Protein AF-A0A7X7ZLR5-F1 (afdb_monomer)

Radius of gyration: 38.5 Å; Cα contacts (8 Å, |Δi|>4): 2677; chains: 1; bounding box: 118×68×98 Å

Solvent-accessible surface area (backbone atoms only — not comparable to full-atom values): 60770 Å² total; per-residue (Å²): 136,69,64,65,49,59,47,30,45,39,74,68,44,60,34,56,72,63,37,86,87,79,74,43,40,60,14,22,39,34,42,38,36,30,16,73,40,65,94,48,68,76,75,46,76,50,73,47,81,39,92,55,32,43,18,40,34,66,42,37,39,35,33,32,32,29,50,93,72,62,59,47,29,94,92,39,77,85,41,37,61,37,24,32,85,59,37,30,34,67,47,56,72,89,74,66,67,44,86,55,90,71,19,11,41,31,40,32,24,75,54,34,21,36,35,33,40,38,34,35,77,38,82,46,59,58,67,41,37,34,38,40,34,34,37,47,27,28,33,35,36,77,68,93,69,58,67,49,39,29,69,66,44,71,49,77,42,76,44,58,63,82,55,80,89,67,51,72,49,56,60,29,42,39,38,35,41,31,40,18,26,69,37,57,90,56,90,82,42,91,68,44,48,66,26,80,44,27,21,40,27,43,36,66,61,98,64,60,51,60,43,73,48,55,23,70,27,58,28,26,17,41,36,44,38,40,36,43,70,59,56,26,54,38,46,35,35,32,38,25,64,33,37,34,32,78,54,77,83,90,63,65,81,72,68,76,66,94,53,91,52,66,76,63,49,55,49,34,48,34,58,24,41,18,20,51,35,45,81,62,51,33,58,49,46,34,55,33,26,75,72,72,29,61,49,38,28,38,35,30,36,69,46,67,86,45,46,64,55,33,44,72,52,28,71,82,33,41,28,37,36,37,60,85,74,52,72,74,61,14,34,50,75,67,44,53,78,51,51,74,68,52,36,47,53,48,25,53,53,50,50,51,55,52,49,55,58,48,62,77,43,56,90,54,34,77,59,39,64,23,40,40,49,64,47,42,46,44,72,42,83,48,100,81,8,58,10,35,27,41,52,35,52,29,50,47,45,39,49,64,52,38,66,69,48,97,52,80,50,49,29,39,25,39,63,29,31,34,65,69,50,77,50,38,56,24,50,51,33,25,58,73,70,47,40,60,62,52,30,26,76,64,56,26,33,43,26,26,31,34,38,43,68,65,47,100,94,34,48,50,52,71,38,55,62,58,77,37,51,35,92,90,25,67,46,71,89,52,78,97,56,90,81,20,11,41,34,34,50,37,65,47,61,53,47,51,58,34,52,77,71,72,50,52,54,30,32,30,31,62,34,26,36,56,28,48,62,40,74,89,44,60,61,67,66,40,46,52,40,48,45,56,50,38,63,60,46,34,68,39,23,43,49,37,24,39,8,48,61,24,26,38,17,53,94,74,86,35,57,73,37,23,44,62,82,39,51,67,62,52,50,56,49,35,57,72,34,31,83,41,76,28,34,64,73,77,69,73,69,66,53,66,77,45,97,45,66,28,61,32,33,33,41,40,89,81,62,44,73,68,54,47,48,41,48,44,66,69,27,53,86,74,68,47,52,69,39,66,47,65,66,58,36,18,52,56,19,31,11,24,35,92,86,14,24,35,37,32,34,43,58,86,69,44,93,63,65,60,65,62,59,31,42,78,57,52,30,84,37,79,43,82,44,49,76,85,78,47,82,64,72,72,68,65,69,80,62,56,70,50,36,23,56,38,87,91,45,19,83,40,67,57,35,69,91,34,25,22,49,81,70,20,32,58,60,28,40,52,13,21,73,67,70,40,59,49,74,59,45,31,51,33,32,52,74,53,55,16,50,56,60,67,41,71,73,35,56,79,33,46,32,78,42,38,72,60,32,44,60,76,54,73,49,71,24,69,85,70,85,44,63,39,62,60,67,62,51,49,52,46,25,72,76,38,40,36,38,39,34,28,30,33,57,50,46,87,79,51,73,93,47,95,88,33,72,37,39,32,29,37,58,46,75,60,97,56,38,31,39,26,41,33,13,71,75,28,47,77,44,51,40,46,83,32,78,38,24,51,93,87,45,40,30,40,70,27,34,35,27,38,42,45,50,37,57,74,83,93,85,86,82,85,88,89,83,87,87,91,67,85,51,29,68,28,35,17,32,34,69,28,83,96,66,47,32,41,64,59,51,34,52,74,71,72,41,64,30,32,34,31,37,72,41,70,45,47,58,48,59,55,77,48,79,31,51,70,45,36,74,57,49,32,46,29,31,37,34,41,21,34,29,48,38,36,88,79,73,39,52,3,16,48,56,59,79,93,40,71,59,25,57,34,24,36,52,16,51,25,51,19,64,71,65,36,44,39,65,62,29,38,27,50,32,48,28,58,48,30,76,50,20,26,20,92,90,49,83,65,48,40,63,51,55,27,52,51,52,46,56,22,50,52,56,33,62,74,48,96,56,84,81,39,37,25,64,34,26,50,43,74,84,37,50,87,73,42,58,48,48,56,40,48,29,51,23,60,68,67,46,91,78,66,62,38,43,48,34,38,36,42,27,86,26,49,57,41,80,44,54,68,32,88,53,50,42,88,52,84,91,45,48,87,39,34,57,10,24,54,38,31,38,60,60,50,54,73,36,47,53,69,96,54,70,81,46,50,34,30,29,55,35,31,43,43,54,14,53,76,47,91,85,44,60,12,61,56,72,40,72,42,34,20,43,35,52,55,48,49,54,53,43,36,52,76,70,63,29,48,25,38,13,39,44,26,26,33,88,59,65,35,37,39,79,81,26,59,26,50,50,51,38,52,53,67,75,64,109

Nearest PDB structures (foldseek):
  7uac-assembly1_H  TM=4.897E-01  e=3.572E-03  Homo sapiens
  7uai-assembly1_D  TM=4.853E-01  e=3.383E-02  Homo sapiens
  4q3m-assembly3_F  TM=3.142E-01  e=2.870E-02  unidentified
  8k3b-assembly1_A  TM=5.521E-01  e=1.571E+00  Pseudomonas aeruginosa
  2qsj-assembly3_B  TM=6.133E-01  e=3.034E+00  Ruegeria pomeroyi DSS-3

Foldseek 3Di:
DDFQADCQFLPQFFDDCADPVVRDRQQFKEWEFEDQAAVHHGPDIDIDGDPLRGHGVQKHKYWYFHDQPQCAHPVGNVRSGHAHDWRKGWDQQVLPARPDDGTWIKTWAFLYWIKIDMKGKGFDDAQFKKKKWKKKAFAADADDDRQQAHQVGGHKDKDFCPDPPDDCRQNFKKKKKWKQLARDPDCPDPSIDIFGIMRTGSHIDPGTGMDMDGRNDRMMMMGIIMTGDGSHRTGMMTMRNIGMDGDDPPDPPPPQPPPLQFDFDFFFFQEEAEAAPCPCVLVLQLVCLVLVQHHLEYEYEQDLPSLVSNCVSPVNHAYEYEYEDDDCLQQVPPLLVDDLVRLLVSLVVQLVVVVVSCVVVQVRQLSHAAYEGNHAQHDQDDPQQSSLLSQLSSLVSNLVVLCPDPGNDRAYADDQHEQQDDFLSNLVSNVVNCSLVVNSNVSHAYEYAAFDDDDVPDDLQRDARCNFWDQVAHGPPADRQPGDGSGQNVCSSSVVSCVVVVHRHAYENNEYRLGNFAPPGDLVVSVVSSVVSRVSCLAPRSYSHYHYPHDPLCPVPRNRRHRVVNSVVVSVNRSVGRRPGGDHPDPPPQLAPAAAAAEEEAEAPPQDPQLVQLVCVVCVQVVHHYDPDLVVQLSRQLNHDPNHEYEYEPCVNDDPRSVVVSVVSRGPYYHYDYSVVGPRPPQLPQFQQAALCPPVFVQPDLFANDGSLRQVQVLRLLCRLLVHDSNLSSVLCVVLVCDDRNDSNNCCSSCVSRVQKHFDFKDFQQPPVFFADVVVQQVLCVVFQKFKFKFFCAVVVDGDDVPRIGIWIWRADDPFWTWTQGNNGSDTDIPCPDNRHDVPHGPRNGTGMTGRMGGDDDDDGDDDDDDFDAAFEAAAWDQDVVRDISLNVCLVLLFAGEYEYEDAQFLAADAAECVVSVVSNYAYEYEYANWDFVVVVIFARAAFPPDPRRVSSLVNLLVNVVRYPPHQEYERTAQLLAQRRHGPVDHDALVRQLVSQQSSCVSNVVDPDDHAYEYYAHDLPDQVSHHLLVSQLSNQVRHDDHQAYEYAFEFQELALVSEVDPDWDPDPPGRQAHRGPPRSVLSSLVSHPPVCNPHAYEHSEYDYAAHHHPPRGEDDQDLSRLSNSVSNSVRCRVSRHNYYHYPHCDDDRHHCVPRCSNVVSVSVVRD

pLDDT: mean 87.43, std 13.62, range [24.72, 98.62]

Structure (mmCIF, N/CA/C/O backbone):
data_AF-A0A7X7ZLR5-F1
#
_entry.id   AF-A0A7X7ZLR5-F1
#
loop_
_atom_site.group_PDB
_atom_site.id
_atom_site.type_symbol
_atom_site.label_atom_id
_atom_site.label_alt_id
_atom_site.label_comp_id
_atom_site.label_asym_id
_atom_site.label_entity_id
_atom_site.label_seq_id
_atom_site.pdbx_PDB_ins_code
_atom_site.Cartn_x
_atom_site.Cartn_y
_atom_site.Cartn_z
_atom_site.occupancy
_atom_site.B_iso_or_equiv
_atom_site.auth_seq_id
_atom_site.auth_comp_id
_atom_site.auth_asym_id
_atom_site.auth_atom_id
_atom_site.pdbx_PDB_model_num
ATOM 1 N N . MET A 1 1 ? -18.349 -20.148 10.063 1.00 51.47 1 MET A N 1
ATOM 2 C CA . MET A 1 1 ? -19.366 -19.800 11.082 1.00 51.47 1 MET A CA 1
ATOM 3 C C . MET A 1 1 ? -20.739 -20.139 10.527 1.00 51.47 1 MET A C 1
ATOM 5 O O . MET A 1 1 ? -20.924 -20.003 9.325 1.00 51.47 1 MET A O 1
ATOM 9 N N . VAL A 1 2 ? -21.660 -20.632 11.356 1.00 78.88 2 VAL A N 1
ATOM 10 C CA . VAL A 1 2 ? -23.029 -20.976 10.928 1.00 78.88 2 VAL A CA 1
ATOM 11 C C . VAL A 1 2 ? -23.904 -19.729 11.047 1.00 78.88 2 VAL A C 1
ATOM 13 O O . VAL A 1 2 ? -23.950 -19.130 12.119 1.00 78.88 2 VAL A O 1
ATOM 16 N N . ASN A 1 3 ? -24.570 -19.334 9.959 1.00 91.62 3 ASN A N 1
ATOM 17 C CA . ASN A 1 3 ? -25.565 -18.262 9.974 1.00 91.62 3 ASN A CA 1
ATOM 18 C C . ASN A 1 3 ? -26.848 -18.770 10.650 1.00 91.62 3 ASN A C 1
ATOM 20 O O . ASN A 1 3 ? -27.385 -19.803 10.257 1.00 91.62 3 ASN A O 1
ATOM 24 N N . LEU A 1 4 ? -27.313 -18.058 11.673 1.00 94.44 4 LEU A N 1
ATOM 25 C CA . LEU A 1 4 ? -28.504 -18.388 12.454 1.00 94.44 4 LEU A CA 1
ATOM 26 C C . LEU A 1 4 ? -29.801 -17.867 11.818 1.00 94.44 4 LEU A C 1
ATOM 28 O O . LEU A 1 4 ? -30.884 -18.247 12.259 1.00 94.44 4 LEU A O 1
ATOM 32 N N . LEU A 1 5 ? -29.713 -16.995 10.809 1.00 96.19 5 LEU A N 1
ATOM 33 C CA . LEU A 1 5 ? -30.885 -16.477 10.106 1.00 96.19 5 LEU A CA 1
ATOM 34 C C . LEU A 1 5 ? -31.452 -17.519 9.149 1.00 96.19 5 LEU A C 1
ATOM 36 O O . LEU A 1 5 ? -30.731 -18.123 8.352 1.00 96.19 5 LEU A O 1
ATOM 40 N N . LEU A 1 6 ? -32.775 -17.655 9.155 1.00 94.19 6 LEU A N 1
ATOM 41 C CA . LEU A 1 6 ? -33.488 -18.306 8.074 1.00 94.19 6 LEU A CA 1
ATOM 42 C C . LEU A 1 6 ? -33.528 -17.347 6.884 1.00 94.19 6 LEU A C 1
ATOM 44 O O . LEU A 1 6 ? -33.997 -16.215 7.009 1.00 94.19 6 LEU A O 1
ATOM 48 N N . ASN A 1 7 ? -33.058 -17.823 5.731 1.00 92.81 7 ASN A N 1
ATOM 49 C CA . ASN A 1 7 ? -33.103 -17.084 4.471 1.00 92.81 7 ASN A CA 1
ATOM 50 C C . ASN A 1 7 ? -32.379 -15.718 4.517 1.00 92.81 7 ASN A C 1
ATOM 52 O O . ASN A 1 7 ? -32.929 -14.692 4.121 1.00 92.81 7 ASN A O 1
ATOM 56 N N . GLY A 1 8 ? -31.151 -15.691 5.047 1.00 91.81 8 GLY A N 1
ATOM 57 C CA . GLY A 1 8 ? -30.352 -14.462 5.145 1.00 91.81 8 GLY A CA 1
ATOM 58 C C . GLY A 1 8 ? -29.946 -13.851 3.795 1.00 91.81 8 GLY A C 1
ATOM 59 O O . GLY A 1 8 ? -29.857 -12.635 3.690 1.00 91.81 8 GLY A O 1
ATOM 60 N N . GLY A 1 9 ? -29.756 -14.679 2.763 1.00 90.94 9 GLY A N 1
ATOM 61 C CA . GLY A 1 9 ? -29.507 -14.238 1.380 1.00 90.94 9 GLY A CA 1
ATOM 62 C C . GLY A 1 9 ? -30.768 -14.173 0.514 1.00 90.94 9 GLY A C 1
ATOM 63 O O . GLY A 1 9 ? -30.669 -14.166 -0.696 1.00 90.94 9 GLY A O 1
ATOM 64 N N . PHE A 1 10 ? -31.962 -14.235 1.111 1.00 93.81 10 PHE A N 1
ATOM 65 C CA . PHE A 1 10 ? -33.260 -14.067 0.437 1.00 93.81 10 PHE A CA 1
ATOM 66 C C . PHE A 1 10 ? -33.664 -15.061 -0.679 1.00 93.81 10 PHE A C 1
ATOM 68 O O . PHE A 1 10 ? -34.811 -15.026 -1.121 1.00 93.81 10 PHE A O 1
ATOM 75 N N . GLU A 1 11 ? -32.832 -16.050 -1.001 1.00 91.88 11 GLU A N 1
ATOM 76 C CA . GLU A 1 11 ? -33.070 -17.102 -2.010 1.00 91.88 11 GLU A CA 1
ATOM 77 C C . GLU A 1 11 ? -34.243 -18.069 -1.734 1.00 91.88 11 GLU A C 1
ATOM 79 O O . GLU A 1 11 ? -34.668 -18.831 -2.602 1.00 91.88 11 GLU A O 1
ATOM 84 N N . GLY A 1 12 ? -34.782 -18.081 -0.515 1.00 89.88 12 GLY A N 1
ATOM 85 C CA . GLY A 1 12 ? -35.849 -18.988 -0.079 1.00 89.88 12 GLY A CA 1
ATOM 86 C C . GLY A 1 12 ? -37.254 -18.634 -0.581 1.00 89.88 12 GLY A C 1
ATOM 87 O O . GLY A 1 12 ? -38.205 -19.340 -0.246 1.00 89.88 12 GLY A O 1
ATOM 88 N N . GLY A 1 13 ? -37.405 -17.551 -1.349 1.00 91.56 13 GLY A N 1
ATOM 89 C CA . GLY A 1 13 ? -38.698 -17.072 -1.835 1.00 91.56 13 GLY A CA 1
ATOM 90 C C . GLY A 1 13 ? -39.569 -16.450 -0.736 1.00 91.56 13 GLY A C 1
ATOM 91 O O . GLY A 1 13 ? -39.080 -15.981 0.296 1.00 91.56 13 GLY A O 1
ATOM 92 N N . TYR A 1 14 ? -40.884 -16.439 -0.961 1.00 94.88 14 TYR A N 1
ATOM 93 C CA . TYR A 1 14 ? -41.862 -15.814 -0.067 1.00 94.88 14 TYR A CA 1
ATOM 94 C C . TYR A 1 14 ? -42.476 -16.783 0.947 1.00 94.88 14 TYR A C 1
ATOM 96 O O . TYR A 1 14 ? -42.559 -17.993 0.728 1.00 94.88 14 TYR A O 1
ATOM 104 N N . ARG A 1 15 ? -42.970 -16.232 2.061 1.00 93.75 15 ARG A N 1
ATOM 105 C CA . ARG A 1 15 ? -43.838 -16.946 3.007 1.00 93.75 15 ARG A CA 1
ATOM 106 C C . ARG A 1 15 ? -45.107 -17.466 2.309 1.00 93.75 15 ARG A C 1
ATOM 108 O O . ARG A 1 15 ? -45.560 -16.867 1.334 1.00 93.75 15 ARG A O 1
ATOM 115 N N . PRO A 1 16 ? -45.725 -18.550 2.816 1.00 92.56 16 PRO A N 1
ATOM 116 C CA . PRO A 1 16 ? -46.949 -19.086 2.228 1.00 92.56 16 PRO A CA 1
ATOM 117 C C . PRO A 1 16 ? -48.088 -18.059 2.254 1.00 92.56 16 PRO A C 1
ATOM 119 O O . PRO A 1 16 ? -48.252 -17.305 3.215 1.00 92.56 16 PRO A O 1
ATOM 122 N N . LEU A 1 17 ? -48.914 -18.067 1.204 1.00 91.12 17 LEU A N 1
ATOM 123 C CA . LEU A 1 17 ? -50.085 -17.191 1.079 1.00 91.12 17 LEU A CA 1
ATOM 124 C C . LEU A 1 17 ? -51.115 -17.398 2.201 1.00 91.12 17 LEU A C 1
ATOM 126 O O . LEU A 1 17 ? -51.817 -16.456 2.559 1.00 91.12 17 LEU A O 1
ATOM 130 N N . TRP A 1 18 ? -51.202 -18.614 2.743 1.00 92.56 18 TRP A N 1
ATOM 131 C CA . TRP A 1 18 ? -52.141 -19.003 3.792 1.00 92.56 18 TRP A CA 1
ATOM 132 C C . TRP A 1 18 ? -51.463 -19.943 4.791 1.00 92.56 18 TRP A C 1
ATOM 134 O O . TRP A 1 18 ? -50.772 -20.879 4.385 1.00 92.56 18 TRP A O 1
ATOM 144 N N . ASP A 1 19 ? -51.671 -19.697 6.083 1.00 87.69 19 ASP A N 1
ATOM 145 C CA . ASP A 1 19 ? -51.271 -20.587 7.174 1.00 87.69 19 ASP A CA 1
ATOM 146 C C . ASP A 1 19 ? -52.522 -21.185 7.832 1.00 87.69 19 ASP A C 1
ATOM 148 O O . ASP A 1 19 ? -53.291 -20.488 8.495 1.00 87.69 19 ASP A O 1
ATOM 152 N N . GLU A 1 20 ? -52.710 -22.493 7.655 1.00 86.25 20 GLU A N 1
ATOM 153 C CA . GLU A 1 20 ? -53.860 -23.240 8.180 1.00 86.25 20 GLU A CA 1
ATOM 154 C C . GLU A 1 20 ? -53.904 -23.296 9.714 1.00 86.25 20 GLU A C 1
ATOM 156 O O . GLU A 1 20 ? -54.979 -23.450 10.295 1.00 86.25 20 GLU A O 1
ATOM 161 N N . VAL A 1 21 ? -52.755 -23.178 10.388 1.00 82.75 21 VAL A N 1
ATOM 162 C CA . VAL A 1 21 ? -52.665 -23.269 11.853 1.00 82.75 21 VAL A CA 1
ATOM 163 C C . VAL A 1 21 ? -53.091 -21.956 12.492 1.00 82.75 21 VAL A C 1
ATOM 165 O O . VAL A 1 21 ? -53.850 -21.952 13.461 1.00 82.75 21 VAL A O 1
ATOM 168 N N . THR A 1 22 ? -52.603 -20.839 11.958 1.00 82.94 22 THR A N 1
ATOM 169 C CA . THR A 1 22 ? -52.896 -19.507 12.505 1.00 82.94 22 THR A CA 1
ATOM 170 C C . THR A 1 22 ? -54.123 -18.853 11.866 1.00 82.94 22 THR A C 1
ATOM 172 O O . THR A 1 22 ? -54.622 -17.868 12.405 1.00 82.94 22 THR A O 1
ATOM 175 N N . GLN A 1 23 ? -54.634 -19.402 10.755 1.00 87.81 23 GLN A N 1
ATOM 176 C CA . GLN A 1 23 ? -55.677 -18.808 9.907 1.00 87.81 23 GLN A CA 1
ATOM 177 C C . GLN A 1 23 ? -55.329 -17.379 9.459 1.00 87.81 23 GLN A C 1
ATOM 179 O O . GLN A 1 23 ? -56.184 -16.491 9.423 1.00 87.81 23 GLN A O 1
ATOM 184 N N . THR A 1 24 ? -54.054 -17.150 9.135 1.00 87.00 24 THR A N 1
ATOM 185 C CA . THR A 1 24 ? -53.536 -15.847 8.693 1.00 87.00 24 THR A CA 1
ATOM 186 C C . THR A 1 24 ? -52.891 -15.928 7.309 1.00 87.00 24 THR A C 1
ATOM 188 O O . THR A 1 24 ? -52.622 -17.013 6.788 1.00 87.00 24 THR A O 1
ATOM 191 N N . LYS A 1 25 ? -52.630 -14.762 6.703 1.00 91.06 25 LYS A N 1
ATOM 192 C CA . LYS A 1 25 ? -51.854 -14.625 5.463 1.00 91.06 25 LYS A CA 1
ATOM 193 C C . LYS A 1 25 ? -50.462 -14.071 5.772 1.00 91.06 25 LYS A C 1
ATOM 195 O O . LYS A 1 25 ? -50.233 -12.867 5.615 1.00 91.06 25 LYS A O 1
ATOM 200 N N . PRO A 1 26 ? -49.510 -14.906 6.224 1.00 91.38 26 PRO A N 1
ATOM 201 C CA . PRO A 1 26 ? -48.203 -14.425 6.658 1.00 91.38 26 PRO A CA 1
ATOM 202 C C . PRO A 1 26 ? -47.392 -13.802 5.514 1.00 91.38 26 PRO A C 1
ATOM 204 O O . PRO A 1 26 ? -46.520 -12.979 5.773 1.00 91.38 26 PRO A O 1
ATOM 207 N N . HIS A 1 27 ? -47.712 -14.127 4.257 1.00 94.12 27 HIS A N 1
ATOM 208 C CA . HIS A 1 27 ? -47.172 -13.447 3.079 1.00 94.12 27 HIS A CA 1
ATOM 209 C C . HIS A 1 27 ? -47.434 -11.929 3.090 1.00 94.12 27 HIS A C 1
ATOM 211 O O . HIS A 1 27 ? -46.519 -11.168 2.802 1.00 94.12 27 HIS A O 1
ATOM 217 N N . HIS A 1 28 ? -48.630 -11.509 3.516 1.00 95.12 28 HIS A N 1
ATOM 218 C CA . HIS A 1 28 ? -49.140 -10.135 3.418 1.00 95.12 28 HIS A CA 1
ATOM 219 C C . HIS A 1 28 ? -49.219 -9.396 4.759 1.00 95.12 28 HIS A C 1
ATOM 221 O O . HIS A 1 28 ? -49.844 -8.345 4.861 1.00 95.12 28 HIS A O 1
ATOM 227 N N . THR A 1 29 ? -48.650 -9.951 5.828 1.00 94.88 29 THR A N 1
ATOM 228 C CA . THR A 1 29 ? -48.772 -9.369 7.174 1.00 94.88 29 THR A CA 1
ATOM 229 C C . THR A 1 29 ? -47.617 -8.416 7.472 1.00 94.88 29 THR A C 1
ATOM 231 O O . THR A 1 29 ? -46.460 -8.807 7.350 1.00 94.88 29 THR A O 1
ATOM 234 N N . ALA A 1 30 ? -47.909 -7.206 7.947 1.00 95.56 30 ALA A N 1
ATOM 235 C CA . ALA A 1 30 ? -46.900 -6.244 8.391 1.00 95.56 30 ALA A CA 1
ATOM 236 C C . ALA A 1 30 ? -47.130 -5.770 9.831 1.00 95.56 30 ALA A C 1
ATOM 238 O O . ALA A 1 30 ? -48.270 -5.684 10.295 1.00 95.56 30 ALA A O 1
ATOM 239 N N . TYR A 1 31 ? -46.037 -5.439 10.520 1.00 96.62 31 TYR A N 1
ATOM 240 C CA . TYR A 1 31 ? -46.017 -4.815 11.843 1.00 96.62 31 TYR A CA 1
ATOM 241 C C . TYR A 1 31 ? -45.989 -3.291 11.688 1.00 96.62 31 TYR A C 1
ATOM 243 O O . TYR A 1 31 ? -45.031 -2.727 11.166 1.00 96.62 31 TYR A O 1
ATOM 251 N N . VAL A 1 32 ? -47.038 -2.611 12.143 1.00 96.31 32 VAL A N 1
ATOM 252 C CA . VAL A 1 32 ? -47.209 -1.167 11.949 1.00 96.31 32 VAL A CA 1
ATOM 253 C C . VAL A 1 32 ? -46.969 -0.418 13.253 1.00 96.31 32 VAL A C 1
ATOM 255 O O . VAL A 1 32 ? -47.580 -0.732 14.281 1.00 96.31 32 VAL A O 1
ATOM 258 N N . CYS A 1 33 ? -46.121 0.606 13.188 1.00 95.25 33 CYS A N 1
ATOM 259 C CA . CYS A 1 33 ? -45.891 1.585 14.247 1.00 95.25 33 CYS A CA 1
ATOM 260 C C . CYS A 1 33 ? -46.540 2.921 13.849 1.00 95.25 33 CYS A C 1
ATOM 262 O O . CYS A 1 33 ? -46.019 3.664 13.026 1.00 95.25 33 CYS A O 1
ATOM 264 N N . GLU A 1 34 ? -47.707 3.231 14.402 1.00 92.69 34 GLU A N 1
ATOM 265 C CA . GLU A 1 34 ? -48.425 4.470 14.094 1.00 92.69 34 GLU A CA 1
ATOM 266 C C . GLU A 1 34 ? -47.814 5.657 14.846 1.00 92.69 34 GLU A C 1
ATOM 268 O O . GLU A 1 34 ? -47.525 5.543 16.040 1.00 92.69 34 GLU A O 1
ATOM 273 N N . VAL A 1 35 ? -47.659 6.791 14.164 1.00 90.12 35 VAL A N 1
ATOM 274 C CA . VAL A 1 35 ? -47.216 8.071 14.735 1.00 90.12 35 VAL A CA 1
ATOM 275 C C . VAL A 1 35 ? -48.216 9.172 14.397 1.00 90.12 35 VAL A C 1
ATOM 277 O O . VAL A 1 35 ? -48.823 9.163 13.327 1.00 90.12 35 VAL A O 1
ATOM 280 N N . ASP A 1 36 ? -48.370 10.151 15.289 1.00 86.31 36 ASP A N 1
ATOM 281 C CA . ASP A 1 36 ? -49.201 11.329 14.995 1.00 86.31 36 ASP A CA 1
ATOM 282 C C . ASP A 1 36 ? -48.496 12.268 14.004 1.00 86.31 36 ASP A C 1
ATOM 284 O O . ASP A 1 36 ? -49.123 12.835 13.122 1.00 86.31 36 ASP A O 1
ATOM 288 N N . ARG A 1 37 ? -47.167 12.385 14.101 1.00 86.75 37 ARG A N 1
ATOM 289 C CA . ARG A 1 37 ? -46.331 13.174 13.191 1.00 86.75 37 ARG A CA 1
ATOM 290 C C . ARG A 1 37 ? -45.072 12.391 12.843 1.00 86.75 37 ARG A C 1
ATOM 292 O O . ARG A 1 37 ? -44.510 11.738 13.718 1.00 86.75 37 ARG A O 1
ATOM 299 N N . THR A 1 38 ? -44.601 12.497 11.602 1.00 87.44 38 THR A N 1
ATOM 300 C CA . THR A 1 38 ? -43.306 11.947 11.160 1.00 87.44 38 THR A CA 1
ATOM 301 C C . THR A 1 38 ? -42.178 12.347 12.126 1.00 87.44 38 THR A C 1
ATOM 303 O O . THR A 1 38 ? -42.034 13.527 12.458 1.00 87.44 38 THR A O 1
ATOM 306 N N . GLY A 1 39 ? -41.408 11.362 12.603 1.00 83.31 39 GLY A N 1
ATOM 307 C CA . GLY A 1 39 ? -40.369 11.530 13.633 1.00 83.31 39 GLY A CA 1
ATOM 308 C C . GLY A 1 39 ? -40.878 11.669 15.078 1.00 83.31 39 GLY A C 1
ATOM 309 O O . GLY A 1 39 ? -40.078 11.854 15.992 1.00 83.31 39 GLY A O 1
ATOM 310 N N . GLY A 1 40 ? -42.194 11.613 15.302 1.00 84.44 40 GLY A N 1
ATOM 311 C CA . GLY A 1 40 ? -42.828 11.675 16.618 1.00 84.44 40 GLY A CA 1
ATOM 312 C C . GLY A 1 40 ? -42.879 10.324 17.348 1.00 84.44 40 GLY A C 1
ATOM 313 O O . GLY A 1 40 ? -42.503 9.292 16.793 1.00 84.44 40 GLY A O 1
ATOM 314 N N . PRO A 1 41 ? -43.355 10.307 18.606 1.00 86.81 41 PRO A N 1
ATOM 315 C CA . PRO A 1 41 ? -43.474 9.075 19.379 1.00 86.81 41 PRO A CA 1
ATOM 316 C C . PRO A 1 41 ? -44.516 8.126 18.774 1.00 86.81 41 PRO A C 1
ATOM 318 O O . PRO A 1 41 ? -45.541 8.560 18.246 1.00 86.81 41 PRO A O 1
ATOM 321 N N . ILE A 1 42 ? -44.283 6.819 18.923 1.00 90.00 42 ILE A N 1
ATOM 322 C CA . ILE A 1 42 ? -45.239 5.790 18.501 1.00 90.00 42 ILE A CA 1
ATOM 323 C C . ILE A 1 42 ? -46.494 5.858 19.375 1.00 90.00 42 ILE A C 1
ATOM 325 O O . ILE A 1 42 ? -46.429 5.638 20.587 1.00 90.00 42 ILE A O 1
ATOM 329 N N . THR A 1 43 ? -47.644 6.112 18.758 1.00 89.56 43 THR A N 1
ATOM 330 C CA . THR A 1 43 ? -48.942 6.234 19.435 1.00 89.56 43 THR A CA 1
ATOM 331 C C . THR A 1 43 ? -49.724 4.929 19.450 1.00 89.56 43 THR A C 1
ATOM 333 O O . THR A 1 43 ? -50.522 4.693 20.362 1.00 89.56 43 THR A O 1
ATOM 336 N N . LYS A 1 44 ? -49.480 4.039 18.481 1.00 92.25 44 LYS A N 1
ATOM 337 C CA . LYS A 1 44 ? -50.133 2.727 18.410 1.00 92.25 44 LYS A CA 1
ATOM 338 C C . LYS A 1 44 ? -49.255 1.701 17.698 1.00 92.25 44 LYS A C 1
ATOM 340 O O . LYS A 1 44 ? -48.518 2.036 16.782 1.00 92.25 44 LYS A O 1
ATOM 345 N N . ARG A 1 45 ? -49.373 0.430 18.088 1.00 92.44 45 ARG A N 1
ATOM 346 C CA . ARG A 1 45 ? -48.753 -0.709 17.395 1.00 92.44 45 ARG A CA 1
ATOM 347 C C . ARG A 1 45 ? -49.799 -1.768 17.089 1.00 92.44 45 ARG A C 1
ATOM 349 O O . ARG A 1 45 ? -50.663 -2.024 17.929 1.00 92.44 45 ARG A O 1
ATOM 356 N N . TYR A 1 46 ? -49.752 -2.348 15.898 1.00 94.56 46 TYR A N 1
ATOM 357 C CA . TYR A 1 46 ? -50.657 -3.422 15.480 1.00 94.56 46 TYR A CA 1
ATOM 358 C C . TYR A 1 46 ? -50.086 -4.174 14.277 1.00 94.56 46 TYR A C 1
ATOM 360 O O . TYR A 1 46 ? -49.201 -3.671 13.592 1.00 94.56 46 TYR A O 1
ATOM 368 N N . THR A 1 47 ? -50.597 -5.372 14.008 1.00 93.56 47 THR A N 1
ATOM 369 C CA . THR A 1 47 ? -50.343 -6.080 12.751 1.00 93.56 47 THR A CA 1
ATOM 370 C C . THR A 1 47 ? -51.501 -5.875 11.788 1.00 93.56 47 THR A C 1
ATOM 372 O O . THR A 1 47 ? -52.647 -5.677 12.206 1.00 93.56 47 THR A O 1
ATOM 375 N N . VAL A 1 48 ? -51.216 -5.897 10.490 1.00 94.44 48 VAL A N 1
ATOM 376 C CA . VAL A 1 48 ? -52.246 -5.703 9.471 1.00 94.44 48 VAL A CA 1
ATOM 377 C C . VAL A 1 48 ? -51.912 -6.440 8.174 1.00 94.44 48 VAL A C 1
ATOM 379 O O . VAL A 1 48 ? -50.742 -6.631 7.857 1.00 94.44 48 VAL A O 1
ATOM 382 N N . GLU A 1 49 ? -52.940 -6.866 7.435 1.00 93.44 49 GLU A N 1
ATOM 383 C CA . GLU A 1 49 ? -52.797 -7.453 6.096 1.00 93.44 49 GLU A CA 1
ATOM 384 C C . GLU A 1 49 ? -52.731 -6.349 5.029 1.00 93.44 49 GLU A C 1
ATOM 386 O O . GLU A 1 49 ? -53.566 -5.431 5.035 1.00 93.44 49 GLU A O 1
ATOM 391 N N . ARG A 1 50 ? -51.758 -6.446 4.115 1.00 92.44 50 ARG A N 1
ATOM 392 C CA . ARG A 1 50 ? -51.522 -5.530 2.993 1.00 92.44 50 ARG A CA 1
ATOM 393 C C . ARG A 1 50 ? -51.106 -6.274 1.736 1.00 92.44 50 ARG A C 1
ATOM 395 O O . ARG A 1 50 ? -50.166 -7.059 1.759 1.00 92.44 50 ARG A O 1
ATOM 402 N N . GLY A 1 51 ? -51.805 -5.988 0.638 1.00 88.31 51 GLY A N 1
ATOM 403 C CA . GLY A 1 51 ? -51.557 -6.628 -0.655 1.00 88.31 51 GLY A CA 1
ATOM 404 C C . GLY A 1 51 ? -50.157 -6.359 -1.205 1.00 88.31 51 GLY A C 1
ATOM 405 O O . GLY A 1 51 ? -49.593 -7.244 -1.830 1.00 88.31 51 GLY A O 1
ATOM 406 N N . GLU A 1 52 ? -49.578 -5.196 -0.898 1.00 90.50 52 GLU A N 1
ATOM 407 C CA . GLU A 1 52 ? -48.252 -4.791 -1.389 1.00 90.50 52 GLU A CA 1
ATOM 408 C C . GLU A 1 52 ? -47.084 -5.305 -0.530 1.00 90.50 52 GLU A C 1
ATOM 410 O O . GLU A 1 52 ? -45.915 -5.042 -0.813 1.00 90.50 52 GLU A O 1
ATOM 415 N N . ILE A 1 53 ? -47.382 -6.050 0.537 1.00 95.75 53 ILE A N 1
ATOM 416 C CA . ILE A 1 53 ? -46.372 -6.687 1.378 1.00 95.75 53 ILE A CA 1
ATOM 417 C C . ILE A 1 53 ? -46.213 -8.134 0.927 1.00 95.75 53 ILE A C 1
ATOM 419 O O . ILE A 1 53 ? -47.160 -8.914 1.001 1.00 95.75 53 ILE A O 1
ATOM 423 N N . HIS A 1 54 ? -45.005 -8.498 0.504 1.00 95.25 54 HIS A N 1
ATOM 424 C CA . HIS A 1 54 ? -44.621 -9.865 0.175 1.00 95.25 54 HIS A CA 1
ATOM 425 C C . HIS A 1 54 ? -43.425 -10.291 1.029 1.00 95.25 54 HIS A C 1
ATOM 427 O O . HIS A 1 54 ? -42.262 -10.114 0.663 1.00 95.25 54 HIS A O 1
ATOM 433 N N . ASN A 1 55 ? -43.708 -10.842 2.209 1.00 96.56 55 ASN A N 1
ATOM 434 C CA . ASN A 1 55 ? -42.678 -11.235 3.167 1.00 96.56 55 ASN A CA 1
ATOM 435 C C . ASN A 1 55 ? -41.814 -12.399 2.654 1.00 96.56 55 ASN A C 1
ATOM 437 O O . ASN A 1 55 ? -42.360 -13.477 2.382 1.00 96.56 55 ASN A O 1
ATOM 441 N N . PRO A 1 56 ? -40.476 -12.253 2.617 1.00 96.25 56 PRO A N 1
ATOM 442 C CA . PRO A 1 56 ? -39.571 -13.372 2.387 1.00 96.25 56 PRO A CA 1
ATOM 443 C C . PRO A 1 56 ? -39.698 -14.432 3.484 1.00 96.25 56 PRO A C 1
ATOM 445 O O . PRO A 1 56 ? -40.004 -14.118 4.641 1.00 96.25 56 PRO A O 1
ATOM 448 N N . VAL A 1 57 ? -39.421 -15.696 3.154 1.00 95.06 57 VAL A N 1
ATOM 449 C CA . VAL A 1 57 ? -39.345 -16.777 4.153 1.00 95.06 57 VAL A CA 1
ATOM 450 C C . VAL A 1 57 ? -38.439 -16.338 5.308 1.00 95.06 57 VAL A C 1
ATOM 452 O O . VAL A 1 57 ? -37.358 -15.815 5.072 1.00 95.06 57 VAL A O 1
ATOM 455 N N . GLY A 1 58 ? -38.883 -16.515 6.556 1.00 93.25 58 GLY A N 1
ATOM 456 C CA . GLY A 1 58 ? -38.118 -16.136 7.755 1.00 93.25 58 GLY A CA 1
ATOM 457 C C . GLY A 1 58 ? -38.261 -14.676 8.198 1.00 93.25 58 GLY A C 1
ATOM 458 O O . GLY A 1 58 ? -38.179 -14.408 9.393 1.00 93.25 58 GLY A O 1
ATOM 459 N N . TRP A 1 59 ? -38.639 -13.755 7.312 1.00 97.62 59 TRP A N 1
ATOM 460 C CA . TRP A 1 59 ? -38.692 -12.316 7.600 1.00 97.62 59 TRP A CA 1
ATOM 461 C C . TRP A 1 59 ? -40.121 -11.773 7.695 1.00 97.62 59 TRP A C 1
ATOM 463 O O . TRP A 1 59 ? -41.048 -12.361 7.139 1.00 97.62 59 TRP A O 1
ATOM 473 N N . TRP A 1 60 ? -40.308 -10.666 8.413 1.00 97.25 60 TRP A N 1
ATOM 474 C CA . TRP A 1 60 ? -41.574 -9.936 8.515 1.00 97.25 60 TRP A CA 1
ATOM 475 C C . TRP A 1 60 ? -41.368 -8.450 8.243 1.00 97.25 60 TRP A C 1
ATOM 477 O O . TRP A 1 60 ? -40.463 -7.838 8.807 1.00 97.25 60 TRP A O 1
ATOM 487 N N . ALA A 1 61 ? -42.237 -7.869 7.427 1.00 97.50 61 ALA A N 1
ATOM 488 C CA . ALA A 1 61 ? -42.320 -6.441 7.182 1.00 97.50 61 ALA A CA 1
ATOM 489 C C . ALA A 1 61 ? -42.661 -5.662 8.449 1.00 97.50 61 ALA A C 1
ATOM 491 O O . ALA A 1 61 ? -43.570 -6.041 9.197 1.00 97.50 61 ALA A O 1
ATOM 492 N N . TRP A 1 62 ? -42.006 -4.522 8.634 1.00 97.56 62 TRP A N 1
ATOM 493 C CA . TRP A 1 62 ? -42.432 -3.511 9.588 1.00 97.56 62 TRP A CA 1
ATOM 494 C C . TRP A 1 62 ? -42.268 -2.109 9.006 1.00 97.56 62 TRP A C 1
ATOM 496 O O . TRP A 1 62 ? -41.373 -1.868 8.196 1.00 97.56 62 TRP A O 1
ATOM 506 N N . TYR A 1 63 ? -43.128 -1.178 9.413 1.00 96.75 63 TYR A N 1
ATOM 507 C CA . TYR A 1 63 ? -43.021 0.221 9.000 1.00 96.75 63 TYR A CA 1
ATOM 508 C C . TYR A 1 63 ? -43.714 1.174 9.971 1.00 96.75 63 TYR A C 1
ATOM 510 O O . TYR A 1 63 ? -44.665 0.809 10.672 1.00 96.75 63 TYR A O 1
ATOM 518 N N . ALA A 1 64 ? -43.247 2.418 9.983 1.00 95.19 64 ALA A N 1
ATOM 519 C CA . ALA A 1 64 ? -43.938 3.522 10.616 1.00 95.19 64 ALA A CA 1
ATOM 520 C C . ALA A 1 64 ? -44.999 4.113 9.686 1.00 95.19 64 ALA A C 1
ATOM 522 O O . ALA A 1 64 ? -44.778 4.265 8.484 1.00 95.19 64 ALA A O 1
ATOM 523 N N . HIS A 1 65 ? -46.150 4.469 10.248 1.00 92.62 65 HIS A N 1
ATOM 524 C CA . HIS A 1 65 ? -47.247 5.073 9.501 1.00 92.62 65 HIS A CA 1
ATOM 525 C C . HIS A 1 65 ? -47.738 6.338 10.197 1.00 92.62 65 HIS A C 1
ATOM 527 O O . HIS A 1 65 ? -48.171 6.280 11.349 1.00 92.62 65 HIS A O 1
ATOM 533 N N . GLN A 1 66 ? -47.696 7.474 9.506 1.00 89.25 66 GLN A N 1
ATOM 534 C CA . GLN A 1 66 ? -48.293 8.701 10.015 1.00 89.25 66 GLN A CA 1
ATOM 535 C C . GLN A 1 66 ? -49.816 8.644 9.853 1.00 89.25 66 GLN A C 1
ATOM 537 O O . GLN A 1 66 ? -50.341 8.334 8.782 1.00 89.25 66 GLN A O 1
ATOM 542 N N . ARG A 1 67 ? -50.544 8.949 10.932 1.00 80.06 67 ARG A N 1
ATOM 543 C CA . ARG A 1 67 ? -52.002 9.079 10.881 1.00 80.06 67 ARG A CA 1
ATOM 544 C C . ARG A 1 67 ? -52.382 10.273 10.000 1.00 80.06 67 ARG A C 1
ATOM 546 O O . ARG A 1 67 ? -51.740 11.310 10.031 1.00 80.06 67 ARG A O 1
ATOM 553 N N . ASN A 1 68 ? -53.466 10.127 9.243 1.00 65.75 68 ASN A N 1
ATOM 554 C CA . ASN A 1 68 ? -53.954 11.124 8.291 1.00 65.75 68 ASN A CA 1
ATOM 555 C C . ASN A 1 68 ? -54.555 12.360 9.010 1.00 65.75 68 ASN A C 1
ATOM 557 O O . ASN A 1 68 ? -55.775 12.505 9.099 1.00 65.75 68 ASN A O 1
ATOM 561 N N . ASP A 1 69 ? -53.699 13.202 9.591 1.00 66.94 69 ASP A N 1
ATOM 562 C CA . ASP A 1 69 ? -54.036 14.421 10.341 1.00 66.94 69 ASP A CA 1
ATOM 563 C C . ASP A 1 69 ? -53.676 15.718 9.582 1.00 66.94 69 ASP A C 1
ATOM 565 O O . ASP A 1 69 ? -53.844 16.817 10.107 1.00 66.94 69 ASP A O 1
ATOM 569 N N . GLU A 1 70 ? -53.210 15.582 8.333 1.00 65.50 70 GLU A N 1
ATOM 570 C CA . GLU A 1 70 ? -52.699 16.643 7.454 1.00 65.50 70 GLU A CA 1
ATOM 571 C C . GLU A 1 70 ? -51.487 17.430 7.997 1.00 65.50 70 GLU A C 1
ATOM 573 O O . GLU A 1 70 ? -51.119 18.455 7.408 1.00 65.50 70 GLU A O 1
ATOM 578 N N . THR A 1 71 ? -50.832 16.974 9.073 1.00 78.56 71 THR A N 1
ATOM 579 C CA . THR A 1 71 ? -49.649 17.646 9.626 1.00 78.56 71 THR A CA 1
ATOM 580 C C . THR A 1 71 ? -48.451 17.465 8.683 1.00 78.56 71 THR A C 1
ATOM 582 O O . THR A 1 71 ? -48.006 16.333 8.473 1.00 78.56 71 THR A O 1
ATOM 585 N N . PRO A 1 72 ? -47.867 18.551 8.136 1.00 83.19 72 PRO A N 1
ATOM 586 C CA . PRO A 1 72 ? -46.746 18.432 7.214 1.00 83.19 72 PRO A CA 1
ATOM 587 C C . PRO A 1 72 ? -45.472 17.886 7.866 1.00 83.19 72 PRO A C 1
ATOM 589 O O . PRO A 1 72 ? -45.173 18.144 9.046 1.00 83.19 72 PRO A O 1
ATOM 592 N N . VAL A 1 73 ? -44.681 17.185 7.058 1.00 88.00 73 VAL A N 1
ATOM 593 C CA . VAL A 1 73 ? -43.347 16.708 7.429 1.00 88.00 73 VAL A CA 1
ATOM 594 C C . VAL A 1 73 ? -42.424 17.911 7.707 1.00 88.00 73 VAL A C 1
ATOM 596 O O . VAL A 1 73 ? -42.483 18.899 6.975 1.00 88.00 73 VAL A O 1
ATOM 599 N N . PRO A 1 74 ? -41.568 17.886 8.755 1.00 85.00 74 PRO A N 1
ATOM 600 C CA . PRO A 1 74 ? -40.783 19.058 9.166 1.00 85.00 74 PRO A CA 1
ATOM 601 C C . PRO A 1 74 ? -39.885 19.677 8.084 1.00 85.00 74 PRO A C 1
ATOM 603 O O . PRO A 1 74 ? -39.644 20.881 8.125 1.00 85.00 74 PRO A O 1
ATOM 606 N N . TRP A 1 75 ? -39.389 18.869 7.145 1.00 86.88 75 TRP A N 1
ATOM 607 C CA . TRP A 1 75 ? -38.483 19.294 6.073 1.00 86.88 75 TRP A CA 1
ATOM 608 C C . TRP A 1 75 ? -39.166 19.441 4.703 1.00 86.88 75 TRP A C 1
ATOM 610 O O . TRP A 1 75 ? -38.563 19.989 3.788 1.00 86.88 75 TRP A O 1
ATOM 620 N N . ASP A 1 76 ? -40.422 19.002 4.563 1.00 87.69 76 ASP A N 1
ATOM 621 C CA . ASP A 1 76 ? -41.211 19.135 3.334 1.00 87.69 76 ASP A CA 1
ATOM 622 C C . ASP A 1 76 ? -42.659 19.541 3.670 1.00 87.69 76 ASP A C 1
ATOM 624 O O . ASP A 1 76 ? -43.523 18.686 3.891 1.00 87.69 76 ASP A O 1
ATOM 628 N N . PRO A 1 77 ? -42.955 20.855 3.696 1.00 86.50 77 PRO A N 1
ATOM 629 C CA . PRO A 1 77 ? -44.295 21.361 3.983 1.00 86.50 77 PRO A CA 1
ATOM 630 C C . PRO A 1 77 ? -45.371 20.946 2.966 1.00 86.50 77 PRO A C 1
ATOM 632 O O . PRO A 1 77 ? -46.564 21.080 3.262 1.00 86.50 77 PRO A O 1
ATOM 635 N N . ALA A 1 78 ? -44.981 20.489 1.768 1.00 86.94 78 ALA A N 1
ATOM 636 C CA . ALA A 1 78 ? -45.911 19.994 0.756 1.00 86.94 78 ALA A CA 1
ATOM 637 C C . ALA A 1 78 ? -46.310 18.532 1.017 1.00 86.94 78 ALA A C 1
ATOM 639 O O . ALA A 1 78 ? -47.414 18.119 0.654 1.00 86.94 78 ALA A O 1
ATOM 640 N N . ASN A 1 79 ? -45.463 17.765 1.705 1.00 88.12 79 ASN A N 1
ATOM 641 C CA . ASN A 1 79 ? -45.770 16.406 2.120 1.00 88.12 79 ASN A CA 1
ATOM 642 C C . ASN A 1 79 ? -46.589 16.394 3.420 1.00 88.12 79 ASN A C 1
ATOM 644 O O . ASN A 1 79 ? -46.059 16.516 4.524 1.00 88.12 79 ASN A O 1
ATOM 648 N N . ARG A 1 80 ? -47.905 16.209 3.277 1.00 85.94 80 ARG A N 1
ATOM 649 C CA . ARG A 1 80 ? -48.863 16.043 4.390 1.00 85.94 80 ARG A CA 1
ATOM 650 C C . ARG A 1 80 ? -49.193 14.588 4.724 1.00 85.94 80 ARG A C 1
ATOM 652 O O . ARG A 1 80 ? -50.010 14.346 5.605 1.00 85.94 80 ARG A O 1
ATOM 659 N N . ILE A 1 81 ? -48.615 13.642 3.985 1.00 85.81 81 ILE A N 1
ATOM 660 C CA . ILE A 1 81 ? -48.879 12.207 4.146 1.00 85.81 81 ILE A CA 1
ATOM 661 C C . ILE A 1 81 ? -47.895 11.612 5.160 1.00 85.81 81 ILE A C 1
ATOM 663 O O . ILE A 1 81 ? -48.280 10.770 5.963 1.00 85.81 81 ILE A O 1
ATOM 667 N N . GLY A 1 82 ? -46.639 12.074 5.153 1.00 89.44 82 GLY A N 1
ATOM 668 C CA . GLY A 1 82 ? -45.603 11.575 6.053 1.00 89.44 82 GLY A CA 1
ATOM 669 C C . GLY A 1 82 ? -45.174 10.141 5.750 1.00 89.44 82 GLY A C 1
ATOM 670 O O . GLY A 1 82 ? -45.333 9.652 4.624 1.00 89.44 82 GLY A O 1
ATOM 671 N N . TRP A 1 83 ? -44.598 9.473 6.754 1.00 93.19 83 TRP A N 1
ATOM 672 C CA . TRP A 1 83 ? -44.223 8.062 6.642 1.00 93.19 83 TRP A CA 1
ATOM 673 C C . TRP A 1 83 ? -45.424 7.195 6.278 1.00 93.19 83 TRP A C 1
ATOM 675 O O . TRP A 1 83 ? -46.460 7.197 6.945 1.00 93.19 83 TRP A O 1
ATOM 685 N N . SER A 1 84 ? -45.272 6.463 5.183 1.00 90.94 84 SER A N 1
ATOM 686 C CA . SER A 1 84 ? -46.321 5.685 4.546 1.00 90.94 84 SER A CA 1
ATOM 687 C C . SER A 1 84 ? -45.960 4.209 4.490 1.00 90.94 84 SER A C 1
ATOM 689 O O . SER A 1 84 ? -44.810 3.815 4.656 1.00 90.94 84 SER A O 1
ATOM 691 N N . GLU A 1 85 ? -46.977 3.398 4.220 1.00 92.94 85 GLU A N 1
ATOM 692 C CA . GLU A 1 85 ? -46.807 1.980 3.921 1.00 92.94 85 GLU A CA 1
ATOM 693 C C . GLU A 1 85 ? -45.868 1.766 2.719 1.00 92.94 85 GLU A C 1
ATOM 695 O O . GLU A 1 85 ? -46.127 2.356 1.661 1.00 92.94 85 GLU A O 1
ATOM 700 N N . PRO A 1 86 ? -44.807 0.950 2.876 1.00 94.31 86 PRO A N 1
ATOM 701 C CA . PRO A 1 86 ? -43.955 0.521 1.781 1.00 94.31 86 PRO A CA 1
ATOM 702 C C . PRO A 1 86 ? -44.524 -0.705 1.070 1.00 94.31 86 PRO A C 1
ATOM 704 O O . PRO A 1 86 ? -45.257 -1.503 1.652 1.00 94.31 86 PRO A O 1
ATOM 707 N N . GLU A 1 87 ? -44.100 -0.892 -0.172 1.00 92.88 87 GLU A N 1
ATOM 708 C CA . GLU A 1 87 ? -44.186 -2.174 -0.856 1.00 92.88 87 GLU A CA 1
ATOM 709 C C . GLU A 1 87 ? -42.936 -2.989 -0.517 1.00 92.88 87 GLU A C 1
ATOM 711 O O . GLU A 1 87 ? -41.818 -2.459 -0.493 1.00 92.88 87 GLU A O 1
ATOM 716 N N . ILE A 1 88 ? -43.117 -4.282 -0.256 1.00 93.31 88 ILE A N 1
ATOM 717 C CA . ILE A 1 88 ? -42.015 -5.203 0.023 1.00 93.31 88 ILE A CA 1
ATOM 718 C C . ILE A 1 88 ? -42.103 -6.382 -0.924 1.00 93.31 88 ILE A C 1
ATOM 720 O O . ILE A 1 88 ? -43.161 -6.988 -1.077 1.00 93.31 88 ILE A O 1
ATOM 724 N N . ARG A 1 89 ? -40.975 -6.719 -1.545 1.00 91.00 89 ARG A N 1
ATOM 725 C CA . ARG A 1 89 ? -40.848 -7.848 -2.469 1.00 91.00 89 ARG A CA 1
ATOM 726 C C . ARG A 1 89 ? -39.412 -8.348 -2.523 1.00 91.00 89 ARG A C 1
ATOM 728 O O . ARG A 1 89 ? -38.504 -7.713 -2.002 1.00 91.00 89 ARG A O 1
ATOM 735 N N . LEU A 1 90 ? -39.204 -9.480 -3.171 1.00 89.94 90 LEU A N 1
ATOM 736 C CA . LEU A 1 90 ? -37.897 -9.913 -3.640 1.00 89.94 90 LEU A CA 1
ATOM 737 C C . LEU A 1 90 ? -37.632 -9.303 -5.018 1.00 89.94 90 LEU A C 1
ATOM 739 O O . LEU A 1 90 ? -38.551 -9.158 -5.828 1.00 89.94 90 LEU A O 1
ATOM 743 N N . THR A 1 91 ? -36.388 -8.914 -5.274 1.00 74.00 91 THR A N 1
ATOM 744 C CA . THR A 1 91 ? -35.978 -8.378 -6.573 1.00 74.00 91 THR A CA 1
ATOM 745 C C . THR A 1 91 ? -36.063 -9.444 -7.663 1.00 74.00 91 THR A C 1
ATOM 747 O O . THR A 1 91 ? -35.701 -10.600 -7.460 1.00 74.00 91 THR A O 1
ATOM 750 N N . GLU A 1 92 ? -36.527 -9.043 -8.847 1.00 60.00 92 GLU A N 1
ATOM 751 C CA . GLU A 1 92 ? -36.475 -9.874 -10.049 1.00 60.00 92 GLU A CA 1
ATOM 752 C C . GLU A 1 92 ? -35.143 -9.657 -10.781 1.00 60.00 92 GLU A C 1
ATOM 754 O O . GLU A 1 92 ? -34.591 -8.550 -10.793 1.00 60.00 92 GLU A O 1
ATOM 759 N N . THR A 1 93 ? -34.647 -10.697 -11.456 1.00 52.78 93 THR A N 1
ATOM 760 C CA . THR A 1 93 ? -33.366 -10.704 -12.191 1.00 52.78 93 THR A CA 1
ATOM 761 C C . THR A 1 93 ? -33.212 -9.562 -13.196 1.00 52.78 93 THR A C 1
ATOM 763 O O . THR A 1 93 ? -32.092 -9.176 -13.513 1.00 52.78 93 THR A O 1
ATOM 766 N N . VAL A 1 94 ? -34.318 -8.983 -13.670 1.00 48.47 94 VAL A N 1
ATOM 767 C CA . VAL A 1 94 ? -34.336 -7.903 -14.667 1.00 48.47 94 VAL A CA 1
ATOM 768 C C . VAL A 1 94 ? -33.810 -6.570 -14.115 1.00 48.47 94 VAL A C 1
ATOM 770 O O . VAL A 1 94 ? -33.271 -5.776 -14.876 1.00 48.47 94 VAL A O 1
ATOM 773 N N . HIS A 1 95 ? -33.927 -6.323 -12.804 1.00 56.94 95 HIS A N 1
ATOM 774 C CA . HIS A 1 95 ? -33.479 -5.062 -12.189 1.00 56.94 95 HIS A CA 1
ATOM 775 C C . HIS A 1 95 ? -32.056 -5.160 -11.596 1.00 56.94 95 HIS A C 1
ATOM 777 O O . HIS A 1 95 ? -31.486 -4.132 -11.248 1.00 56.94 95 HIS A O 1
ATOM 783 N N . GLN A 1 96 ? -31.475 -6.373 -11.513 1.00 63.66 96 GLN A N 1
ATOM 784 C CA . GLN A 1 96 ? -30.081 -6.677 -11.114 1.00 63.66 96 GLN A CA 1
ATOM 785 C C . GLN A 1 96 ? -29.567 -5.935 -9.864 1.00 63.66 96 GLN A C 1
ATOM 787 O O . GLN A 1 96 ? -28.512 -5.306 -9.892 1.00 63.66 96 GLN A O 1
ATOM 792 N N . ARG A 1 97 ? -30.307 -5.996 -8.749 1.00 75.81 97 ARG A N 1
ATOM 793 C CA . ARG A 1 97 ? -29.913 -5.331 -7.484 1.00 75.81 97 ARG A CA 1
ATOM 794 C C . ARG A 1 97 ? -29.689 -6.277 -6.312 1.00 75.81 97 ARG A C 1
ATOM 796 O O . ARG A 1 97 ? -29.755 -5.856 -5.163 1.00 75.81 97 ARG A O 1
ATOM 803 N N . HIS A 1 98 ? -29.449 -7.549 -6.595 1.00 85.44 98 HIS A N 1
ATOM 804 C CA . HIS A 1 98 ? -28.904 -8.490 -5.621 1.00 85.44 98 HIS A CA 1
ATOM 805 C C . HIS A 1 98 ? -27.373 -8.408 -5.637 1.00 85.44 98 HIS A C 1
ATOM 807 O O . HIS A 1 98 ? -26.770 -8.101 -6.667 1.00 85.44 98 HIS A O 1
ATOM 813 N N . ARG A 1 99 ? -26.752 -8.607 -4.477 1.00 86.00 99 ARG A N 1
ATOM 814 C CA . ARG A 1 99 ? -25.300 -8.644 -4.286 1.00 86.00 99 ARG A CA 1
ATOM 815 C C . ARG A 1 99 ? -24.768 -10.048 -4.554 1.00 86.00 99 ARG A C 1
ATOM 817 O O . ARG A 1 99 ? -23.731 -10.194 -5.198 1.00 86.00 99 ARG A O 1
ATOM 824 N N . SER A 1 100 ? -25.455 -11.062 -4.040 1.00 85.00 100 SER A N 1
ATOM 825 C CA . SER A 1 100 ? -25.147 -12.473 -4.264 1.00 85.00 100 SER A CA 1
ATOM 826 C C . SER A 1 100 ? -26.428 -13.232 -4.628 1.00 85.00 100 SER A C 1
ATOM 828 O O . SER A 1 100 ? -27.513 -12.662 -4.628 1.00 85.00 100 SER A O 1
ATOM 830 N N . GLY A 1 101 ? -26.311 -14.501 -5.025 1.00 85.75 101 GLY A N 1
ATOM 831 C CA . GLY A 1 101 ? -27.486 -15.300 -5.381 1.00 85.75 101 GLY A CA 1
ATOM 832 C C . GLY A 1 101 ? -28.259 -14.752 -6.587 1.00 85.75 101 GLY A C 1
ATOM 833 O O . GLY A 1 101 ? -27.663 -14.242 -7.537 1.00 85.75 101 GLY A O 1
ATOM 834 N N . ALA A 1 102 ? -29.580 -14.923 -6.572 1.00 85.12 102 ALA A N 1
ATOM 835 C CA . ALA A 1 102 ? -30.490 -14.495 -7.633 1.00 85.12 102 ALA A CA 1
ATOM 836 C C . ALA A 1 102 ? -31.510 -13.442 -7.164 1.00 85.12 102 ALA A C 1
ATOM 838 O O . ALA A 1 102 ? -32.194 -12.843 -8.003 1.00 85.12 102 ALA A O 1
ATOM 839 N N . THR A 1 103 ? -31.638 -13.221 -5.852 1.00 88.31 103 THR A N 1
ATOM 840 C CA . THR A 1 103 ? -32.677 -12.386 -5.241 1.00 88.31 103 THR A CA 1
ATOM 841 C C . THR A 1 103 ? -32.146 -11.577 -4.061 1.00 88.31 103 THR A C 1
ATOM 843 O O . THR A 1 103 ? -31.238 -11.985 -3.361 1.00 88.31 103 THR A O 1
ATOM 846 N N . ALA A 1 104 ? -32.757 -10.421 -3.815 1.00 92.00 104 ALA A N 1
ATOM 847 C CA . ALA A 1 104 ? -32.530 -9.598 -2.629 1.00 92.00 104 ALA A CA 1
ATOM 848 C C . ALA A 1 104 ? -33.872 -9.078 -2.112 1.00 92.00 104 ALA A C 1
ATOM 850 O O . ALA A 1 104 ? -34.817 -8.925 -2.892 1.00 92.00 104 ALA A O 1
ATOM 851 N N . ALA A 1 105 ? -33.970 -8.775 -0.819 1.00 93.25 105 ALA A N 1
ATOM 852 C CA . ALA A 1 105 ? -35.153 -8.109 -0.289 1.00 93.25 105 ALA A CA 1
ATOM 853 C C . ALA A 1 105 ? -35.194 -6.648 -0.738 1.00 93.25 105 ALA A C 1
ATOM 855 O O . ALA A 1 105 ? -34.187 -5.944 -0.705 1.00 93.25 105 ALA A O 1
ATOM 856 N N . TYR A 1 106 ? -36.373 -6.192 -1.141 1.00 90.50 106 TYR A N 1
ATOM 857 C CA . TYR A 1 106 ? -36.610 -4.860 -1.669 1.00 90.50 106 TYR A CA 1
ATOM 858 C C . TYR A 1 106 ? -37.717 -4.170 -0.885 1.00 90.50 106 TYR A C 1
ATOM 860 O O . TYR A 1 106 ? -38.814 -4.718 -0.753 1.00 90.50 106 TYR A O 1
ATOM 868 N N . THR A 1 107 ? -37.428 -2.961 -0.413 1.00 92.81 107 THR A N 1
ATOM 869 C CA . THR A 1 107 ? -38.393 -2.046 0.202 1.00 92.81 107 THR A CA 1
ATOM 870 C C . THR A 1 107 ? -38.538 -0.831 -0.702 1.00 92.81 107 THR A C 1
ATOM 872 O O . THR A 1 107 ? -37.534 -0.224 -1.074 1.00 92.81 107 THR A O 1
ATOM 875 N N . PHE A 1 108 ? -39.769 -0.475 -1.058 1.00 86.69 108 PHE A N 1
ATOM 876 C CA . PHE A 1 108 ? -40.053 0.563 -2.048 1.00 86.69 108 PHE A CA 1
ATOM 877 C C . PHE A 1 108 ? -41.226 1.456 -1.630 1.00 86.69 108 PHE A C 1
ATOM 879 O O . PHE A 1 108 ? -42.213 0.979 -1.075 1.00 86.69 108 PHE A O 1
ATOM 886 N N . THR A 1 109 ? -41.147 2.756 -1.935 1.00 90.31 109 THR A N 1
ATOM 887 C CA . THR A 1 109 ? -42.278 3.693 -1.805 1.00 90.31 109 THR A CA 1
ATOM 888 C C . THR A 1 109 ? -42.386 4.668 -2.973 1.00 90.31 109 THR A C 1
ATOM 890 O O . THR A 1 109 ? -41.697 5.685 -3.011 1.00 90.31 109 THR A O 1
ATOM 893 N N . TRP A 1 110 ? -43.338 4.439 -3.876 1.00 89.56 110 TRP A N 1
ATOM 894 C CA . TRP A 1 110 ? -43.608 5.355 -4.988 1.00 89.56 110 TRP A CA 1
ATOM 895 C C . TRP A 1 110 ? -44.198 6.698 -4.531 1.00 89.56 110 TRP A C 1
ATOM 897 O O . TRP A 1 110 ? -45.316 6.744 -4.003 1.00 89.56 110 TRP A O 1
ATOM 907 N N . ARG A 1 111 ? -43.488 7.807 -4.784 1.00 89.94 111 ARG A N 1
ATOM 908 C CA . ARG A 1 111 ? -43.917 9.194 -4.485 1.00 89.94 111 ARG A CA 1
ATOM 909 C C . ARG A 1 111 ? -44.369 9.416 -3.039 1.00 89.94 111 ARG A C 1
ATOM 911 O O . ARG A 1 111 ? -45.216 10.263 -2.751 1.00 89.94 111 ARG A O 1
ATOM 918 N N . ARG A 1 112 ? -43.818 8.629 -2.117 1.00 91.69 112 ARG A N 1
ATOM 919 C CA . ARG A 1 112 ? -44.047 8.703 -0.669 1.00 91.69 112 ARG A CA 1
ATOM 920 C C . ARG A 1 112 ? -42.735 8.433 0.050 1.00 91.69 112 ARG A C 1
ATOM 922 O O . ARG A 1 112 ? -41.808 7.893 -0.546 1.00 91.69 112 ARG A O 1
ATOM 929 N N . ILE A 1 113 ? -42.688 8.787 1.328 1.00 93.62 113 ILE A N 1
ATOM 930 C CA . ILE A 1 113 ? -41.556 8.482 2.203 1.00 93.62 113 ILE A CA 1
ATOM 931 C C . ILE A 1 113 ? -41.892 7.303 3.117 1.00 93.62 113 ILE A C 1
ATOM 933 O O . ILE A 1 113 ? -43.056 7.114 3.478 1.00 93.62 113 ILE A O 1
ATOM 937 N N . HIS A 1 114 ? -40.882 6.549 3.538 1.00 95.06 114 HIS A N 1
ATOM 938 C CA . HIS A 1 114 ? -41.014 5.508 4.553 1.00 95.06 114 HIS A CA 1
ATOM 939 C C . HIS A 1 114 ? -39.979 5.655 5.663 1.00 95.06 114 HIS A C 1
ATOM 941 O O . HIS A 1 114 ? -38.916 6.247 5.481 1.00 95.06 114 HIS A O 1
ATOM 947 N N . GLU A 1 115 ? -40.303 5.035 6.792 1.00 95.81 115 GLU A N 1
ATOM 948 C CA . GLU A 1 115 ? -39.336 4.480 7.726 1.00 95.81 115 GLU A CA 1
ATOM 949 C C . GLU A 1 115 ? -39.782 3.052 8.035 1.00 95.81 115 GLU A C 1
ATOM 951 O O . GLU A 1 115 ? -40.919 2.832 8.458 1.00 95.81 115 GLU A O 1
ATOM 956 N N . GLY A 1 116 ? -38.938 2.067 7.747 1.00 95.75 116 GLY A N 1
ATOM 957 C CA . GLY A 1 116 ? -39.337 0.665 7.838 1.00 95.75 116 GLY A CA 1
ATOM 958 C C . GLY A 1 116 ? -38.297 -0.304 7.301 1.00 95.75 116 GLY A C 1
ATOM 959 O O . GLY A 1 116 ? -37.188 0.082 6.935 1.00 95.75 116 GLY A O 1
ATOM 960 N N . GLY A 1 117 ? -38.662 -1.580 7.261 1.00 96.56 117 GLY A N 1
ATOM 961 C CA . GLY A 1 117 ? -37.825 -2.644 6.725 1.00 96.56 117 GLY A CA 1
ATOM 962 C C . GLY A 1 117 ? -38.334 -4.026 7.117 1.00 96.56 117 GLY A C 1
ATOM 963 O O . GLY A 1 117 ? -39.537 -4.287 7.109 1.00 96.56 117 GLY A O 1
ATOM 964 N N . LEU A 1 118 ? -37.408 -4.925 7.449 1.00 98.25 118 LEU A N 1
ATOM 965 C CA . LEU A 1 118 ? -37.700 -6.317 7.790 1.00 98.25 118 LEU A CA 1
ATOM 966 C C . LEU A 1 118 ? -37.207 -6.658 9.196 1.00 98.25 118 LEU A C 1
ATOM 968 O O . LEU A 1 118 ? -36.237 -6.077 9.677 1.00 98.25 118 LEU A O 1
ATOM 972 N N . LEU A 1 119 ? -37.852 -7.626 9.842 1.00 98.19 119 LEU A N 1
ATOM 973 C CA . LEU A 1 119 ? -37.406 -8.207 11.106 1.00 98.19 119 LEU A CA 1
ATOM 974 C C . LEU A 1 119 ? -37.450 -9.735 11.080 1.00 98.19 119 LEU A C 1
ATOM 976 O O . LEU A 1 119 ? -38.268 -10.332 10.374 1.00 98.19 119 LEU A O 1
ATOM 980 N N . GLN A 1 120 ? -36.594 -10.372 11.875 1.00 98.12 120 GLN A N 1
ATOM 981 C CA . GLN A 1 120 ? -36.610 -11.817 12.100 1.00 98.12 120 GLN A CA 1
ATOM 982 C C . GLN A 1 120 ? -36.254 -12.134 13.555 1.00 98.12 120 GLN A C 1
ATOM 984 O O . GLN A 1 120 ? -35.257 -11.644 14.080 1.00 98.12 120 GLN A O 1
ATOM 989 N N . GLN A 1 121 ? -37.071 -12.967 14.203 1.00 97.50 121 GLN A N 1
ATOM 990 C CA . GLN A 1 121 ? -36.784 -13.510 15.530 1.00 97.50 121 GLN A CA 1
ATOM 991 C C . GLN A 1 121 ? -36.010 -14.820 15.402 1.00 97.50 121 GLN A C 1
ATOM 993 O O . GLN A 1 121 ? -36.394 -15.697 14.628 1.00 97.50 121 GLN A O 1
ATOM 998 N N . VAL A 1 122 ? -34.937 -14.956 16.176 1.00 96.38 122 VAL A N 1
ATOM 999 C CA . VAL A 1 122 ? -34.004 -16.083 16.097 1.00 96.38 122 VAL A CA 1
ATOM 1000 C C . VAL A 1 122 ? -33.805 -16.681 17.480 1.00 96.38 122 VAL A C 1
ATOM 1002 O O . VAL A 1 122 ? -33.545 -15.961 18.446 1.00 96.38 122 VAL A O 1
ATOM 1005 N N . ALA A 1 123 ? -33.910 -18.006 17.576 1.00 95.38 123 ALA A N 1
ATOM 1006 C CA . ALA A 1 123 ? -33.611 -18.732 18.803 1.00 95.38 123 ALA A CA 1
ATOM 1007 C C . ALA A 1 123 ? -32.098 -18.755 19.050 1.00 95.38 123 ALA A C 1
ATOM 1009 O O . ALA A 1 123 ? -31.321 -19.127 18.169 1.00 95.38 123 ALA A O 1
ATOM 1010 N N . VAL A 1 124 ? -31.688 -18.378 20.257 1.00 93.88 124 VAL A N 1
ATOM 1011 C CA . VAL A 1 124 ? -30.281 -18.303 20.671 1.00 93.88 124 VAL A CA 1
ATOM 1012 C C . VAL A 1 124 ? -30.138 -18.728 22.128 1.00 93.88 124 VAL A C 1
ATOM 1014 O O . VAL A 1 124 ? -31.112 -18.763 22.879 1.00 93.88 124 VAL A O 1
ATOM 1017 N N . THR A 1 125 ? -28.918 -19.041 22.550 1.00 89.50 125 THR A N 1
ATOM 1018 C CA . THR A 1 125 ? -28.628 -19.269 23.968 1.00 89.50 125 THR A CA 1
ATOM 1019 C C . THR A 1 125 ? -28.578 -17.918 24.694 1.00 89.50 125 THR A C 1
ATOM 1021 O O . THR A 1 125 ? -27.841 -17.039 24.244 1.00 89.50 125 THR A O 1
ATOM 1024 N N . PRO A 1 126 ? -29.310 -17.718 25.808 1.00 90.19 126 PRO A N 1
ATOM 1025 C CA . PRO A 1 126 ? -29.134 -16.528 26.641 1.00 90.19 126 PRO A CA 1
ATOM 1026 C C . PRO A 1 126 ? -27.666 -16.367 27.056 1.00 90.19 126 PRO A C 1
ATOM 1028 O O . PRO A 1 126 ? -27.026 -17.344 27.435 1.00 90.19 126 PRO A O 1
ATOM 1031 N N . GLY A 1 127 ? -27.136 -15.150 26.984 1.00 81.75 127 GLY A N 1
ATOM 1032 C CA . GLY A 1 127 ? -25.721 -14.849 27.216 1.00 81.75 127 GLY A CA 1
ATOM 1033 C C . GLY A 1 127 ? -24.829 -14.984 25.978 1.00 81.75 127 GLY A C 1
ATOM 1034 O O . GLY A 1 127 ? -23.714 -14.471 25.995 1.00 81.75 127 GLY A O 1
ATOM 1035 N N . ALA A 1 128 ? -25.309 -15.582 24.880 1.00 85.06 128 ALA A N 1
ATOM 1036 C CA . ALA A 1 128 ? -24.523 -15.678 23.654 1.00 85.06 128 ALA A CA 1
ATOM 1037 C C . ALA A 1 128 ? -24.226 -14.285 23.083 1.00 85.06 128 ALA A C 1
ATOM 1039 O O . ALA A 1 128 ? -25.137 -13.475 22.883 1.00 85.06 128 ALA A O 1
ATOM 1040 N N . ARG A 1 129 ? -22.954 -14.017 22.771 1.00 92.00 129 ARG A N 1
ATOM 1041 C CA . ARG A 1 129 ? -22.551 -12.838 22.000 1.00 92.00 129 ARG A CA 1
ATOM 1042 C C . ARG A 1 129 ? -22.846 -13.087 20.528 1.00 92.00 129 ARG A C 1
ATOM 1044 O O . ARG A 1 129 ? -22.423 -14.088 19.954 1.00 92.00 129 ARG A O 1
ATOM 1051 N N . LEU A 1 130 ? -23.586 -12.177 19.920 1.00 93.00 130 LEU A N 1
ATOM 1052 C CA . LEU A 1 130 ? -24.076 -12.284 18.557 1.00 93.00 130 LEU A CA 1
ATOM 1053 C C . LEU A 1 130 ? -23.543 -11.124 17.730 1.00 93.00 130 LEU A C 1
ATOM 1055 O O . LEU A 1 130 ? -23.493 -9.993 18.212 1.00 93.00 130 LEU A O 1
ATOM 1059 N N . ARG A 1 131 ? -23.207 -11.406 16.475 1.00 97.06 131 ARG A N 1
ATOM 1060 C CA . ARG A 1 131 ? -22.892 -10.407 15.453 1.00 97.06 131 ARG A CA 1
ATOM 1061 C C . ARG A 1 131 ? -23.913 -10.499 14.337 1.00 97.06 131 ARG A C 1
ATOM 1063 O O . ARG A 1 131 ? -24.103 -11.590 13.798 1.00 97.06 131 ARG A O 1
ATOM 1070 N N . PHE A 1 132 ? -24.551 -9.379 14.015 1.00 98.06 132 PHE A N 1
ATOM 1071 C CA . PHE A 1 132 ? -25.459 -9.243 12.884 1.00 98.06 132 PHE A CA 1
ATOM 1072 C C . PHE A 1 132 ? -24.815 -8.372 11.807 1.00 98.06 132 PHE A C 1
ATOM 1074 O O . PHE A 1 132 ? -24.356 -7.270 12.106 1.00 98.06 132 PHE A O 1
ATOM 1081 N N . THR A 1 133 ? -24.799 -8.863 10.571 1.00 97.94 133 THR A N 1
ATOM 1082 C CA . THR A 1 133 ? -24.336 -8.133 9.392 1.00 97.94 133 THR A CA 1
ATOM 1083 C C . THR A 1 133 ? -25.378 -8.145 8.280 1.00 97.94 133 THR A C 1
ATOM 1085 O O . THR A 1 133 ? -26.160 -9.091 8.172 1.00 97.94 133 THR A O 1
ATOM 1088 N N . ALA A 1 134 ? -25.391 -7.104 7.445 1.00 97.69 134 ALA A N 1
ATOM 1089 C CA . ALA A 1 134 ? -26.184 -7.063 6.215 1.00 97.69 134 ALA A CA 1
ATOM 1090 C C . ALA A 1 134 ? -25.575 -6.105 5.185 1.00 97.69 134 ALA A C 1
ATOM 1092 O O . ALA A 1 134 ? -25.028 -5.058 5.544 1.00 97.69 134 ALA A O 1
ATOM 1093 N N . TYR A 1 135 ? -25.726 -6.425 3.905 1.00 97.75 135 TYR A N 1
ATOM 1094 C CA . TYR A 1 135 ? -25.379 -5.538 2.801 1.00 97.75 135 TYR A CA 1
ATOM 1095 C C . TYR A 1 135 ? -26.621 -4.790 2.305 1.00 97.75 135 TYR A C 1
ATOM 1097 O O . TYR A 1 135 ? -27.712 -5.352 2.234 1.00 97.75 135 TYR A O 1
ATOM 1105 N N . THR A 1 136 ? -26.469 -3.510 1.957 1.00 96.88 136 THR A N 1
ATOM 1106 C CA . THR A 1 136 ? -27.572 -2.680 1.449 1.00 96.88 136 THR A CA 1
ATOM 1107 C C . THR A 1 136 ? -27.094 -1.577 0.514 1.00 96.88 136 THR A C 1
ATOM 1109 O O . THR A 1 136 ? -25.941 -1.149 0.600 1.00 96.88 136 THR A O 1
ATOM 1112 N N . HIS A 1 137 ? -27.988 -1.114 -0.360 1.00 94.62 137 HIS A N 1
ATOM 1113 C CA . HIS A 1 137 ? -27.867 0.143 -1.096 1.00 94.62 137 HIS A CA 1
ATOM 1114 C C . HIS A 1 137 ? -29.255 0.666 -1.496 1.00 94.62 137 HIS A C 1
ATOM 1116 O O . HIS A 1 137 ? -30.226 -0.094 -1.530 1.00 94.62 137 HIS A O 1
ATOM 1122 N N . ALA A 1 138 ? -29.348 1.959 -1.808 1.00 94.25 138 ALA A N 1
ATOM 1123 C CA . ALA A 1 138 ? -30.575 2.601 -2.264 1.00 94.25 138 ALA A CA 1
ATOM 1124 C C . ALA A 1 138 ? -30.489 3.158 -3.687 1.00 94.25 138 ALA A C 1
ATOM 1126 O O . ALA A 1 138 ? -29.407 3.381 -4.240 1.00 94.25 138 ALA A O 1
ATOM 1127 N N . TRP A 1 139 ? -31.664 3.427 -4.242 1.00 91.81 139 TRP A N 1
ATOM 1128 C CA . TRP A 1 139 ? -31.874 4.232 -5.434 1.00 91.81 139 TRP A CA 1
ATOM 1129 C C . TRP A 1 139 ? -32.975 5.224 -5.191 1.00 91.81 139 TRP A C 1
ATOM 1131 O O . TRP A 1 139 ? -34.093 4.854 -4.827 1.00 91.81 139 TRP A O 1
ATOM 1141 N N . ILE A 1 140 ? -32.618 6.485 -5.376 1.00 91.81 140 ILE A N 1
ATOM 1142 C CA . ILE A 1 140 ? -33.523 7.582 -5.117 1.00 91.81 140 ILE A CA 1
ATOM 1143 C C . ILE A 1 140 ? -33.473 8.595 -6.249 1.00 91.81 140 ILE A C 1
ATOM 1145 O O . ILE A 1 140 ? -32.399 9.077 -6.592 1.00 91.81 140 ILE A O 1
ATOM 1149 N N . GLY A 1 141 ? -34.621 8.922 -6.836 1.00 89.88 141 GLY A N 1
ATOM 1150 C CA . GLY A 1 141 ? -34.705 9.789 -8.015 1.00 89.88 141 GLY A CA 1
ATOM 1151 C C . GLY A 1 141 ? -36.148 10.079 -8.423 1.00 89.88 141 GLY A C 1
ATOM 1152 O O . GLY A 1 141 ? -37.049 9.314 -8.085 1.00 89.88 141 GLY A O 1
ATOM 1153 N N . ASP A 1 142 ? -36.378 11.198 -9.116 1.00 82.88 142 ASP A N 1
ATOM 1154 C CA . ASP A 1 142 ? -37.718 11.658 -9.537 1.00 82.88 142 ASP A CA 1
ATOM 1155 C C . ASP A 1 142 ? -37.949 11.556 -11.062 1.00 82.88 142 ASP A C 1
ATOM 1157 O O . ASP A 1 142 ? -38.854 12.186 -11.608 1.00 82.88 142 ASP A O 1
ATOM 1161 N N . ASP A 1 143 ? -37.120 10.777 -11.760 1.00 74.44 143 ASP A N 1
ATOM 1162 C CA . ASP A 1 143 ? -37.056 10.660 -13.221 1.00 74.44 143 ASP A CA 1
ATOM 1163 C C . ASP A 1 143 ? -36.643 9.242 -13.683 1.00 74.44 143 ASP A C 1
ATOM 1165 O O . ASP A 1 143 ? -36.423 8.352 -12.865 1.00 74.44 143 ASP A O 1
ATOM 1169 N N . ASP A 1 144 ? -36.551 9.034 -15.004 1.00 67.44 144 ASP A N 1
ATOM 1170 C CA . ASP A 1 144 ? -36.274 7.735 -15.646 1.00 67.44 144 ASP A CA 1
ATOM 1171 C C . ASP A 1 144 ? -34.763 7.395 -15.741 1.00 67.44 144 ASP A C 1
ATOM 1173 O O . ASP A 1 144 ? -34.344 6.631 -16.619 1.00 67.44 144 ASP A O 1
ATOM 1177 N N . HIS A 1 145 ? -33.901 7.991 -14.907 1.00 72.50 145 HIS A N 1
ATOM 1178 C CA . HIS A 1 145 ? -32.458 7.719 -14.962 1.00 72.50 145 HIS A CA 1
ATOM 1179 C C . HIS A 1 145 ? -32.125 6.261 -14.609 1.00 72.50 145 HIS A C 1
ATOM 1181 O O . HIS A 1 145 ? -32.856 5.611 -13.866 1.00 72.50 145 HIS A O 1
ATOM 1187 N N . PRO A 1 146 ? -31.000 5.714 -15.110 1.00 75.69 146 PRO A N 1
ATOM 1188 C CA . PRO A 1 146 ? -30.625 4.343 -14.798 1.00 75.69 146 PRO A CA 1
ATOM 1189 C C . PRO A 1 146 ? -30.337 4.162 -13.295 1.00 75.69 146 PRO A C 1
ATOM 1191 O O . PRO A 1 146 ? -29.869 5.097 -12.642 1.00 75.69 146 PRO A O 1
ATOM 1194 N N . PRO A 1 147 ? -30.480 2.938 -12.749 1.00 72.38 147 PRO A N 1
ATOM 1195 C CA . PRO A 1 147 ? -30.231 2.638 -11.333 1.00 72.38 147 PRO A CA 1
ATOM 1196 C C . PRO A 1 147 ? -28.793 2.906 -10.835 1.00 72.38 147 PRO A C 1
ATOM 1198 O O . PRO A 1 147 ? -28.515 2.782 -9.642 1.00 72.38 147 PRO A O 1
ATOM 1201 N N . THR A 1 148 ? -27.867 3.255 -11.732 1.00 79.62 148 THR A N 1
ATOM 1202 C CA . THR A 1 148 ? -26.506 3.732 -11.434 1.00 79.62 148 THR A CA 1
ATOM 1203 C C . THR A 1 148 ? -26.455 5.200 -11.001 1.00 79.62 148 THR A C 1
ATOM 1205 O O . THR A 1 148 ? -25.370 5.709 -10.708 1.00 79.62 148 THR A O 1
ATOM 1208 N N . TRP A 1 149 ? -27.598 5.886 -11.003 1.00 88.12 149 TRP A N 1
ATOM 1209 C CA . TRP A 1 149 ? -27.753 7.279 -10.612 1.00 88.12 149 TRP A CA 1
ATOM 1210 C C . TRP A 1 149 ? -28.820 7.437 -9.536 1.00 88.12 149 TRP A C 1
ATOM 1212 O O . TRP A 1 149 ? -29.895 6.850 -9.627 1.00 88.12 149 TRP A O 1
ATOM 1222 N N . SER A 1 150 ? -28.532 8.287 -8.556 1.00 92.00 150 SER A N 1
ATOM 1223 C CA . SER A 1 150 ? -29.488 8.753 -7.554 1.00 92.00 150 SER A CA 1
ATOM 1224 C C . SER A 1 150 ? -29.362 10.268 -7.375 1.00 92.00 150 SER A C 1
ATOM 1226 O O . SER A 1 150 ? -28.387 10.857 -7.837 1.00 92.00 150 SER A O 1
ATOM 1228 N N . LEU A 1 151 ? -30.278 10.900 -6.632 1.00 91.75 151 LEU A N 1
ATOM 1229 C CA . LEU A 1 151 ? -30.232 12.330 -6.281 1.00 91.75 151 LEU A CA 1
ATOM 1230 C C . LEU A 1 151 ? -28.826 12.848 -5.886 1.00 91.75 151 LEU A C 1
ATOM 1232 O O . LEU A 1 151 ? -28.473 13.951 -6.312 1.00 91.75 151 LEU A O 1
ATOM 1236 N N . PRO A 1 152 ? -28.009 12.123 -5.084 1.00 92.69 152 PRO A N 1
ATOM 1237 C CA . PRO A 1 152 ? -26.648 12.568 -4.774 1.00 92.69 152 PRO A CA 1
ATOM 1238 C C . PRO A 1 152 ? -25.597 12.377 -5.883 1.00 92.69 152 PRO A C 1
ATOM 1240 O O . PRO A 1 152 ? -24.519 12.956 -5.761 1.00 92.69 152 PRO A O 1
ATOM 1243 N N . GLY A 1 153 ? -25.866 11.614 -6.948 1.00 89.19 153 GLY A N 1
ATOM 1244 C CA . GLY A 1 153 ? -24.981 11.485 -8.112 1.00 89.19 153 GLY A CA 1
ATOM 1245 C C . GLY A 1 153 ? -24.916 10.090 -8.751 1.00 89.19 153 GLY A C 1
ATOM 1246 O O . GLY A 1 153 ? -25.677 9.179 -8.417 1.00 89.19 153 GLY A O 1
ATOM 1247 N N . TYR A 1 154 ? -23.973 9.946 -9.690 1.00 86.06 154 TYR A N 1
ATOM 1248 C CA . TYR A 1 154 ? -23.636 8.696 -10.386 1.00 86.06 154 TYR A CA 1
ATOM 1249 C C . TYR A 1 154 ? -22.615 7.856 -9.605 1.00 86.06 154 TYR A C 1
ATOM 1251 O O . TYR A 1 154 ? -21.760 8.398 -8.905 1.00 86.06 154 TYR A O 1
ATOM 1259 N N . GLY A 1 155 ? -22.644 6.537 -9.812 1.00 82.88 155 GLY A N 1
ATOM 1260 C CA . GLY A 1 155 ? -21.630 5.609 -9.300 1.00 82.88 155 GLY A CA 1
ATOM 1261 C C . GLY A 1 155 ? -21.845 5.214 -7.838 1.00 82.88 155 GLY A C 1
ATOM 1262 O O . GLY A 1 155 ? -22.829 5.611 -7.226 1.00 82.88 155 GLY A O 1
ATOM 1263 N N . ALA A 1 156 ? -20.951 4.391 -7.286 1.00 89.56 156 ALA A N 1
ATOM 1264 C CA . ALA A 1 156 ? -21.047 3.920 -5.904 1.00 89.56 156 ALA A CA 1
ATOM 1265 C C . ALA A 1 156 ? -20.835 5.079 -4.917 1.00 89.56 156 ALA A C 1
ATOM 1267 O O . ALA A 1 156 ? -19.755 5.668 -4.877 1.00 89.56 156 ALA A O 1
ATOM 1268 N N . LEU A 1 157 ? -21.854 5.395 -4.116 1.00 93.81 157 LEU A N 1
ATOM 1269 C CA . LEU A 1 157 ? -21.829 6.521 -3.182 1.00 93.81 157 LEU A CA 1
ATOM 1270 C C . LEU A 1 157 ? -22.170 6.032 -1.778 1.00 93.81 157 LEU A C 1
ATOM 1272 O O . LEU A 1 157 ? -23.186 5.368 -1.579 1.00 93.81 157 LEU A O 1
ATOM 1276 N N . ALA A 1 158 ? -21.318 6.348 -0.806 1.00 95.62 158 ALA A N 1
ATOM 1277 C CA . ALA A 1 158 ? -21.500 5.917 0.570 1.00 95.62 158 ALA A CA 1
ATOM 1278 C C . ALA A 1 158 ? -20.914 6.929 1.555 1.00 95.62 158 ALA A C 1
ATOM 1280 O O . ALA A 1 158 ? -19.724 7.231 1.491 1.00 95.62 158 ALA A O 1
ATOM 1281 N N . TRP A 1 159 ? -21.727 7.384 2.508 1.00 97.19 159 TRP A N 1
ATOM 1282 C CA . TRP A 1 159 ? -21.276 8.239 3.610 1.00 97.19 159 TRP A CA 1
ATOM 1283 C C . TRP A 1 159 ? -21.834 7.748 4.948 1.00 97.19 159 TRP A C 1
ATOM 1285 O O . TRP A 1 159 ? -23.007 7.368 5.004 1.00 97.19 159 TRP A O 1
ATOM 1295 N N . PRO A 1 160 ? -21.052 7.766 6.039 1.00 95.88 160 PRO A N 1
ATOM 1296 C CA . PRO A 1 160 ? -21.608 7.655 7.382 1.00 95.88 160 PRO A CA 1
ATOM 1297 C C . PRO A 1 160 ? -22.678 8.729 7.620 1.00 95.88 160 PRO A C 1
ATOM 1299 O O . PRO A 1 160 ? -22.496 9.887 7.249 1.00 95.88 160 PRO A O 1
ATOM 1302 N N . ALA A 1 161 ? -23.773 8.386 8.300 1.00 90.25 161 ALA A N 1
ATOM 1303 C CA . ALA A 1 161 ? -24.820 9.362 8.625 1.00 90.25 161 ALA A CA 1
ATOM 1304 C C . ALA A 1 161 ? -24.331 10.479 9.571 1.00 90.25 161 ALA A C 1
ATOM 1306 O O . ALA A 1 161 ? -24.964 11.525 9.686 1.00 90.25 161 ALA A O 1
ATOM 1307 N N . SER A 1 162 ? -23.193 10.269 10.240 1.00 87.31 162 SER A N 1
ATOM 1308 C CA . SER A 1 162 ? -22.519 11.257 11.083 1.00 87.31 162 SER A CA 1
ATOM 1309 C C . SER A 1 162 ? -21.597 12.211 10.316 1.00 87.31 162 SER A C 1
ATOM 1311 O O . SER A 1 162 ? -20.990 13.080 10.940 1.00 87.31 162 SER A O 1
ATOM 1313 N N . THR A 1 163 ? -21.437 12.060 8.996 1.00 88.06 163 THR A N 1
ATOM 1314 C CA . THR A 1 163 ? -20.554 12.927 8.208 1.00 88.06 163 THR A CA 1
ATOM 1315 C C . THR A 1 163 ? -21.074 14.373 8.214 1.00 88.06 163 THR A C 1
ATOM 1317 O O . THR A 1 163 ? -22.215 14.618 7.810 1.00 88.06 163 THR A O 1
ATOM 1320 N N . PRO A 1 164 ? -20.264 15.354 8.656 1.00 80.88 164 PRO A N 1
ATOM 1321 C CA . PRO A 1 164 ? -20.676 16.752 8.672 1.00 80.88 164 PRO A CA 1
ATOM 1322 C C . PRO A 1 164 ? -20.751 17.326 7.250 1.00 80.88 164 PRO A C 1
ATOM 1324 O O . PRO A 1 164 ? -20.042 16.892 6.346 1.00 80.88 164 PRO A O 1
ATOM 1327 N N . GLY A 1 165 ? -21.605 18.333 7.055 1.00 89.38 165 GLY A N 1
ATOM 1328 C CA . GLY A 1 165 ? -21.675 19.097 5.802 1.00 89.38 165 GLY A CA 1
ATOM 1329 C C . GLY A 1 165 ? -22.375 18.405 4.626 1.00 89.38 165 GLY A C 1
ATOM 1330 O O . GLY A 1 165 ? -22.389 18.967 3.533 1.00 89.38 165 GLY A O 1
ATOM 1331 N N . LEU A 1 166 ? -22.979 17.227 4.823 1.00 91.12 166 LEU A N 1
ATOM 1332 C CA . LEU A 1 166 ? -23.756 16.565 3.773 1.00 91.12 166 LEU A CA 1
ATOM 1333 C C . LEU A 1 166 ? -24.997 17.379 3.390 1.00 91.12 166 LEU A C 1
ATOM 1335 O O . LEU A 1 166 ? -25.753 17.839 4.251 1.00 91.12 166 LEU A O 1
ATOM 1339 N N . ASN A 1 167 ? -25.233 17.506 2.086 1.00 93.75 167 ASN A N 1
ATOM 1340 C CA . ASN A 1 167 ? -26.434 18.147 1.564 1.00 93.75 167 ASN A CA 1
ATOM 1341 C C . ASN A 1 167 ? -27.660 17.213 1.624 1.00 93.75 167 ASN A C 1
ATOM 1343 O O . ASN A 1 167 ? -27.571 16.019 1.907 1.00 93.75 167 ASN A O 1
ATOM 1347 N N . ASP A 1 168 ? -28.832 17.766 1.336 1.00 91.06 168 ASP A N 1
ATOM 1348 C CA . ASP A 1 168 ? -30.118 17.065 1.406 1.00 91.06 168 ASP A CA 1
ATOM 1349 C C . ASP A 1 168 ? -30.246 15.869 0.455 1.00 91.06 168 ASP A C 1
ATOM 1351 O O . ASP A 1 168 ? -30.912 14.886 0.786 1.00 91.06 168 ASP A O 1
ATOM 1355 N N . ASN A 1 169 ? -29.580 15.916 -0.700 1.00 92.25 169 ASN A N 1
ATOM 1356 C CA . ASN A 1 169 ? -29.546 14.794 -1.635 1.00 92.25 169 ASN A CA 1
ATOM 1357 C C . ASN A 1 169 ? -28.668 13.663 -1.089 1.00 92.25 169 ASN A C 1
ATOM 1359 O O . ASN A 1 169 ? -29.035 12.496 -1.189 1.00 92.25 169 ASN A O 1
ATOM 1363 N N . GLN A 1 170 ? -27.536 13.988 -0.463 1.00 95.56 170 GLN A N 1
ATOM 1364 C CA . GLN A 1 170 ? -26.647 13.004 0.164 1.00 95.56 170 GLN A CA 1
ATOM 1365 C C . GLN A 1 170 ? -27.284 12.345 1.390 1.00 95.56 170 GLN A C 1
ATOM 1367 O O . GLN A 1 170 ? -27.042 11.170 1.638 1.00 95.56 170 GLN A O 1
ATOM 1372 N N . ARG A 1 171 ? -28.147 13.064 2.115 1.00 94.94 171 ARG A N 1
ATOM 1373 C CA . ARG A 1 171 ? -28.872 12.554 3.295 1.00 94.94 171 ARG A CA 1
ATOM 1374 C C . ARG A 1 171 ? -30.197 11.861 2.968 1.00 94.94 171 ARG A C 1
ATOM 1376 O O . ARG A 1 171 ? -30.922 11.452 3.871 1.00 94.94 171 ARG A O 1
ATOM 1383 N N . SER A 1 172 ? -30.534 11.760 1.687 1.00 93.94 172 SER A N 1
ATOM 1384 C CA . SER A 1 172 ? -31.890 11.461 1.219 1.00 93.94 172 SER A CA 1
ATOM 1385 C C . SER A 1 172 ? -32.416 10.066 1.581 1.00 93.94 172 SER A C 1
ATOM 1387 O O . SER A 1 172 ? -33.631 9.904 1.710 1.00 93.94 172 SER A O 1
ATOM 1389 N N . VAL A 1 173 ? -31.530 9.091 1.819 1.00 96.56 173 VAL A N 1
ATOM 1390 C CA . VAL A 1 173 ? -31.858 7.773 2.385 1.00 96.56 173 VAL A CA 1
ATOM 1391 C C . VAL A 1 173 ? -30.850 7.425 3.474 1.00 96.56 173 VAL A C 1
ATOM 1393 O O . VAL A 1 173 ? -29.649 7.598 3.280 1.00 96.56 173 VAL A O 1
ATOM 1396 N N . THR A 1 174 ? -31.323 6.921 4.612 1.00 97.56 174 THR A N 1
ATOM 1397 C CA . THR A 1 174 ? -30.477 6.389 5.692 1.00 97.56 174 THR A CA 1
ATOM 1398 C C . THR A 1 174 ? -30.776 4.912 5.907 1.00 97.56 174 THR A C 1
ATOM 1400 O O . THR A 1 174 ? -31.938 4.557 6.095 1.00 97.56 174 THR A O 1
ATOM 1403 N N . GLN A 1 175 ? -29.749 4.062 5.919 1.00 98.31 175 GLN A N 1
ATOM 1404 C CA . GLN A 1 175 ? -29.842 2.635 6.223 1.00 98.31 175 GLN A CA 1
ATOM 1405 C C . GLN A 1 175 ? -29.093 2.275 7.511 1.00 98.31 175 GLN A C 1
ATOM 1407 O O . GLN A 1 175 ? -28.036 2.829 7.817 1.00 98.31 175 GLN A O 1
ATOM 1412 N N . SER A 1 176 ? -29.630 1.322 8.268 1.00 98.19 176 SER A N 1
ATOM 1413 C CA . SER A 1 176 ? -29.009 0.773 9.482 1.00 98.19 176 SER A CA 1
ATOM 1414 C C . SER A 1 176 ? -29.573 -0.612 9.797 1.00 98.19 176 SER A C 1
ATOM 1416 O O . SER A 1 176 ? -30.710 -0.907 9.421 1.00 98.19 176 SER A O 1
ATOM 1418 N N . ILE A 1 177 ? -28.835 -1.417 10.556 1.00 98.62 177 ILE A N 1
ATOM 1419 C CA . ILE A 1 177 ? -29.309 -2.703 11.084 1.00 98.62 177 ILE A CA 1
ATOM 1420 C C . ILE A 1 177 ? -29.354 -2.691 12.607 1.00 98.62 177 ILE A C 1
ATOM 1422 O O . ILE A 1 177 ? -28.645 -1.904 13.228 1.00 98.62 177 ILE A O 1
ATOM 1426 N N . GLY A 1 178 ? -30.169 -3.540 13.226 1.00 98.06 178 GLY A N 1
ATOM 1427 C CA . GLY A 1 178 ? -30.282 -3.584 14.681 1.00 98.06 178 GLY A CA 1
ATOM 1428 C C . GLY A 1 178 ? -30.486 -4.978 15.256 1.00 98.06 178 GLY A C 1
ATOM 1429 O O . GLY A 1 178 ? -30.955 -5.878 14.561 1.00 98.06 178 GLY A O 1
ATOM 1430 N N . ILE A 1 179 ? -30.143 -5.139 16.537 1.00 98.44 179 ILE A N 1
ATOM 1431 C CA . ILE A 1 179 ? -30.439 -6.331 17.343 1.00 98.44 179 ILE A CA 1
ATOM 1432 C C . ILE A 1 179 ? -31.200 -5.894 18.598 1.00 98.44 179 ILE A C 1
ATOM 1434 O O . ILE A 1 179 ? -30.696 -5.087 19.375 1.00 98.44 179 ILE A O 1
ATOM 1438 N N . ASP A 1 180 ? -32.382 -6.461 18.834 1.00 97.88 180 ASP A N 1
ATOM 1439 C CA . ASP A 1 180 ? -33.003 -6.476 20.158 1.00 97.88 180 ASP A CA 1
ATOM 1440 C C . ASP A 1 180 ? -32.552 -7.736 20.916 1.00 97.88 180 ASP A C 1
ATOM 1442 O O . ASP A 1 180 ? -32.998 -8.846 20.589 1.00 97.88 180 ASP A O 1
ATOM 1446 N N . PRO A 1 181 ? -31.695 -7.595 21.945 1.00 95.81 181 PRO A N 1
ATOM 1447 C CA . PRO A 1 181 ? -31.197 -8.718 22.726 1.00 95.81 181 PRO A CA 1
ATOM 1448 C C . PRO A 1 181 ? -32.291 -9.402 23.559 1.00 95.81 181 PRO A C 1
ATOM 1450 O O . PRO A 1 181 ? -32.079 -10.516 24.036 1.00 95.81 181 PRO A O 1
ATOM 1453 N N . THR A 1 182 ? -33.445 -8.759 23.757 1.00 94.94 182 THR A N 1
ATOM 1454 C CA . THR A 1 182 ? -34.576 -9.307 24.524 1.00 94.94 182 THR A CA 1
ATOM 1455 C C . THR A 1 182 ? -35.567 -10.090 23.661 1.00 94.94 182 THR A C 1
ATOM 1457 O O . THR A 1 182 ? -36.441 -10.770 24.201 1.00 94.94 182 THR A O 1
ATOM 1460 N N . GLY A 1 183 ? -35.441 -10.003 22.332 1.00 93.81 183 GLY A N 1
ATOM 1461 C CA . GLY A 1 183 ? -36.355 -10.650 21.392 1.00 93.81 183 GLY A CA 1
ATOM 1462 C C . GLY A 1 183 ? -37.678 -9.911 21.185 1.00 93.81 183 GLY A C 1
ATOM 1463 O O . GLY A 1 183 ? -38.617 -10.502 20.652 1.00 93.81 183 GLY A O 1
ATOM 1464 N N . GLY A 1 184 ? -37.786 -8.640 21.584 1.00 94.62 184 GLY A N 1
ATOM 1465 C CA . GLY A 1 184 ? -38.944 -7.800 21.285 1.00 94.62 184 GLY A CA 1
ATOM 1466 C C . GLY A 1 184 ? -39.097 -7.529 19.785 1.00 94.62 184 GLY A C 1
ATOM 1467 O O . GLY A 1 184 ? -38.133 -7.543 19.024 1.00 94.62 184 GLY A O 1
ATOM 1468 N N . THR A 1 185 ? -40.329 -7.305 19.327 1.00 94.62 185 THR A N 1
ATOM 1469 C CA . THR A 1 185 ? -40.641 -7.022 17.910 1.00 94.62 185 THR A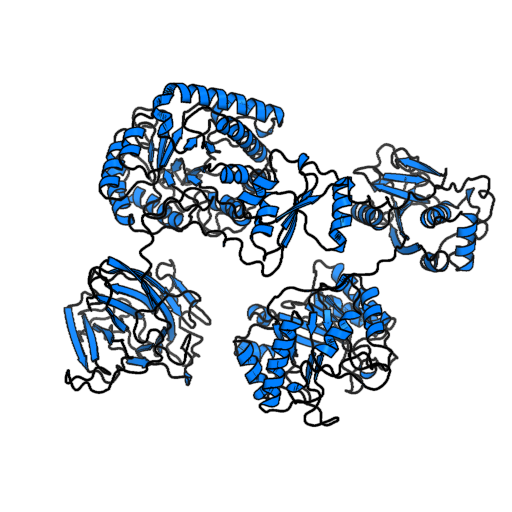 CA 1
ATOM 1470 C C . THR A 1 185 ? -40.882 -5.536 17.641 1.00 94.62 185 THR A C 1
ATOM 1472 O O . THR A 1 185 ? -41.388 -5.181 16.581 1.00 94.62 185 THR A O 1
ATOM 1475 N N . ASP A 1 186 ? -40.601 -4.670 18.616 1.00 93.25 186 ASP A N 1
ATOM 1476 C CA . ASP A 1 186 ? -40.785 -3.225 18.500 1.00 93.25 186 ASP A CA 1
ATOM 1477 C C . ASP A 1 186 ? -39.473 -2.557 18.055 1.00 93.25 186 ASP A C 1
ATOM 1479 O O . ASP A 1 186 ? -38.559 -2.441 18.870 1.00 93.25 186 ASP A O 1
ATOM 1483 N N . PRO A 1 187 ? -39.368 -2.075 16.804 1.00 93.75 187 PRO A N 1
ATOM 1484 C CA . PRO A 1 187 ? -38.140 -1.467 16.286 1.00 93.75 187 PRO A CA 1
ATOM 1485 C C . PRO A 1 187 ? -37.787 -0.134 16.972 1.00 93.75 187 PRO A C 1
ATOM 1487 O O . PRO A 1 187 ? -36.650 0.327 16.870 1.00 93.75 187 PRO A O 1
ATOM 1490 N N . TYR A 1 188 ? -38.736 0.479 17.689 1.00 92.31 188 TYR A N 1
ATOM 1491 C CA . TYR A 1 188 ? -38.534 1.717 18.450 1.00 92.31 188 TYR A CA 1
ATOM 1492 C C . TYR A 1 188 ? -38.302 1.476 19.945 1.00 92.31 188 TYR A C 1
ATOM 1494 O O . TYR A 1 188 ? -38.230 2.438 20.715 1.00 92.31 188 TYR A O 1
ATOM 1502 N N . ALA A 1 189 ? -38.212 0.218 20.387 1.00 91.50 189 ALA A N 1
ATOM 1503 C CA . ALA A 1 189 ? -37.899 -0.068 21.777 1.00 91.50 189 ALA A CA 1
ATOM 1504 C C . ALA A 1 189 ? -36.466 0.395 22.101 1.00 91.50 189 ALA A C 1
ATOM 1506 O O . ALA A 1 189 ? -35.552 0.185 21.302 1.00 91.50 189 ALA A O 1
ATOM 1507 N N . PRO A 1 190 ? -36.221 0.970 23.294 1.00 89.00 190 PRO A N 1
ATOM 1508 C CA . PRO A 1 190 ? -34.877 1.384 23.704 1.00 89.00 190 PRO A CA 1
ATOM 1509 C C . PRO A 1 190 ? -33.915 0.200 23.893 1.00 89.00 190 PRO A C 1
ATOM 1511 O O . PRO A 1 190 ? -32.720 0.405 24.069 1.00 89.00 190 PRO A O 1
ATOM 1514 N N . THR A 1 191 ? -34.428 -1.035 23.882 1.00 92.88 191 THR A N 1
ATOM 1515 C CA . THR A 1 191 ? -33.632 -2.266 23.906 1.00 92.88 191 THR A CA 1
ATOM 1516 C C . THR A 1 191 ? -32.968 -2.564 22.565 1.00 92.88 191 THR A C 1
ATOM 1518 O O . THR A 1 191 ? -31.982 -3.296 22.548 1.00 92.88 191 THR A O 1
ATOM 1521 N N . VAL A 1 192 ? -33.463 -2.011 21.452 1.00 96.56 192 VAL A N 1
ATOM 1522 C CA . VAL A 1 192 ? -32.879 -2.248 20.128 1.00 96.56 192 VAL A CA 1
ATOM 1523 C C . VAL A 1 192 ? -31.551 -1.506 20.007 1.00 96.56 192 VAL A C 1
ATOM 1525 O O . VAL A 1 192 ? -31.497 -0.275 20.037 1.00 96.56 192 VAL A O 1
ATOM 1528 N N . LEU A 1 193 ? -30.472 -2.261 19.821 1.00 94.75 193 LEU A N 1
ATOM 1529 C CA . LEU A 1 193 ? -29.146 -1.729 19.537 1.00 94.75 193 LEU A CA 1
ATOM 1530 C C . LEU A 1 193 ? -29.000 -1.569 18.026 1.00 94.75 193 LEU A C 1
ATOM 1532 O O . LEU A 1 193 ? -28.970 -2.563 17.302 1.00 94.75 193 LEU A O 1
ATOM 1536 N N . TRP A 1 194 ? -28.924 -0.328 17.551 1.00 96.75 194 TRP A N 1
ATOM 1537 C CA . TRP A 1 194 ? -28.754 -0.008 16.133 1.00 96.75 194 TRP A CA 1
ATOM 1538 C C . TRP A 1 194 ? -27.276 0.182 15.774 1.00 96.75 194 TRP A C 1
ATOM 1540 O O . TRP A 1 194 ? -26.520 0.794 16.529 1.00 96.75 194 TRP A O 1
ATOM 1550 N N . SER A 1 195 ? -26.875 -0.291 14.593 1.00 96.62 195 SER A N 1
ATOM 1551 C CA . SER A 1 195 ? -25.611 0.074 13.956 1.00 96.62 195 SER A CA 1
ATOM 1552 C C . SER A 1 195 ? -25.564 1.584 13.694 1.00 96.62 195 SER A C 1
ATOM 1554 O O . SER A 1 195 ? -26.620 2.219 13.558 1.00 96.62 195 SER A O 1
ATOM 1556 N N . PRO A 1 196 ? -24.366 2.172 13.511 1.00 93.88 196 PRO A N 1
ATOM 1557 C CA . PRO A 1 196 ? -24.258 3.481 12.884 1.00 93.88 196 PRO A CA 1
ATOM 1558 C C . PRO A 1 196 ? -25.061 3.518 11.577 1.00 93.88 196 PRO A C 1
ATOM 1560 O O . PRO A 1 196 ? -25.068 2.546 10.813 1.00 93.88 196 PRO A O 1
ATOM 1563 N N . GLY A 1 197 ? -25.764 4.627 11.346 1.00 94.25 197 GLY A N 1
ATOM 1564 C CA . GLY A 1 197 ? -26.487 4.858 10.101 1.00 94.25 197 GLY A CA 1
ATOM 1565 C C . GLY A 1 197 ? -25.528 5.174 8.958 1.00 94.25 197 GLY A C 1
ATOM 1566 O O . GLY A 1 197 ? -24.466 5.762 9.173 1.00 94.25 197 GLY A O 1
ATOM 1567 N N . TRP A 1 198 ? -25.916 4.808 7.745 1.00 98.19 198 TRP A N 1
ATOM 1568 C CA . TRP A 1 198 ? -25.186 5.116 6.519 1.00 98.19 198 TRP A CA 1
ATOM 1569 C C . TRP A 1 198 ? -26.128 5.642 5.440 1.00 98.19 198 TRP A C 1
ATOM 1571 O O . TRP A 1 198 ? -27.314 5.334 5.452 1.00 98.19 198 TRP A O 1
ATOM 1581 N N . HIS A 1 199 ? -25.581 6.410 4.506 1.00 97.62 199 HIS A N 1
ATOM 1582 C CA . HIS A 1 199 ? -26.230 6.849 3.278 1.00 97.62 199 HIS A CA 1
ATOM 1583 C C . HIS A 1 199 ? -25.568 6.127 2.103 1.00 97.62 199 HIS A C 1
ATOM 1585 O O . HIS A 1 199 ? -24.502 6.552 1.656 1.00 97.62 199 HIS A O 1
ATOM 1591 N N . ILE A 1 200 ? -26.134 5.001 1.660 1.00 97.44 200 ILE A N 1
ATOM 1592 C CA . ILE A 1 200 ? -25.543 4.119 0.638 1.00 97.44 200 ILE A CA 1
ATOM 1593 C C . ILE A 1 200 ? -26.417 4.124 -0.614 1.00 97.44 200 ILE A C 1
ATOM 1595 O O . ILE A 1 200 ? -27.596 3.773 -0.537 1.00 97.44 200 ILE A O 1
ATOM 1599 N N . PHE A 1 201 ? -25.844 4.467 -1.767 1.00 95.12 201 PHE A N 1
ATOM 1600 C CA . PHE A 1 201 ? -26.558 4.592 -3.036 1.00 95.12 201 PHE A CA 1
ATOM 1601 C C . PHE A 1 201 ? -25.851 3.862 -4.177 1.00 95.12 201 PHE A C 1
ATOM 1603 O O . PHE A 1 201 ? -24.623 3.754 -4.208 1.00 95.12 201 PHE A O 1
ATOM 1610 N N . ASN A 1 202 ? -26.656 3.432 -5.152 1.00 91.38 202 ASN A N 1
ATOM 1611 C CA . ASN A 1 202 ? -26.284 2.909 -6.474 1.00 91.38 202 ASN A CA 1
ATOM 1612 C C . ASN A 1 202 ? -25.502 1.581 -6.489 1.00 91.38 202 ASN A C 1
ATOM 1614 O O . ASN A 1 202 ? -25.696 0.801 -7.416 1.00 91.38 202 ASN A O 1
ATOM 1618 N N . ALA A 1 203 ? -24.702 1.270 -5.467 1.00 90.69 203 ALA A N 1
ATOM 1619 C CA . ALA A 1 203 ? -23.980 0.006 -5.326 1.00 90.69 203 ALA A CA 1
ATOM 1620 C C . ALA A 1 203 ? -23.796 -0.394 -3.854 1.00 90.69 203 ALA A C 1
ATOM 1622 O O . ALA A 1 203 ? -23.761 0.455 -2.962 1.00 90.69 203 ALA A O 1
ATOM 1623 N N . TYR A 1 204 ? -23.632 -1.695 -3.614 1.00 91.44 204 TYR A N 1
ATOM 1624 C CA . TYR A 1 204 ? -23.247 -2.218 -2.307 1.00 91.44 204 TYR A CA 1
ATOM 1625 C C . TYR A 1 204 ? -21.839 -1.747 -1.927 1.00 91.44 204 TYR A C 1
ATOM 1627 O O . TYR A 1 204 ? -20.922 -1.740 -2.749 1.00 91.44 204 TYR A O 1
ATOM 1635 N N . ARG A 1 205 ? -21.649 -1.399 -0.653 1.00 91.62 205 ARG A N 1
ATOM 1636 C CA . ARG A 1 205 ? -20.307 -1.215 -0.083 1.00 91.62 205 ARG A CA 1
ATOM 1637 C C . ARG A 1 205 ? -19.549 -2.547 -0.064 1.00 91.62 205 ARG A C 1
ATOM 1639 O O . ARG A 1 205 ? -20.162 -3.610 -0.007 1.00 91.62 205 ARG A O 1
ATOM 1646 N N . ALA A 1 206 ? -18.215 -2.486 -0.060 1.00 79.19 206 ALA A N 1
ATOM 1647 C CA . ALA A 1 206 ? -17.365 -3.673 0.097 1.00 79.19 206 ALA A CA 1
ATOM 1648 C C . ALA A 1 206 ? -17.568 -4.355 1.468 1.00 79.19 206 ALA A C 1
ATOM 1650 O O . ALA A 1 206 ? -17.564 -5.583 1.578 1.00 79.19 206 ALA A O 1
ATOM 1651 N N . GLU A 1 207 ? -17.817 -3.549 2.498 1.00 90.25 207 GLU A N 1
ATOM 1652 C CA . GLU A 1 207 ? -18.076 -3.976 3.873 1.00 90.25 207 GLU A CA 1
ATOM 1653 C C . GLU A 1 207 ? -19.583 -3.948 4.176 1.00 90.25 207 GLU A C 1
ATOM 1655 O O . GLU A 1 207 ? -20.267 -3.010 3.743 1.00 90.25 207 GLU A O 1
ATOM 1660 N N . PRO A 1 208 ? -20.115 -4.927 4.932 1.00 94.56 208 PRO A N 1
ATOM 1661 C CA . PRO A 1 208 ? -21.503 -4.895 5.368 1.00 94.56 208 PRO A CA 1
ATOM 1662 C C . PRO A 1 208 ? -21.707 -3.852 6.475 1.00 94.56 208 PRO A C 1
ATOM 1664 O O . PRO A 1 208 ? -20.767 -3.407 7.135 1.00 94.56 208 PRO A O 1
ATOM 1667 N N . LEU A 1 209 ? -22.965 -3.500 6.733 1.00 96.94 209 LEU A N 1
ATOM 1668 C CA . LEU A 1 209 ? -23.332 -2.938 8.030 1.00 96.94 209 LEU A CA 1
ATOM 1669 C C . LEU A 1 209 ? -23.138 -4.020 9.096 1.00 96.94 209 LEU A C 1
ATOM 1671 O O . LEU A 1 209 ? -23.421 -5.186 8.828 1.00 96.94 209 LEU A O 1
ATOM 1675 N N . GLU A 1 210 ? -22.676 -3.643 10.287 1.00 96.44 210 GLU A N 1
ATOM 1676 C CA . GLU A 1 210 ? -22.380 -4.577 11.379 1.00 96.44 210 GLU A CA 1
ATOM 1677 C C . GLU A 1 210 ? -22.838 -4.013 12.732 1.00 96.44 210 GLU A C 1
ATOM 1679 O O . GLU A 1 210 ? -22.724 -2.812 12.994 1.00 96.44 210 GLU A O 1
ATOM 1684 N N . ILE A 1 211 ? -23.356 -4.890 13.595 1.00 96.62 211 ILE A N 1
ATOM 1685 C CA . ILE A 1 211 ? -23.648 -4.608 15.003 1.00 96.62 211 ILE A CA 1
ATOM 1686 C C . ILE A 1 211 ? -23.504 -5.886 15.839 1.00 96.62 211 ILE A C 1
ATOM 1688 O O . ILE A 1 211 ? -23.764 -6.992 15.361 1.00 96.62 211 ILE A O 1
ATOM 1692 N N . GLU A 1 212 ? -23.117 -5.743 17.106 1.00 95.19 212 GLU A N 1
ATOM 1693 C CA . GLU A 1 212 ? -23.055 -6.849 18.061 1.00 95.19 212 GLU A CA 1
ATOM 1694 C C . GLU A 1 212 ? -23.951 -6.613 19.275 1.00 95.19 212 GLU A C 1
ATOM 1696 O O . GLU A 1 212 ? -24.122 -5.483 19.733 1.00 95.19 212 GLU A O 1
ATOM 1701 N N . ALA A 1 213 ? -24.485 -7.700 19.827 1.00 90.81 213 ALA A N 1
ATOM 1702 C CA . ALA A 1 213 ? -25.269 -7.688 21.054 1.00 90.81 213 ALA A CA 1
ATOM 1703 C C . ALA A 1 213 ? -25.078 -8.994 21.830 1.00 90.81 213 ALA A C 1
ATOM 1705 O O . ALA A 1 213 ? -24.793 -10.040 21.250 1.00 9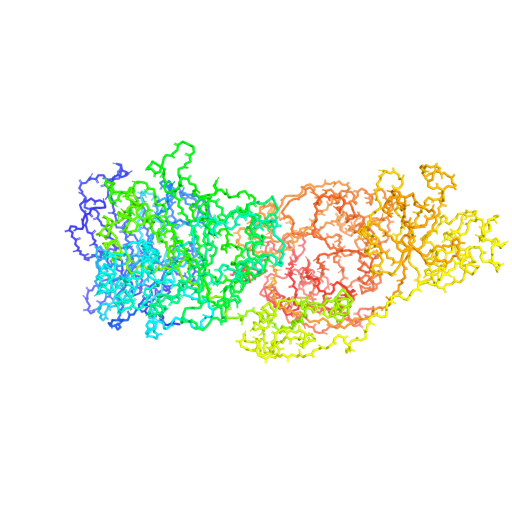0.81 213 ALA A O 1
ATOM 1706 N N . VAL A 1 214 ? -25.271 -8.950 23.146 1.00 90.88 214 VAL A N 1
ATOM 1707 C CA . VAL A 1 214 ? -25.345 -10.155 23.982 1.00 90.88 214 VAL A CA 1
ATOM 1708 C C . VAL A 1 214 ? -26.812 -10.505 24.184 1.00 90.88 214 VAL A C 1
ATOM 1710 O O . VAL A 1 214 ? -27.590 -9.654 24.609 1.00 90.88 214 VAL A O 1
ATOM 1713 N N . ALA A 1 215 ? -27.198 -11.743 23.879 1.00 91.62 215 ALA A N 1
ATOM 1714 C CA . ALA A 1 215 ? -28.571 -12.207 24.034 1.00 91.62 215 ALA A CA 1
ATOM 1715 C C . ALA A 1 215 ? -29.016 -12.116 25.505 1.00 91.62 215 ALA A C 1
ATOM 1717 O O . ALA A 1 215 ? -28.443 -12.766 26.377 1.00 91.62 215 ALA A O 1
ATOM 1718 N N . ALA A 1 216 ? -30.056 -11.337 25.791 1.00 86.88 216 ALA A N 1
ATOM 1719 C CA . ALA A 1 216 ? -30.646 -11.219 27.126 1.00 86.88 216 ALA A CA 1
ATOM 1720 C C . ALA A 1 216 ? -31.723 -12.290 27.388 1.00 86.88 216 ALA A C 1
ATOM 1722 O O . ALA A 1 216 ? -32.086 -12.542 28.536 1.00 86.88 216 ALA A O 1
ATOM 1723 N N . GLY A 1 217 ? -32.228 -12.933 26.331 1.00 85.25 217 GLY A N 1
ATOM 1724 C CA . GLY A 1 217 ? -33.201 -14.021 26.395 1.00 85.25 217 GLY A CA 1
ATOM 1725 C C . GLY A 1 217 ? -32.856 -15.176 25.456 1.00 85.25 217 GLY A C 1
ATOM 1726 O O . GLY A 1 217 ? -31.831 -15.171 24.782 1.00 85.25 217 GLY A O 1
ATOM 1727 N N . ALA A 1 218 ? -33.735 -16.180 25.399 1.00 92.38 218 ALA A N 1
ATOM 1728 C CA . ALA A 1 218 ? -33.581 -17.335 24.502 1.00 92.38 218 ALA A CA 1
ATOM 1729 C C . ALA A 1 218 ? -33.974 -17.023 23.043 1.00 92.38 218 ALA A C 1
ATOM 1731 O O . ALA A 1 218 ? -34.007 -17.892 22.171 1.00 92.38 218 ALA A O 1
ATOM 1732 N N . THR A 1 219 ? -34.351 -15.777 22.775 1.00 96.44 219 THR A N 1
ATOM 1733 C CA . THR A 1 219 ? -34.741 -15.275 21.465 1.00 96.44 219 THR A CA 1
ATOM 1734 C C . THR A 1 219 ? -34.236 -13.849 21.349 1.00 96.44 219 THR A C 1
ATOM 1736 O O . THR A 1 219 ? -34.361 -13.076 22.297 1.00 96.44 219 THR A O 1
ATOM 1739 N N . VAL A 1 220 ? -33.680 -13.515 20.191 1.00 97.81 220 VAL A N 1
ATOM 1740 C CA . VAL A 1 220 ? -33.329 -12.143 19.808 1.00 97.81 220 VAL A CA 1
ATOM 1741 C C . VAL A 1 220 ? -34.079 -11.769 18.541 1.00 97.81 220 VAL A C 1
ATOM 1743 O O . VAL A 1 220 ? -34.481 -12.651 17.781 1.00 97.81 220 VAL A O 1
ATOM 1746 N N . THR A 1 221 ? -34.240 -10.475 18.295 1.00 98.56 221 THR A N 1
ATOM 1747 C CA . THR A 1 221 ? -34.814 -9.977 17.040 1.00 98.56 221 THR A CA 1
ATOM 1748 C C . THR A 1 221 ? -33.765 -9.178 16.301 1.00 98.56 221 THR A C 1
ATOM 1750 O O . THR A 1 221 ? -33.156 -8.287 16.886 1.00 98.56 221 THR A O 1
ATOM 1753 N N . VAL A 1 222 ? -33.562 -9.466 15.021 1.00 98.56 222 VAL A N 1
ATOM 1754 C CA . VAL A 1 222 ? -32.770 -8.609 14.136 1.00 98.56 222 VAL A CA 1
ATOM 1755 C C . VAL A 1 222 ? -33.687 -7.719 13.307 1.00 98.56 222 VAL A C 1
ATOM 1757 O O . VAL A 1 222 ? -34.776 -8.152 12.926 1.00 98.56 222 VAL A O 1
ATOM 1760 N N . PHE A 1 223 ? -33.244 -6.499 13.013 1.00 98.62 223 PHE A N 1
ATOM 1761 C CA . PHE A 1 223 ? -33.987 -5.514 12.230 1.00 98.62 223 PHE A CA 1
ATOM 1762 C C . PHE A 1 223 ? -33.138 -4.951 11.092 1.00 98.62 223 PHE A C 1
ATOM 1764 O O . PHE A 1 223 ? -31.993 -4.553 11.297 1.00 98.62 223 PHE A O 1
ATOM 1771 N N . LEU A 1 224 ? -33.736 -4.847 9.912 1.00 98.56 224 LEU A N 1
ATOM 1772 C CA . LEU A 1 224 ? -33.281 -4.015 8.804 1.00 98.56 224 LEU A CA 1
ATOM 1773 C C . LEU A 1 224 ? -34.113 -2.731 8.814 1.00 98.56 224 LEU A C 1
ATOM 1775 O O . LEU A 1 224 ? -35.334 -2.806 8.985 1.00 98.56 224 LEU A O 1
ATOM 1779 N N . ARG A 1 225 ? -33.475 -1.570 8.645 1.00 97.94 225 ARG A N 1
ATOM 1780 C CA . ARG A 1 225 ? -34.149 -0.264 8.645 1.00 97.94 225 ARG A CA 1
ATOM 1781 C C . ARG A 1 225 ? -33.629 0.631 7.536 1.00 97.94 225 ARG A C 1
ATOM 1783 O O . ARG A 1 225 ? -32.425 0.883 7.464 1.00 97.94 225 ARG A O 1
ATOM 1790 N N . SER A 1 226 ? -34.552 1.191 6.767 1.00 97.44 226 SER A N 1
ATOM 1791 C CA . SER A 1 226 ? -34.338 2.345 5.902 1.00 97.44 226 SER A CA 1
ATOM 1792 C C . SER A 1 226 ? -35.303 3.480 6.240 1.00 97.44 226 SER A C 1
ATOM 1794 O O . SER A 1 226 ? -36.421 3.238 6.696 1.00 97.44 226 SER A O 1
ATOM 1796 N N . SER A 1 227 ? -34.860 4.719 6.031 1.00 95.31 227 SER A N 1
ATOM 1797 C CA . SER A 1 227 ? -35.660 5.936 6.202 1.00 95.31 227 SER A CA 1
ATOM 1798 C C . SER A 1 227 ? -35.352 6.922 5.074 1.00 95.31 227 SER A C 1
ATOM 1800 O O . SER A 1 227 ? -34.181 7.115 4.738 1.00 95.31 227 SER A O 1
ATOM 1802 N N . THR A 1 228 ? -36.381 7.516 4.467 1.00 95.06 228 THR A N 1
ATOM 1803 C CA . THR A 1 228 ? -36.265 8.365 3.262 1.00 95.06 228 THR A CA 1
ATOM 1804 C C . THR A 1 228 ? -36.758 9.788 3.514 1.00 95.06 228 THR A C 1
ATOM 1806 O O . THR A 1 228 ? -37.785 9.969 4.173 1.00 95.06 228 THR A O 1
ATOM 1809 N N . LEU A 1 229 ? -36.098 10.791 2.926 1.00 93.00 229 LEU A N 1
ATOM 1810 C CA . LEU A 1 229 ? -36.481 12.202 3.080 1.00 93.00 229 LEU A CA 1
ATOM 1811 C C . LEU A 1 229 ? -37.505 12.689 2.045 1.00 93.00 229 LEU A C 1
ATOM 1813 O O . LEU A 1 229 ? -38.388 13.467 2.402 1.00 93.00 229 LEU A O 1
ATOM 1817 N N . TRP A 1 230 ? -37.418 12.259 0.783 1.00 92.50 230 TRP A N 1
ATOM 1818 C CA . TRP A 1 230 ? -38.137 12.912 -0.322 1.00 92.50 230 TRP A CA 1
ATOM 1819 C C . TRP A 1 230 ? -39.197 12.003 -0.966 1.00 92.50 230 TRP A C 1
ATOM 1821 O O . TRP A 1 230 ? -38.905 10.838 -1.230 1.00 92.50 230 TRP A O 1
ATOM 1831 N N . PRO A 1 231 ? -40.421 12.495 -1.252 1.00 92.25 231 PRO A N 1
ATOM 1832 C CA . PRO A 1 231 ? -41.489 11.711 -1.877 1.00 92.25 231 PRO A CA 1
ATOM 1833 C C . PRO A 1 231 ? -41.325 11.641 -3.407 1.00 92.25 231 PRO A C 1
ATOM 1835 O O . PRO A 1 231 ? -42.156 12.146 -4.162 1.00 92.25 231 PRO A O 1
ATOM 1838 N N . VAL A 1 232 ? -40.248 11.011 -3.866 1.00 91.62 232 VAL A N 1
ATOM 1839 C CA . VAL A 1 232 ? -39.890 10.891 -5.288 1.00 91.62 232 VAL A CA 1
ATOM 1840 C C . VAL A 1 232 ? -40.358 9.562 -5.896 1.00 91.62 232 VAL A C 1
ATOM 1842 O O . VAL A 1 232 ? -40.833 8.675 -5.185 1.00 91.62 232 VAL A O 1
ATOM 1845 N N . VAL A 1 233 ? -40.267 9.439 -7.221 1.00 88.69 233 VAL A N 1
ATOM 1846 C CA . VAL A 1 233 ? -40.594 8.225 -7.999 1.00 88.69 233 VAL A CA 1
ATOM 1847 C C . VAL A 1 233 ? -39.884 6.982 -7.441 1.00 88.69 233 VAL A C 1
ATOM 1849 O O . VAL A 1 233 ? -40.552 6.024 -7.052 1.00 88.69 233 VAL A O 1
ATOM 1852 N N . HIS A 1 234 ? -38.558 7.019 -7.343 1.00 88.50 234 HIS A N 1
ATOM 1853 C CA . HIS A 1 234 ? -37.732 5.927 -6.832 1.00 88.50 234 HIS A CA 1
ATOM 1854 C C . HIS A 1 234 ? -37.350 6.189 -5.379 1.00 88.50 234 HIS A C 1
ATOM 1856 O O . HIS A 1 234 ? -36.711 7.189 -5.088 1.00 88.50 234 HIS A O 1
ATOM 1862 N N . ASN A 1 235 ? -37.733 5.295 -4.472 1.00 90.88 235 ASN A N 1
ATOM 1863 C CA . ASN A 1 235 ? -37.302 5.262 -3.066 1.00 90.88 235 ASN A CA 1
ATOM 1864 C C . ASN A 1 235 ? -36.994 3.813 -2.703 1.00 90.88 235 ASN A C 1
ATOM 1866 O O . ASN A 1 235 ? -37.579 3.216 -1.796 1.00 90.88 235 ASN A O 1
ATOM 1870 N N . ASP A 1 236 ? -36.146 3.218 -3.522 1.00 90.62 236 ASP A N 1
ATOM 1871 C CA . ASP A 1 236 ? -35.903 1.796 -3.513 1.00 90.62 236 ASP A CA 1
ATOM 1872 C C . ASP A 1 236 ? -34.710 1.460 -2.619 1.00 90.62 236 ASP A C 1
ATOM 1874 O O . ASP A 1 236 ? -33.646 2.069 -2.747 1.00 90.62 236 ASP A O 1
ATOM 1878 N N . VAL A 1 237 ? -34.847 0.458 -1.752 1.00 94.56 237 VAL A N 1
ATOM 1879 C CA . VAL A 1 237 ? -33.764 -0.030 -0.888 1.00 94.56 237 VAL A CA 1
ATOM 1880 C C . VAL A 1 237 ? -33.645 -1.541 -1.008 1.00 94.56 237 VAL A C 1
ATOM 1882 O O . VAL A 1 237 ? -34.600 -2.265 -0.727 1.00 94.56 237 VAL A O 1
ATOM 1885 N N . ALA A 1 238 ? -32.458 -2.007 -1.397 1.00 94.31 238 ALA A N 1
ATOM 1886 C CA . ALA A 1 238 ? -32.126 -3.424 -1.475 1.00 94.31 238 ALA A CA 1
ATOM 1887 C C . ALA A 1 238 ? -31.372 -3.881 -0.222 1.00 94.31 238 ALA A C 1
ATOM 1889 O O . ALA A 1 238 ? -30.498 -3.164 0.275 1.00 94.31 238 ALA A O 1
ATOM 1890 N N . TRP A 1 239 ? -31.676 -5.085 0.252 1.00 96.69 239 TRP A N 1
ATOM 1891 C CA . TRP A 1 239 ? -30.990 -5.771 1.343 1.00 96.69 239 TRP A CA 1
ATOM 1892 C C . TRP A 1 239 ? -30.580 -7.170 0.907 1.00 96.69 239 TRP A C 1
ATOM 1894 O O . TRP A 1 239 ? -31.396 -7.900 0.343 1.00 96.69 239 TRP A O 1
ATOM 1904 N N . ASP A 1 240 ? -29.342 -7.551 1.210 1.00 94.88 240 ASP A N 1
ATOM 1905 C CA . ASP A 1 240 ? -28.798 -8.850 0.828 1.00 94.88 240 ASP A CA 1
ATOM 1906 C C . ASP A 1 240 ? -27.730 -9.355 1.813 1.00 94.88 240 ASP A C 1
ATOM 1908 O O . ASP A 1 240 ? -27.237 -8.598 2.657 1.00 94.88 240 ASP A O 1
ATOM 1912 N N . ASP A 1 241 ? -27.390 -10.642 1.715 1.00 95.25 241 ASP A N 1
ATOM 1913 C CA . ASP A 1 241 ? -26.325 -11.315 2.467 1.00 95.25 241 ASP A CA 1
ATOM 1914 C C . ASP A 1 241 ? -26.379 -11.045 3.983 1.00 95.25 241 ASP A C 1
ATOM 1916 O O . ASP A 1 241 ? -25.371 -10.756 4.635 1.00 95.25 241 ASP A O 1
ATOM 1920 N N . CYS A 1 242 ? -27.577 -11.133 4.566 1.00 97.44 242 CYS A N 1
ATOM 1921 C CA . CYS A 1 242 ? -27.773 -10.955 5.999 1.00 97.44 242 CYS A CA 1
ATOM 1922 C C . CYS A 1 242 ? -27.225 -12.163 6.772 1.00 97.44 242 CYS A C 1
ATOM 1924 O O . CYS A 1 242 ? -27.578 -13.315 6.481 1.00 97.44 242 CYS A O 1
ATOM 1926 N N . ALA A 1 243 ? -26.428 -11.924 7.815 1.00 97.00 243 ALA A N 1
ATOM 1927 C CA . ALA A 1 243 ? -25.901 -12.988 8.663 1.00 97.00 243 ALA A CA 1
ATOM 1928 C C . ALA A 1 243 ? -25.944 -12.652 10.153 1.00 97.00 243 ALA A C 1
ATOM 1930 O O . ALA A 1 243 ? -25.444 -11.618 10.577 1.00 97.00 243 ALA A O 1
ATOM 1931 N N . LEU A 1 244 ? -26.501 -13.562 10.959 1.00 97.31 244 LEU A N 1
ATOM 1932 C CA . LEU A 1 244 ? -26.408 -13.536 12.420 1.00 97.31 244 LEU A CA 1
ATOM 1933 C C . LEU A 1 244 ? -25.550 -14.716 12.870 1.00 97.31 244 LEU A C 1
ATOM 1935 O O . LEU A 1 244 ? -25.893 -15.862 12.593 1.00 97.31 244 LEU A O 1
ATOM 1939 N N . THR A 1 245 ? -24.452 -14.470 13.573 1.00 94.69 245 THR A N 1
ATOM 1940 C CA . THR A 1 245 ? -23.528 -15.531 14.009 1.00 94.69 245 THR A CA 1
ATOM 1941 C C . THR A 1 245 ? -23.203 -15.414 15.492 1.00 94.69 245 THR A C 1
ATOM 1943 O O . THR A 1 245 ? -23.066 -14.302 16.000 1.00 94.69 245 THR A O 1
ATOM 1946 N N . VAL A 1 246 ? -23.022 -16.552 16.175 1.00 88.56 246 VAL A N 1
ATOM 1947 C CA . VAL A 1 246 ? -22.456 -16.578 17.534 1.00 88.56 246 VAL A CA 1
ATOM 1948 C C . VAL A 1 246 ? -20.964 -16.274 17.459 1.00 88.56 246 VAL A C 1
ATOM 1950 O O . VAL A 1 246 ? -20.223 -16.949 16.742 1.00 88.56 246 VAL A O 1
ATOM 1953 N N . VAL A 1 247 ? -20.533 -15.277 18.219 1.00 84.19 247 VAL A N 1
ATOM 1954 C CA . VAL A 1 247 ? -19.125 -14.966 18.458 1.00 84.19 247 VAL A CA 1
ATOM 1955 C C . VAL A 1 247 ? -18.688 -15.841 19.639 1.00 84.19 247 VAL A C 1
ATOM 1957 O O . VAL A 1 247 ? -19.262 -15.725 20.718 1.00 84.19 247 VAL A O 1
ATOM 1960 N N . GLY A 1 248 ? -17.771 -16.788 19.406 1.00 57.59 248 GLY A N 1
ATOM 1961 C CA . GLY A 1 248 ? -17.428 -17.855 20.360 1.00 57.59 248 GLY A CA 1
ATOM 1962 C C . GLY A 1 248 ? -17.027 -17.359 21.757 1.00 57.59 248 GLY A C 1
ATOM 1963 O O . GLY A 1 248 ? -16.367 -16.334 21.886 1.00 57.59 248 GLY A O 1
ATOM 1964 N N . GLU A 1 249 ? -17.421 -18.120 22.786 1.00 37.22 249 GLU A N 1
ATOM 1965 C CA . GLU A 1 249 ? -17.179 -17.864 24.221 1.00 37.22 249 GLU A CA 1
ATOM 1966 C C . GLU A 1 249 ? -15.754 -18.190 24.713 1.00 37.22 249 GLU A C 1
ATOM 1968 O O . GLU A 1 249 ? -15.482 -18.087 25.907 1.00 37.22 249 GLU A O 1
ATOM 1973 N N . ASP A 1 250 ? -14.804 -18.498 23.830 1.00 32.06 250 ASP A N 1
ATOM 1974 C CA . ASP A 1 250 ? -13.390 -18.620 24.213 1.00 32.06 250 ASP A CA 1
ATOM 1975 C C . ASP A 1 250 ? -12.699 -17.247 24.264 1.00 32.06 250 ASP A C 1
ATOM 1977 O O . ASP A 1 250 ? -11.676 -17.032 23.628 1.00 32.06 250 ASP A O 1
ATOM 1981 N N . GLU A 1 251 ? -13.248 -16.315 25.046 1.00 30.08 251 GLU A N 1
ATOM 1982 C CA . GLU A 1 251 ? -12.500 -15.176 25.587 1.00 30.08 251 GLU A CA 1
ATOM 1983 C C . GLU A 1 251 ? -13.030 -14.841 26.996 1.00 30.08 251 GLU A C 1
ATOM 1985 O O . GLU A 1 251 ? -13.732 -13.855 27.227 1.00 30.08 251 GLU A O 1
ATOM 1990 N N . THR A 1 252 ? -12.590 -15.608 28.005 1.00 28.14 252 THR A N 1
ATOM 1991 C CA . THR A 1 252 ? -12.056 -14.960 29.224 1.00 28.14 252 THR A CA 1
ATOM 1992 C C . THR A 1 252 ? -11.267 -13.719 28.798 1.00 28.14 252 THR A C 1
ATOM 1994 O O . THR A 1 252 ? -10.590 -13.842 27.773 1.00 28.14 252 THR A O 1
ATOM 1997 N N . PRO A 1 253 ? -11.312 -12.579 29.537 1.00 28.56 253 PRO A N 1
ATOM 1998 C CA . PRO A 1 253 ? -10.604 -11.357 29.147 1.00 28.56 253 PRO A CA 1
ATOM 1999 C C . PRO A 1 253 ? -9.239 -11.783 28.644 1.00 28.56 253 PRO A C 1
ATOM 2001 O O . PRO A 1 253 ? -8.574 -12.499 29.408 1.00 28.56 253 PRO A O 1
ATOM 2004 N N . PRO A 1 254 ? -8.879 -11.516 27.374 1.00 27.23 254 PRO A N 1
ATOM 2005 C CA . PRO A 1 254 ? -7.638 -12.038 26.860 1.00 27.23 254 PRO A CA 1
ATOM 2006 C C . PRO A 1 254 ? -6.578 -11.623 27.869 1.00 27.23 254 PRO A C 1
ATOM 2008 O O . PRO A 1 254 ? -6.419 -10.437 28.174 1.00 27.23 254 PRO A O 1
ATOM 2011 N N . ALA A 1 255 ? -5.880 -12.614 28.435 1.00 30.70 255 ALA A N 1
ATOM 2012 C CA . ALA A 1 255 ? -4.523 -12.340 28.856 1.00 30.70 255 ALA A CA 1
ATOM 2013 C C . ALA A 1 255 ? -3.912 -11.579 27.672 1.00 30.70 255 ALA A C 1
ATOM 2015 O O . ALA A 1 255 ? -4.143 -12.024 26.538 1.00 30.70 255 ALA A O 1
ATOM 2016 N N . PRO A 1 256 ? -3.284 -10.409 27.917 1.00 30.00 256 PRO A N 1
ATOM 2017 C CA . PRO A 1 256 ? -2.837 -9.506 26.863 1.00 30.00 256 PRO A CA 1
ATOM 2018 C C . PRO A 1 256 ? -2.254 -10.359 25.745 1.00 30.00 256 PRO A C 1
ATOM 2020 O O . PRO A 1 256 ? -1.459 -11.252 26.066 1.00 30.00 256 PRO A O 1
ATOM 2023 N N . PRO A 1 257 ? -2.746 -10.210 24.500 1.00 28.89 257 PRO A N 1
ATOM 2024 C CA . PRO A 1 257 ? -2.476 -11.180 23.458 1.00 28.89 257 PRO A CA 1
ATOM 2025 C C . PRO A 1 257 ? -0.981 -11.469 23.446 1.00 28.89 257 PRO A C 1
ATOM 2027 O O . PRO A 1 257 ? -0.169 -10.546 23.486 1.00 28.89 257 PRO A O 1
ATOM 2030 N N . ALA A 1 258 ? -0.607 -12.748 23.382 1.00 29.88 258 ALA A N 1
ATOM 2031 C CA . ALA A 1 258 ? 0.775 -13.176 23.170 1.00 29.88 258 ALA A CA 1
ATOM 2032 C C . ALA A 1 258 ? 1.257 -12.832 21.740 1.00 29.88 258 ALA A C 1
ATOM 2034 O O . ALA A 1 258 ? 2.008 -13.569 21.112 1.00 29.88 258 ALA A O 1
ATOM 2035 N N . THR A 1 259 ? 0.788 -11.710 21.202 1.00 36.94 259 THR A N 1
ATOM 2036 C CA . THR A 1 259 ? 1.397 -10.956 20.125 1.00 36.94 259 THR A CA 1
ATOM 2037 C C . THR A 1 259 ? 2.473 -10.116 20.787 1.00 36.94 259 THR A C 1
ATOM 2039 O O . THR A 1 259 ? 2.157 -9.356 21.696 1.00 36.94 259 THR A O 1
ATOM 2042 N N . GLY A 1 260 ? 3.731 -10.206 20.370 1.00 42.06 260 GLY A N 1
ATOM 2043 C CA . GLY A 1 260 ? 4.807 -9.328 20.852 1.00 42.06 260 GLY A CA 1
ATOM 2044 C C . GLY A 1 260 ? 4.626 -7.834 20.513 1.00 42.06 260 GLY A C 1
ATOM 2045 O O . GLY A 1 260 ? 5.605 -7.176 20.197 1.00 42.06 260 GLY A O 1
ATOM 2046 N N . ALA A 1 261 ? 3.400 -7.305 20.543 1.00 50.03 261 ALA A N 1
ATOM 2047 C CA . ALA A 1 261 ? 2.969 -5.981 20.123 1.00 50.03 261 ALA A CA 1
ATOM 2048 C C . ALA A 1 261 ? 2.535 -5.090 21.309 1.00 50.03 261 ALA A C 1
ATOM 2050 O O . ALA A 1 261 ? 1.738 -4.199 21.117 1.00 50.03 261 ALA A O 1
ATOM 2051 N N . GLY A 1 262 ? 3.015 -5.294 22.543 1.00 64.25 262 GLY A N 1
ATOM 2052 C CA . GLY A 1 262 ? 2.748 -4.366 23.665 1.00 64.25 262 GLY A CA 1
ATOM 2053 C C . GLY A 1 262 ? 1.269 -4.229 24.109 1.00 64.25 262 GLY A C 1
ATOM 2054 O O . GLY A 1 262 ? 0.397 -4.950 23.625 1.00 64.25 262 GLY A O 1
ATOM 2055 N N . PRO A 1 263 ? 0.960 -3.360 25.098 1.00 86.25 263 PRO A N 1
ATOM 2056 C CA . PRO A 1 263 ? -0.417 -3.125 25.549 1.00 86.25 263 PRO A CA 1
ATOM 2057 C C . PRO A 1 263 ? -1.239 -2.296 24.544 1.00 86.25 263 PRO A C 1
ATOM 2059 O O . PRO A 1 263 ? -0.684 -1.549 23.739 1.00 86.25 263 PRO A O 1
ATOM 2062 N N . TYR A 1 264 ? -2.568 -2.383 24.649 1.00 90.38 264 TYR A N 1
ATOM 2063 C CA . TYR A 1 264 ? -3.540 -1.498 23.992 1.00 90.38 264 TYR A CA 1
ATOM 2064 C C . TYR A 1 264 ? -4.813 -1.379 24.848 1.00 90.38 264 TYR A C 1
ATOM 2066 O O . TYR A 1 264 ? -5.080 -2.241 25.689 1.00 90.38 264 TYR A O 1
ATOM 2074 N N . ILE A 1 265 ? -5.618 -0.332 24.635 1.00 93.19 265 ILE A N 1
ATOM 2075 C CA . ILE A 1 265 ? -6.887 -0.121 25.355 1.00 93.19 265 ILE A CA 1
ATOM 2076 C C . ILE A 1 265 ? -8.064 -0.541 24.477 1.00 93.19 265 ILE A C 1
ATOM 2078 O O . ILE A 1 265 ? -8.524 0.231 23.641 1.00 93.19 265 ILE A O 1
ATOM 2082 N N . ALA A 1 266 ? -8.560 -1.764 24.679 1.00 87.00 266 ALA A N 1
ATOM 2083 C CA . ALA A 1 266 ? -9.599 -2.376 23.843 1.00 87.00 266 ALA A CA 1
ATOM 2084 C C . ALA A 1 266 ? -10.982 -1.713 23.954 1.00 87.00 266 ALA A C 1
ATOM 2086 O O . ALA A 1 266 ? -11.767 -1.746 23.006 1.00 87.00 266 ALA A O 1
ATOM 2087 N N . ARG A 1 267 ? -11.316 -1.167 25.128 1.00 91.06 267 ARG A N 1
ATOM 2088 C CA . ARG A 1 267 ? -12.630 -0.585 25.415 1.00 91.06 267 ARG A CA 1
ATOM 2089 C C . ARG A 1 267 ? -12.519 0.627 26.328 1.00 91.06 267 ARG A C 1
ATOM 2091 O O . ARG A 1 267 ? -11.543 0.747 27.065 1.00 91.06 267 ARG A O 1
ATOM 2098 N N . GLY A 1 268 ? -13.541 1.475 26.305 1.00 93.62 268 GLY A N 1
ATOM 2099 C CA . GLY A 1 268 ? -13.668 2.612 27.210 1.00 93.62 268 GLY A CA 1
ATOM 2100 C C . GLY A 1 268 ? -12.987 3.889 26.719 1.00 93.62 268 GLY A C 1
ATOM 2101 O O . GLY A 1 268 ? -12.570 4.011 25.561 1.00 93.62 268 GLY A O 1
ATOM 2102 N N . ALA A 1 269 ? -12.903 4.865 27.623 1.00 96.44 269 ALA A N 1
ATOM 2103 C CA . ALA A 1 269 ? -12.229 6.134 27.380 1.00 96.44 269 ALA A CA 1
ATOM 2104 C C . ALA A 1 269 ? -10.706 5.944 27.290 1.00 96.44 269 ALA A C 1
ATOM 2106 O O . ALA A 1 269 ? -10.127 5.120 27.998 1.00 96.44 269 ALA A O 1
ATOM 2107 N N . LYS A 1 270 ? -10.052 6.766 26.469 1.00 97.19 270 LYS A N 1
ATOM 2108 C CA . LYS A 1 270 ? -8.595 6.944 26.411 1.00 97.19 270 LYS A CA 1
ATOM 2109 C C . LYS A 1 270 ? -8.112 8.120 27.270 1.00 97.19 270 LYS A C 1
ATOM 2111 O O . LYS A 1 270 ? -6.936 8.465 27.233 1.00 97.19 270 LYS A O 1
ATOM 2116 N N . ILE A 1 271 ? -8.993 8.716 28.074 1.00 97.75 271 ILE A N 1
ATOM 2117 C CA . ILE A 1 271 ? -8.641 9.781 29.020 1.00 97.75 271 ILE A CA 1
ATOM 2118 C C . ILE A 1 271 ? -7.958 9.162 30.245 1.00 97.75 271 ILE A C 1
ATOM 2120 O O . ILE A 1 271 ? -8.572 8.379 30.968 1.00 97.75 271 ILE A O 1
ATOM 2124 N N . GLY A 1 272 ? -6.700 9.518 30.488 1.00 97.38 272 GLY A N 1
ATOM 2125 C CA . GLY A 1 272 ? -5.978 9.202 31.722 1.00 97.38 272 GLY A CA 1
ATOM 2126 C C . GLY A 1 272 ? -5.827 10.417 32.640 1.00 97.38 272 GLY A C 1
ATOM 2127 O O . GLY A 1 272 ? -6.386 11.481 32.379 1.00 97.38 272 GLY A O 1
ATOM 2128 N N . TYR A 1 273 ? -5.040 10.279 33.708 1.00 97.50 273 TYR A N 1
ATOM 2129 C CA . TYR A 1 273 ? -4.821 11.356 34.683 1.00 97.50 273 TYR A CA 1
ATOM 2130 C C . TYR A 1 273 ? -3.344 11.675 34.863 1.00 97.50 273 TYR A C 1
ATOM 2132 O O . TYR A 1 273 ? -2.560 10.785 35.177 1.00 97.50 273 TYR A O 1
ATOM 2140 N N . HIS A 1 274 ? -2.978 12.945 34.702 1.00 97.44 274 HIS A N 1
ATOM 2141 C CA . HIS A 1 274 ? -1.658 13.460 35.049 1.00 97.44 274 HIS A CA 1
ATOM 2142 C C . HIS A 1 274 ? -1.714 14.041 36.461 1.00 97.44 274 HIS A C 1
ATOM 2144 O O . HIS A 1 274 ? -2.531 14.920 36.717 1.00 97.44 274 HIS A O 1
ATOM 2150 N N . CYS A 1 275 ? -0.891 13.558 37.388 1.00 96.38 275 CYS A N 1
ATOM 2151 C CA . CYS A 1 275 ? -0.970 13.925 38.799 1.00 96.38 275 CYS A CA 1
ATOM 2152 C C . CYS A 1 275 ? 0.365 14.465 39.311 1.00 96.38 275 CYS A C 1
ATOM 2154 O O . CYS A 1 275 ? 1.335 13.711 39.411 1.00 96.38 275 CYS A O 1
ATOM 2156 N N . LEU A 1 276 ? 0.378 15.735 39.724 1.00 93.56 276 LEU A N 1
ATOM 2157 C CA . LEU A 1 276 ? 1.468 16.304 40.530 1.00 93.56 276 LEU A CA 1
ATOM 2158 C C . LEU A 1 276 ? 1.263 15.990 42.019 1.00 93.56 276 LEU A C 1
ATOM 2160 O O . LEU A 1 276 ? 2.186 15.566 42.706 1.00 93.56 276 LEU A O 1
ATOM 2164 N N . ALA A 1 277 ? 0.026 16.145 42.504 1.00 92.62 277 ALA A N 1
ATOM 2165 C CA . ALA A 1 277 ? -0.400 15.711 43.831 1.00 92.62 277 ALA A CA 1
ATOM 2166 C C . ALA A 1 277 ? -1.628 14.789 43.689 1.00 92.62 277 ALA A C 1
ATOM 2168 O O . ALA A 1 277 ? -2.727 15.275 43.432 1.00 92.62 277 ALA A O 1
ATOM 2169 N N . PRO A 1 278 ? -1.501 13.461 43.862 1.00 89.00 278 PRO A N 1
ATOM 2170 C CA . PRO A 1 278 ? -2.561 12.516 43.495 1.00 89.00 278 PRO A CA 1
ATOM 2171 C C . PRO A 1 278 ? -3.902 12.706 44.213 1.00 89.00 278 PRO A C 1
ATOM 2173 O O . PRO A 1 278 ? -4.940 12.410 43.632 1.00 89.00 278 PRO A O 1
ATOM 2176 N N . ARG A 1 279 ? -3.898 13.179 45.467 1.00 90.25 279 ARG A N 1
ATOM 2177 C CA . ARG A 1 279 ? -5.100 13.522 46.259 1.00 90.25 279 ARG A CA 1
ATOM 2178 C C . ARG A 1 279 ? -6.271 12.544 46.077 1.00 90.25 279 ARG A C 1
ATOM 2180 O O . ARG A 1 279 ? -6.203 11.415 46.554 1.00 90.25 279 ARG A O 1
ATOM 2187 N N . SER A 1 280 ? -7.342 12.991 45.417 1.00 94.06 280 SER A N 1
ATOM 2188 C CA . SER A 1 280 ? -8.595 12.263 45.221 1.00 94.06 280 SER A CA 1
ATOM 2189 C C . SER A 1 280 ? -8.545 11.288 44.044 1.00 94.06 280 SER A C 1
ATOM 2191 O O . SER A 1 280 ? -9.412 10.422 43.954 1.00 94.06 280 SER A O 1
ATOM 2193 N N . VAL A 1 281 ? -7.542 11.378 43.164 1.00 96.62 281 VAL A N 1
ATOM 2194 C CA . VAL A 1 281 ? -7.427 10.532 41.966 1.00 96.62 281 VAL A CA 1
ATOM 2195 C C . VAL A 1 281 ? -7.369 9.036 42.311 1.00 96.62 281 VAL A C 1
ATOM 2197 O O . VAL A 1 281 ? -8.120 8.277 41.700 1.00 96.62 281 VAL A O 1
ATOM 2200 N N . PRO A 1 282 ? -6.586 8.557 43.303 1.00 96.94 282 PRO A N 1
ATOM 2201 C CA . PRO A 1 282 ? -6.597 7.141 43.672 1.00 96.94 282 PRO A CA 1
ATOM 2202 C C . PRO A 1 282 ? -7.972 6.612 44.103 1.00 96.94 282 PRO A C 1
ATOM 2204 O O . PRO A 1 282 ? -8.356 5.513 43.703 1.00 96.94 282 PRO A O 1
ATOM 2207 N N . GLU A 1 283 ? -8.725 7.387 44.890 1.00 95.56 283 GLU A N 1
ATOM 2208 C CA . GLU A 1 283 ? -10.084 7.014 45.309 1.00 95.56 283 GLU A CA 1
ATOM 2209 C C . GLU A 1 283 ? -11.060 7.073 44.127 1.00 95.56 283 GLU A C 1
ATOM 2211 O O . GLU A 1 283 ? -11.900 6.191 43.964 1.00 95.56 283 GLU A O 1
ATOM 2216 N N . HIS A 1 284 ? -10.911 8.066 43.254 1.00 96.94 284 HIS A N 1
ATOM 2217 C CA . HIS A 1 284 ? -11.707 8.200 42.042 1.00 96.94 284 HIS A CA 1
ATOM 2218 C C . HIS A 1 284 ? -11.535 7.000 41.094 1.00 96.94 284 HIS A C 1
ATOM 2220 O O . HIS A 1 284 ? -12.517 6.405 40.648 1.00 96.94 284 HIS A O 1
ATOM 2226 N N . VAL A 1 285 ? -10.291 6.573 40.855 1.00 96.88 285 VAL A N 1
ATOM 2227 C CA . VAL A 1 285 ? -9.987 5.375 40.056 1.00 96.88 285 VAL A CA 1
ATOM 2228 C C . VAL A 1 285 ? -10.578 4.120 40.700 1.00 96.88 285 VAL A C 1
ATOM 2230 O O . VAL A 1 285 ? -11.134 3.278 39.997 1.00 96.88 285 VAL A O 1
ATOM 2233 N N . LEU A 1 286 ? -10.517 3.994 42.031 1.00 96.19 286 LEU A N 1
ATOM 2234 C CA . LEU A 1 286 ? -11.160 2.894 42.755 1.00 96.19 286 LEU A CA 1
ATOM 2235 C C . LEU A 1 286 ? -12.684 2.881 42.550 1.00 96.19 286 LEU A C 1
ATOM 2237 O O . LEU A 1 286 ? -13.266 1.812 42.355 1.00 96.19 286 LEU A O 1
ATOM 2241 N N . GLN A 1 287 ? -13.338 4.042 42.582 1.00 96.50 287 GLN A N 1
ATOM 2242 C CA . GLN A 1 287 ? -14.782 4.149 42.356 1.00 96.50 287 GLN A CA 1
ATOM 2243 C C . GLN A 1 287 ? -15.174 3.724 40.939 1.00 96.50 287 GLN A C 1
ATOM 2245 O O . GLN A 1 287 ? -16.150 2.992 40.780 1.00 96.50 287 GLN A O 1
ATOM 2250 N N . LEU A 1 288 ? -14.406 4.133 39.931 1.00 96.50 288 LEU A N 1
ATOM 2251 C CA . LEU A 1 288 ? -14.603 3.742 38.534 1.00 96.50 288 LEU A CA 1
ATOM 2252 C C . LEU A 1 288 ? -14.352 2.242 38.308 1.00 96.50 288 LEU A C 1
ATOM 2254 O O . LEU A 1 288 ? -15.171 1.548 37.700 1.00 96.50 288 LEU A O 1
ATOM 2258 N N . ALA A 1 289 ? -13.285 1.698 38.896 1.00 92.56 289 ALA A N 1
ATOM 2259 C CA . ALA A 1 289 ? -12.969 0.273 38.824 1.00 92.56 289 ALA A CA 1
ATOM 2260 C C . ALA A 1 289 ? -14.071 -0.610 39.436 1.00 92.56 289 ALA A C 1
ATOM 2262 O O . ALA A 1 289 ? -14.404 -1.655 38.879 1.00 92.56 289 ALA A O 1
ATOM 2263 N N . ARG A 1 290 ? -14.702 -0.171 40.537 1.00 91.94 290 ARG A N 1
ATOM 2264 C CA . ARG A 1 290 ? -15.853 -0.865 41.151 1.00 91.94 290 ARG A CA 1
ATOM 2265 C C . ARG A 1 290 ? -17.088 -0.920 40.252 1.00 91.94 290 ARG A C 1
ATOM 2267 O O . ARG A 1 290 ? -17.897 -1.826 40.420 1.00 91.94 290 ARG A O 1
ATOM 2274 N N . GLN A 1 291 ? -17.225 0.018 39.318 1.00 92.50 291 GLN A N 1
ATOM 2275 C CA . GLN A 1 291 ? -18.282 0.011 38.301 1.00 92.50 291 GLN A CA 1
ATOM 2276 C C . GLN A 1 291 ? -17.877 -0.755 37.031 1.00 92.50 291 GLN A C 1
ATOM 2278 O O . GLN A 1 291 ? -18.618 -0.767 36.052 1.00 92.50 291 GLN A O 1
ATOM 2283 N N . GLY A 1 292 ? -16.697 -1.382 37.020 1.00 89.88 292 GLY A N 1
ATOM 2284 C CA . GLY A 1 292 ? -16.172 -2.078 35.849 1.00 89.88 292 GLY A CA 1
ATOM 2285 C C . GLY A 1 292 ? -15.707 -1.148 34.728 1.00 89.88 292 GLY A C 1
ATOM 2286 O O . GLY A 1 292 ? -15.620 -1.605 33.593 1.00 89.88 292 GLY A O 1
ATOM 2287 N N . ALA A 1 293 ? -15.423 0.126 35.022 1.00 92.44 293 ALA A N 1
ATOM 2288 C CA . ALA A 1 293 ? -14.982 1.129 34.051 1.00 92.44 293 ALA A CA 1
ATOM 2289 C C . ALA A 1 293 ? -13.573 1.645 34.381 1.00 92.44 293 ALA A C 1
ATOM 2291 O O . ALA A 1 293 ? -13.425 2.757 34.882 1.00 92.44 293 ALA A O 1
ATOM 2292 N N . PRO A 1 294 ? -12.518 0.835 34.196 1.00 93.38 294 PRO A N 1
ATOM 2293 C CA . PRO A 1 294 ? -11.165 1.235 34.563 1.00 93.38 294 PRO A CA 1
ATOM 2294 C C . PRO A 1 294 ? -10.670 2.430 33.749 1.00 93.38 294 PRO A C 1
ATOM 2296 O O . PRO A 1 294 ? -10.905 2.536 32.550 1.00 93.38 294 PRO A O 1
ATOM 2299 N N . VAL A 1 295 ? -9.884 3.277 34.404 1.00 96.25 295 VAL A N 1
ATOM 2300 C CA . VAL A 1 295 ? -9.137 4.350 33.742 1.00 96.25 295 VAL A CA 1
ATOM 2301 C C . VAL A 1 295 ? -7.936 3.733 33.020 1.00 96.25 295 VAL A C 1
ATOM 2303 O O . VAL A 1 295 ? -7.278 2.870 33.612 1.00 96.25 295 VAL A O 1
ATOM 2306 N N . PRO A 1 296 ? -7.616 4.141 31.781 1.00 96.88 296 PRO A N 1
ATOM 2307 C CA . PRO A 1 296 ? -6.542 3.530 31.002 1.00 96.88 296 PRO A CA 1
ATOM 2308 C C . PRO A 1 296 ? -5.153 3.754 31.615 1.00 96.88 296 PRO A C 1
ATOM 2310 O O . PRO A 1 296 ? -4.354 2.820 31.654 1.00 96.88 296 PRO A O 1
ATOM 2313 N N . LEU A 1 297 ? -4.858 4.957 32.128 1.00 98.19 297 LEU A N 1
ATOM 2314 C CA . LEU A 1 297 ? -3.535 5.307 32.658 1.00 98.19 297 LEU A CA 1
ATOM 2315 C C . LEU A 1 297 ? -3.591 6.414 33.722 1.00 98.19 297 LEU A C 1
ATOM 2317 O O . LEU A 1 297 ? -4.368 7.362 33.606 1.00 98.19 297 LEU A O 1
ATOM 2321 N N . VAL A 1 298 ? -2.715 6.325 34.726 1.00 98.38 298 VAL A N 1
ATOM 2322 C CA . VAL A 1 298 ? -2.421 7.402 35.684 1.00 98.38 298 VAL A CA 1
ATOM 2323 C C . VAL A 1 298 ? -0.919 7.688 35.682 1.00 98.38 298 VAL A C 1
ATOM 2325 O O . VAL A 1 298 ? -0.118 6.797 35.971 1.00 98.38 298 VAL A O 1
ATOM 2328 N N . LYS A 1 299 ? -0.536 8.928 35.370 1.00 98.19 299 LYS A N 1
ATOM 2329 C CA . LYS A 1 299 ? 0.833 9.441 35.459 1.00 98.19 299 LYS A CA 1
ATOM 2330 C C . LYS A 1 299 ? 1.041 10.125 36.811 1.00 98.19 299 LYS A C 1
ATOM 2332 O O . LYS A 1 299 ? 0.320 11.055 37.149 1.00 98.19 299 LYS A O 1
ATOM 2337 N N . PHE A 1 300 ? 2.032 9.674 37.574 1.00 98.00 300 PHE A N 1
ATOM 2338 C CA . PHE A 1 300 ? 2.435 10.258 38.856 1.00 98.00 300 PHE A CA 1
ATOM 2339 C C . PHE A 1 300 ? 3.769 10.988 38.705 1.00 98.00 300 PHE A C 1
ATOM 2341 O O . PHE A 1 300 ? 4.782 10.369 38.367 1.00 98.00 300 PHE A O 1
ATOM 2348 N N . VAL A 1 301 ? 3.794 12.281 39.007 1.00 96.69 301 VAL A N 1
ATOM 2349 C CA . VAL A 1 301 ? 4.991 13.119 38.913 1.00 96.69 301 VAL A CA 1
ATOM 2350 C C . VAL A 1 301 ? 5.425 13.529 40.313 1.00 96.69 301 VAL A C 1
ATOM 2352 O O . VAL A 1 301 ? 4.668 14.155 41.044 1.00 96.69 301 VAL A O 1
ATOM 2355 N N . ASP A 1 302 ? 6.649 13.155 40.682 1.00 94.88 302 ASP A N 1
ATOM 2356 C CA . ASP A 1 302 ? 7.273 13.361 41.995 1.00 94.88 302 ASP A CA 1
ATOM 2357 C C . ASP A 1 302 ? 6.571 12.696 43.197 1.00 94.88 302 ASP A C 1
ATOM 2359 O O . ASP A 1 302 ? 7.233 11.927 43.902 1.00 94.88 302 ASP A O 1
ATOM 2363 N N . ASP A 1 303 ? 5.276 12.909 43.432 1.00 94.44 303 ASP A N 1
ATOM 2364 C CA . ASP A 1 303 ? 4.513 12.249 44.500 1.00 94.44 303 ASP A CA 1
ATOM 2365 C C . ASP A 1 303 ? 3.907 10.917 44.027 1.00 94.44 303 ASP A C 1
ATOM 2367 O O . ASP A 1 303 ? 2.983 10.866 43.219 1.00 94.44 303 ASP A O 1
ATOM 2371 N N . TRP A 1 304 ? 4.420 9.808 44.564 1.00 95.44 304 TRP A N 1
ATOM 2372 C CA . TRP A 1 304 ? 4.021 8.442 44.204 1.00 95.44 304 TRP A CA 1
ATOM 2373 C C . TRP A 1 304 ? 3.121 7.765 45.257 1.00 95.44 304 TRP A C 1
ATOM 2375 O O . TRP A 1 304 ? 2.912 6.547 45.220 1.00 95.44 304 TRP A O 1
ATOM 2385 N N . TRP A 1 305 ? 2.591 8.512 46.233 1.00 88.81 305 TRP A N 1
ATOM 2386 C CA . TRP A 1 305 ? 1.876 7.965 47.397 1.00 88.81 305 TRP A CA 1
ATOM 2387 C C . TRP A 1 305 ? 0.620 7.134 47.048 1.00 88.81 305 TRP A C 1
ATOM 2389 O O . TRP A 1 305 ? 0.307 6.178 47.756 1.00 88.81 305 TRP A O 1
ATOM 2399 N N . GLY A 1 306 ? -0.054 7.417 45.928 1.00 92.94 306 GLY A N 1
ATOM 2400 C CA . GLY A 1 306 ? -1.314 6.768 45.531 1.00 92.94 306 GLY A CA 1
ATOM 2401 C C . GLY A 1 306 ? -1.206 5.495 44.676 1.00 92.94 306 GLY A C 1
ATOM 2402 O O . GLY A 1 306 ? -2.228 4.851 44.424 1.00 92.94 306 GLY A O 1
ATOM 2403 N N . MET A 1 307 ? -0.007 5.109 44.226 1.00 96.88 307 MET A N 1
ATOM 2404 C CA . MET A 1 307 ? 0.168 4.025 43.244 1.00 96.88 307 MET A CA 1
ATOM 2405 C C . MET A 1 307 ? -0.381 2.678 43.724 1.00 96.88 307 MET A C 1
ATOM 2407 O O . MET A 1 307 ? -1.083 1.995 42.982 1.00 96.88 307 MET A O 1
ATOM 2411 N N . ALA A 1 308 ? -0.114 2.315 44.983 1.00 95.62 308 ALA A N 1
ATOM 2412 C CA . ALA A 1 308 ? -0.562 1.046 45.557 1.00 95.62 308 ALA A CA 1
ATOM 2413 C C . ALA A 1 308 ? -2.096 0.939 45.586 1.00 95.62 308 ALA A C 1
ATOM 2415 O O . ALA A 1 308 ? -2.648 -0.113 45.262 1.00 95.62 308 ALA A O 1
ATOM 2416 N N . THR A 1 309 ? -2.786 2.036 45.915 1.00 96.12 309 THR A N 1
ATOM 2417 C CA . THR A 1 309 ? -4.253 2.109 45.907 1.00 96.12 309 THR A CA 1
ATOM 2418 C C . THR A 1 309 ? -4.793 1.892 44.498 1.00 96.12 309 THR A C 1
ATOM 2420 O O . THR A 1 309 ? -5.651 1.033 44.304 1.00 96.12 309 THR A O 1
ATOM 2423 N N . VAL A 1 310 ? -4.239 2.593 43.501 1.00 97.06 310 VAL A N 1
ATOM 2424 C CA . VAL A 1 310 ? -4.640 2.450 42.092 1.00 97.06 310 VAL A CA 1
ATOM 2425 C C . VAL A 1 310 ? -4.399 1.027 41.585 1.00 97.06 310 VAL A C 1
ATOM 2427 O O . VAL A 1 310 ? -5.290 0.438 40.977 1.00 97.06 310 VAL A O 1
ATOM 2430 N N . LYS A 1 311 ? -3.223 0.443 41.846 1.00 94.44 311 LYS A N 1
ATOM 2431 C CA . LYS A 1 311 ? -2.875 -0.911 41.379 1.00 94.44 311 LYS A CA 1
ATOM 2432 C C . LYS A 1 311 ? -3.685 -2.008 42.054 1.00 94.44 311 LYS A C 1
ATOM 2434 O O . LYS A 1 311 ? -4.094 -2.946 41.381 1.00 94.44 311 LYS A O 1
ATOM 2439 N N . THR A 1 312 ? -3.977 -1.862 43.343 1.00 93.88 312 THR A N 1
ATOM 2440 C CA . THR A 1 312 ? -4.822 -2.818 44.072 1.00 93.88 312 THR A CA 1
ATOM 2441 C C . THR A 1 312 ? -6.273 -2.757 43.594 1.00 93.88 312 THR A C 1
ATOM 2443 O O . THR A 1 312 ? -6.918 -3.792 43.451 1.00 93.88 312 THR A O 1
ATOM 2446 N N . ALA A 1 313 ? -6.791 -1.552 43.346 1.00 91.50 313 ALA A N 1
ATOM 2447 C CA . ALA A 1 313 ? -8.174 -1.335 42.931 1.00 91.50 313 ALA A CA 1
ATOM 2448 C C . ALA A 1 313 ? -8.435 -1.700 41.464 1.00 91.50 313 ALA A C 1
ATOM 2450 O O . ALA A 1 313 ? -9.463 -2.289 41.138 1.00 91.50 313 ALA A O 1
ATOM 2451 N N . SER A 1 314 ? -7.507 -1.323 40.587 1.00 95.62 314 SER A N 1
ATOM 2452 C CA . SER A 1 314 ? -7.586 -1.515 39.144 1.00 95.62 314 SER A CA 1
ATOM 2453 C C . SER A 1 314 ? -6.236 -2.019 38.632 1.00 95.62 314 SER A C 1
ATOM 2455 O O . SER A 1 314 ? -5.403 -1.220 38.187 1.00 95.62 314 SER A O 1
ATOM 2457 N N . PRO A 1 315 ? -5.979 -3.339 38.696 1.00 92.88 315 PRO A N 1
ATOM 2458 C CA . PRO A 1 315 ? -4.722 -3.919 38.222 1.00 92.88 315 PRO A CA 1
ATOM 2459 C C . PRO A 1 315 ? -4.433 -3.620 36.745 1.00 92.88 315 PRO A C 1
ATOM 2461 O O . PRO A 1 315 ? -3.278 -3.518 36.362 1.00 92.88 315 PRO A O 1
ATOM 2464 N N . GLN A 1 316 ? -5.484 -3.425 35.943 1.00 90.44 316 GLN A N 1
ATOM 2465 C CA . GLN A 1 316 ? -5.422 -3.148 34.502 1.00 90.44 316 GLN A CA 1
ATOM 2466 C C . GLN A 1 316 ? -5.139 -1.684 34.128 1.00 90.44 316 GLN A C 1
ATOM 2468 O O . GLN A 1 316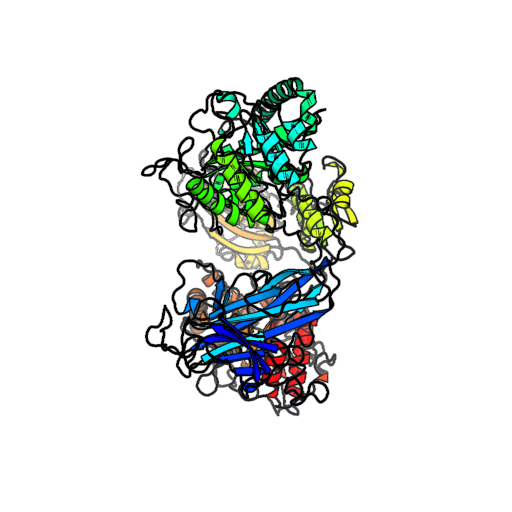 ? -4.744 -1.417 33.000 1.00 90.44 316 GLN A O 1
ATOM 2473 N N . THR A 1 317 ? -5.348 -0.728 35.041 1.00 96.12 317 THR A N 1
ATOM 2474 C CA . THR A 1 317 ? -4.966 0.674 34.799 1.00 96.12 317 THR A CA 1
ATOM 2475 C C . THR A 1 317 ? -3.446 0.754 34.684 1.00 96.12 317 THR A C 1
ATOM 2477 O O . THR A 1 317 ? -2.759 0.173 35.511 1.00 96.12 317 THR A O 1
ATOM 2480 N N . LEU A 1 318 ? -2.881 1.476 33.730 1.00 97.62 318 LEU A N 1
ATOM 2481 C CA . LEU A 1 318 ? -1.426 1.624 33.659 1.00 97.62 318 LEU A CA 1
ATOM 2482 C C . LEU A 1 318 ? -0.941 2.712 34.625 1.00 97.62 318 LEU A C 1
ATOM 2484 O O . LEU A 1 318 ? -1.633 3.707 34.846 1.00 97.62 318 LEU A O 1
ATOM 2488 N N . ILE A 1 319 ? 0.242 2.541 35.204 1.00 98.00 319 ILE A N 1
ATOM 2489 C CA . ILE A 1 319 ? 0.940 3.572 35.975 1.00 98.00 319 ILE A CA 1
ATOM 2490 C C . ILE A 1 319 ? 2.190 4.007 35.221 1.00 98.00 319 ILE A C 1
ATOM 2492 O O . ILE A 1 319 ? 3.138 3.237 35.051 1.00 98.00 319 ILE A O 1
ATOM 2496 N N . MET A 1 320 ? 2.199 5.279 34.833 1.00 98.12 320 MET A N 1
ATOM 2497 C CA . MET A 1 320 ? 3.403 5.977 34.401 1.00 98.12 320 MET A CA 1
ATOM 2498 C C . MET A 1 320 ? 3.952 6.790 35.575 1.00 98.12 320 MET A C 1
ATOM 2500 O O . MET A 1 320 ? 3.190 7.396 36.327 1.00 98.12 320 MET A O 1
ATOM 2504 N N . ALA A 1 321 ? 5.264 6.805 35.768 1.00 97.62 321 ALA A N 1
ATOM 2505 C CA . ALA A 1 321 ? 5.892 7.547 36.853 1.00 97.62 321 ALA A CA 1
ATOM 2506 C C . ALA A 1 321 ? 7.007 8.443 36.325 1.00 97.62 321 ALA A C 1
ATOM 2508 O O . ALA A 1 321 ? 7.826 7.992 35.531 1.00 97.62 321 ALA A O 1
ATOM 2509 N N . ARG A 1 322 ? 7.082 9.676 36.821 1.00 96.88 322 ARG A N 1
ATOM 2510 C CA . ARG A 1 322 ? 8.144 10.638 36.507 1.00 96.88 322 ARG A CA 1
ATOM 2511 C C . ARG A 1 322 ? 8.739 11.206 37.793 1.00 96.88 322 ARG A C 1
ATOM 2513 O O . ARG A 1 322 ? 8.042 11.366 38.800 1.00 96.88 322 ARG A O 1
ATOM 2520 N N . LYS A 1 323 ? 10.032 11.527 37.753 1.00 95.94 323 LYS A N 1
ATOM 2521 C CA . LYS A 1 323 ? 10.695 12.433 38.703 1.00 95.94 323 LYS A CA 1
ATOM 2522 C C . LYS A 1 323 ? 11.214 13.643 37.930 1.00 95.94 323 LYS A C 1
ATOM 2524 O O . LYS A 1 323 ? 11.691 13.467 36.815 1.00 95.94 323 LYS A O 1
ATOM 2529 N N . THR A 1 324 ? 11.144 14.834 38.511 1.00 94.88 324 THR A N 1
ATOM 2530 C CA . THR A 1 324 ? 11.638 16.062 37.860 1.00 94.88 324 THR A CA 1
ATOM 2531 C C . THR A 1 324 ? 13.121 16.299 38.144 1.00 94.88 324 THR A C 1
ATOM 2533 O O . THR A 1 324 ? 13.617 15.902 39.200 1.00 94.88 324 THR A O 1
ATOM 2536 N N . PHE A 1 325 ? 13.868 16.931 37.239 1.00 94.31 325 PHE A N 1
ATOM 2537 C CA . PHE A 1 325 ? 15.320 17.162 37.401 1.00 94.31 325 PHE A CA 1
ATOM 2538 C C . PHE A 1 325 ? 15.755 18.620 37.198 1.00 94.31 325 PHE A C 1
ATOM 2540 O O . PHE A 1 325 ? 16.931 18.934 37.375 1.00 94.31 325 PHE A O 1
ATOM 2547 N N . GLY A 1 326 ? 14.806 19.520 36.936 1.00 91.69 326 GLY A N 1
ATOM 2548 C CA . GLY A 1 326 ? 15.075 20.925 36.635 1.00 91.69 326 GLY A CA 1
ATOM 2549 C C . GLY A 1 326 ? 15.421 21.138 35.160 1.00 91.69 326 GLY A C 1
ATOM 2550 O O . GLY A 1 326 ? 16.026 20.282 34.520 1.00 91.69 326 GLY A O 1
ATOM 2551 N N . LEU A 1 327 ? 15.042 22.305 34.631 1.00 88.25 327 LEU A N 1
ATOM 2552 C CA . LEU A 1 327 ? 15.001 22.578 33.187 1.00 88.25 327 LEU A CA 1
ATOM 2553 C C . LEU A 1 327 ? 16.323 22.316 32.449 1.00 88.25 327 LEU A C 1
ATOM 2555 O O . LEU A 1 327 ? 16.302 21.825 31.328 1.00 88.25 327 LEU A O 1
ATOM 2559 N N . GLU A 1 328 ? 17.469 22.612 33.066 1.00 88.50 328 GLU A N 1
ATOM 2560 C CA . GLU A 1 328 ? 18.782 22.413 32.433 1.00 88.50 328 GLU A CA 1
ATOM 2561 C C . GLU A 1 328 ? 19.039 20.942 32.070 1.00 88.50 328 GLU A C 1
ATOM 2563 O O . GLU A 1 328 ? 19.531 20.652 30.981 1.00 88.50 328 GLU A O 1
ATOM 2568 N N . LEU A 1 329 ? 18.669 20.015 32.960 1.00 91.88 329 LEU A N 1
ATOM 2569 C CA . LEU A 1 329 ? 18.854 18.579 32.746 1.00 91.88 329 LEU A CA 1
ATOM 2570 C C . LEU A 1 329 ? 17.753 17.979 31.869 1.00 91.88 329 LEU A C 1
ATOM 2572 O O . LEU A 1 329 ? 18.014 17.050 31.112 1.00 91.88 329 LEU A O 1
ATOM 2576 N N . GLU A 1 330 ? 16.529 18.493 31.979 1.00 94.19 330 GLU A N 1
ATOM 2577 C CA . GLU A 1 330 ? 15.366 17.949 31.274 1.00 94.19 330 GLU A CA 1
ATOM 2578 C C . GLU A 1 330 ? 15.357 18.305 29.779 1.00 94.19 330 GLU A C 1
ATOM 2580 O O . GLU A 1 330 ? 15.004 17.460 28.958 1.00 94.19 330 GLU A O 1
ATOM 2585 N N . LEU A 1 331 ? 15.806 19.513 29.416 1.00 93.62 331 LEU A N 1
ATOM 2586 C CA . LEU A 1 331 ? 15.842 19.981 28.022 1.00 93.62 331 LEU A CA 1
ATOM 2587 C C . LEU A 1 331 ? 17.041 19.447 27.224 1.00 93.62 331 LEU A C 1
ATOM 2589 O O . LEU A 1 331 ? 17.041 19.539 25.999 1.00 93.62 331 LEU A O 1
ATOM 2593 N N . VAL A 1 332 ? 18.069 18.931 27.910 1.00 92.56 332 VAL A N 1
ATOM 2594 C CA . VAL A 1 332 ? 19.308 18.401 27.311 1.00 92.56 332 VAL A CA 1
ATOM 2595 C C . VAL A 1 332 ? 19.934 19.393 26.314 1.00 92.56 332 VAL A C 1
ATOM 2597 O O . VAL A 1 332 ? 20.159 19.104 25.137 1.00 92.56 332 VAL A O 1
ATOM 2600 N N . GLY A 1 333 ? 20.184 20.620 26.777 1.00 88.06 333 GLY A N 1
ATOM 2601 C CA . GLY A 1 333 ? 20.701 21.699 25.932 1.00 88.06 333 GLY A CA 1
ATOM 2602 C C . GLY A 1 333 ? 22.033 21.352 25.250 1.00 88.06 333 GLY A C 1
ATOM 2603 O O . GLY A 1 333 ? 22.932 20.781 25.863 1.00 88.06 333 GLY A O 1
ATOM 2604 N N . GLY A 1 334 ? 22.174 21.732 23.975 1.00 90.06 334 GLY A N 1
ATOM 2605 C CA . GLY A 1 334 ? 23.399 21.517 23.190 1.00 90.06 334 GLY A CA 1
ATOM 2606 C C . GLY A 1 334 ? 23.534 20.131 22.553 1.00 90.06 334 GLY A C 1
ATOM 2607 O O . GLY A 1 334 ? 24.544 19.872 21.907 1.00 90.06 334 GLY A O 1
ATOM 2608 N N . LEU A 1 335 ? 22.527 19.259 22.680 1.00 93.62 335 LEU A N 1
ATOM 2609 C CA . LEU A 1 335 ? 22.563 17.884 22.167 1.00 93.62 335 LEU A CA 1
ATOM 2610 C C . LEU A 1 335 ? 22.847 17.769 20.658 1.00 93.62 335 LEU A C 1
ATOM 2612 O O . LEU A 1 335 ? 23.474 16.803 20.228 1.00 93.62 335 LEU A O 1
ATOM 2616 N N . ALA A 1 336 ? 22.428 18.753 19.856 1.00 92.81 336 ALA A N 1
ATOM 2617 C CA . ALA A 1 336 ? 22.702 18.786 18.417 1.00 92.81 336 ALA A CA 1
ATOM 2618 C C . ALA A 1 336 ? 24.210 18.814 18.093 1.00 92.81 336 ALA A C 1
ATOM 2620 O O . ALA A 1 336 ? 24.637 18.221 17.111 1.00 92.81 336 ALA A O 1
ATOM 2621 N N . GLU A 1 337 ? 25.020 19.421 18.964 1.00 95.06 337 GLU A N 1
ATOM 2622 C CA . GLU A 1 337 ? 26.463 19.604 18.759 1.00 95.06 337 GLU A CA 1
ATOM 2623 C C . GLU A 1 337 ? 27.317 18.524 19.449 1.00 95.06 337 GLU A C 1
ATOM 2625 O O . GLU A 1 337 ? 28.542 18.534 19.330 1.00 95.06 337 GLU A O 1
ATOM 2630 N N . MET A 1 338 ? 26.696 17.608 20.202 1.00 95.88 338 MET A N 1
ATOM 2631 C CA . MET A 1 338 ? 27.411 16.548 20.917 1.00 95.88 338 MET A CA 1
ATOM 2632 C C . MET A 1 338 ? 27.871 15.443 19.960 1.00 95.88 338 MET A C 1
ATOM 2634 O O . MET A 1 338 ? 27.126 15.002 19.084 1.00 95.88 338 MET A O 1
ATOM 2638 N N . SER A 1 339 ? 29.086 14.944 20.173 1.00 94.69 339 SER A N 1
ATOM 2639 C CA . SER A 1 339 ? 29.577 13.712 19.546 1.00 94.69 339 SER A CA 1
ATOM 2640 C C . SER A 1 339 ? 28.907 12.467 20.138 1.00 94.69 339 SER A C 1
ATOM 2642 O O . SER A 1 339 ? 28.475 12.477 21.288 1.00 94.69 339 SER A O 1
ATOM 2644 N N . ASP A 1 340 ? 28.902 11.348 19.406 1.00 90.75 340 ASP A N 1
ATOM 2645 C CA . ASP A 1 340 ? 28.330 10.072 19.877 1.00 90.75 340 ASP A CA 1
ATOM 2646 C C . ASP A 1 340 ? 28.879 9.637 21.256 1.00 90.75 340 ASP A C 1
ATOM 2648 O O . ASP A 1 340 ? 28.147 9.124 22.099 1.00 90.75 340 ASP A O 1
ATOM 2652 N N . THR A 1 341 ? 30.163 9.904 21.531 1.00 94.00 341 THR A N 1
ATOM 2653 C CA . THR A 1 341 ? 30.782 9.610 22.837 1.00 94.00 341 THR A CA 1
ATOM 2654 C C . THR A 1 341 ? 30.258 10.522 23.948 1.00 94.00 341 THR A C 1
ATOM 2656 O O . THR A 1 341 ? 30.052 10.069 25.074 1.00 94.00 341 THR A O 1
ATOM 2659 N N . GLU A 1 342 ? 30.043 11.806 23.660 1.00 96.94 342 GLU A N 1
ATOM 2660 C CA . GLU A 1 342 ? 29.450 12.738 24.623 1.00 96.94 342 GLU A CA 1
ATOM 2661 C C . GLU A 1 342 ? 27.990 12.371 24.903 1.00 96.94 342 GLU A C 1
ATOM 2663 O O . GLU A 1 342 ? 27.579 12.408 26.060 1.00 96.94 342 GLU A O 1
ATOM 2668 N N . ILE A 1 343 ? 27.240 11.932 23.887 1.00 97.94 343 ILE A N 1
ATOM 2669 C CA . ILE A 1 343 ? 25.857 11.456 24.029 1.00 97.94 343 ILE A CA 1
ATOM 2670 C C . ILE A 1 343 ? 25.794 10.238 24.965 1.00 97.94 343 ILE A C 1
ATOM 2672 O O . ILE A 1 343 ? 24.999 10.234 25.908 1.00 97.94 343 ILE A O 1
ATOM 2676 N N . GLU A 1 344 ? 26.651 9.232 24.769 1.00 97.12 344 GLU A N 1
ATOM 2677 C CA . GLU A 1 344 ? 26.725 8.054 25.649 1.00 97.12 344 GLU A CA 1
ATOM 2678 C C . GLU A 1 344 ? 27.043 8.447 27.104 1.00 97.12 344 GLU A C 1
ATOM 2680 O O . GLU A 1 344 ? 26.375 8.009 28.049 1.00 97.12 344 GLU A O 1
ATOM 2685 N N . GLN A 1 345 ? 28.041 9.315 27.298 1.00 97.00 345 GLN A N 1
ATOM 2686 C CA . GLN A 1 345 ? 28.422 9.812 28.624 1.00 97.00 345 GLN A CA 1
ATOM 2687 C C . GLN A 1 345 ? 27.284 10.595 29.284 1.00 97.00 345 GLN A C 1
ATOM 2689 O O . GLN A 1 345 ? 27.044 10.451 30.489 1.00 97.00 345 GLN A O 1
ATOM 2694 N N . HIS A 1 346 ? 26.561 11.395 28.502 1.00 97.56 346 HIS A N 1
ATOM 2695 C CA . HIS A 1 346 ? 25.429 12.173 28.980 1.00 97.56 346 HIS A CA 1
ATOM 2696 C C . HIS A 1 346 ? 24.257 11.267 29.385 1.00 97.56 346 HIS A C 1
ATOM 2698 O O . HIS A 1 346 ? 23.702 11.439 30.472 1.00 97.56 346 HIS A O 1
ATOM 2704 N N . ALA A 1 347 ? 23.941 10.232 28.597 1.00 98.06 347 ALA A N 1
ATOM 2705 C CA . ALA A 1 347 ? 22.945 9.219 28.959 1.00 98.06 347 ALA A CA 1
ATOM 2706 C C . ALA A 1 347 ? 23.299 8.524 30.283 1.00 98.06 347 ALA A C 1
ATOM 2708 O O . ALA A 1 347 ? 22.447 8.395 31.168 1.00 98.06 347 ALA A O 1
ATOM 2709 N N . ALA A 1 348 ? 24.564 8.126 30.461 1.00 97.81 348 ALA A N 1
ATOM 2710 C CA . ALA A 1 348 ? 25.041 7.518 31.702 1.00 97.81 348 ALA A CA 1
ATOM 2711 C C . ALA A 1 348 ? 24.876 8.448 32.911 1.00 97.81 348 ALA A C 1
ATOM 2713 O O . ALA A 1 348 ? 24.422 8.012 33.977 1.00 97.81 348 ALA A O 1
ATOM 2714 N N . TYR A 1 349 ? 25.189 9.733 32.739 1.00 97.81 349 TYR A N 1
ATOM 2715 C CA . TYR A 1 349 ? 25.004 10.744 33.772 1.00 97.81 349 TYR A CA 1
ATOM 2716 C C . TYR A 1 349 ? 23.527 10.903 34.158 1.00 97.81 349 TYR A C 1
ATOM 2718 O O . TYR A 1 349 ? 23.189 10.716 35.332 1.00 97.81 349 TYR A O 1
ATOM 2726 N N . LEU A 1 350 ? 22.635 11.148 33.193 1.00 97.94 350 LEU A N 1
ATOM 2727 C CA . LEU A 1 350 ? 21.201 11.330 33.449 1.00 97.94 350 LEU A CA 1
ATOM 2728 C C . LEU A 1 350 ? 20.578 10.085 34.097 1.00 97.94 350 LEU A C 1
ATOM 2730 O O . LEU A 1 350 ? 19.864 10.183 35.099 1.00 97.94 350 LEU A O 1
ATOM 2734 N N . MET A 1 351 ? 20.912 8.891 33.603 1.00 97.31 351 MET A N 1
ATOM 2735 C CA . MET A 1 351 ? 20.397 7.641 34.165 1.00 97.31 351 MET A CA 1
ATOM 2736 C C . MET A 1 351 ? 20.916 7.364 35.577 1.00 97.31 351 MET A C 1
ATOM 2738 O O . MET A 1 351 ? 20.194 6.778 36.387 1.00 97.31 351 MET A O 1
ATOM 2742 N N . SER A 1 352 ? 22.122 7.819 35.927 1.00 97.25 352 SER A N 1
ATOM 2743 C CA . SER A 1 352 ? 22.622 7.714 37.303 1.00 97.25 352 SER A CA 1
ATOM 2744 C C . SER A 1 352 ? 21.780 8.541 38.286 1.00 97.25 352 SER A C 1
ATOM 2746 O O . SER A 1 352 ? 21.434 8.047 39.366 1.00 97.25 352 SER A O 1
ATOM 2748 N N . LEU A 1 353 ? 21.370 9.751 37.884 1.00 97.38 353 LEU A N 1
ATOM 2749 C CA . LEU A 1 353 ? 20.516 10.637 38.680 1.00 97.38 353 LEU A CA 1
ATOM 2750 C C . LEU A 1 353 ? 19.104 10.063 38.821 1.00 97.38 353 LEU A C 1
ATOM 2752 O O . LEU A 1 353 ? 18.555 10.021 39.929 1.00 97.38 353 LEU A O 1
ATOM 2756 N N . LEU A 1 354 ? 18.534 9.558 37.722 1.00 96.56 354 LEU A N 1
ATOM 2757 C CA . LEU A 1 354 ? 17.223 8.911 37.741 1.00 96.56 354 LEU A CA 1
ATOM 2758 C C . LEU A 1 354 ? 17.212 7.694 38.659 1.00 96.56 354 LEU A C 1
ATOM 2760 O O . LEU A 1 354 ? 16.333 7.566 39.519 1.00 96.56 354 LEU A O 1
ATOM 2764 N N . ARG A 1 355 ? 18.233 6.842 38.551 1.00 95.81 355 ARG A N 1
ATOM 2765 C CA . ARG A 1 355 ? 18.391 5.678 39.423 1.00 95.81 355 ARG A CA 1
ATOM 2766 C C . ARG A 1 355 ? 18.479 6.080 40.893 1.00 95.81 355 ARG A C 1
ATOM 2768 O O . ARG A 1 355 ? 17.865 5.424 41.734 1.00 95.81 355 ARG A O 1
ATOM 2775 N N . GLN A 1 356 ? 19.205 7.151 41.219 1.00 96.25 356 GLN A N 1
ATOM 2776 C CA . GLN A 1 356 ? 19.317 7.642 42.594 1.00 96.25 356 GLN A CA 1
ATOM 2777 C C . GLN A 1 356 ? 17.952 8.041 43.170 1.00 96.25 356 GLN A C 1
ATOM 2779 O O . GLN A 1 356 ? 17.639 7.648 44.296 1.00 96.25 356 GLN A O 1
ATOM 2784 N N . LYS A 1 357 ? 17.117 8.760 42.407 1.00 96.00 357 LYS A N 1
ATOM 2785 C CA . LYS A 1 357 ? 15.752 9.095 42.844 1.00 96.00 357 LYS A CA 1
ATOM 2786 C C . LYS A 1 357 ? 14.845 7.864 42.932 1.00 96.00 357 LYS A C 1
ATOM 2788 O O . LYS A 1 357 ? 14.068 7.759 43.875 1.00 96.00 357 LYS A O 1
ATOM 2793 N N . CYS A 1 358 ? 14.976 6.899 42.022 1.00 95.06 358 CYS A N 1
ATOM 2794 C CA . CYS A 1 358 ? 14.209 5.649 42.088 1.00 95.06 358 CYS A CA 1
ATOM 2795 C C . CYS A 1 358 ? 14.530 4.839 43.352 1.00 95.06 358 CYS A C 1
ATOM 2797 O O . CYS A 1 358 ? 13.628 4.305 43.992 1.00 95.06 358 CYS A O 1
ATOM 2799 N N . LEU A 1 359 ? 15.803 4.783 43.759 1.00 94.81 359 LEU A N 1
ATOM 2800 C CA . LEU A 1 359 ? 16.220 4.079 44.978 1.00 94.81 359 LEU A CA 1
ATOM 2801 C C . LEU A 1 359 ? 15.637 4.690 46.259 1.00 94.81 359 LEU A C 1
ATOM 2803 O O . LEU A 1 359 ? 15.398 3.962 47.221 1.00 94.81 359 LEU A O 1
ATOM 2807 N N . GLN A 1 360 ? 15.364 5.998 46.275 1.00 95.19 360 GLN A N 1
ATOM 2808 C CA . GLN A 1 360 ? 14.681 6.661 47.396 1.00 95.19 360 GLN A CA 1
ATOM 2809 C C . GLN A 1 360 ? 13.214 6.217 47.528 1.00 95.19 360 GLN A C 1
ATOM 2811 O O . GLN A 1 360 ? 12.624 6.328 48.600 1.00 95.19 360 GLN A O 1
ATOM 2816 N N . GLU A 1 361 ? 12.647 5.657 46.459 1.00 94.12 361 GLU A N 1
ATOM 2817 C CA . GLU A 1 361 ? 11.251 5.240 46.339 1.00 94.12 361 GLU A CA 1
ATOM 2818 C C . GLU A 1 361 ? 11.108 3.723 46.134 1.00 94.12 361 GLU A C 1
ATOM 2820 O O . GLU A 1 361 ? 10.088 3.249 45.631 1.00 94.12 361 GLU A O 1
ATOM 2825 N N . ALA A 1 362 ? 12.122 2.939 46.521 1.00 91.12 362 ALA A N 1
ATOM 2826 C CA . ALA A 1 362 ? 12.251 1.521 46.172 1.00 91.12 362 ALA A CA 1
ATOM 2827 C C . ALA A 1 362 ? 10.978 0.681 46.415 1.00 91.12 362 ALA A C 1
ATOM 2829 O O . ALA A 1 362 ? 10.632 -0.170 45.599 1.00 91.12 362 ALA A O 1
ATOM 2830 N N . ALA A 1 363 ? 10.239 0.954 47.498 1.00 91.88 363 ALA A N 1
ATOM 2831 C CA . ALA A 1 363 ? 9.007 0.239 47.852 1.00 91.88 363 ALA A CA 1
ATOM 2832 C C . ALA A 1 363 ? 7.845 0.437 46.856 1.00 91.88 363 ALA A C 1
ATOM 2834 O O . ALA A 1 363 ? 6.893 -0.351 46.848 1.00 91.88 363 ALA A O 1
ATOM 2835 N N . ARG A 1 364 ? 7.902 1.490 46.034 1.00 94.56 364 ARG A N 1
ATOM 2836 C CA . ARG A 1 364 ? 6.856 1.871 45.074 1.00 94.56 364 ARG A CA 1
ATOM 2837 C C . ARG A 1 364 ? 7.164 1.434 43.646 1.00 94.56 364 ARG A C 1
ATOM 2839 O O . ARG A 1 364 ? 6.239 1.316 42.853 1.00 94.56 364 ARG A O 1
ATOM 2846 N N . LEU A 1 365 ? 8.427 1.123 43.339 1.00 95.06 365 LEU A N 1
ATOM 2847 C CA . LEU A 1 365 ? 8.867 0.762 41.985 1.00 95.06 365 LEU A CA 1
ATOM 2848 C C . LEU A 1 365 ? 8.117 -0.440 41.396 1.00 95.06 365 LEU A C 1
ATOM 2850 O O . LEU A 1 365 ? 7.963 -0.523 40.186 1.00 95.06 365 LEU A O 1
ATOM 2854 N N . GLN A 1 366 ? 7.628 -1.349 42.244 1.00 94.12 366 GLN A N 1
ATOM 2855 C CA . GLN A 1 366 ? 6.846 -2.522 41.832 1.00 94.12 366 GLN A CA 1
ATOM 2856 C C . GLN A 1 366 ? 5.483 -2.188 41.202 1.00 94.12 366 GLN A C 1
ATOM 2858 O O . GLN A 1 366 ? 4.882 -3.057 40.582 1.00 94.12 366 GLN A O 1
ATOM 2863 N N . TYR A 1 367 ? 4.973 -0.968 41.394 1.00 95.81 367 TYR A N 1
ATOM 2864 C CA . TYR A 1 367 ? 3.679 -0.539 40.856 1.00 95.81 367 TYR A CA 1
ATOM 2865 C C . TYR A 1 367 ? 3.803 0.222 39.535 1.00 95.81 367 TYR A C 1
ATOM 2867 O O . TYR A 1 367 ? 2.783 0.620 38.987 1.00 95.81 367 TYR A O 1
ATOM 2875 N N . ILE A 1 368 ? 5.026 0.487 39.070 1.00 97.19 368 ILE A N 1
ATOM 2876 C CA . ILE A 1 368 ? 5.289 1.317 37.896 1.00 97.19 368 ILE A CA 1
ATOM 2877 C C . ILE A 1 368 ? 5.323 0.420 36.661 1.00 97.19 368 ILE A C 1
ATOM 2879 O O . ILE A 1 368 ? 6.195 -0.443 36.551 1.00 97.19 368 ILE A O 1
ATOM 2883 N N . ASP A 1 369 ? 4.413 0.666 35.719 1.00 96.31 369 ASP A N 1
ATOM 2884 C CA . ASP A 1 369 ? 4.421 0.001 34.416 1.00 96.31 369 ASP A CA 1
ATOM 2885 C C . ASP A 1 369 ? 5.440 0.655 33.479 1.00 96.31 369 ASP A C 1
ATOM 2887 O O . ASP A 1 369 ? 6.173 -0.052 32.788 1.00 96.31 369 ASP A O 1
ATOM 2891 N N . TYR A 1 370 ? 5.520 1.993 33.499 1.00 97.62 370 TYR A N 1
ATOM 2892 C CA . TYR A 1 370 ? 6.459 2.778 32.696 1.00 97.62 370 TYR A CA 1
ATOM 2893 C C . TYR A 1 370 ? 7.102 3.906 33.503 1.00 97.62 370 TYR A C 1
ATOM 2895 O O . TYR A 1 370 ? 6.411 4.733 34.098 1.00 97.62 370 TYR A O 1
ATOM 2903 N N . LEU A 1 371 ? 8.432 3.962 33.507 1.00 97.69 371 LEU A N 1
ATOM 2904 C CA . LEU A 1 371 ? 9.196 5.048 34.113 1.00 97.69 371 LEU A CA 1
ATOM 2905 C C . LEU A 1 371 ? 9.600 6.057 33.034 1.00 97.69 371 LEU A C 1
ATOM 2907 O O . LEU A 1 371 ? 10.342 5.727 32.114 1.00 97.69 371 LEU A O 1
ATOM 2911 N N . GLU A 1 372 ? 9.123 7.284 33.148 1.00 97.06 372 GLU A N 1
ATOM 2912 C CA . GLU A 1 372 ? 9.498 8.374 32.254 1.00 97.06 372 GLU A CA 1
ATOM 2913 C C . GLU A 1 372 ? 10.954 8.787 32.493 1.00 97.06 372 GLU A C 1
ATOM 2915 O O . GLU A 1 372 ? 11.436 8.816 33.633 1.00 97.06 372 GLU A O 1
ATOM 2920 N N . THR A 1 373 ? 11.678 9.049 31.406 1.00 94.69 373 THR A N 1
ATOM 2921 C CA . THR A 1 373 ? 13.096 9.419 31.463 1.00 94.69 373 THR A CA 1
ATOM 2922 C C . THR A 1 373 ? 13.319 10.801 32.085 1.00 94.69 373 THR A C 1
ATOM 2924 O O . THR A 1 373 ? 12.382 11.553 32.330 1.00 94.69 373 THR A O 1
ATOM 2927 N N . VAL A 1 374 ? 14.587 11.159 32.327 1.00 95.94 374 VAL A N 1
ATOM 2928 C CA . VAL A 1 374 ? 14.964 12.522 32.753 1.00 95.94 374 VAL A CA 1
ATOM 2929 C C . VAL A 1 374 ? 14.577 13.567 31.706 1.00 95.94 374 VAL A C 1
ATOM 2931 O O . VAL A 1 374 ? 14.220 14.683 32.057 1.00 95.94 374 VAL A O 1
ATOM 2934 N N . VAL A 1 375 ? 14.670 13.203 30.429 1.00 96.19 375 VAL A N 1
ATOM 2935 C CA . VAL A 1 375 ? 14.426 14.107 29.309 1.00 96.19 375 VAL A CA 1
ATOM 2936 C C . VAL A 1 375 ? 12.946 14.463 29.222 1.00 96.19 375 VAL A C 1
ATOM 2938 O O . VAL A 1 375 ? 12.103 13.566 29.256 1.00 96.19 375 VAL A O 1
ATOM 2941 N N . ASN A 1 376 ? 12.652 15.755 29.099 1.00 95.69 376 ASN A N 1
ATOM 2942 C CA . ASN A 1 376 ? 11.305 16.289 28.957 1.00 95.69 376 ASN A CA 1
ATOM 2943 C C . ASN A 1 376 ? 11.329 17.558 28.104 1.00 95.69 376 ASN A C 1
ATOM 2945 O O . ASN A 1 376 ? 12.032 18.508 28.440 1.00 95.69 376 ASN A O 1
ATOM 2949 N N . GLU A 1 377 ? 10.542 17.570 27.029 1.00 93.06 377 GLU A N 1
ATOM 2950 C CA . GLU A 1 377 ? 10.398 18.687 26.087 1.00 93.06 377 GLU A CA 1
ATOM 2951 C C . GLU A 1 377 ? 11.704 19.156 25.427 1.00 93.06 377 GLU A C 1
ATOM 2953 O O . GLU A 1 377 ? 11.815 20.304 24.991 1.00 93.06 377 GLU A O 1
ATOM 2958 N N . ALA A 1 378 ? 12.697 18.268 25.322 1.00 93.62 378 ALA A N 1
ATOM 2959 C CA . ALA A 1 378 ? 13.926 18.556 24.597 1.00 93.62 378 ALA A CA 1
ATOM 2960 C C . ALA A 1 378 ? 13.625 18.863 23.120 1.00 93.62 378 ALA A C 1
ATOM 2962 O O . ALA A 1 378 ? 12.946 18.094 22.439 1.00 93.62 378 ALA A O 1
ATOM 2963 N N . ASP A 1 379 ? 14.172 19.976 22.625 1.00 93.25 379 ASP A N 1
ATOM 2964 C CA . ASP A 1 379 ? 13.952 20.469 21.261 1.00 93.25 379 ASP A CA 1
ATOM 2965 C C . ASP A 1 379 ? 15.286 20.836 20.577 1.00 93.25 379 ASP A C 1
ATOM 2967 O O . ASP A 1 379 ? 15.609 22.016 20.391 1.00 93.25 379 ASP A O 1
ATOM 2971 N N . PRO A 1 380 ? 16.126 19.834 20.247 1.00 92.81 380 PRO A N 1
ATOM 2972 C CA . PRO A 1 380 ? 17.421 20.046 19.606 1.00 92.81 380 PRO A CA 1
ATOM 2973 C C . PRO A 1 380 ? 17.242 20.351 18.110 1.00 92.81 380 PRO A C 1
ATOM 2975 O O . PRO A 1 380 ? 17.535 19.520 17.253 1.00 92.81 380 PRO A O 1
ATOM 2978 N N . LYS A 1 381 ? 16.731 21.542 17.780 1.00 85.94 381 LYS A N 1
ATOM 2979 C CA . LYS A 1 381 ? 16.440 21.924 16.389 1.00 85.94 381 LYS A CA 1
ATOM 2980 C C . LYS A 1 381 ? 17.687 21.930 15.509 1.00 85.94 381 LYS A C 1
ATOM 2982 O O . LYS A 1 381 ? 18.690 22.564 15.829 1.00 85.94 381 LYS A O 1
ATOM 2987 N N . SER A 1 382 ? 17.554 21.331 14.332 1.00 89.06 382 SER A N 1
ATOM 2988 C CA . SER A 1 382 ? 18.566 21.308 13.273 1.00 89.06 382 SER A CA 1
ATOM 2989 C C . SER A 1 382 ? 17.886 21.290 11.906 1.00 89.06 382 SER A C 1
ATOM 2991 O O . SER A 1 382 ? 16.843 20.665 11.761 1.00 89.06 382 SER A O 1
ATOM 2993 N N . ALA A 1 383 ? 18.466 21.938 10.893 1.00 86.38 383 ALA A N 1
ATOM 2994 C CA . ALA A 1 383 ? 17.834 22.058 9.572 1.00 86.38 383 ALA A CA 1
ATOM 2995 C C . ALA A 1 383 ? 17.675 20.719 8.818 1.00 86.38 383 ALA A C 1
ATOM 2997 O O . ALA A 1 383 ? 16.800 20.593 7.966 1.00 86.38 383 ALA A O 1
ATOM 2998 N N . ASP A 1 384 ? 18.524 19.740 9.116 1.00 87.94 384 ASP A N 1
ATOM 2999 C CA . ASP A 1 384 ? 18.616 18.414 8.492 1.00 87.94 384 ASP A CA 1
ATOM 3000 C C . ASP A 1 384 ? 18.205 17.270 9.444 1.00 87.94 384 ASP A C 1
ATOM 3002 O O . ASP A 1 384 ? 18.373 16.102 9.108 1.00 87.94 384 ASP A O 1
ATOM 3006 N N . GLY A 1 385 ? 17.677 17.592 10.629 1.00 90.94 385 GLY A N 1
ATOM 3007 C CA . GLY A 1 385 ? 17.196 16.614 11.613 1.00 90.94 385 GLY A CA 1
ATOM 3008 C C . GLY A 1 385 ? 18.260 15.934 12.491 1.00 90.94 385 GLY A C 1
ATOM 3009 O O . GLY A 1 385 ? 17.901 15.109 13.337 1.00 90.94 385 GLY A O 1
ATOM 3010 N N . HIS A 1 386 ? 19.555 16.264 12.367 1.00 94.12 386 HIS A N 1
ATOM 3011 C CA . HIS A 1 386 ? 20.607 15.606 13.161 1.00 94.12 386 HIS A CA 1
ATOM 3012 C C . HIS A 1 386 ? 20.464 15.798 14.683 1.00 94.12 386 HIS A C 1
ATOM 3014 O O . HIS A 1 386 ? 20.879 14.931 15.451 1.00 94.12 386 HIS A O 1
ATOM 3020 N N . GLY A 1 387 ? 19.858 16.887 15.154 1.00 96.31 387 GLY A N 1
ATOM 3021 C CA . GLY A 1 387 ? 19.650 17.098 16.585 1.00 96.31 387 GLY A CA 1
ATOM 3022 C C . GLY A 1 387 ? 18.639 16.115 17.183 1.00 96.31 387 GLY A C 1
ATOM 3023 O O . GLY A 1 387 ? 18.891 15.534 18.241 1.00 96.31 387 GLY A O 1
ATOM 3024 N N . TYR A 1 388 ? 17.544 15.828 16.474 1.00 96.94 388 TYR A N 1
ATOM 3025 C CA . TYR A 1 388 ? 16.584 14.792 16.873 1.00 96.94 388 TYR A CA 1
ATOM 3026 C C . TYR A 1 388 ? 17.116 13.369 16.637 1.00 96.94 388 TYR A C 1
ATOM 3028 O O . TYR A 1 388 ? 16.797 12.463 17.412 1.00 96.94 388 TYR A O 1
ATOM 3036 N N . ARG A 1 389 ? 18.013 13.165 15.660 1.00 97.06 389 ARG A N 1
ATOM 3037 C CA . ARG A 1 389 ? 18.828 11.938 15.569 1.00 97.06 389 ARG A CA 1
ATOM 3038 C C . ARG A 1 389 ? 19.658 11.734 16.842 1.00 97.06 389 ARG A C 1
ATOM 3040 O O . ARG A 1 389 ? 19.637 10.646 17.411 1.00 97.06 389 ARG A O 1
ATOM 3047 N N . ASN A 1 390 ? 20.351 12.767 17.322 1.00 98.06 390 ASN A N 1
ATOM 3048 C CA . ASN A 1 390 ? 21.150 12.691 18.550 1.00 98.06 390 ASN A CA 1
ATOM 3049 C C . ASN A 1 390 ? 20.277 12.441 19.788 1.00 98.06 390 ASN A C 1
ATOM 3051 O O . ASN A 1 390 ? 20.668 11.676 20.671 1.00 98.06 390 ASN A O 1
ATOM 3055 N N . LEU A 1 391 ? 19.064 13.001 19.826 1.00 98.12 391 LEU A N 1
ATOM 3056 C CA . LEU A 1 391 ? 18.066 12.671 20.845 1.00 98.12 391 LEU A CA 1
ATOM 3057 C C . LEU A 1 391 ? 17.688 11.188 20.827 1.00 98.12 391 LEU A C 1
ATOM 3059 O O . LEU A 1 391 ? 17.648 10.557 21.881 1.00 98.12 391 LEU A O 1
ATOM 3063 N N . ALA A 1 392 ? 17.463 10.606 19.651 1.00 97.94 392 ALA A N 1
ATOM 3064 C CA . ALA A 1 392 ? 17.193 9.178 19.520 1.00 97.94 392 ALA A CA 1
ATOM 3065 C C . ALA A 1 392 ? 18.383 8.298 19.957 1.00 97.94 392 ALA A C 1
ATOM 3067 O O . ALA A 1 392 ? 18.175 7.289 20.634 1.00 97.94 392 ALA A O 1
ATOM 3068 N N . LEU A 1 393 ? 19.626 8.700 19.664 1.00 97.44 393 LEU A N 1
ATOM 3069 C CA . LEU A 1 393 ? 20.829 8.014 20.160 1.00 97.44 393 LEU A CA 1
ATOM 3070 C C . LEU A 1 393 ? 20.956 8.088 21.688 1.00 97.44 393 LEU A C 1
ATOM 3072 O O . LEU A 1 393 ? 21.250 7.079 22.331 1.00 97.44 393 LEU A O 1
ATOM 3076 N N . LEU A 1 394 ? 20.669 9.248 22.286 1.00 98.44 394 LEU A N 1
ATOM 3077 C CA . LEU A 1 394 ? 20.616 9.400 23.742 1.00 98.44 394 LEU A CA 1
ATOM 3078 C C . LEU A 1 394 ? 19.623 8.398 24.351 1.00 98.44 394 LEU A C 1
ATOM 3080 O O . LEU A 1 394 ? 19.966 7.695 25.302 1.00 98.44 394 LEU A O 1
ATOM 3084 N N . MET A 1 395 ? 18.424 8.276 23.767 1.00 98.19 395 MET A N 1
ATOM 3085 C CA . MET A 1 395 ? 17.408 7.316 24.214 1.00 98.19 395 MET A CA 1
ATOM 3086 C C . MET A 1 395 ? 17.878 5.861 24.110 1.00 98.19 395 MET A C 1
ATOM 3088 O O . MET A 1 395 ? 17.638 5.092 25.039 1.00 98.19 395 MET A O 1
ATOM 3092 N N . LEU A 1 396 ? 18.573 5.480 23.032 1.00 97.50 396 LEU A N 1
ATOM 3093 C CA . LEU A 1 396 ? 19.152 4.137 22.879 1.00 97.50 396 LEU A CA 1
ATOM 3094 C C . LEU A 1 396 ? 20.116 3.798 24.024 1.00 97.50 396 LEU A C 1
ATOM 3096 O O . LEU A 1 396 ? 19.979 2.751 24.658 1.00 97.50 396 LEU A O 1
ATOM 3100 N N . HIS A 1 397 ? 21.026 4.709 24.369 1.00 97.56 397 HIS A N 1
ATOM 3101 C CA . HIS A 1 397 ? 21.933 4.498 25.500 1.00 97.56 397 HIS A CA 1
ATOM 3102 C C . HIS A 1 397 ? 21.195 4.443 26.846 1.00 97.56 397 HIS A C 1
ATOM 3104 O O . HIS A 1 397 ? 21.549 3.653 27.724 1.00 97.56 397 HIS A O 1
ATOM 3110 N N . MET A 1 398 ? 20.144 5.250 27.029 1.00 97.62 398 MET A N 1
ATOM 3111 C CA . MET A 1 398 ? 19.320 5.195 28.241 1.00 97.62 398 MET A CA 1
ATOM 3112 C C . MET A 1 398 ? 18.581 3.854 28.368 1.00 97.62 398 MET A C 1
ATOM 3114 O O . MET A 1 398 ? 18.543 3.290 29.465 1.00 97.62 398 MET A O 1
ATOM 3118 N N . LEU A 1 399 ? 18.057 3.308 27.265 1.00 95.81 399 LEU A N 1
ATOM 3119 C CA . LEU A 1 399 ? 17.450 1.972 27.215 1.00 95.81 399 LEU A CA 1
ATOM 3120 C C . LEU A 1 399 ? 18.444 0.895 27.665 1.00 95.81 399 LEU A C 1
ATOM 3122 O O . LEU A 1 399 ? 18.148 0.146 28.600 1.00 95.81 399 LEU A O 1
ATOM 3126 N N . ASP A 1 400 ? 19.649 0.889 27.088 1.00 93.69 400 ASP A N 1
ATOM 3127 C CA . ASP A 1 400 ? 20.708 -0.073 27.425 1.00 93.69 400 ASP A CA 1
ATOM 3128 C C . ASP A 1 400 ? 21.072 -0.064 28.915 1.00 93.69 400 ASP A C 1
ATOM 3130 O O . ASP A 1 400 ? 21.442 -1.094 29.490 1.00 93.69 400 ASP A O 1
ATOM 3134 N N . ILE A 1 401 ? 21.004 1.106 29.552 1.00 95.12 401 ILE A N 1
ATOM 3135 C CA . ILE A 1 401 ? 21.282 1.263 30.980 1.00 95.12 401 ILE A CA 1
ATOM 3136 C C . ILE A 1 401 ? 20.102 0.767 31.823 1.00 95.12 401 ILE A C 1
ATOM 3138 O O . ILE A 1 401 ? 20.321 0.024 32.785 1.00 95.12 401 ILE A O 1
ATOM 3142 N N . ALA A 1 402 ? 18.871 1.162 31.484 1.00 93.00 402 ALA A N 1
ATOM 3143 C CA . ALA A 1 402 ? 17.671 0.783 32.232 1.00 93.00 402 ALA A CA 1
ATOM 3144 C C . ALA A 1 402 ? 17.433 -0.730 32.226 1.00 93.00 402 ALA A C 1
ATOM 3146 O O . ALA A 1 402 ? 17.126 -1.309 33.269 1.00 93.00 402 ALA A O 1
ATOM 3147 N N . GLU A 1 403 ? 17.626 -1.396 31.087 1.00 88.00 403 GLU A N 1
ATOM 3148 C CA . GLU A 1 403 ? 17.436 -2.848 30.972 1.00 88.00 403 GLU A CA 1
ATOM 3149 C C . GLU A 1 403 ? 18.409 -3.633 31.878 1.00 88.00 403 GLU A C 1
ATOM 3151 O O . GLU A 1 403 ? 18.063 -4.693 32.417 1.00 88.00 403 GLU A O 1
ATOM 3156 N N . LYS A 1 404 ? 19.598 -3.069 32.133 1.00 91.12 404 LYS A N 1
ATOM 3157 C CA . LYS A 1 404 ? 20.623 -3.621 33.035 1.00 91.12 404 LYS A CA 1
ATOM 3158 C C . LYS A 1 404 ? 20.391 -3.280 34.507 1.00 91.12 404 LYS A C 1
ATOM 3160 O O . LYS A 1 404 ? 21.123 -3.782 35.363 1.00 91.12 404 LYS A O 1
ATOM 3165 N N . TRP A 1 405 ? 19.411 -2.442 34.845 1.00 91.19 405 TRP A N 1
ATOM 3166 C CA . TRP A 1 405 ? 19.119 -2.147 36.244 1.00 91.19 405 TRP A CA 1
ATOM 3167 C C . TRP A 1 405 ? 18.607 -3.378 36.991 1.00 91.19 405 TRP A C 1
ATOM 3169 O O . TRP A 1 405 ? 17.776 -4.145 36.504 1.00 91.19 405 TRP A O 1
ATOM 3179 N N . ASP A 1 406 ? 19.048 -3.499 38.240 1.00 90.25 406 ASP A N 1
ATOM 3180 C CA . ASP A 1 406 ? 18.468 -4.392 39.244 1.00 90.25 406 ASP A CA 1
ATOM 3181 C C . ASP A 1 406 ? 17.320 -3.686 39.991 1.00 90.25 406 ASP A C 1
ATOM 3183 O O . ASP A 1 406 ? 17.303 -3.585 41.216 1.00 90.25 406 ASP A O 1
ATOM 3187 N N . LEU A 1 407 ? 16.409 -3.066 39.234 1.00 91.12 407 LEU A N 1
ATOM 3188 C CA . LEU A 1 407 ? 15.208 -2.413 39.755 1.00 91.12 407 LEU A CA 1
ATOM 3189 C C . LEU A 1 407 ? 13.953 -3.124 39.220 1.00 91.12 407 LEU A C 1
ATOM 3191 O O . LEU A 1 407 ? 13.992 -3.656 38.107 1.00 91.12 407 LEU A O 1
ATOM 3195 N N . PRO A 1 408 ? 12.830 -3.117 39.970 1.00 88.00 408 PRO A N 1
ATOM 3196 C CA . PRO A 1 408 ? 11.572 -3.712 39.512 1.00 88.00 408 PRO A CA 1
ATOM 3197 C C . PRO A 1 408 ? 10.997 -3.057 38.249 1.00 88.00 408 PRO A C 1
ATOM 3199 O O . PRO A 1 408 ? 10.392 -3.740 37.429 1.00 88.00 408 PRO A O 1
ATOM 3202 N N . CYS A 1 409 ? 11.203 -1.748 38.075 1.00 85.44 409 CYS A N 1
ATOM 3203 C CA . CYS A 1 409 ? 10.792 -1.019 36.880 1.00 85.44 409 CYS A CA 1
ATOM 3204 C C . CYS A 1 409 ? 11.957 -0.946 35.881 1.00 85.44 409 CYS A C 1
ATOM 3206 O O . CYS A 1 409 ? 13.029 -0.426 36.190 1.00 85.44 409 CYS A O 1
ATOM 3208 N N . LYS A 1 410 ? 11.747 -1.494 34.680 1.00 82.25 410 LYS A N 1
ATOM 3209 C CA . LYS A 1 410 ? 12.741 -1.486 33.586 1.00 82.25 410 LYS A CA 1
ATOM 3210 C C . LYS A 1 410 ? 12.206 -0.900 32.284 1.00 82.25 410 LYS A C 1
ATOM 3212 O O . LYS A 1 410 ? 12.977 -0.524 31.409 1.00 82.25 410 LYS A O 1
ATOM 3217 N N . LYS A 1 411 ? 10.882 -0.814 32.152 1.00 93.81 411 LYS A N 1
ATOM 3218 C CA . LYS A 1 411 ? 10.229 -0.248 30.978 1.00 93.81 411 LYS A CA 1
ATOM 3219 C C . LYS A 1 411 ? 10.189 1.264 31.103 1.00 93.81 411 LYS A C 1
ATOM 3221 O O . LYS A 1 411 ? 9.615 1.809 32.041 1.00 93.81 411 LYS A O 1
ATOM 3226 N N . LEU A 1 412 ? 10.830 1.919 30.152 1.00 97.12 412 LEU A N 1
ATOM 3227 C CA . LEU A 1 412 ? 10.841 3.369 30.027 1.00 97.12 412 LEU A CA 1
ATOM 3228 C C . LEU A 1 412 ? 9.676 3.916 29.186 1.00 97.12 412 LEU A C 1
ATOM 3230 O O . LEU A 1 412 ? 9.231 3.262 28.237 1.00 97.12 412 LEU A O 1
ATOM 3234 N N . ALA A 1 413 ? 9.246 5.132 29.524 1.00 97.62 413 ALA A N 1
ATOM 3235 C CA . ALA A 1 413 ? 8.518 6.043 28.647 1.00 97.62 413 ALA A CA 1
ATOM 3236 C C . ALA A 1 413 ? 9.499 7.112 28.146 1.00 97.62 413 ALA A C 1
ATOM 3238 O O . ALA A 1 413 ? 10.108 7.808 28.959 1.00 97.62 413 ALA A O 1
ATOM 3239 N N . LEU A 1 414 ? 9.725 7.177 26.832 1.00 97.56 414 LEU A N 1
ATOM 3240 C CA . LEU A 1 414 ? 10.841 7.935 26.254 1.00 97.56 414 LEU A CA 1
ATOM 3241 C C . LEU A 1 414 ? 10.398 9.212 25.547 1.00 97.56 414 LEU A C 1
ATOM 3243 O O . LEU A 1 414 ? 9.249 9.337 25.126 1.00 97.56 414 LEU A O 1
ATOM 3247 N N . PHE A 1 415 ? 11.379 10.094 25.353 1.00 96.56 415 PHE A N 1
ATOM 3248 C CA . PHE A 1 415 ? 11.321 11.383 24.664 1.00 96.56 415 PHE A CA 1
ATOM 3249 C C . PHE A 1 415 ? 10.579 12.498 25.394 1.00 96.56 415 PHE A C 1
ATOM 3251 O O . PHE A 1 415 ? 11.166 13.564 25.564 1.00 96.56 415 PHE A O 1
ATOM 3258 N N . SER A 1 416 ? 9.320 12.276 25.782 1.00 95.62 416 SER A N 1
ATOM 3259 C CA . SER A 1 416 ? 8.427 13.332 26.288 1.00 95.62 416 SER A CA 1
ATOM 3260 C C . SER A 1 416 ? 8.486 14.567 25.387 1.00 95.62 416 SER A C 1
ATOM 3262 O O . SER A 1 416 ? 8.857 15.661 25.808 1.00 95.62 416 SER A O 1
ATOM 3264 N N . LEU A 1 417 ? 8.220 14.329 24.096 1.00 94.81 417 LEU A N 1
ATOM 3265 C CA . LEU A 1 417 ? 8.330 15.329 23.030 1.00 94.81 417 LEU A CA 1
ATOM 3266 C C . LEU A 1 417 ? 7.443 16.540 23.324 1.00 94.81 417 LEU A C 1
ATOM 3268 O O . LEU A 1 417 ? 6.329 16.383 23.817 1.00 94.81 417 LEU A O 1
ATOM 3272 N N . ASN A 1 418 ? 7.932 17.731 22.984 1.00 89.81 418 ASN A N 1
ATOM 3273 C CA . ASN A 1 418 ? 7.208 18.983 23.189 1.00 89.81 418 ASN A CA 1
ATOM 3274 C C . ASN A 1 418 ? 5.937 19.053 22.319 1.00 89.81 418 ASN A C 1
ATOM 3276 O O . ASN A 1 418 ? 5.881 18.501 21.220 1.00 89.81 418 ASN A O 1
ATOM 3280 N N . CYS A 1 419 ? 4.926 19.784 22.782 1.00 87.19 419 CYS A N 1
ATOM 3281 C CA . CYS A 1 419 ? 3.761 20.112 21.976 1.00 87.19 419 CYS A CA 1
ATOM 3282 C C . CYS A 1 419 ? 4.162 21.025 20.799 1.00 87.19 419 CYS A C 1
ATOM 3284 O O . CYS A 1 419 ? 4.541 22.181 20.977 1.00 87.19 419 CYS A O 1
ATOM 3286 N N . GLY A 1 420 ? 4.051 20.505 19.574 1.00 86.81 420 GLY A N 1
ATOM 3287 C CA . GLY A 1 420 ? 4.314 21.252 18.337 1.00 86.81 420 GLY A CA 1
ATOM 3288 C C . GLY A 1 420 ? 5.656 20.965 17.655 1.00 86.81 420 GLY A C 1
ATOM 3289 O O . GLY A 1 420 ? 5.876 21.457 16.552 1.00 86.81 420 GLY A O 1
ATOM 3290 N N . THR A 1 421 ? 6.516 20.127 18.234 1.00 89.88 421 THR A N 1
ATOM 3291 C CA . THR A 1 421 ? 7.707 19.543 17.582 1.00 89.88 421 THR A CA 1
ATOM 3292 C C . THR A 1 421 ? 7.706 18.025 17.815 1.00 89.88 421 THR A C 1
ATOM 3294 O O . THR A 1 421 ? 6.906 17.552 18.626 1.00 89.88 421 THR A O 1
ATOM 3297 N N . PRO A 1 422 ? 8.504 17.195 17.111 1.00 93.62 422 PRO A N 1
ATOM 3298 C CA . PRO A 1 422 ? 9.459 17.442 16.013 1.00 93.62 422 PRO A CA 1
ATOM 3299 C C . PRO A 1 422 ? 8.807 17.676 14.644 1.00 93.62 422 PRO A C 1
ATOM 3301 O O . PRO A 1 422 ? 7.663 17.264 14.446 1.00 93.62 422 PRO A O 1
ATOM 3304 N N . GLU A 1 423 ? 9.522 18.284 13.689 1.00 93.12 423 GLU A N 1
ATOM 3305 C CA . GLU A 1 423 ? 9.086 18.421 12.284 1.00 93.12 423 GLU A CA 1
ATOM 3306 C C . GLU A 1 423 ? 9.280 17.129 11.471 1.00 93.12 423 GLU A C 1
ATOM 3308 O O . GLU A 1 423 ? 9.819 16.138 11.960 1.00 93.12 423 GLU A O 1
ATOM 3313 N N . TRP A 1 424 ? 8.831 17.103 10.208 1.00 95.12 424 TRP A N 1
ATOM 3314 C CA . TRP A 1 424 ? 8.888 15.881 9.392 1.00 95.12 424 TRP A CA 1
ATOM 3315 C C . TRP A 1 424 ? 10.308 15.325 9.234 1.00 95.12 424 TRP A C 1
ATOM 3317 O O . TRP A 1 424 ? 10.528 14.129 9.417 1.00 95.12 424 TRP A O 1
ATOM 3327 N N . VAL A 1 425 ? 11.276 16.197 8.929 1.00 93.00 425 VAL A N 1
ATOM 3328 C CA . VAL A 1 425 ? 12.690 15.812 8.787 1.00 93.00 425 VAL A CA 1
ATOM 3329 C C . VAL A 1 425 ? 13.245 15.209 10.079 1.00 93.00 425 VAL A C 1
ATOM 3331 O O . VAL A 1 425 ? 14.003 14.244 10.032 1.00 93.00 425 VAL A O 1
ATOM 3334 N N . ASP A 1 426 ? 12.803 15.716 11.227 1.00 95.81 426 ASP A N 1
ATOM 3335 C CA . ASP A 1 426 ? 13.218 15.234 12.537 1.00 95.81 426 ASP A CA 1
ATOM 3336 C C . ASP A 1 426 ? 12.631 13.845 12.823 1.00 95.81 426 ASP A C 1
ATOM 3338 O O . ASP A 1 426 ? 13.355 12.950 13.257 1.00 95.81 426 ASP A O 1
ATOM 3342 N N . TYR A 1 427 ? 11.342 13.622 12.525 1.00 95.94 427 TYR A N 1
ATOM 3343 C CA . TYR A 1 427 ? 10.726 12.298 12.660 1.00 95.94 427 TYR A CA 1
ATOM 3344 C C . TYR A 1 427 ? 11.423 11.251 11.789 1.00 95.94 427 TYR A C 1
ATOM 3346 O O . TYR A 1 427 ? 11.678 10.141 12.262 1.00 95.94 427 TYR A O 1
ATOM 3354 N N . VAL A 1 428 ? 11.763 11.596 10.543 1.00 92.25 428 VAL A N 1
ATOM 3355 C CA . VAL A 1 428 ? 12.532 10.712 9.656 1.00 92.25 428 VAL A CA 1
ATOM 3356 C C . VAL A 1 428 ? 13.898 10.403 10.273 1.00 92.25 428 VAL A C 1
ATOM 3358 O O . VAL A 1 428 ? 14.239 9.230 10.425 1.00 92.25 428 VAL A O 1
ATOM 3361 N N . ALA A 1 429 ? 14.628 11.426 10.724 1.00 91.69 429 ALA A N 1
ATOM 3362 C CA . ALA A 1 429 ? 15.949 11.267 11.326 1.00 91.69 429 ALA A CA 1
ATOM 3363 C C . ALA A 1 429 ? 15.928 10.402 12.600 1.00 91.69 429 ALA A C 1
ATOM 3365 O O . ALA A 1 429 ? 16.818 9.575 12.799 1.00 91.69 429 ALA A O 1
ATOM 3366 N N . MET A 1 430 ? 14.900 10.537 13.448 1.00 96.19 430 MET A N 1
ATOM 3367 C CA . MET A 1 430 ? 14.704 9.676 14.621 1.00 96.19 430 MET A CA 1
ATOM 3368 C C . MET A 1 430 ? 14.446 8.224 14.215 1.00 96.19 430 MET A C 1
ATOM 3370 O O . MET A 1 430 ? 15.069 7.312 14.758 1.00 96.19 430 MET A O 1
ATOM 3374 N N . VAL A 1 431 ? 13.534 7.999 13.264 1.00 92.00 431 VAL A N 1
ATOM 3375 C CA . VAL A 1 431 ? 13.143 6.657 12.810 1.00 92.00 431 VAL A CA 1
ATOM 3376 C C . VAL A 1 431 ? 14.312 5.917 12.152 1.00 92.00 431 VAL A C 1
ATOM 3378 O O . VAL A 1 431 ? 14.459 4.711 12.339 1.00 92.00 431 VAL A O 1
ATOM 3381 N N . GLU A 1 432 ? 15.188 6.620 11.438 1.00 86.62 432 GLU A N 1
ATOM 3382 C CA . GLU A 1 432 ? 16.375 6.030 10.806 1.00 86.62 432 GLU A CA 1
ATOM 3383 C C . GLU A 1 432 ? 17.426 5.511 11.803 1.00 86.62 432 GLU A C 1
ATOM 3385 O O . GLU A 1 432 ? 18.271 4.703 11.421 1.00 86.62 432 GLU A O 1
ATOM 3390 N N . THR A 1 433 ? 17.365 5.898 13.083 1.00 87.69 433 THR A N 1
ATOM 3391 C CA . THR A 1 433 ? 18.308 5.406 14.109 1.00 87.69 433 THR A CA 1
ATOM 3392 C C . THR A 1 433 ? 18.042 3.979 14.589 1.00 87.69 433 THR A C 1
ATOM 3394 O O . THR A 1 433 ? 18.918 3.384 15.215 1.00 87.69 433 THR A O 1
ATOM 3397 N N . GLY A 1 434 ? 16.845 3.429 14.359 1.00 87.25 434 GLY A N 1
ATOM 3398 C CA . GLY A 1 434 ? 16.441 2.139 14.931 1.00 87.25 434 GLY A CA 1
ATOM 3399 C C . GLY A 1 434 ? 15.920 2.207 16.379 1.00 87.25 434 GLY A C 1
ATOM 3400 O O . GLY A 1 434 ? 15.682 1.173 17.010 1.00 87.25 434 GLY A O 1
ATOM 3401 N N . VAL A 1 435 ? 15.761 3.408 16.954 1.00 94.12 435 VAL A N 1
ATOM 3402 C CA . VAL A 1 435 ? 15.306 3.576 18.347 1.00 94.12 435 VAL A CA 1
ATOM 3403 C C . VAL A 1 435 ? 13.920 2.978 18.593 1.00 94.12 435 VAL A C 1
ATOM 3405 O O . VAL A 1 435 ? 13.695 2.359 19.632 1.00 94.12 435 VAL A O 1
ATOM 3408 N N . PHE A 1 436 ? 12.993 3.098 17.642 1.00 95.00 436 PHE A N 1
ATOM 3409 C CA . PHE A 1 436 ? 11.617 2.627 17.816 1.00 95.00 436 PHE A CA 1
ATOM 3410 C C . PHE A 1 436 ? 11.504 1.106 17.690 1.00 95.00 436 PHE A C 1
ATOM 3412 O O . PHE A 1 436 ? 10.719 0.492 18.411 1.00 95.00 436 PHE A O 1
ATOM 3419 N N . GLU A 1 437 ? 12.333 0.479 16.858 1.00 89.56 437 GLU A N 1
ATOM 3420 C CA . GLU A 1 437 ? 12.537 -0.968 16.798 1.00 89.56 437 GLU A CA 1
ATOM 3421 C C . GLU A 1 437 ? 13.015 -1.481 18.168 1.00 89.56 437 GLU A C 1
ATOM 3423 O O . GLU A 1 437 ? 12.480 -2.456 18.713 1.00 89.56 437 GLU A O 1
ATOM 3428 N N . ARG A 1 438 ? 13.980 -0.778 18.780 1.00 89.31 438 ARG A N 1
ATOM 3429 C CA . ARG A 1 438 ? 14.475 -1.107 20.122 1.00 89.31 438 ARG A CA 1
ATOM 3430 C C . ARG A 1 438 ? 13.394 -0.920 21.190 1.00 89.31 438 ARG A C 1
ATOM 3432 O O . ARG A 1 438 ? 13.211 -1.799 22.033 1.00 89.31 438 ARG A O 1
ATOM 3439 N N . MET A 1 439 ? 12.614 0.156 21.114 1.00 92.38 439 MET A N 1
ATOM 3440 C CA . MET A 1 439 ? 11.474 0.381 22.007 1.00 92.38 439 MET A CA 1
ATOM 3441 C C . MET A 1 439 ? 10.414 -0.718 21.889 1.00 92.38 439 MET A C 1
ATOM 3443 O O . MET A 1 439 ? 9.999 -1.262 22.915 1.00 92.38 439 MET A O 1
ATOM 3447 N N . ALA A 1 440 ? 10.022 -1.087 20.665 1.00 86.50 440 ALA A N 1
ATOM 3448 C CA . ALA A 1 440 ? 9.049 -2.147 20.402 1.00 86.50 440 ALA A CA 1
ATOM 3449 C C . ALA A 1 440 ? 9.494 -3.469 21.039 1.00 86.50 440 ALA A C 1
ATOM 3451 O O . ALA A 1 440 ? 8.758 -4.080 21.814 1.00 86.50 440 ALA A O 1
ATOM 3452 N N . ALA A 1 441 ? 10.738 -3.882 20.781 1.00 82.69 441 ALA A N 1
ATOM 3453 C CA . ALA A 1 441 ? 11.249 -5.156 21.272 1.00 82.69 441 ALA A CA 1
ATOM 3454 C C . ALA A 1 441 ? 11.538 -5.172 22.788 1.00 82.69 441 ALA A C 1
ATOM 3456 O O . ALA A 1 441 ? 11.587 -6.251 23.374 1.00 82.69 441 ALA A O 1
ATOM 3457 N N . GLY A 1 442 ? 11.734 -4.021 23.440 1.00 84.31 442 GLY A N 1
ATOM 3458 C CA . GLY A 1 442 ? 11.803 -3.923 24.909 1.00 84.31 442 GLY A CA 1
ATOM 3459 C C . GLY A 1 442 ? 10.439 -3.717 25.589 1.00 84.31 442 GLY A C 1
ATOM 3460 O O . GLY A 1 442 ? 10.334 -3.773 26.816 1.00 84.31 442 GLY A O 1
ATOM 3461 N N . GLY A 1 443 ? 9.372 -3.516 24.807 1.00 89.31 443 GLY A N 1
ATOM 3462 C CA . GLY A 1 443 ? 8.036 -3.218 25.320 1.00 89.31 443 GLY A CA 1
ATOM 3463 C C . GLY A 1 443 ? 7.963 -1.865 26.028 1.00 89.31 443 GLY A C 1
ATOM 3464 O O . GLY A 1 443 ? 7.309 -1.771 27.066 1.00 89.31 443 GLY A O 1
ATOM 3465 N N . HIS A 1 444 ? 8.674 -0.866 25.500 1.00 94.75 444 HIS A N 1
ATOM 3466 C CA . HIS A 1 444 ? 8.689 0.530 25.947 1.00 94.75 444 HIS A CA 1
ATOM 3467 C C . HIS A 1 444 ? 7.552 1.340 25.314 1.00 94.75 444 HIS A C 1
ATOM 3469 O O . HIS A 1 444 ? 6.902 0.871 24.379 1.00 94.75 444 HIS A O 1
ATOM 3475 N N . VAL A 1 445 ? 7.330 2.565 25.799 1.00 96.75 445 VAL A N 1
ATOM 3476 C CA . VAL A 1 445 ? 6.314 3.481 25.247 1.00 96.75 445 VAL A CA 1
ATOM 3477 C C . VAL A 1 445 ? 6.907 4.826 24.855 1.00 96.75 445 VAL A C 1
ATOM 3479 O O . VAL A 1 445 ? 7.895 5.279 25.436 1.00 96.75 445 VAL A O 1
ATOM 3482 N N . ILE A 1 446 ? 6.294 5.468 23.867 1.00 97.81 446 ILE A N 1
ATOM 3483 C CA . ILE A 1 446 ? 6.592 6.849 23.486 1.00 97.81 446 ILE A CA 1
ATOM 3484 C C . ILE A 1 446 ? 5.777 7.765 24.393 1.00 97.81 446 ILE A C 1
ATOM 3486 O O . ILE A 1 446 ? 4.569 7.584 24.534 1.00 97.81 446 ILE A O 1
ATOM 3490 N N . SER A 1 447 ? 6.446 8.742 24.990 1.00 97.56 447 SER A N 1
ATOM 3491 C CA . SER A 1 447 ? 5.838 9.821 25.758 1.00 97.56 447 SER A CA 1
ATOM 3492 C C . SER A 1 447 ? 5.883 11.097 24.918 1.00 97.56 447 SER A C 1
ATOM 3494 O O . SER A 1 447 ? 6.920 11.405 24.324 1.00 97.56 447 SER A O 1
ATOM 3496 N N . LEU A 1 448 ? 4.775 11.828 24.820 1.00 96.06 448 LEU A N 1
ATOM 3497 C CA . LEU A 1 448 ? 4.722 13.106 24.104 1.00 96.06 448 LEU A CA 1
ATOM 3498 C C . LEU A 1 448 ? 3.657 14.039 24.670 1.00 96.06 448 LEU A C 1
ATOM 3500 O O . LEU A 1 448 ? 2.717 13.593 25.329 1.00 96.06 448 LEU A O 1
ATOM 3504 N N . HIS A 1 449 ? 3.810 15.331 24.415 1.00 95.81 449 HIS A N 1
ATOM 3505 C CA . HIS A 1 449 ? 2.891 16.378 24.842 1.00 95.81 449 HIS A CA 1
ATOM 3506 C C . HIS A 1 449 ? 2.100 16.883 23.642 1.00 95.81 449 HIS A C 1
ATOM 3508 O O . HIS A 1 449 ? 2.626 16.991 22.533 1.00 95.81 449 HIS A O 1
ATOM 3514 N N . GLU A 1 450 ? 0.819 17.170 23.845 1.00 91.88 450 GLU A N 1
ATOM 3515 C CA . GLU A 1 450 ? -0.060 17.557 22.747 1.00 91.88 450 GLU A CA 1
ATOM 3516 C C . GLU A 1 450 ? -1.240 18.409 23.209 1.00 91.88 450 GLU A C 1
ATOM 3518 O O . GLU A 1 450 ? -1.624 18.412 24.378 1.00 91.88 450 GLU A O 1
ATOM 3523 N N . GLY A 1 451 ? -1.865 19.110 22.270 1.00 88.38 451 GLY A N 1
ATOM 3524 C CA . GLY A 1 451 ? -3.143 19.771 22.468 1.00 88.38 451 GLY A CA 1
ATOM 3525 C C . GLY A 1 451 ? -3.136 21.190 21.933 1.00 88.38 451 GLY A C 1
ATOM 3526 O O . GLY A 1 451 ? -2.411 21.539 21.005 1.00 88.38 451 GLY A O 1
ATOM 3527 N N . THR A 1 452 ? -3.984 22.018 22.520 1.00 86.56 452 THR A N 1
ATOM 3528 C CA . THR A 1 452 ? -4.151 23.411 22.118 1.00 86.56 452 THR A CA 1
ATOM 3529 C C . THR A 1 452 ? -3.122 24.283 22.818 1.00 86.56 452 THR A C 1
ATOM 3531 O O . THR A 1 452 ? -3.048 24.240 24.039 1.00 86.56 452 THR A O 1
ATOM 3534 N N . LEU A 1 453 ? -2.379 25.103 22.071 1.00 81.00 453 LEU A N 1
ATOM 3535 C CA . LEU A 1 453 ? -1.448 26.103 22.605 1.00 81.00 453 LEU A CA 1
ATOM 3536 C C . LEU A 1 453 ? -1.936 27.522 22.290 1.00 81.00 453 LEU A C 1
ATOM 3538 O O . LEU A 1 453 ? -2.603 27.744 21.277 1.00 81.00 453 LEU A O 1
ATOM 3542 N N . ALA A 1 454 ? -1.552 28.499 23.115 1.00 75.81 454 ALA A N 1
ATOM 3543 C CA . ALA A 1 454 ? -1.730 29.904 22.760 1.00 75.81 454 ALA A CA 1
ATOM 3544 C C . ALA A 1 454 ? -0.823 30.272 21.577 1.00 75.81 454 ALA A C 1
ATOM 3546 O O . ALA A 1 454 ? 0.401 30.160 21.648 1.00 75.81 454 ALA A O 1
ATOM 3547 N N . VAL A 1 455 ? -1.435 30.749 20.497 1.00 72.62 455 VAL A N 1
ATOM 3548 C CA . VAL A 1 455 ? -0.759 31.183 19.267 1.00 72.62 455 VAL A CA 1
ATOM 3549 C C . VAL A 1 455 ? -1.247 32.577 18.888 1.00 72.62 455 VAL A C 1
ATOM 3551 O O . VAL A 1 455 ? -2.266 33.046 19.389 1.00 72.62 455 VAL A O 1
ATOM 3554 N N . ALA A 1 456 ? -0.521 33.287 18.023 1.00 71.19 456 ALA A N 1
ATOM 3555 C CA . ALA A 1 456 ? -0.884 34.655 17.651 1.00 71.19 456 ALA A CA 1
ATOM 3556 C C . ALA A 1 456 ? -2.339 34.731 17.136 1.00 71.19 456 ALA A C 1
ATOM 3558 O O . ALA A 1 456 ? -2.657 34.193 16.080 1.00 71.19 456 ALA A O 1
ATOM 3559 N N . GLY A 1 457 ? -3.211 35.405 17.896 1.00 75.44 457 GLY A N 1
ATOM 3560 C CA . GLY A 1 457 ? -4.641 35.549 17.592 1.00 75.44 457 GLY A CA 1
ATOM 3561 C C . GLY A 1 457 ? -5.590 34.680 18.427 1.00 75.44 457 GLY A C 1
ATOM 3562 O O . GLY A 1 457 ? -6.787 34.938 18.382 1.00 75.44 457 GLY A O 1
ATOM 3563 N N . TYR A 1 458 ? -5.084 33.724 19.217 1.00 79.25 458 TYR A N 1
ATOM 3564 C CA . TYR A 1 458 ? -5.894 32.875 20.097 1.00 79.25 458 TYR A CA 1
ATOM 3565 C C . TYR A 1 458 ? -5.240 32.684 21.472 1.00 79.25 458 TYR A C 1
ATOM 3567 O O . TYR A 1 458 ? -4.088 32.256 21.577 1.00 79.25 458 TYR A O 1
ATOM 3575 N N . SER A 1 459 ? -5.984 32.976 22.541 1.00 82.50 459 SER A N 1
ATOM 3576 C CA . SER A 1 459 ? -5.577 32.655 23.914 1.00 82.50 459 SER A CA 1
ATOM 3577 C C . SER A 1 459 ? -5.799 31.170 24.244 1.00 82.50 459 SER A C 1
ATOM 3579 O O . SER A 1 459 ? -6.507 30.460 23.530 1.00 82.50 459 SER A O 1
ATOM 3581 N N . TRP A 1 460 ? -5.234 30.701 25.362 1.00 73.56 460 TRP A N 1
ATOM 3582 C CA . TRP A 1 460 ? -5.459 29.343 25.888 1.00 73.56 460 TRP A CA 1
ATOM 3583 C C . TRP A 1 460 ? -6.942 29.016 26.141 1.00 73.56 460 TRP A C 1
ATOM 3585 O O . TRP A 1 460 ? -7.358 27.859 26.067 1.00 73.56 460 TRP A O 1
ATOM 3595 N N . GLU A 1 461 ? -7.746 30.032 26.451 1.00 76.19 461 GLU A N 1
ATOM 3596 C CA . GLU A 1 461 ? -9.171 29.895 26.757 1.00 76.19 461 GLU A CA 1
ATOM 3597 C C . GLU A 1 461 ? -10.018 29.854 25.476 1.00 76.19 461 GLU A C 1
ATOM 3599 O O . GLU A 1 461 ? -10.977 29.086 25.375 1.00 76.19 461 GLU A O 1
ATOM 3604 N N . GLU A 1 462 ? -9.640 30.644 24.472 1.00 79.88 462 GLU A N 1
ATOM 3605 C CA . GLU A 1 462 ? -10.447 30.874 23.269 1.00 79.88 462 GLU A CA 1
ATOM 3606 C C . GLU A 1 462 ? -10.114 29.926 22.116 1.00 79.88 462 GLU A C 1
ATOM 3608 O O . GLU A 1 462 ? -10.971 29.684 21.267 1.00 79.88 462 GLU A O 1
ATOM 3613 N N . ALA A 1 463 ? -8.895 29.385 22.068 1.00 82.62 463 ALA A N 1
ATOM 3614 C CA . ALA A 1 463 ? -8.461 28.507 20.988 1.00 82.62 463 ALA A CA 1
ATOM 3615 C C . ALA A 1 463 ? -9.350 27.240 20.901 1.00 82.62 463 ALA A C 1
ATOM 3617 O O . ALA A 1 463 ? -9.480 26.517 21.899 1.00 82.62 463 ALA A O 1
ATOM 3618 N N . PRO A 1 464 ? -9.979 26.955 19.742 1.00 86.94 464 PRO A N 1
ATOM 3619 C CA . PRO A 1 464 ? -10.694 25.700 19.508 1.00 86.94 464 PRO A CA 1
ATOM 3620 C C . PRO A 1 464 ? -9.755 24.488 19.558 1.00 86.94 464 PRO A C 1
ATOM 3622 O O . PRO A 1 464 ? -8.602 24.577 19.140 1.00 86.94 464 PRO A O 1
ATOM 3625 N N . ILE A 1 465 ? -10.258 23.343 20.030 1.00 89.44 465 ILE A N 1
ATOM 3626 C CA . ILE A 1 465 ? -9.464 22.104 20.158 1.00 89.44 465 ILE A CA 1
ATOM 3627 C C . ILE A 1 465 ? -9.030 21.520 18.798 1.00 89.44 465 ILE A C 1
ATOM 3629 O O . ILE A 1 465 ? -8.030 20.804 18.701 1.00 89.44 465 ILE A O 1
ATOM 3633 N N . ASP A 1 466 ? -9.769 21.866 17.746 1.00 89.31 466 ASP A N 1
ATOM 3634 C CA . ASP A 1 466 ? -9.617 21.430 16.359 1.00 89.31 466 ASP A CA 1
ATOM 3635 C C . ASP A 1 466 ? -9.003 22.505 15.442 1.00 89.31 466 ASP A C 1
ATOM 3637 O O . ASP A 1 466 ? -8.880 22.273 14.243 1.00 89.31 466 ASP A O 1
ATOM 3641 N N . LEU A 1 467 ? -8.557 23.648 15.989 1.00 85.06 467 LEU A N 1
ATOM 3642 C CA . LEU A 1 467 ? -8.052 24.813 15.235 1.00 85.06 467 LEU A CA 1
ATOM 3643 C C . LEU A 1 467 ? -6.935 24.483 14.223 1.00 85.06 467 LEU A C 1
ATOM 3645 O O . LEU A 1 467 ? -6.751 25.217 13.258 1.00 85.06 467 LEU A O 1
ATOM 3649 N N . TRP A 1 468 ? -6.196 23.393 14.445 1.00 86.38 468 TRP A N 1
ATOM 3650 C CA . TRP A 1 468 ? -5.076 22.948 13.611 1.00 86.38 468 TRP A CA 1
ATOM 3651 C C . TRP A 1 468 ? -5.181 21.475 13.200 1.00 86.38 468 TRP A C 1
ATOM 3653 O O . TRP A 1 468 ? -4.171 20.782 13.053 1.00 86.38 468 TRP A O 1
ATOM 3663 N N . TRP A 1 469 ? -6.409 20.979 13.063 1.00 89.56 469 TRP A N 1
ATOM 3664 C CA . TRP A 1 469 ? -6.699 19.605 12.675 1.00 89.56 469 TRP A CA 1
ATOM 3665 C C . TRP A 1 469 ? -7.254 19.530 11.248 1.00 89.56 469 TRP A C 1
ATOM 3667 O O . TRP A 1 469 ? -8.128 20.311 10.878 1.00 89.56 469 TRP A O 1
ATOM 3677 N N . GLY A 1 470 ? -6.780 18.567 10.453 1.00 83.75 470 GLY A N 1
ATOM 3678 C CA . GLY A 1 470 ? -7.255 18.335 9.087 1.00 83.75 470 GLY A CA 1
ATOM 3679 C C . GLY A 1 470 ? -6.196 18.583 8.004 1.00 83.75 470 GLY A C 1
ATOM 3680 O O . GLY A 1 470 ? -5.084 19.023 8.298 1.00 83.75 470 GLY A O 1
ATOM 3681 N N . PRO A 1 471 ? -6.530 18.297 6.731 1.00 78.25 471 PRO A N 1
ATOM 3682 C CA . PRO A 1 471 ? -5.562 18.233 5.628 1.00 78.25 471 PRO A CA 1
ATOM 3683 C C . PRO A 1 471 ? -4.885 19.572 5.300 1.00 78.25 471 PRO A C 1
ATOM 3685 O O . PRO A 1 471 ? -3.836 19.587 4.671 1.00 78.25 471 PRO A O 1
ATOM 3688 N N . GLU A 1 472 ? -5.450 20.699 5.736 1.00 81.44 472 GLU A N 1
ATOM 3689 C CA . GLU A 1 472 ? -4.865 22.033 5.535 1.00 81.44 472 GLU A CA 1
ATOM 3690 C C . GLU A 1 472 ? -3.824 22.405 6.609 1.00 81.44 472 GLU A C 1
ATOM 3692 O O . GLU A 1 472 ? -3.153 23.434 6.510 1.00 81.44 472 GLU A O 1
ATOM 3697 N N . HIS A 1 473 ? -3.677 21.580 7.648 1.00 87.44 473 HIS A N 1
ATOM 3698 C CA . HIS A 1 473 ? -2.863 21.863 8.828 1.00 87.44 473 HIS A CA 1
ATOM 3699 C C . HIS A 1 473 ? -1.774 20.803 9.010 1.00 87.44 473 HIS A C 1
ATOM 3701 O O . HIS A 1 473 ? -1.759 20.041 9.978 1.00 87.44 473 HIS A O 1
ATOM 3707 N N . THR A 1 474 ? -0.849 20.755 8.050 1.00 89.62 474 THR A N 1
ATOM 3708 C CA . THR A 1 474 ? 0.265 19.802 8.039 1.00 89.62 474 THR A CA 1
ATOM 3709 C C . THR A 1 474 ? 1.529 20.352 8.697 1.00 89.62 474 THR A C 1
ATOM 3711 O O . THR A 1 474 ? 1.671 21.556 8.922 1.00 89.62 474 THR A O 1
ATOM 3714 N N . ILE A 1 475 ? 2.455 19.454 9.042 1.00 91.88 475 ILE A N 1
ATOM 3715 C CA . ILE A 1 475 ? 3.795 19.837 9.503 1.00 91.88 475 ILE A CA 1
ATOM 3716 C C . ILE A 1 475 ? 4.708 20.044 8.281 1.00 91.88 475 ILE A C 1
ATOM 3718 O O . ILE A 1 475 ? 4.590 19.292 7.308 1.00 91.88 475 ILE A O 1
ATOM 3722 N N . PRO A 1 476 ? 5.615 21.037 8.286 1.00 90.19 476 PRO A N 1
ATOM 3723 C CA . PRO A 1 476 ? 6.533 21.292 7.181 1.00 90.19 476 PRO A CA 1
ATOM 3724 C C . PRO A 1 476 ? 7.225 20.032 6.640 1.00 90.19 476 PRO A C 1
ATOM 3726 O O . PRO A 1 476 ? 7.933 19.331 7.361 1.00 90.19 476 PRO A O 1
ATOM 3729 N N . GLY A 1 477 ? 7.034 19.772 5.344 1.00 87.06 477 GLY A N 1
ATOM 3730 C CA . GLY A 1 477 ? 7.669 18.669 4.617 1.00 87.06 477 GLY A CA 1
ATOM 3731 C C . GLY A 1 477 ? 6.982 17.305 4.736 1.00 87.06 477 GLY A C 1
ATOM 3732 O O . GLY A 1 477 ? 7.424 16.377 4.061 1.00 87.06 477 GLY A O 1
ATOM 3733 N N . ALA A 1 478 ? 5.923 17.167 5.541 1.00 90.25 478 ALA A N 1
ATOM 3734 C CA . ALA A 1 478 ? 5.217 15.895 5.685 1.00 90.25 478 ALA A CA 1
ATOM 3735 C C . ALA A 1 478 ? 4.314 15.559 4.486 1.00 90.25 478 ALA A C 1
ATOM 3737 O O . ALA A 1 478 ? 3.790 16.465 3.833 1.00 90.25 478 ALA A O 1
ATOM 3738 N N . PRO A 1 479 ? 4.091 14.258 4.212 1.00 88.75 479 PRO A N 1
ATOM 3739 C CA . PRO A 1 479 ? 3.046 13.812 3.299 1.00 88.75 479 PRO A CA 1
ATOM 3740 C C . PRO A 1 479 ? 1.650 14.040 3.898 1.00 88.75 479 PRO A C 1
ATOM 3742 O O . PRO A 1 479 ? 1.498 14.221 5.108 1.00 88.75 479 PRO A O 1
ATOM 3745 N N . ASP A 1 480 ? 0.619 13.938 3.060 1.00 86.12 480 ASP A N 1
ATOM 3746 C CA . ASP A 1 480 ? -0.772 13.956 3.515 1.00 86.12 480 ASP A CA 1
ATOM 3747 C C . ASP A 1 480 ? -1.077 12.695 4.342 1.00 86.12 480 ASP A C 1
ATOM 3749 O O . ASP A 1 480 ? -1.164 11.581 3.817 1.00 86.12 480 ASP A O 1
ATOM 3753 N N . VAL A 1 481 ? -1.240 12.866 5.657 1.00 88.81 481 VAL A N 1
ATOM 3754 C CA . VAL A 1 481 ? -1.588 11.786 6.593 1.00 88.81 481 VAL A CA 1
ATOM 3755 C C . VAL A 1 481 ? -3.029 11.971 7.060 1.00 88.81 481 VAL A C 1
ATOM 3757 O O . VAL A 1 481 ? -3.393 12.986 7.643 1.00 88.81 481 VAL A O 1
ATOM 3760 N N . ALA A 1 482 ? -3.885 10.981 6.807 1.00 85.69 482 ALA A N 1
ATOM 3761 C CA . ALA A 1 482 ? -5.301 11.086 7.145 1.00 85.69 482 ALA A CA 1
ATOM 3762 C C . ALA A 1 482 ? -5.522 11.295 8.655 1.00 85.69 482 ALA A C 1
ATOM 3764 O O . ALA A 1 482 ? -5.010 10.547 9.490 1.00 85.69 482 ALA A O 1
ATOM 3765 N N . GLY A 1 483 ? -6.321 12.309 8.995 1.00 88.50 483 GLY A N 1
ATOM 3766 C CA . GLY A 1 483 ? -6.691 12.633 10.371 1.00 88.50 483 GLY A CA 1
ATOM 3767 C C . GLY A 1 483 ? -5.563 13.219 11.227 1.00 88.50 483 GLY A C 1
ATOM 3768 O O . GLY A 1 483 ? -5.755 13.337 12.437 1.00 88.50 483 GLY A O 1
ATOM 3769 N N . SER A 1 484 ? -4.406 13.556 10.662 1.00 92.38 484 SER A N 1
ATOM 3770 C CA . SER A 1 484 ? -3.359 14.271 11.393 1.00 92.38 484 SER A CA 1
ATOM 3771 C C . SER A 1 484 ? -3.664 15.774 11.495 1.00 92.38 484 SER A C 1
ATOM 3773 O O . SER A 1 484 ? -4.551 16.311 10.824 1.00 92.38 484 SER A O 1
ATOM 3775 N N . GLY A 1 485 ? -2.920 16.451 12.363 1.00 92.56 485 GLY A N 1
ATOM 3776 C CA . GLY A 1 485 ? -2.905 17.904 12.498 1.00 92.56 485 GLY A CA 1
ATOM 3777 C C . GLY A 1 485 ? -1.527 18.382 12.950 1.00 92.56 485 GLY A C 1
ATOM 3778 O O . GLY A 1 485 ? -0.666 17.570 13.302 1.00 92.56 485 GLY A O 1
ATOM 3779 N N . SER A 1 486 ? -1.289 19.691 12.917 1.00 90.25 486 SER A N 1
ATOM 3780 C CA . SER A 1 486 ? 0.020 20.262 13.265 1.00 90.25 486 SER A CA 1
ATOM 3781 C C . SER A 1 486 ? 0.225 20.418 14.776 1.00 90.25 486 SER A C 1
ATOM 3783 O O . SER A 1 486 ? 1.371 20.429 15.229 1.00 90.25 486 SER A O 1
ATOM 3785 N N . LEU A 1 487 ? -0.864 20.466 15.554 1.00 89.38 487 LEU A N 1
ATOM 3786 C CA . LEU A 1 487 ? -0.846 20.398 17.019 1.00 89.38 487 LEU A CA 1
ATOM 3787 C C . LEU A 1 487 ? -1.584 19.160 17.539 1.00 89.38 487 LEU A C 1
ATOM 3789 O O . LEU A 1 487 ? -0.937 18.294 18.105 1.00 89.38 487 LEU A O 1
ATOM 3793 N N . SER A 1 488 ? -2.898 19.038 17.318 1.00 91.88 488 SER A N 1
ATOM 3794 C CA . SER A 1 488 ? -3.684 17.848 17.696 1.00 91.88 488 SER A CA 1
ATOM 3795 C C . SER A 1 488 ? -3.551 16.727 16.656 1.00 91.88 488 SER A C 1
ATOM 3797 O O . SER A 1 488 ? -3.682 16.973 15.459 1.00 91.88 488 SER A O 1
ATOM 3799 N N . PHE A 1 489 ? -3.380 15.484 17.107 1.00 94.88 489 PHE A N 1
ATOM 3800 C CA . PHE A 1 489 ? -3.084 14.297 16.294 1.00 94.88 489 PHE A CA 1
ATOM 3801 C C . PHE A 1 489 ? -1.772 14.365 15.482 1.00 94.88 489 PHE A C 1
ATOM 3803 O O . PHE A 1 489 ? -1.615 13.643 14.492 1.00 94.88 489 PHE A O 1
ATOM 3810 N N . ARG A 1 490 ? -0.797 15.174 15.912 1.00 93.62 490 ARG A N 1
ATOM 3811 C CA . ARG A 1 490 ? 0.554 15.270 15.335 1.00 93.62 490 ARG A CA 1
ATOM 3812 C C . ARG A 1 490 ? 1.302 13.940 15.404 1.00 93.62 490 ARG A C 1
ATOM 3814 O O . ARG A 1 490 ? 2.006 13.577 14.463 1.00 93.62 490 ARG A O 1
ATOM 3821 N N . TYR A 1 491 ? 1.095 13.152 16.459 1.00 95.31 491 TYR A N 1
ATOM 3822 C CA . TYR A 1 491 ? 1.723 11.831 16.598 1.00 95.31 491 TYR A CA 1
ATOM 3823 C C . TYR A 1 491 ? 1.382 10.864 15.448 1.00 95.31 491 TYR A C 1
ATOM 3825 O O . TYR A 1 491 ? 2.123 9.907 15.211 1.00 95.31 491 TYR A O 1
ATOM 3833 N N . ARG A 1 492 ? 0.298 11.108 14.692 1.00 95.69 492 ARG A N 1
ATOM 3834 C CA . ARG A 1 492 ? -0.065 10.294 13.523 1.00 95.69 492 ARG A CA 1
ATOM 3835 C C . ARG A 1 492 ? 0.982 10.365 12.406 1.00 95.69 492 ARG A C 1
ATOM 3837 O O . ARG A 1 492 ? 1.110 9.393 11.666 1.00 95.69 492 ARG A O 1
ATOM 3844 N N . TYR A 1 493 ? 1.779 11.436 12.317 1.00 96.12 493 TYR A N 1
ATOM 3845 C CA . TYR A 1 493 ? 2.930 11.492 11.402 1.00 96.12 493 TYR A CA 1
ATOM 3846 C C . TYR A 1 493 ? 4.021 10.490 11.789 1.00 96.12 493 TYR A C 1
ATOM 3848 O O . TYR A 1 493 ? 4.562 9.801 10.926 1.00 96.12 493 TYR A O 1
ATOM 3856 N N . LEU A 1 494 ? 4.299 10.339 13.086 1.00 95.75 494 LEU A N 1
ATOM 3857 C CA . LEU A 1 494 ? 5.218 9.309 13.563 1.00 95.75 494 LEU A CA 1
ATOM 3858 C C . LEU A 1 494 ? 4.626 7.910 13.350 1.00 95.75 494 LEU A C 1
ATOM 3860 O O . LEU A 1 494 ? 5.302 7.038 12.808 1.00 95.75 494 LEU A O 1
ATOM 3864 N N . LEU A 1 495 ? 3.345 7.700 13.682 1.00 94.06 495 LEU A N 1
ATOM 3865 C CA . LEU A 1 495 ? 2.674 6.421 13.420 1.00 94.06 495 LEU A CA 1
ATOM 3866 C C . LEU A 1 495 ? 2.666 6.051 11.938 1.00 94.06 495 LEU A C 1
ATOM 3868 O O . LEU A 1 495 ? 2.774 4.872 11.622 1.00 94.06 495 LEU A O 1
ATOM 3872 N N . HIS A 1 496 ? 2.575 7.020 11.027 1.00 93.06 496 HIS A N 1
ATOM 3873 C CA . HIS A 1 496 ? 2.685 6.766 9.593 1.00 93.06 496 HIS A CA 1
ATOM 3874 C C . HIS A 1 496 ? 4.017 6.079 9.247 1.00 93.06 496 HIS A C 1
ATOM 3876 O O . HIS A 1 496 ? 4.012 5.047 8.574 1.00 93.06 496 HIS A O 1
ATOM 3882 N N . LEU A 1 497 ? 5.137 6.582 9.776 1.00 91.56 497 LEU A N 1
ATOM 3883 C CA . LEU A 1 497 ? 6.463 5.982 9.584 1.00 91.56 497 LEU A CA 1
ATOM 3884 C C . LEU A 1 497 ? 6.599 4.622 10.291 1.00 91.56 497 LEU A C 1
ATOM 3886 O O . LEU A 1 497 ? 7.144 3.677 9.718 1.00 91.56 497 LEU A O 1
ATOM 3890 N N . LEU A 1 498 ? 6.078 4.487 11.516 1.00 89.44 498 LEU A N 1
ATOM 3891 C CA . LEU A 1 498 ? 6.156 3.232 12.277 1.00 89.44 498 LEU A CA 1
ATOM 3892 C C . LEU A 1 498 ? 5.310 2.117 11.645 1.00 89.44 498 LEU A C 1
ATOM 3894 O O . LEU A 1 498 ? 5.785 0.991 11.483 1.00 89.44 498 LEU A O 1
ATOM 3898 N N . ARG A 1 499 ? 4.086 2.430 11.207 1.00 84.94 499 ARG A N 1
ATOM 3899 C CA . ARG A 1 499 ? 3.183 1.478 10.542 1.00 84.94 499 ARG A CA 1
ATOM 3900 C C . ARG A 1 499 ? 3.743 1.019 9.194 1.00 84.94 499 ARG A C 1
ATOM 3902 O O . ARG A 1 499 ? 3.646 -0.167 8.887 1.00 84.94 499 ARG A O 1
ATOM 3909 N N . GLN A 1 500 ? 4.405 1.898 8.431 1.00 79.50 500 GLN A N 1
ATOM 3910 C CA . GLN A 1 500 ? 5.133 1.512 7.208 1.00 79.50 500 GLN A CA 1
ATOM 3911 C C . GLN A 1 500 ? 6.231 0.471 7.472 1.00 79.50 500 GLN A C 1
ATOM 3913 O O . GLN A 1 500 ? 6.497 -0.373 6.618 1.00 79.50 500 GLN A O 1
ATOM 3918 N N . ARG A 1 501 ? 6.830 0.493 8.667 1.00 76.12 501 ARG A N 1
ATOM 3919 C CA . ARG A 1 501 ? 7.843 -0.473 9.122 1.00 76.12 501 ARG A CA 1
ATOM 3920 C C . ARG A 1 501 ? 7.249 -1.707 9.804 1.00 76.12 501 ARG A C 1
ATOM 3922 O O . ARG A 1 501 ? 7.983 -2.593 10.229 1.00 76.12 501 ARG A O 1
ATOM 3929 N N . GLY A 1 502 ? 5.921 -1.791 9.913 1.00 72.75 502 GLY A N 1
ATOM 3930 C CA . GLY A 1 502 ? 5.240 -2.861 10.642 1.00 72.75 502 GLY A CA 1
ATOM 3931 C C . GLY A 1 502 ? 5.537 -2.856 12.145 1.00 72.75 502 GLY A C 1
ATOM 3932 O O . GLY A 1 502 ? 5.426 -3.903 12.784 1.00 72.75 502 GLY A O 1
ATOM 3933 N N . LEU A 1 503 ? 5.938 -1.707 12.696 1.00 78.31 503 LEU A N 1
ATOM 3934 C CA . LEU A 1 503 ? 6.222 -1.537 14.113 1.00 78.31 503 LEU A CA 1
ATOM 3935 C C . LEU A 1 503 ? 4.963 -1.136 14.869 1.00 78.31 503 LEU A C 1
ATOM 3937 O O . LEU A 1 503 ? 4.229 -0.241 14.454 1.00 78.31 503 LEU A O 1
ATOM 3941 N N . TYR A 1 504 ? 4.774 -1.761 16.026 1.00 89.50 504 TYR A N 1
ATOM 3942 C CA . TYR A 1 504 ? 3.827 -1.307 17.029 1.00 89.50 504 TYR A CA 1
ATOM 3943 C C . TYR A 1 504 ? 4.607 -0.814 18.246 1.00 89.50 504 TYR A C 1
ATOM 3945 O O . TYR A 1 504 ? 5.256 -1.600 18.939 1.00 89.50 504 TYR A O 1
ATOM 3953 N N . VAL A 1 505 ? 4.534 0.490 18.502 1.00 92.31 505 VAL A N 1
ATOM 3954 C CA . VAL A 1 505 ? 5.089 1.117 19.703 1.00 92.31 505 VAL A CA 1
ATOM 3955 C C . VAL A 1 505 ? 3.964 1.912 20.358 1.00 92.31 505 VAL A C 1
ATOM 3957 O O . VAL A 1 505 ? 3.464 2.847 19.730 1.00 92.31 505 VAL A O 1
ATOM 3960 N N . PRO A 1 506 ? 3.531 1.559 21.582 1.00 95.44 506 PRO A N 1
ATOM 3961 C CA . PRO A 1 506 ? 2.465 2.298 22.229 1.00 95.44 506 PRO A CA 1
ATOM 3962 C C . PRO A 1 506 ? 2.874 3.744 22.529 1.00 95.44 506 PRO A C 1
ATOM 3964 O O . PRO A 1 506 ? 4.022 4.028 22.881 1.00 95.44 506 PRO A O 1
ATOM 3967 N N . ILE A 1 507 ? 1.903 4.643 22.430 1.00 96.69 507 ILE A N 1
ATOM 3968 C CA . ILE A 1 507 ? 2.033 6.079 22.658 1.00 96.69 507 ILE A CA 1
ATOM 3969 C C . ILE A 1 507 ? 1.214 6.457 23.888 1.00 96.69 507 ILE A C 1
ATOM 3971 O O . ILE A 1 507 ? 0.087 5.993 24.079 1.00 96.69 507 ILE A O 1
ATOM 3975 N N . VAL A 1 508 ? 1.772 7.331 24.714 1.00 98.06 508 VAL A N 1
ATOM 3976 C CA . VAL A 1 508 ? 1.065 8.029 25.782 1.00 98.06 508 VAL A CA 1
ATOM 3977 C C . VAL A 1 508 ? 1.237 9.518 25.542 1.00 98.06 508 VAL A C 1
ATOM 3979 O O . VAL A 1 508 ? 2.360 10.018 25.493 1.00 98.06 508 VAL A O 1
ATOM 3982 N N . ILE A 1 509 ? 0.117 10.227 25.423 1.00 97.94 509 ILE A N 1
ATOM 3983 C CA . ILE A 1 509 ? 0.131 11.686 25.466 1.00 97.94 509 ILE A CA 1
ATOM 3984 C C . ILE A 1 509 ? 0.172 12.059 26.941 1.00 97.94 509 ILE A C 1
ATOM 3986 O O . ILE A 1 509 ? -0.855 12.127 27.621 1.00 97.94 509 ILE A O 1
ATOM 3990 N N . SER A 1 510 ? 1.390 12.167 27.455 1.00 96.56 510 SER A N 1
ATOM 3991 C CA . SER A 1 510 ? 1.680 12.274 28.878 1.00 96.56 510 SER A CA 1
ATOM 3992 C C . SER A 1 510 ? 1.334 13.638 29.449 1.00 96.56 510 SER A C 1
ATOM 3994 O O . SER A 1 510 ? 1.241 13.755 30.664 1.00 96.56 510 SER A O 1
ATOM 3996 N N . GLU A 1 511 ? 1.140 14.654 28.611 1.00 95.31 511 GLU A N 1
ATOM 3997 C CA . GLU A 1 511 ? 0.591 15.957 28.986 1.00 95.31 511 GLU A CA 1
ATOM 3998 C C . GLU A 1 511 ? -0.324 16.432 27.852 1.00 95.31 511 GLU A C 1
ATOM 4000 O O . GLU A 1 511 ? 0.110 16.588 26.710 1.00 95.31 511 GLU A O 1
ATOM 4005 N N . PHE A 1 512 ? -1.615 16.590 28.155 1.00 95.12 512 PHE A N 1
ATOM 4006 C CA . PHE A 1 512 ? -2.627 17.016 27.193 1.00 95.12 512 PHE A CA 1
ATOM 4007 C C . PHE A 1 512 ? -3.234 18.366 27.575 1.00 95.12 512 PHE A C 1
ATOM 4009 O O . PHE A 1 512 ? -3.769 18.529 28.678 1.00 95.12 512 PHE A O 1
ATOM 4016 N N . TYR A 1 513 ? -3.222 19.309 26.635 1.00 91.25 513 TYR A N 1
ATOM 4017 C CA . TYR A 1 513 ? -3.807 20.637 26.804 1.00 91.25 513 TYR A CA 1
ATOM 4018 C C . TYR A 1 513 ? -5.147 20.744 26.064 1.00 91.25 513 TYR A C 1
ATOM 4020 O O . TYR A 1 513 ? -5.198 20.972 24.857 1.00 91.25 513 TYR A O 1
ATOM 4028 N N . ALA A 1 514 ? -6.259 20.610 26.789 1.00 88.62 514 ALA A N 1
ATOM 4029 C CA . ALA A 1 514 ? -7.601 20.686 26.197 1.00 88.62 514 ALA A CA 1
ATOM 4030 C C . ALA A 1 514 ? -8.000 22.108 25.733 1.00 88.62 514 ALA A C 1
ATOM 4032 O O . ALA A 1 514 ? -8.891 22.262 24.895 1.00 88.62 514 ALA A O 1
ATOM 4033 N N . GLY A 1 515 ? -7.368 23.150 26.287 1.00 83.62 515 GLY A N 1
ATOM 4034 C CA . GLY A 1 515 ? -7.827 24.538 26.161 1.00 83.62 515 GLY A CA 1
ATOM 4035 C C . GLY A 1 515 ? -9.180 24.778 26.849 1.00 83.62 515 GLY A C 1
ATOM 4036 O O . GLY A 1 515 ? -9.785 23.863 27.407 1.00 83.62 515 GLY A O 1
ATOM 4037 N N . GLY A 1 516 ? -9.683 26.014 26.809 1.00 77.62 516 GLY A N 1
ATOM 4038 C CA . GLY A 1 516 ? -10.987 26.355 27.406 1.00 77.62 516 GLY A CA 1
ATOM 4039 C C . GLY A 1 516 ? -10.956 26.715 28.897 1.00 77.62 516 GLY A C 1
ATOM 4040 O O . GLY A 1 516 ? -12.016 26.888 29.493 1.00 77.62 516 GLY A O 1
ATOM 4041 N N . GLY A 1 517 ? -9.761 26.867 29.476 1.00 80.06 517 GLY A N 1
ATOM 4042 C CA . GLY A 1 517 ? -9.548 27.285 30.865 1.00 80.06 517 GLY A CA 1
ATOM 4043 C C . GLY A 1 517 ? -9.413 26.128 31.863 1.00 80.06 517 GLY A C 1
ATOM 4044 O O . GLY A 1 517 ? -9.416 24.957 31.490 1.00 80.06 517 GLY A O 1
ATOM 4045 N N . TYR A 1 518 ? -9.273 26.479 33.144 1.00 82.62 518 TYR A N 1
ATOM 4046 C CA . TYR A 1 518 ? -9.044 25.549 34.258 1.00 82.62 518 TYR A CA 1
ATOM 4047 C C . TYR A 1 518 ? -10.000 25.856 35.425 1.00 82.62 518 TYR A C 1
ATOM 4049 O O . TYR A 1 518 ? -11.217 25.813 35.257 1.00 82.62 518 TYR A O 1
ATOM 4057 N N . ALA A 1 519 ? -9.482 26.178 36.614 1.00 73.50 519 ALA A N 1
ATOM 4058 C CA . ALA A 1 519 ? -10.280 26.455 37.800 1.00 73.50 519 ALA A CA 1
ATOM 4059 C C . ALA A 1 519 ? -11.296 27.591 37.552 1.00 73.50 519 ALA A C 1
ATOM 4061 O O . ALA A 1 519 ? -10.926 28.731 37.280 1.00 73.50 519 ALA A O 1
ATOM 4062 N N . GLY A 1 520 ? -12.590 27.272 37.668 1.00 72.56 520 GLY A N 1
ATOM 4063 C CA . GLY A 1 520 ? -13.702 28.204 37.432 1.00 72.56 520 GLY A CA 1
ATOM 4064 C C . GLY A 1 520 ? -14.300 28.163 36.019 1.00 72.56 520 GLY A C 1
ATOM 4065 O O . GLY A 1 520 ? -15.335 28.795 35.799 1.00 72.56 520 GLY A O 1
ATOM 4066 N N . ALA A 1 521 ? -13.704 27.410 35.090 1.00 83.81 521 ALA A N 1
ATOM 4067 C CA . ALA A 1 521 ? -14.272 27.150 33.769 1.00 83.81 521 ALA A CA 1
ATOM 4068 C C . ALA A 1 521 ? -15.436 26.142 33.833 1.00 83.81 521 ALA A C 1
ATOM 4070 O O . ALA A 1 521 ? -15.569 25.376 34.789 1.00 83.81 521 ALA A O 1
ATOM 4071 N N . ASP A 1 522 ? -16.289 26.140 32.804 1.00 88.31 522 ASP A N 1
ATOM 4072 C CA . ASP A 1 522 ? -17.417 25.209 32.691 1.00 88.31 522 ASP A CA 1
ATOM 4073 C C . ASP A 1 522 ? -16.917 23.772 32.422 1.00 88.31 522 ASP A C 1
ATOM 4075 O O . ASP A 1 522 ? -16.366 23.511 31.343 1.00 88.31 522 ASP A O 1
ATOM 4079 N N . PRO A 1 523 ? -17.139 22.813 33.346 1.00 90.50 523 PRO A N 1
ATOM 4080 C CA . PRO A 1 523 ? -16.700 21.432 33.166 1.00 90.50 523 PRO A CA 1
ATOM 4081 C C . PRO A 1 523 ? -17.274 20.774 31.909 1.00 90.50 523 PRO A C 1
ATOM 4083 O O . PRO A 1 523 ? -16.610 19.942 31.292 1.00 90.50 523 PRO A O 1
ATOM 4086 N N . ALA A 1 524 ? -18.492 21.143 31.498 1.00 89.12 524 ALA A N 1
ATOM 4087 C CA . ALA A 1 524 ? -19.121 20.570 30.313 1.00 89.12 524 ALA A CA 1
ATOM 4088 C C . ALA A 1 524 ? -18.410 21.008 29.021 1.00 89.12 524 ALA A C 1
ATOM 4090 O O . ALA A 1 524 ? -18.231 20.196 28.111 1.00 89.12 524 ALA A O 1
ATOM 4091 N N . ALA A 1 525 ? -17.958 22.264 28.955 1.00 88.94 525 ALA A N 1
ATOM 4092 C CA . ALA A 1 525 ? -17.234 22.800 27.805 1.00 88.94 525 ALA A CA 1
ATOM 4093 C C . ALA A 1 525 ? -15.853 22.147 27.640 1.00 88.94 525 ALA A C 1
ATOM 4095 O O . ALA A 1 525 ? -15.457 21.792 26.527 1.00 88.94 525 ALA A O 1
ATOM 4096 N N . ILE A 1 526 ? -15.139 21.931 28.746 1.00 91.81 526 ILE A N 1
ATOM 4097 C CA . ILE A 1 526 ? -13.847 21.231 28.743 1.00 91.81 526 ILE A CA 1
ATOM 4098 C C . ILE A 1 526 ? -14.044 19.753 28.396 1.00 91.81 526 ILE A C 1
ATOM 4100 O O . ILE A 1 526 ? -13.324 19.213 27.552 1.00 91.81 526 ILE A O 1
ATOM 4104 N N . LEU A 1 527 ? -15.055 19.102 28.982 1.00 94.75 527 LEU A N 1
ATOM 4105 C CA . LEU A 1 527 ? -15.370 17.709 28.675 1.00 94.75 527 LEU A CA 1
ATOM 4106 C C . LEU A 1 527 ? -15.709 17.525 27.191 1.00 94.75 527 LEU A C 1
ATOM 4108 O O . LEU A 1 527 ? -15.285 16.536 26.606 1.00 94.75 527 LEU A O 1
ATOM 4112 N N . ALA A 1 528 ? -16.415 18.467 26.559 1.00 93.25 528 ALA A N 1
ATOM 4113 C CA . ALA A 1 528 ? -16.711 18.404 25.127 1.00 93.25 528 ALA A CA 1
ATOM 4114 C C . ALA A 1 528 ? -15.436 18.389 24.262 1.00 93.25 528 ALA A C 1
ATOM 4116 O O . ALA A 1 528 ? -15.357 17.627 23.297 1.00 93.25 528 ALA A O 1
ATOM 4117 N N . ARG A 1 529 ? -14.414 19.169 24.638 1.00 93.81 529 ARG A N 1
ATOM 4118 C CA . ARG A 1 529 ? -13.107 19.199 23.957 1.00 93.81 529 ARG A CA 1
ATOM 4119 C C . ARG A 1 529 ? -12.346 17.884 24.139 1.00 93.81 529 ARG A C 1
ATOM 4121 O O . ARG A 1 529 ? -11.847 17.317 23.170 1.00 93.81 529 ARG A O 1
ATOM 4128 N N . MET A 1 530 ? -12.307 17.360 25.367 1.00 95.44 530 MET A N 1
ATOM 4129 C CA . MET A 1 530 ? -11.684 16.061 25.657 1.00 95.44 530 MET A CA 1
ATOM 4130 C C . MET A 1 530 ? -12.420 14.908 24.971 1.00 95.44 530 MET A C 1
ATOM 4132 O O . MET A 1 530 ? -11.782 13.992 24.465 1.00 95.44 530 MET A O 1
ATOM 4136 N N . ARG A 1 531 ? -13.753 14.968 24.906 1.00 95.94 531 ARG A N 1
ATOM 4137 C CA . ARG A 1 531 ? -14.596 13.997 24.207 1.00 95.94 531 ARG A CA 1
ATOM 4138 C C . ARG A 1 531 ? -14.300 13.967 22.711 1.00 95.94 531 ARG A C 1
ATOM 4140 O O . ARG A 1 531 ? -14.157 12.879 22.167 1.00 95.94 531 ARG A O 1
ATOM 4147 N N . TRP A 1 532 ? -14.181 15.128 22.064 1.00 96.00 532 TRP A N 1
ATOM 4148 C CA . TRP A 1 532 ? -13.798 15.208 20.649 1.00 96.00 532 TRP A CA 1
ATOM 4149 C C . TRP A 1 532 ? -12.473 14.483 20.390 1.00 96.00 532 TRP A C 1
ATOM 4151 O O . TRP A 1 532 ? -12.378 13.646 19.490 1.00 96.00 532 TRP A O 1
ATOM 4161 N N . TYR A 1 533 ? -11.473 14.748 21.233 1.00 96.56 533 TYR A N 1
ATOM 4162 C CA . TYR A 1 533 ? -10.169 14.108 21.113 1.00 96.56 533 TYR A CA 1
ATOM 4163 C C . TYR A 1 533 ? -10.260 12.592 21.371 1.00 96.56 533 TYR A C 1
ATOM 4165 O O . TYR A 1 533 ? -9.757 11.792 20.589 1.00 96.56 533 TYR A O 1
ATOM 4173 N N . ASP A 1 534 ? -10.956 12.180 22.431 1.00 97.56 534 ASP A N 1
ATOM 4174 C CA . ASP A 1 534 ? -11.147 10.780 22.820 1.00 97.56 534 ASP A CA 1
ATOM 4175 C C . ASP A 1 534 ? -11.876 9.941 21.756 1.00 97.56 534 ASP A C 1
ATOM 4177 O O . ASP A 1 534 ? -11.479 8.809 21.476 1.00 97.56 534 ASP A O 1
ATOM 4181 N N . GLU A 1 535 ? -12.924 10.489 21.137 1.00 95.44 535 GLU A N 1
ATOM 4182 C CA . GLU A 1 535 ? -13.669 9.819 20.068 1.00 95.44 535 GLU A CA 1
ATOM 4183 C C . GLU A 1 535 ? -12.774 9.543 18.853 1.00 95.44 535 GLU A C 1
ATOM 4185 O O . GLU A 1 535 ? -12.778 8.425 18.335 1.00 95.44 535 GLU A O 1
ATOM 4190 N N . LEU A 1 536 ? -11.944 10.501 18.438 1.00 95.00 536 LEU A N 1
ATOM 4191 C CA . LEU A 1 536 ? -11.011 10.315 17.323 1.00 95.00 536 LEU A CA 1
ATOM 4192 C C . LEU A 1 536 ? -9.814 9.423 17.692 1.00 95.00 536 LEU A C 1
ATOM 4194 O O . LEU A 1 536 ? -9.393 8.597 16.881 1.00 95.00 536 LEU A O 1
ATOM 4198 N N . ALA A 1 537 ? -9.294 9.548 18.913 1.00 95.50 537 ALA A N 1
ATOM 4199 C CA . ALA A 1 537 ? -8.221 8.714 19.459 1.00 95.50 537 ALA A CA 1
ATOM 4200 C C . ALA A 1 537 ? -8.629 7.239 19.609 1.00 95.50 537 ALA A C 1
ATOM 4202 O O . ALA A 1 537 ? -7.773 6.348 19.608 1.00 95.50 537 ALA A O 1
ATOM 4203 N N . SER A 1 538 ? -9.932 6.953 19.723 1.00 94.31 538 SER A N 1
ATOM 4204 C CA . SER A 1 538 ? -10.450 5.582 19.785 1.00 94.31 538 SER A CA 1
ATOM 4205 C C . SER A 1 538 ? -10.092 4.749 18.548 1.00 94.31 538 SER A C 1
ATOM 4207 O O . SER A 1 538 ? -10.014 3.526 18.655 1.00 94.31 538 SER A O 1
ATOM 4209 N N . ALA A 1 539 ? -9.801 5.396 17.414 1.00 92.50 539 ALA A N 1
ATOM 4210 C CA . ALA A 1 539 ? -9.388 4.752 16.170 1.00 92.50 539 ALA A CA 1
ATOM 4211 C C . ALA A 1 539 ? -7.894 4.368 16.117 1.00 92.50 539 ALA A C 1
ATOM 4213 O O . ALA A 1 539 ? -7.504 3.619 15.225 1.00 92.50 539 ALA A O 1
ATOM 4214 N N . ASP A 1 540 ? -7.064 4.840 17.055 1.00 94.56 540 ASP A N 1
ATOM 4215 C CA . ASP A 1 540 ? -5.620 4.579 17.061 1.00 94.56 540 ASP A CA 1
ATOM 4216 C C . ASP A 1 540 ? -5.242 3.570 18.148 1.00 94.56 540 ASP A C 1
ATOM 4218 O O . ASP A 1 540 ? -5.159 3.953 19.318 1.00 94.56 540 ASP A O 1
ATOM 4222 N N . PRO A 1 541 ? -5.014 2.286 17.822 1.00 92.25 541 PRO A N 1
ATOM 4223 C CA . PRO A 1 541 ? -4.726 1.266 18.828 1.00 92.25 541 PRO A CA 1
ATOM 4224 C C . PRO A 1 541 ? -3.442 1.537 19.625 1.00 92.25 541 PRO A C 1
ATOM 4226 O O . PRO A 1 541 ? -3.401 1.212 20.810 1.00 92.25 541 PRO A O 1
ATOM 4229 N N . GLU A 1 542 ? -2.443 2.178 19.008 1.00 94.25 542 GLU A N 1
ATOM 4230 C CA . GLU A 1 542 ? -1.162 2.527 19.628 1.00 94.25 542 GLU A CA 1
ATOM 4231 C C . GLU A 1 542 ? -1.314 3.552 20.759 1.00 94.25 542 GLU A C 1
ATOM 4233 O O . GLU A 1 542 ? -0.535 3.528 21.709 1.00 94.25 542 GLU A O 1
ATOM 4238 N N . LEU A 1 543 ? -2.306 4.448 20.696 1.00 97.19 543 LEU A N 1
ATOM 4239 C CA . LEU A 1 543 ? -2.516 5.453 21.735 1.00 97.19 543 LEU A CA 1
ATOM 4240 C C . LEU A 1 543 ? -3.164 4.808 22.967 1.00 97.19 543 LEU A C 1
ATOM 4242 O O . LEU A 1 543 ? -4.351 4.470 22.956 1.00 97.19 543 LEU A O 1
ATOM 4246 N N . LEU A 1 544 ? -2.397 4.648 24.044 1.00 97.12 544 LEU A N 1
ATOM 4247 C CA . LEU A 1 544 ? -2.878 4.057 25.293 1.00 97.12 544 LEU A CA 1
ATOM 4248 C C . LEU A 1 544 ? -3.756 5.033 26.067 1.00 97.12 544 LEU A C 1
ATOM 4250 O O . LEU A 1 544 ? -4.839 4.677 26.518 1.00 97.12 544 LEU A O 1
ATOM 4254 N N . ALA A 1 545 ? -3.283 6.264 26.232 1.00 97.88 545 ALA A N 1
ATOM 4255 C CA . ALA A 1 545 ? -4.017 7.298 26.934 1.00 97.88 545 ALA A CA 1
ATOM 4256 C C . ALA A 1 545 ? -3.507 8.690 26.567 1.00 97.88 545 ALA A C 1
ATOM 4258 O O . ALA A 1 545 ? -2.347 8.850 26.181 1.00 97.88 545 ALA A O 1
ATOM 4259 N N . PHE A 1 546 ? -4.358 9.688 26.782 1.00 98.06 546 PHE A N 1
ATOM 4260 C CA . PHE A 1 546 ? -3.960 11.086 26.885 1.00 98.06 546 PHE A CA 1
ATOM 4261 C C . PHE A 1 546 ? -4.354 11.642 28.251 1.00 98.06 546 PHE A C 1
ATOM 4263 O O . PHE A 1 546 ? -5.452 11.370 28.741 1.00 98.06 546 PHE A O 1
ATOM 4270 N N . THR A 1 547 ? -3.452 12.374 28.905 1.00 9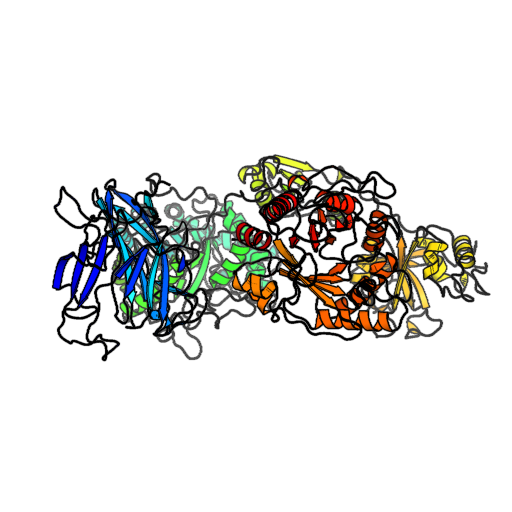7.38 547 THR A N 1
ATOM 4271 C CA . THR A 1 547 ? -3.626 12.781 30.306 1.00 97.38 547 THR A CA 1
ATOM 4272 C C . THR A 1 547 ? -3.665 14.304 30.460 1.00 97.38 547 THR A C 1
ATOM 4274 O O . THR A 1 547 ? -2.629 14.946 30.277 1.00 97.38 547 THR A O 1
ATOM 4277 N N . PRO A 1 548 ? -4.820 14.906 30.818 1.00 94.25 548 PRO A N 1
ATOM 4278 C CA . PRO A 1 548 ? -4.942 16.352 30.990 1.00 94.25 548 PRO A CA 1
ATOM 4279 C C . PRO A 1 548 ? -3.982 16.899 32.048 1.00 94.25 548 PRO A C 1
ATOM 4281 O O . PRO A 1 548 ? -3.977 16.406 33.178 1.00 94.25 548 PRO A O 1
ATOM 4284 N N . PHE A 1 549 ? -3.197 17.918 31.695 1.00 91.31 549 PHE A N 1
ATOM 4285 C CA . PHE A 1 549 ? -2.253 18.577 32.602 1.00 91.31 549 PHE A CA 1
ATOM 4286 C C . PHE A 1 549 ? -2.956 19.709 33.380 1.00 91.31 549 PHE A C 1
ATOM 4288 O O . PHE A 1 549 ? -3.295 20.719 32.780 1.00 91.31 549 PHE A O 1
ATOM 4295 N N . THR A 1 550 ? -3.226 19.600 34.687 1.00 90.94 550 THR A N 1
ATOM 4296 C CA . THR A 1 550 ? -2.903 18.483 35.596 1.00 90.94 550 THR A CA 1
ATOM 4297 C C . THR A 1 550 ? -3.875 18.373 36.778 1.00 90.94 550 THR A C 1
ATOM 4299 O O . THR A 1 550 ? -4.469 19.354 37.197 1.00 90.94 550 THR A O 1
ATOM 4302 N N . PHE A 1 551 ? -3.996 17.196 37.393 1.00 93.75 551 PHE A N 1
ATOM 4303 C CA . PHE A 1 551 ? -4.677 17.003 38.680 1.00 93.75 551 PHE A CA 1
ATOM 4304 C C . PHE A 1 551 ? -3.752 17.323 39.857 1.00 93.75 551 PHE A C 1
ATOM 4306 O O . PHE A 1 551 ? -2.547 17.017 39.823 1.00 93.75 551 PHE A O 1
ATOM 4313 N N . GLY A 1 552 ? -4.326 17.924 40.900 1.00 91.06 552 GLY A N 1
ATOM 4314 C CA . GLY A 1 552 ? -3.623 18.317 42.115 1.00 91.06 552 GLY A CA 1
ATOM 4315 C C . GLY A 1 552 ? -2.554 19.387 41.902 1.00 91.06 552 GLY A C 1
ATOM 4316 O O . GLY A 1 552 ? -1.541 19.368 42.598 1.00 91.06 552 GLY A O 1
ATOM 4317 N N . GLY A 1 553 ? -2.749 20.288 40.936 1.00 89.38 553 GLY A N 1
ATOM 4318 C CA . GLY A 1 553 ? -1.825 21.395 40.656 1.00 89.38 553 GLY A CA 1
ATOM 4319 C C . GLY A 1 553 ? -1.796 22.474 41.748 1.00 89.38 553 GLY A C 1
ATOM 4320 O O . GLY A 1 553 ? -0.749 23.086 41.993 1.00 89.38 553 GLY A O 1
ATOM 4321 N N . ALA A 1 554 ? -2.908 22.670 42.465 1.00 88.31 554 ALA A N 1
ATOM 4322 C CA . ALA A 1 554 ? -3.000 23.679 43.514 1.00 88.31 554 ALA A CA 1
ATOM 4323 C C . ALA A 1 554 ? -2.047 23.393 44.680 1.00 88.31 554 ALA A C 1
ATOM 4325 O O . ALA A 1 554 ? -1.941 22.266 45.153 1.00 88.31 554 ALA A O 1
ATOM 4326 N N . GLY A 1 555 ? -1.362 24.407 45.195 1.00 85.56 555 GLY A N 1
ATOM 4327 C CA . GLY A 1 555 ? -0.445 24.307 46.329 1.00 85.56 555 GLY A CA 1
ATOM 4328 C C . GLY A 1 555 ? 0.896 23.630 46.028 1.00 85.56 555 GLY A C 1
ATOM 4329 O O . GLY A 1 555 ? 1.700 23.484 46.949 1.00 85.56 555 GLY A O 1
ATOM 4330 N N . VAL A 1 556 ? 1.156 23.236 44.776 1.00 88.50 556 VAL A N 1
ATOM 4331 C CA . VAL A 1 556 ? 2.434 22.645 44.326 1.00 88.50 556 VAL A CA 1
ATOM 4332 C C . VAL A 1 556 ? 3.058 23.396 43.141 1.00 88.50 556 VAL A C 1
ATOM 4334 O O . VAL A 1 556 ? 3.947 22.875 42.473 1.00 88.50 556 VAL A O 1
ATOM 4337 N N . GLY A 1 557 ? 2.628 24.642 42.905 1.00 85.06 557 GLY A N 1
ATOM 4338 C CA . GLY A 1 557 ? 3.210 25.550 41.909 1.00 85.06 557 GLY A CA 1
ATOM 4339 C C . GLY A 1 557 ? 2.446 25.659 40.587 1.00 85.06 557 GLY A C 1
ATOM 4340 O O . GLY A 1 557 ? 2.901 26.387 39.712 1.00 85.06 557 GLY A O 1
ATOM 4341 N N . TRP A 1 558 ? 1.299 24.983 40.458 1.00 87.88 558 TRP A N 1
ATOM 4342 C CA . TRP A 1 558 ? 0.450 24.967 39.257 1.00 87.88 558 TRP A CA 1
ATOM 4343 C C . TRP A 1 558 ? -1.019 25.246 39.613 1.00 87.88 558 TRP A C 1
ATOM 4345 O O . TRP A 1 558 ? -1.933 24.534 39.199 1.00 87.88 558 TRP A O 1
ATOM 4355 N N . ASP A 1 559 ? -1.241 26.263 40.450 1.00 85.50 559 ASP A N 1
ATOM 4356 C CA . ASP A 1 559 ? -2.556 26.604 41.009 1.00 85.50 559 ASP A CA 1
ATOM 4357 C C . ASP A 1 559 ? -3.613 26.936 39.954 1.00 85.50 559 ASP A C 1
ATOM 4359 O O . ASP A 1 559 ? -4.793 26.639 40.138 1.00 85.50 559 ASP A O 1
ATOM 4363 N N . GLU A 1 560 ? -3.189 27.517 38.837 1.00 84.25 560 GLU A N 1
ATOM 4364 C CA . GLU A 1 560 ? -4.077 27.913 37.746 1.00 84.25 560 GLU A CA 1
ATOM 4365 C C . GLU A 1 560 ? -4.370 26.765 36.772 1.00 84.25 560 GLU A C 1
ATOM 4367 O O . GLU A 1 560 ? -5.201 26.946 35.893 1.00 84.25 560 GLU A O 1
ATOM 4372 N N . GLN A 1 561 ? -3.731 25.597 36.916 1.00 86.06 561 GLN A N 1
ATOM 4373 C CA . GLN A 1 561 ? -3.835 24.460 35.989 1.00 86.06 561 GLN A CA 1
ATOM 4374 C C . GLN A 1 561 ? -4.427 23.191 36.638 1.00 86.06 561 GLN A C 1
ATOM 4376 O O . GLN A 1 561 ? -4.264 22.091 36.112 1.00 86.06 561 GLN A O 1
ATOM 4381 N N . ASP A 1 562 ? -5.110 23.324 37.783 1.00 90.19 562 ASP A N 1
ATOM 4382 C CA . ASP A 1 562 ? -5.656 22.195 38.552 1.00 90.19 562 ASP A CA 1
ATOM 4383 C C . ASP A 1 562 ? -7.005 21.681 38.000 1.00 90.19 562 ASP A C 1
ATOM 4385 O O . ASP A 1 562 ? -8.027 22.369 38.061 1.00 90.19 562 ASP A O 1
ATOM 4389 N N . TYR A 1 563 ? -7.019 20.441 37.504 1.00 91.69 563 TYR A N 1
ATOM 4390 C CA . TYR A 1 563 ? -8.186 19.731 36.972 1.00 91.69 563 TYR A CA 1
ATOM 4391 C C . TYR A 1 563 ? -9.010 18.965 38.020 1.00 91.69 563 TYR A C 1
ATOM 4393 O O . TYR A 1 563 ? -9.964 18.285 37.641 1.00 91.69 563 TYR A O 1
ATOM 4401 N N . ASP A 1 564 ? -8.735 19.077 39.325 1.00 91.88 564 ASP A N 1
ATOM 4402 C CA . ASP A 1 564 ? -9.502 18.365 40.369 1.00 91.88 564 ASP A CA 1
ATOM 4403 C C . ASP A 1 564 ? -11.032 18.583 40.251 1.00 91.88 564 ASP A C 1
ATOM 4405 O O . ASP A 1 564 ? -11.824 17.676 40.523 1.00 91.88 564 ASP A O 1
ATOM 4409 N N . PHE A 1 565 ? -11.469 19.753 39.769 1.00 91.69 565 PHE A N 1
ATOM 4410 C CA . PHE A 1 565 ? -12.885 20.072 39.540 1.00 91.69 565 PHE A CA 1
ATOM 4411 C C . PHE A 1 565 ? -13.552 19.237 38.426 1.00 91.69 565 PHE A C 1
ATOM 4413 O O . PHE A 1 565 ? -14.777 19.113 38.413 1.00 91.69 565 PHE A O 1
ATOM 4420 N N . MET A 1 566 ? -12.771 18.646 37.515 1.00 94.38 566 MET A N 1
ATOM 4421 C CA . MET A 1 566 ? -13.263 17.810 36.413 1.00 94.38 566 MET A CA 1
ATOM 4422 C C . MET A 1 566 ? -13.576 16.375 36.833 1.00 94.38 566 MET A C 1
ATOM 4424 O O . MET A 1 566 ? -14.250 15.671 36.079 1.00 94.38 566 MET A O 1
ATOM 4428 N N . LEU A 1 567 ? -13.127 15.922 38.012 1.00 95.19 567 LEU A N 1
ATOM 4429 C CA . LEU A 1 567 ? -13.291 14.527 38.438 1.00 95.19 567 LEU A CA 1
ATOM 4430 C C . LEU A 1 567 ? -14.750 14.035 38.333 1.00 95.19 567 LEU A C 1
ATOM 4432 O O . LEU A 1 567 ? -14.953 12.986 37.729 1.00 95.19 567 LEU A O 1
ATOM 4436 N N . PRO A 1 568 ? -15.789 14.757 38.804 1.00 95.38 568 PRO A N 1
ATOM 4437 C CA . PRO A 1 568 ? -17.172 14.297 38.646 1.00 95.38 568 PRO A CA 1
ATOM 4438 C C . PRO A 1 568 ? -17.606 14.142 37.179 1.00 95.38 568 PRO A C 1
ATOM 4440 O O . PRO A 1 568 ? -18.213 13.139 36.825 1.00 95.38 568 PRO A O 1
ATOM 4443 N N . ALA A 1 569 ? -17.246 15.087 36.306 1.00 95.50 569 ALA A N 1
ATOM 4444 C CA . ALA A 1 569 ? -17.607 15.031 34.888 1.00 95.50 569 ALA A CA 1
ATOM 4445 C C . ALA A 1 569 ? -16.898 13.874 34.160 1.00 95.50 569 ALA A C 1
ATOM 4447 O O . ALA A 1 569 ? -17.489 13.196 33.317 1.00 95.50 569 ALA A O 1
ATOM 4448 N N . LEU A 1 570 ? -15.639 13.612 34.519 1.00 96.75 570 LEU A N 1
ATOM 4449 C CA . LEU A 1 570 ? -14.867 12.487 33.993 1.00 96.75 570 LEU A CA 1
ATOM 4450 C C . LEU A 1 570 ? -15.373 11.140 34.522 1.00 96.75 570 LEU A C 1
ATOM 4452 O O . LEU A 1 570 ? -15.308 10.160 33.779 1.00 96.75 570 LEU A O 1
ATOM 4456 N N . TYR A 1 571 ? -15.923 11.092 35.743 1.00 97.12 571 TYR A N 1
ATOM 4457 C CA . TYR A 1 571 ? -16.612 9.908 36.268 1.00 97.12 571 TYR A CA 1
ATOM 4458 C C . TYR A 1 571 ? -17.741 9.486 35.327 1.00 97.12 571 TYR A C 1
ATOM 4460 O O . TYR A 1 571 ? -17.742 8.377 34.790 1.00 97.12 571 TYR A O 1
ATOM 4468 N N . ASP A 1 572 ? -18.674 10.412 35.099 1.00 95.56 572 ASP A N 1
ATOM 4469 C CA . ASP A 1 572 ? -19.893 10.164 34.337 1.00 95.56 572 ASP A CA 1
ATOM 4470 C C . ASP A 1 572 ? -19.564 9.815 32.884 1.00 95.56 572 ASP A C 1
ATOM 4472 O O . ASP A 1 572 ? -20.122 8.868 32.325 1.00 95.56 572 ASP A O 1
ATOM 4476 N N . TYR A 1 573 ? -18.604 10.525 32.285 1.00 97.50 573 TYR A N 1
ATOM 4477 C CA . TYR A 1 573 ? -18.161 10.246 30.924 1.00 97.50 573 TYR A CA 1
ATOM 4478 C C . TYR A 1 573 ? -17.514 8.864 30.790 1.00 97.50 573 TYR A C 1
ATOM 4480 O O . TYR A 1 573 ? -17.887 8.102 29.898 1.00 97.50 573 TYR A O 1
ATOM 4488 N N . THR A 1 574 ? -16.590 8.509 31.688 1.00 95.75 574 THR A N 1
ATOM 4489 C CA . THR A 1 574 ? -15.888 7.215 31.642 1.00 95.75 574 THR A CA 1
ATOM 4490 C C . THR A 1 574 ? -16.869 6.051 31.771 1.00 95.75 574 THR A C 1
ATOM 4492 O O . THR A 1 574 ? -16.749 5.066 31.041 1.00 95.75 574 THR A O 1
ATOM 4495 N N . LEU A 1 575 ? -17.888 6.177 32.630 1.00 92.44 575 LEU A N 1
ATOM 4496 C CA . LEU A 1 575 ? -18.976 5.200 32.718 1.00 92.44 575 LEU A CA 1
ATOM 4497 C C . LEU A 1 575 ? -19.791 5.124 31.424 1.00 92.44 575 LEU A C 1
ATOM 4499 O O . LEU A 1 575 ? -20.063 4.024 30.939 1.00 92.44 575 LEU A O 1
ATOM 4503 N N . ALA A 1 576 ? -20.158 6.274 30.856 1.00 91.81 576 ALA A N 1
ATOM 4504 C CA . ALA A 1 576 ? -20.987 6.343 29.657 1.00 91.81 576 ALA A CA 1
ATOM 4505 C C . ALA A 1 576 ? -20.329 5.671 28.442 1.00 91.81 576 ALA A C 1
ATOM 4507 O O . ALA A 1 576 ? -21.019 5.026 27.651 1.00 91.81 576 ALA A O 1
ATOM 4508 N N . VAL A 1 577 ? -19.004 5.781 28.299 1.00 92.12 577 VAL A N 1
ATOM 4509 C CA . VAL A 1 577 ? -18.272 5.203 27.160 1.00 92.12 577 VAL A CA 1
ATOM 4510 C C . VAL A 1 577 ? -17.596 3.869 27.470 1.00 92.12 577 VAL A C 1
ATOM 4512 O O . VAL A 1 577 ? -16.933 3.323 26.594 1.00 92.12 577 VAL A O 1
ATOM 4515 N N . ASN A 1 578 ? -17.775 3.296 28.665 1.00 89.50 578 ASN A N 1
ATOM 4516 C CA . ASN A 1 578 ? -17.087 2.070 29.092 1.00 89.50 578 ASN A CA 1
ATOM 4517 C C . ASN A 1 578 ? -17.258 0.894 28.107 1.00 89.50 578 ASN A C 1
ATOM 4519 O O . ASN A 1 578 ? -16.334 0.126 27.853 1.00 89.50 578 ASN A O 1
ATOM 4523 N N . ALA A 1 579 ? -18.443 0.772 27.503 1.00 83.50 579 ALA A N 1
ATOM 4524 C CA . ALA A 1 579 ? -18.731 -0.283 26.535 1.00 83.50 579 ALA A CA 1
ATOM 4525 C C . ALA A 1 579 ? -18.168 -0.014 25.124 1.00 83.50 579 ALA A C 1
ATOM 4527 O O . ALA A 1 579 ? -18.130 -0.950 24.316 1.00 83.50 579 ALA A O 1
ATOM 4528 N N . ARG A 1 580 ? -17.734 1.223 24.819 1.00 92.50 580 ARG A N 1
ATOM 4529 C CA . ARG A 1 580 ? -17.213 1.618 23.501 1.00 92.50 580 ARG A CA 1
ATOM 4530 C C . ARG A 1 580 ? -16.012 0.751 23.153 1.00 92.50 580 ARG A C 1
ATOM 4532 O O . ARG A 1 580 ? -15.075 0.659 23.938 1.00 92.50 580 ARG A O 1
ATOM 4539 N N . VAL A 1 581 ? -16.054 0.119 21.985 1.00 87.06 581 VAL A N 1
ATOM 4540 C CA . VAL A 1 581 ? -14.935 -0.652 21.437 1.00 87.06 581 VAL A CA 1
ATOM 4541 C C . VAL A 1 581 ? -13.985 0.320 20.757 1.00 87.06 581 VAL A C 1
ATOM 4543 O O . VAL A 1 581 ? -14.402 1.058 19.867 1.00 87.06 581 VAL A O 1
ATOM 4546 N N . ASN A 1 582 ? -12.729 0.319 21.182 1.00 88.94 582 ASN A N 1
ATOM 4547 C CA . ASN A 1 582 ? -11.671 1.049 20.497 1.00 88.94 582 ASN A CA 1
ATOM 4548 C C . ASN A 1 582 ? -11.051 0.145 19.425 1.00 88.94 582 ASN A C 1
ATOM 4550 O O . ASN A 1 582 ? -11.156 -1.085 19.491 1.00 88.94 582 ASN A O 1
ATOM 4554 N N . ALA A 1 583 ? -10.375 0.750 18.452 1.00 85.81 583 ALA A N 1
ATOM 4555 C CA . ALA A 1 583 ? -9.588 0.017 17.477 1.00 85.81 583 ALA A CA 1
ATOM 4556 C C . ALA A 1 583 ? -8.568 -0.880 18.189 1.00 85.81 583 ALA A C 1
ATOM 4558 O O . ALA A 1 583 ? -7.918 -0.483 19.161 1.00 85.81 583 ALA A O 1
ATOM 4559 N N . VAL A 1 584 ? -8.446 -2.109 17.699 1.00 80.56 584 VAL A N 1
ATOM 4560 C CA . VAL A 1 584 ? -7.458 -3.076 18.174 1.00 80.56 584 VAL A CA 1
ATOM 4561 C C . VAL A 1 584 ? -6.225 -3.009 17.278 1.00 80.56 584 VAL A C 1
ATOM 4563 O O . VAL A 1 584 ? -6.377 -2.716 16.088 1.00 80.56 584 VAL A O 1
ATOM 4566 N N . PRO A 1 585 ? -5.012 -3.272 17.803 1.00 71.69 585 PRO A N 1
ATOM 4567 C CA . PRO A 1 585 ? -3.833 -3.402 16.966 1.00 71.69 585 PRO A CA 1
ATOM 4568 C C . PRO A 1 585 ? -4.146 -4.424 15.884 1.00 71.69 585 PRO A C 1
ATOM 4570 O O . PRO A 1 585 ? -4.448 -5.582 16.185 1.00 71.69 585 PRO A O 1
ATOM 4573 N N . THR A 1 586 ? -4.122 -4.003 14.623 1.00 51.97 586 THR A N 1
ATOM 4574 C CA . THR A 1 586 ? -4.158 -4.961 13.527 1.00 51.97 586 THR A CA 1
ATOM 4575 C C . THR A 1 586 ? -2.928 -5.827 13.703 1.00 51.97 586 THR A C 1
ATOM 4577 O O . THR A 1 586 ? -1.805 -5.345 13.533 1.00 51.97 586 THR A O 1
ATOM 4580 N N . GLN A 1 587 ? -3.129 -7.091 14.093 1.00 42.81 587 GLN A N 1
ATOM 4581 C CA . GLN A 1 587 ? -2.071 -8.077 13.980 1.00 42.81 587 GLN A CA 1
ATOM 4582 C C . GLN A 1 587 ? -1.549 -7.944 12.559 1.00 42.81 587 GLN A C 1
ATOM 4584 O O . GLN A 1 587 ? -2.326 -8.005 11.601 1.00 42.81 587 GLN A O 1
ATOM 4589 N N . ARG A 1 588 ? -0.231 -7.770 12.423 1.00 36.53 588 ARG A N 1
ATOM 4590 C CA . ARG A 1 588 ? 0.418 -8.196 11.193 1.00 36.53 588 ARG A CA 1
ATOM 4591 C C . ARG A 1 588 ? -0.149 -9.593 10.947 1.00 36.53 588 ARG A C 1
ATOM 4593 O O . ARG A 1 588 ? -0.043 -10.398 11.881 1.00 36.53 588 ARG A O 1
ATOM 4600 N N . PRO A 1 589 ? -0.830 -9.869 9.817 1.00 34.72 589 PRO A N 1
ATOM 4601 C CA . PRO A 1 589 ? -1.226 -11.235 9.529 1.00 34.72 589 PRO A CA 1
ATOM 4602 C C . PRO A 1 589 ? 0.001 -12.086 9.828 1.00 34.72 589 PRO A C 1
ATOM 4604 O O . PRO A 1 589 ? 1.100 -11.716 9.390 1.00 34.72 589 PRO A O 1
ATOM 4607 N N . ALA A 1 590 ? -0.160 -13.109 10.686 1.00 33.78 590 ALA A N 1
ATOM 4608 C CA . ALA A 1 590 ? 0.902 -14.073 10.947 1.00 33.78 590 ALA A CA 1
ATOM 4609 C C . ALA A 1 590 ? 1.532 -14.345 9.589 1.00 33.78 590 ALA A C 1
ATOM 4611 O O . ALA A 1 590 ? 0.760 -14.574 8.650 1.00 33.78 590 ALA A O 1
ATOM 4612 N N . PRO A 1 591 ? 2.851 -14.148 9.432 1.00 38.66 591 PRO A N 1
ATOM 4613 C CA . PRO A 1 591 ? 3.414 -14.094 8.105 1.00 38.66 591 PRO A CA 1
ATOM 4614 C C . PRO A 1 591 ? 3.042 -15.448 7.480 1.00 38.66 591 PRO A C 1
ATOM 4616 O O . PRO A 1 591 ? 3.247 -16.526 8.032 1.00 38.66 591 PRO A O 1
ATOM 4619 N N . GLY A 1 592 ? 2.248 -15.338 6.430 1.00 35.41 592 GLY A N 1
ATOM 4620 C CA . GLY A 1 592 ? 1.210 -16.296 6.086 1.00 35.41 592 GLY A CA 1
ATOM 4621 C C . GLY A 1 592 ? 0.451 -15.619 4.970 1.00 35.41 592 GLY A C 1
ATOM 4622 O O . GLY A 1 592 ? -0.543 -14.932 5.179 1.00 35.41 592 GLY A O 1
ATOM 4623 N N . GLY A 1 593 ? 1.059 -15.667 3.792 1.00 43.47 593 GLY A N 1
ATOM 4624 C CA . GLY A 1 593 ? 0.636 -14.834 2.672 1.00 43.47 593 GLY A CA 1
ATOM 4625 C C . GLY A 1 593 ? 1.669 -14.709 1.562 1.00 43.47 593 GLY A C 1
ATOM 4626 O O . GLY A 1 593 ? 1.316 -14.274 0.472 1.00 43.47 593 GLY A O 1
ATOM 4627 N N . LEU A 1 594 ? 2.919 -15.139 1.775 1.00 45.59 594 LEU A N 1
ATOM 4628 C CA . LEU A 1 594 ? 3.822 -15.363 0.653 1.00 45.59 594 LEU A CA 1
ATOM 4629 C C . LEU A 1 594 ? 3.544 -16.762 0.097 1.00 45.59 594 LEU A C 1
ATOM 4631 O O . LEU A 1 594 ? 3.878 -17.778 0.703 1.00 45.59 594 LEU A O 1
ATOM 4635 N N . GLU A 1 595 ? 2.922 -16.834 -1.082 1.00 48.75 595 GLU A N 1
ATOM 4636 C CA . GLU A 1 595 ? 2.596 -18.106 -1.749 1.00 48.75 595 GLU A CA 1
ATOM 4637 C C . GLU A 1 595 ? 3.835 -18.884 -2.258 1.00 48.75 595 GLU A C 1
ATOM 4639 O O . GLU A 1 595 ? 3.701 -19.841 -3.026 1.00 48.75 595 GLU A O 1
ATOM 4644 N N . HIS A 1 596 ? 5.048 -18.525 -1.830 1.00 57.50 596 HIS A N 1
ATOM 4645 C CA . HIS A 1 596 ? 6.312 -19.113 -2.275 1.00 57.50 596 HIS A CA 1
ATOM 4646 C C . HIS A 1 596 ? 7.286 -19.370 -1.111 1.00 57.50 596 HIS A C 1
ATOM 4648 O O . HIS A 1 596 ? 7.090 -18.908 0.011 1.00 57.50 596 HIS A O 1
ATOM 4654 N N . VAL A 1 597 ? 8.322 -20.171 -1.377 1.00 72.31 597 VAL A N 1
ATOM 4655 C CA . VAL A 1 597 ? 9.431 -20.418 -0.444 1.00 72.31 597 VAL A CA 1
ATOM 4656 C C . VAL A 1 597 ? 10.369 -19.214 -0.457 1.00 72.31 597 VAL A C 1
ATOM 4658 O O . VAL A 1 597 ? 10.800 -18.784 -1.526 1.00 72.31 597 VAL A O 1
ATOM 4661 N N . VAL A 1 598 ? 10.703 -18.689 0.718 1.00 77.56 598 VAL A N 1
ATOM 4662 C CA . VAL A 1 598 ? 11.507 -17.476 0.883 1.00 77.56 598 VAL A CA 1
ATOM 4663 C C . VAL A 1 598 ? 12.904 -17.843 1.376 1.00 77.56 598 VAL A C 1
ATOM 4665 O O . VAL A 1 598 ? 13.058 -18.540 2.373 1.00 77.56 598 VAL A O 1
ATOM 4668 N N . THR A 1 599 ? 13.945 -17.378 0.688 1.00 84.75 599 THR A N 1
ATOM 4669 C CA . THR A 1 599 ? 15.332 -17.459 1.173 1.00 84.75 599 THR A CA 1
ATOM 4670 C C . THR A 1 599 ? 15.910 -16.057 1.263 1.00 84.75 599 THR A C 1
ATOM 4672 O O . THR A 1 599 ? 16.026 -15.384 0.239 1.00 84.75 599 THR A O 1
ATOM 4675 N N . VAL A 1 600 ? 16.292 -15.631 2.467 1.00 87.75 600 VAL A N 1
ATOM 4676 C CA . VAL A 1 600 ? 16.885 -14.306 2.712 1.00 87.75 600 VAL A CA 1
ATOM 4677 C C . VAL A 1 600 ? 18.292 -14.459 3.266 1.00 87.75 600 VAL A C 1
ATOM 4679 O O . VAL A 1 600 ? 18.516 -15.255 4.172 1.00 87.75 600 VAL A O 1
ATOM 4682 N N . ASN A 1 601 ? 19.239 -13.701 2.718 1.00 92.50 601 ASN A N 1
ATOM 4683 C CA . ASN A 1 601 ? 20.629 -13.693 3.165 1.00 92.50 601 ASN A CA 1
ATOM 4684 C C . ASN A 1 601 ? 20.847 -12.546 4.154 1.00 92.50 601 ASN A C 1
ATOM 4686 O O . ASN A 1 601 ? 20.713 -11.384 3.783 1.00 92.50 601 ASN A O 1
ATOM 4690 N N . LEU A 1 602 ? 21.151 -12.867 5.404 1.00 94.25 602 LEU A N 1
ATOM 4691 C CA . LEU A 1 602 ? 21.346 -11.905 6.480 1.00 94.25 602 LEU A CA 1
ATOM 4692 C C . LEU A 1 602 ? 22.838 -11.594 6.641 1.00 94.25 602 LEU A C 1
ATOM 4694 O O . LEU A 1 602 ? 23.613 -12.495 6.962 1.00 94.25 602 LEU A O 1
ATOM 4698 N N . LEU A 1 603 ? 23.229 -10.338 6.409 1.00 92.69 603 LEU A N 1
ATOM 4699 C CA . LEU A 1 603 ? 24.627 -9.889 6.431 1.00 92.69 603 LEU A CA 1
ATOM 4700 C C . LEU A 1 603 ? 24.991 -9.173 7.742 1.00 92.69 603 LEU A C 1
ATOM 4702 O O . LEU A 1 603 ? 24.183 -8.371 8.209 1.00 92.69 603 LEU A O 1
ATOM 4706 N N . PRO A 1 604 ? 26.195 -9.386 8.313 1.00 89.75 604 PRO A N 1
ATOM 4707 C CA . PRO A 1 604 ? 26.676 -8.646 9.482 1.00 89.75 604 PRO A CA 1
ATOM 4708 C C . PRO A 1 604 ? 26.626 -7.126 9.288 1.00 89.75 604 PRO A C 1
ATOM 4710 O O . PRO A 1 604 ? 26.864 -6.629 8.184 1.00 89.75 604 PRO A O 1
ATOM 4713 N N . GLN A 1 605 ? 26.376 -6.369 10.360 1.00 83.31 605 GLN A N 1
ATOM 4714 C CA . GLN A 1 605 ? 26.273 -4.900 10.282 1.00 83.31 605 GLN A CA 1
ATOM 4715 C C . GLN A 1 605 ? 27.570 -4.226 9.820 1.00 83.31 605 GLN A C 1
ATOM 4717 O O . GLN A 1 605 ? 27.545 -3.153 9.228 1.00 83.31 605 GLN A O 1
ATOM 4722 N N . ASP A 1 606 ? 28.706 -4.867 10.068 1.00 82.56 606 ASP A N 1
ATOM 4723 C CA . ASP A 1 606 ? 30.043 -4.393 9.731 1.00 82.56 606 ASP A CA 1
ATOM 4724 C C . ASP A 1 606 ? 30.566 -4.969 8.399 1.00 82.56 606 ASP A C 1
ATOM 4726 O O . ASP A 1 606 ? 31.765 -4.895 8.119 1.00 82.56 606 ASP A O 1
ATOM 4730 N N . THR A 1 607 ? 29.685 -5.542 7.563 1.00 82.31 607 THR A N 1
ATOM 4731 C CA . THR A 1 607 ? 30.046 -6.059 6.229 1.00 82.31 607 THR A CA 1
ATOM 4732 C C . THR A 1 607 ? 30.739 -4.972 5.406 1.00 82.31 607 THR A C 1
ATOM 4734 O O . THR A 1 607 ? 30.162 -3.927 5.099 1.00 82.31 607 THR A O 1
ATOM 4737 N N . THR A 1 608 ? 31.976 -5.233 4.999 1.00 73.88 608 THR A N 1
ATOM 4738 C CA . THR A 1 608 ? 32.770 -4.321 4.171 1.00 73.88 608 THR A CA 1
ATOM 4739 C C . THR A 1 608 ? 32.257 -4.286 2.731 1.00 73.88 608 THR A C 1
ATOM 4741 O O . THR A 1 608 ? 31.590 -5.206 2.263 1.00 73.88 608 THR A O 1
ATOM 4744 N N . LEU A 1 609 ? 32.629 -3.260 1.958 1.00 53.78 609 LEU A N 1
ATOM 4745 C CA . LEU A 1 609 ? 32.267 -3.196 0.535 1.00 53.78 609 LEU A CA 1
ATOM 4746 C C . LEU A 1 609 ? 32.785 -4.399 -0.272 1.00 53.78 609 LEU A C 1
ATOM 4748 O O . LEU A 1 609 ? 32.119 -4.823 -1.209 1.00 53.78 609 LEU A O 1
ATOM 4752 N N . VAL A 1 610 ? 33.938 -4.968 0.093 1.00 57.44 610 VAL A N 1
ATOM 4753 C CA . VAL A 1 610 ? 34.520 -6.147 -0.578 1.00 57.44 610 VAL A CA 1
ATOM 4754 C C . VAL A 1 610 ? 33.712 -7.413 -0.273 1.00 57.44 610 VAL A C 1
ATOM 4756 O O . VAL A 1 610 ? 33.436 -8.223 -1.160 1.00 57.44 610 VAL A O 1
ATOM 4759 N N . GLU A 1 611 ? 33.281 -7.573 0.973 1.00 73.62 611 GLU A N 1
ATOM 4760 C CA . GLU A 1 611 ? 32.408 -8.672 1.392 1.00 73.62 611 GLU A CA 1
ATOM 4761 C C . GLU A 1 611 ? 31.013 -8.534 0.773 1.00 73.62 611 GLU A C 1
ATOM 4763 O O . GLU A 1 611 ? 30.480 -9.500 0.228 1.00 73.62 611 GLU A O 1
ATOM 4768 N N . LEU A 1 612 ? 30.462 -7.317 0.742 1.00 68.62 612 LEU A N 1
ATOM 4769 C CA . LEU A 1 612 ? 29.201 -7.016 0.070 1.00 68.62 612 LEU A CA 1
ATOM 4770 C C . LEU A 1 612 ? 29.286 -7.290 -1.435 1.00 68.62 612 LEU A C 1
ATOM 4772 O O . LEU A 1 612 ? 28.339 -7.819 -2.011 1.00 68.62 612 LEU A O 1
ATOM 4776 N N . GLN A 1 613 ? 30.412 -6.979 -2.081 1.00 59.25 613 GLN A N 1
ATOM 4777 C CA . GLN A 1 613 ? 30.664 -7.339 -3.479 1.00 59.25 613 GLN A CA 1
ATOM 4778 C C . GLN A 1 613 ? 30.701 -8.858 -3.673 1.00 59.25 613 GLN A C 1
ATOM 4780 O O . GLN A 1 613 ? 30.116 -9.354 -4.634 1.00 59.25 613 GLN A O 1
ATOM 4785 N N . THR A 1 614 ? 31.328 -9.597 -2.754 1.00 66.19 614 THR A N 1
ATOM 4786 C CA . THR A 1 614 ? 31.399 -11.069 -2.787 1.00 66.19 614 THR A CA 1
ATOM 4787 C C . THR A 1 614 ? 30.008 -11.688 -2.643 1.00 66.19 614 THR A C 1
ATOM 4789 O O . THR A 1 614 ? 29.600 -12.510 -3.465 1.00 66.19 614 THR A O 1
ATOM 4792 N N . VAL A 1 615 ? 29.227 -11.219 -1.669 1.00 72.75 615 VAL A N 1
ATOM 4793 C CA . VAL A 1 615 ? 27.827 -11.618 -1.479 1.00 72.75 615 VAL A CA 1
ATOM 4794 C C . VAL A 1 615 ? 26.982 -11.243 -2.681 1.00 72.75 615 VAL A C 1
ATOM 4796 O O . VAL A 1 615 ? 26.252 -12.081 -3.199 1.00 72.75 615 VAL A O 1
ATOM 4799 N N . THR A 1 616 ? 27.079 -10.006 -3.162 1.00 64.56 616 THR A N 1
ATOM 4800 C CA . THR A 1 616 ? 26.296 -9.544 -4.311 1.00 64.56 616 THR A CA 1
ATOM 4801 C C . THR A 1 616 ? 26.615 -10.402 -5.526 1.00 64.56 616 THR A C 1
ATOM 4803 O O . THR A 1 616 ? 25.695 -10.884 -6.176 1.00 64.56 616 THR A O 1
ATOM 4806 N N . ALA A 1 617 ? 27.887 -10.695 -5.794 1.00 57.78 617 ALA A N 1
ATOM 4807 C CA . ALA A 1 617 ? 28.285 -11.571 -6.891 1.00 57.78 617 ALA A CA 1
ATOM 4808 C C . ALA A 1 617 ? 27.752 -13.006 -6.738 1.00 57.78 617 ALA A C 1
ATOM 4810 O O . ALA A 1 617 ? 27.360 -13.617 -7.731 1.00 57.78 617 ALA A O 1
ATOM 4811 N N . TYR A 1 618 ? 27.679 -13.533 -5.515 1.00 67.06 618 TYR A N 1
ATOM 4812 C CA . TYR A 1 618 ? 27.132 -14.863 -5.239 1.00 67.06 618 TYR A CA 1
ATOM 4813 C C . TYR A 1 618 ? 25.590 -14.925 -5.290 1.00 67.06 618 TYR A C 1
ATOM 4815 O O . TYR A 1 618 ? 24.992 -15.928 -5.706 1.00 67.06 618 TYR A O 1
ATOM 4823 N N . LEU A 1 619 ? 24.907 -13.862 -4.867 1.00 68.56 619 LEU A N 1
ATOM 4824 C CA . LEU A 1 619 ? 23.447 -13.809 -4.776 1.00 68.56 619 LEU A CA 1
ATOM 4825 C C . LEU A 1 619 ? 22.779 -13.333 -6.066 1.00 68.56 619 LEU A C 1
ATOM 4827 O O . LEU A 1 619 ? 21.693 -13.819 -6.398 1.00 68.56 619 LEU A O 1
ATOM 4831 N N . HIS A 1 620 ? 23.439 -12.447 -6.813 1.00 54.78 620 HIS A N 1
ATOM 4832 C CA . HIS A 1 620 ? 22.934 -11.830 -8.038 1.00 54.78 620 HIS A CA 1
ATOM 4833 C C . HIS A 1 620 ? 22.515 -12.843 -9.123 1.00 54.78 620 HIS A C 1
ATOM 4835 O O . HIS A 1 620 ? 21.423 -12.672 -9.669 1.00 54.78 620 HIS A O 1
ATOM 4841 N N . PRO A 1 621 ? 23.256 -13.941 -9.403 1.00 47.38 621 PRO A N 1
ATOM 4842 C CA . PRO A 1 621 ? 22.834 -14.945 -10.386 1.00 47.38 621 PRO A CA 1
ATOM 4843 C C . PRO A 1 621 ? 21.482 -15.594 -10.066 1.00 47.38 621 PRO A C 1
ATOM 4845 O O . PRO A 1 621 ? 20.705 -15.882 -10.972 1.00 47.38 621 PRO A O 1
ATOM 4848 N N . GLY A 1 622 ? 21.187 -15.799 -8.779 1.00 44.47 622 GLY A N 1
ATOM 4849 C CA . GLY A 1 622 ? 19.914 -16.352 -8.308 1.00 44.47 622 GLY A CA 1
ATOM 4850 C C . GLY A 1 622 ? 18.871 -15.293 -7.957 1.00 44.47 622 GLY A C 1
ATOM 4851 O O . GLY A 1 622 ? 17.811 -15.655 -7.456 1.00 44.47 622 GLY A O 1
ATOM 4852 N N . ARG A 1 623 ? 19.188 -14.002 -8.154 1.00 57.97 623 ARG A N 1
ATOM 4853 C CA . ARG A 1 623 ? 18.381 -12.847 -7.720 1.00 57.97 623 ARG A CA 1
ATOM 4854 C C . ARG A 1 623 ? 17.917 -12.970 -6.266 1.00 57.97 623 ARG A C 1
ATOM 4856 O O . ARG A 1 623 ? 16.795 -12.606 -5.924 1.00 57.97 623 ARG A O 1
ATOM 4863 N N . ARG A 1 624 ? 18.780 -13.539 -5.421 1.00 65.81 624 ARG A N 1
ATOM 4864 C CA . ARG A 1 624 ? 18.473 -13.793 -4.014 1.00 65.81 624 ARG A CA 1
ATOM 4865 C C . ARG A 1 624 ? 18.601 -12.494 -3.236 1.00 65.81 624 ARG A C 1
ATOM 4867 O O . ARG A 1 624 ? 19.610 -11.801 -3.350 1.00 65.81 624 ARG A O 1
ATOM 4874 N N . SER A 1 625 ? 17.592 -12.194 -2.434 1.00 69.06 625 SER A N 1
ATOM 4875 C CA . SER A 1 625 ? 17.599 -11.014 -1.581 1.00 69.06 625 SER A CA 1
ATOM 4876 C C . SER A 1 625 ? 18.601 -11.183 -0.442 1.00 69.06 625 SER A C 1
ATOM 4878 O O . SER A 1 625 ? 18.738 -12.271 0.136 1.00 69.06 625 SER A O 1
ATOM 4880 N N . PHE A 1 626 ? 19.282 -10.092 -0.108 1.00 87.94 626 PHE A N 1
ATOM 4881 C CA . PHE A 1 626 ? 19.989 -9.949 1.153 1.00 87.94 626 PHE A CA 1
ATOM 4882 C C . PHE A 1 626 ? 19.437 -8.758 1.922 1.00 87.94 626 PHE A C 1
ATOM 4884 O O . PHE A 1 626 ? 18.905 -7.817 1.334 1.00 87.94 626 PHE A O 1
ATOM 4891 N N . VAL A 1 627 ? 19.560 -8.828 3.237 1.00 87.12 627 VAL A N 1
ATOM 4892 C CA . VAL A 1 627 ? 19.171 -7.772 4.164 1.00 87.12 627 VAL A CA 1
ATOM 4893 C C . VAL A 1 627 ? 20.258 -7.626 5.215 1.00 87.12 627 VAL A C 1
ATOM 4895 O O . VAL A 1 627 ? 20.982 -8.575 5.522 1.00 87.12 627 VAL A O 1
ATOM 4898 N N . TYR A 1 628 ? 20.347 -6.431 5.780 1.00 82.31 628 TYR A N 1
ATOM 4899 C CA . TYR A 1 628 ? 21.149 -6.194 6.972 1.00 82.31 628 TYR A CA 1
ATOM 4900 C C . TYR A 1 628 ? 20.326 -6.389 8.241 1.00 82.31 628 TYR A C 1
ATOM 4902 O O . TYR A 1 628 ? 20.875 -6.785 9.252 1.00 82.31 628 TYR A O 1
ATOM 4910 N N . SER A 1 629 ? 19.012 -6.169 8.224 1.00 84.12 629 SER A N 1
ATOM 4911 C CA . SER A 1 629 ? 18.180 -6.318 9.421 1.00 84.12 629 SER A CA 1
ATOM 4912 C C . SER A 1 629 ? 17.817 -7.783 9.687 1.00 84.12 629 SER A C 1
ATOM 4914 O O . SER A 1 629 ? 17.228 -8.461 8.841 1.00 84.12 629 SER A O 1
ATOM 4916 N N . ALA A 1 630 ? 18.130 -8.272 10.891 1.00 80.06 630 ALA A N 1
ATOM 4917 C CA . ALA A 1 630 ? 17.716 -9.601 11.340 1.00 80.06 630 ALA A CA 1
ATOM 4918 C C . ALA A 1 630 ? 16.189 -9.709 11.496 1.00 80.06 630 ALA A C 1
ATOM 4920 O O . ALA A 1 630 ? 15.627 -10.779 11.259 1.00 80.06 630 ALA A O 1
ATOM 4921 N N . ASP A 1 631 ? 15.517 -8.607 11.840 1.00 78.19 631 ASP A N 1
ATOM 4922 C CA . ASP A 1 631 ? 14.056 -8.539 11.907 1.00 78.19 631 ASP A CA 1
ATOM 4923 C C . ASP A 1 631 ? 13.425 -8.631 10.508 1.00 78.19 631 ASP A C 1
ATOM 4925 O O . ASP A 1 631 ? 12.446 -9.360 10.334 1.00 78.19 631 ASP A O 1
ATOM 4929 N N . ASP A 1 632 ? 14.018 -7.993 9.490 1.00 76.06 632 ASP A N 1
ATOM 4930 C CA . ASP A 1 632 ? 13.554 -8.122 8.099 1.00 76.06 632 ASP A CA 1
ATOM 4931 C C . ASP A 1 632 ? 13.739 -9.554 7.593 1.00 76.06 632 ASP A C 1
ATOM 4933 O O . ASP A 1 632 ? 12.836 -10.123 6.972 1.00 76.06 632 ASP A O 1
ATOM 4937 N N . ALA A 1 633 ? 14.887 -10.169 7.900 1.00 84.25 633 ALA A N 1
ATOM 4938 C CA . ALA A 1 633 ? 15.152 -11.563 7.559 1.00 84.25 633 ALA A CA 1
ATOM 4939 C C . ALA A 1 633 ? 14.135 -12.504 8.216 1.00 84.25 633 ALA A C 1
ATOM 4941 O O . ALA A 1 633 ? 13.571 -13.367 7.538 1.00 84.25 633 ALA A O 1
ATOM 4942 N N . ALA A 1 634 ? 13.870 -12.316 9.511 1.00 79.25 634 ALA A N 1
ATOM 4943 C CA . ALA A 1 634 ? 12.895 -13.109 10.245 1.00 79.25 634 ALA A CA 1
ATOM 4944 C C . ALA A 1 634 ? 11.484 -12.935 9.683 1.00 79.25 634 ALA A C 1
ATOM 4946 O O . ALA A 1 634 ? 10.800 -13.926 9.437 1.00 79.25 634 ALA A O 1
ATOM 4947 N N . TYR A 1 635 ? 11.067 -11.696 9.428 1.00 73.75 635 TYR A N 1
ATOM 4948 C CA . TYR A 1 635 ? 9.735 -11.405 8.920 1.00 73.75 635 TYR A CA 1
ATOM 4949 C C . TYR A 1 635 ? 9.476 -12.038 7.551 1.00 73.75 635 TYR A C 1
ATOM 4951 O O . TYR A 1 635 ? 8.459 -12.709 7.355 1.00 73.75 635 TYR A O 1
ATOM 4959 N N . LEU A 1 636 ? 10.400 -11.835 6.610 1.00 74.81 636 LEU A N 1
ATOM 4960 C CA . LEU A 1 636 ? 10.273 -12.351 5.251 1.00 74.81 636 LEU A CA 1
ATOM 4961 C C . LEU A 1 636 ? 10.210 -13.882 5.249 1.00 74.81 636 LEU A C 1
ATOM 4963 O O . LEU A 1 636 ? 9.407 -14.472 4.527 1.00 74.81 636 LEU A O 1
ATOM 4967 N N . VAL A 1 637 ? 11.038 -14.531 6.071 1.00 79.06 637 VAL A N 1
ATOM 4968 C CA . VAL A 1 637 ? 11.167 -15.992 6.078 1.00 79.06 637 VAL A CA 1
ATOM 4969 C C . VAL A 1 637 ? 10.065 -16.679 6.875 1.00 79.06 637 VAL A C 1
ATOM 4971 O O . VAL A 1 637 ? 9.558 -17.703 6.417 1.00 79.06 637 VAL A O 1
ATOM 4974 N N . ALA A 1 638 ? 9.646 -16.118 8.012 1.00 75.06 638 ALA A N 1
ATOM 4975 C CA . ALA A 1 638 ? 8.545 -16.665 8.805 1.00 75.06 638 ALA A CA 1
ATOM 4976 C C . ALA A 1 638 ? 7.228 -16.718 8.007 1.00 75.06 638 ALA A C 1
ATOM 4978 O O . ALA A 1 638 ? 6.358 -17.515 8.342 1.00 75.06 638 ALA A O 1
ATOM 4979 N N . GLY A 1 639 ? 7.094 -15.909 6.941 1.00 65.69 639 GLY A N 1
ATOM 4980 C CA . GLY A 1 639 ? 5.898 -15.864 6.093 1.00 65.69 639 GLY A CA 1
ATOM 4981 C C . GLY A 1 639 ? 5.870 -16.681 4.829 1.00 65.69 639 GLY A C 1
ATOM 4982 O O . GLY A 1 639 ? 4.846 -16.668 4.137 1.00 65.69 639 GLY A O 1
ATOM 4983 N N . GLY A 1 640 ? 6.971 -17.354 4.516 1.00 69.44 640 GLY A N 1
ATOM 4984 C CA . GLY A 1 640 ? 7.064 -18.211 3.347 1.00 69.44 640 GLY A CA 1
ATOM 4985 C C . GLY A 1 640 ? 6.525 -19.622 3.591 1.00 69.44 640 GLY A C 1
ATOM 4986 O O . GLY A 1 640 ? 6.299 -20.061 4.718 1.00 69.44 640 GLY A O 1
ATOM 4987 N N . LYS A 1 641 ? 6.347 -20.380 2.504 1.00 74.94 641 LYS A N 1
ATOM 4988 C CA . LYS A 1 641 ? 5.976 -21.808 2.557 1.00 74.94 641 LYS A CA 1
ATOM 4989 C C . LYS A 1 641 ? 7.042 -22.658 3.281 1.00 74.94 641 LYS A C 1
ATOM 4991 O O . LYS A 1 641 ? 8.195 -22.230 3.386 1.00 74.94 641 LYS A O 1
ATOM 4996 N N . PRO A 1 642 ? 6.710 -23.889 3.726 1.00 74.25 642 PRO A N 1
ATOM 4997 C CA . PRO A 1 642 ? 7.696 -24.837 4.254 1.00 74.25 642 PRO A CA 1
ATOM 4998 C C . PRO A 1 642 ? 8.933 -24.965 3.347 1.00 74.25 642 PRO A C 1
ATOM 5000 O O . PRO A 1 642 ? 8.793 -25.125 2.135 1.00 74.25 642 PRO A O 1
ATOM 5003 N N . GLY A 1 643 ? 10.129 -24.877 3.938 1.00 62.91 643 GLY A N 1
ATOM 5004 C CA . GLY A 1 643 ? 11.415 -24.778 3.227 1.00 62.91 643 GLY A CA 1
ATOM 5005 C C . GLY A 1 643 ? 11.979 -23.353 3.126 1.00 62.91 643 GLY A C 1
ATOM 5006 O O . GLY A 1 643 ? 13.049 -23.158 2.549 1.00 62.91 643 GLY A O 1
ATOM 5007 N N . SER A 1 644 ? 11.268 -22.355 3.666 1.00 82.44 644 SER A N 1
ATOM 5008 C CA . SER A 1 644 ? 11.774 -20.983 3.780 1.00 82.44 644 SER A CA 1
ATOM 5009 C C . SER A 1 644 ? 12.861 -20.891 4.845 1.00 82.44 644 SER A C 1
ATOM 5011 O O . SER A 1 644 ? 12.728 -21.492 5.913 1.00 82.44 644 SER A O 1
ATOM 5013 N N . LYS A 1 645 ? 13.927 -20.136 4.561 1.00 89.19 645 LYS A N 1
ATOM 5014 C CA . LYS A 1 645 ? 15.110 -20.073 5.423 1.00 89.19 645 LYS A CA 1
ATOM 5015 C C . LYS A 1 645 ? 15.845 -18.746 5.415 1.00 89.19 645 LYS A C 1
ATOM 5017 O O . LYS A 1 645 ? 15.887 -18.044 4.403 1.00 89.19 645 LYS A O 1
ATOM 5022 N N . VAL A 1 646 ? 16.497 -18.453 6.535 1.00 91.62 646 VAL A N 1
ATOM 5023 C CA . VAL A 1 646 ? 17.490 -17.378 6.623 1.00 91.62 646 VAL A CA 1
ATOM 5024 C C . VAL A 1 646 ? 18.877 -17.983 6.441 1.00 91.62 646 VAL A C 1
ATOM 5026 O O . VAL A 1 646 ? 19.231 -18.934 7.133 1.00 91.62 646 VAL A O 1
ATOM 5029 N N . VAL A 1 647 ? 19.664 -17.435 5.517 1.00 92.19 647 VAL A N 1
ATOM 5030 C CA . VAL A 1 647 ? 21.093 -17.734 5.378 1.00 92.19 647 VAL A CA 1
ATOM 5031 C C . VAL A 1 647 ? 21.868 -16.643 6.109 1.00 92.19 647 VAL A C 1
ATOM 5033 O O . VAL A 1 647 ? 21.934 -15.518 5.623 1.00 92.19 647 VAL A O 1
ATOM 5036 N N . VAL A 1 648 ? 22.410 -16.943 7.283 1.00 93.06 648 VAL A N 1
ATOM 5037 C CA . VAL A 1 648 ? 23.171 -15.999 8.107 1.00 93.06 648 VAL A CA 1
ATOM 5038 C C . VAL A 1 648 ? 24.638 -16.046 7.703 1.00 93.06 648 VAL A C 1
ATOM 5040 O O . VAL A 1 648 ? 25.284 -17.087 7.815 1.00 93.06 648 VAL A O 1
ATOM 5043 N N . TRP A 1 649 ? 25.153 -14.910 7.243 1.00 91.19 649 TRP A N 1
ATOM 5044 C CA . TRP A 1 649 ? 26.547 -14.756 6.851 1.00 91.19 649 TRP A CA 1
ATOM 5045 C C . TRP A 1 649 ? 27.395 -14.392 8.065 1.00 91.19 649 TRP A C 1
ATOM 5047 O O . TRP A 1 649 ? 27.032 -13.465 8.787 1.00 91.19 649 TRP A O 1
ATOM 5057 N N . ASN A 1 650 ? 28.496 -15.119 8.284 1.00 89.38 650 ASN A N 1
ATOM 5058 C CA . ASN A 1 650 ? 29.450 -14.916 9.380 1.00 89.38 650 ASN A CA 1
ATOM 5059 C C . ASN A 1 650 ? 28.740 -14.644 10.716 1.00 89.38 650 ASN A C 1
ATOM 5061 O O . ASN A 1 650 ? 28.833 -13.558 11.296 1.00 89.38 650 ASN A O 1
ATOM 5065 N N . ALA A 1 651 ? 27.959 -15.630 11.168 1.00 86.75 651 ALA A N 1
ATOM 5066 C CA . ALA A 1 651 ? 27.103 -15.526 12.348 1.00 86.75 651 ALA A CA 1
ATOM 5067 C C . ALA A 1 651 ? 27.855 -15.098 13.618 1.00 86.75 651 ALA A C 1
ATOM 5069 O O . ALA A 1 651 ? 27.270 -14.454 14.484 1.00 86.75 651 ALA A O 1
ATOM 5070 N N . GLU A 1 652 ? 29.151 -15.388 13.713 1.00 86.62 652 GLU A N 1
ATOM 5071 C CA . GLU A 1 652 ? 30.026 -14.980 14.811 1.00 86.62 652 GLU A CA 1
ATOM 5072 C C . GLU A 1 652 ? 30.217 -13.459 14.935 1.00 86.62 652 GLU A C 1
ATOM 5074 O O . GLU A 1 652 ? 30.633 -12.987 15.992 1.00 86.62 652 GLU A O 1
ATOM 5079 N N . ARG A 1 653 ? 29.907 -12.686 13.884 1.00 86.94 653 ARG A N 1
ATOM 5080 C CA . ARG A 1 653 ? 29.967 -11.211 13.884 1.00 86.94 653 ARG A CA 1
ATOM 5081 C C . ARG A 1 653 ? 28.698 -10.554 14.430 1.00 86.94 653 ARG A C 1
ATOM 5083 O O . ARG A 1 653 ? 28.639 -9.332 14.548 1.00 86.94 653 ARG A O 1
ATOM 5090 N N . TRP A 1 654 ? 27.679 -11.341 14.766 1.00 83.88 654 TRP A N 1
ATOM 5091 C CA . TRP A 1 654 ? 26.448 -10.849 15.373 1.00 83.88 654 TRP A CA 1
ATOM 5092 C C . TRP A 1 654 ? 26.543 -10.840 16.901 1.00 83.88 654 TRP A C 1
ATOM 5094 O O . TRP A 1 654 ? 27.057 -11.767 17.524 1.00 83.88 654 TRP A O 1
ATOM 5104 N N . ASN A 1 655 ? 26.013 -9.787 17.527 1.00 77.12 655 ASN A N 1
ATOM 5105 C CA . ASN A 1 655 ? 25.967 -9.688 18.984 1.00 77.12 655 ASN A CA 1
ATOM 5106 C C . ASN A 1 655 ? 24.912 -10.653 19.551 1.00 77.12 655 ASN A C 1
ATOM 5108 O O . ASN A 1 655 ? 23.714 -10.378 19.494 1.00 77.12 655 ASN A O 1
ATOM 5112 N N . GLY A 1 656 ? 25.365 -11.760 20.140 1.00 78.00 656 GLY A N 1
ATOM 5113 C CA . GLY A 1 656 ? 24.502 -12.779 20.747 1.00 78.00 656 GLY A CA 1
ATOM 5114 C C . GLY A 1 656 ? 24.175 -13.944 19.808 1.00 78.00 656 GLY A C 1
ATOM 5115 O O . GLY A 1 656 ? 24.765 -14.095 18.744 1.00 78.00 656 GLY A O 1
ATOM 5116 N N . ASP A 1 657 ? 23.249 -14.809 20.225 1.00 86.44 657 ASP A N 1
ATOM 5117 C CA . ASP A 1 657 ? 22.856 -15.993 19.450 1.00 86.44 657 ASP A CA 1
ATOM 5118 C C . ASP A 1 657 ? 21.810 -15.623 18.385 1.00 86.44 657 ASP A C 1
ATOM 5120 O O . ASP A 1 657 ? 20.600 -15.593 18.638 1.00 86.44 657 ASP A O 1
ATOM 5124 N N . ILE A 1 658 ? 22.297 -15.304 17.184 1.00 88.81 658 ILE A N 1
ATOM 5125 C CA . ILE A 1 658 ? 21.469 -14.895 16.044 1.00 88.81 658 ILE A CA 1
ATOM 5126 C C . ILE A 1 658 ? 20.515 -16.002 15.574 1.00 88.81 658 ILE A C 1
ATOM 5128 O O . ILE A 1 658 ? 19.408 -15.716 15.120 1.00 88.81 658 ILE A O 1
ATOM 5132 N N . GLU A 1 659 ? 20.880 -17.275 15.727 1.00 87.62 659 GLU A N 1
ATOM 5133 C CA . GLU A 1 659 ? 20.008 -18.390 15.355 1.00 87.62 659 GLU A CA 1
ATOM 5134 C C . GLU A 1 659 ? 18.830 -18.507 16.321 1.00 87.62 659 GLU A C 1
ATOM 5136 O O . GLU A 1 659 ? 17.676 -18.602 15.886 1.00 87.62 659 GLU A O 1
ATOM 5141 N N . ALA A 1 660 ? 19.097 -18.445 17.629 1.00 80.38 660 ALA A N 1
ATOM 5142 C CA . ALA A 1 660 ? 18.048 -18.418 18.643 1.00 80.38 660 ALA A CA 1
ATOM 5143 C C . ALA A 1 660 ? 17.119 -17.208 18.451 1.00 80.38 660 ALA A C 1
ATOM 5145 O O . ALA A 1 660 ? 15.895 -17.344 18.535 1.00 80.38 660 ALA A O 1
ATOM 5146 N N . TYR A 1 661 ? 17.688 -16.043 18.123 1.00 82.94 661 TYR A N 1
ATOM 5147 C CA . TYR A 1 661 ? 16.942 -14.817 17.843 1.00 82.94 661 TYR A CA 1
ATOM 5148 C C . TYR A 1 661 ? 15.951 -14.972 16.674 1.00 82.94 661 TYR A C 1
ATOM 5150 O O . TYR A 1 661 ? 14.798 -14.535 16.788 1.00 82.94 661 TYR A O 1
ATOM 5158 N N . LEU A 1 662 ? 16.377 -15.610 15.577 1.00 84.75 662 LEU A N 1
ATOM 5159 C CA . LEU A 1 662 ? 15.551 -15.866 14.391 1.00 84.75 662 LEU A CA 1
ATOM 5160 C C . LEU A 1 662 ? 14.488 -16.946 14.653 1.00 84.75 662 LEU A C 1
ATOM 5162 O O . LEU A 1 662 ? 13.326 -16.775 14.278 1.00 84.75 662 LEU A O 1
ATOM 5166 N N . LYS A 1 663 ? 14.850 -18.034 15.345 1.00 80.00 663 LYS A N 1
ATOM 5167 C CA . LYS A 1 663 ? 13.929 -19.144 15.656 1.00 80.00 663 LYS A CA 1
ATOM 5168 C C . LYS A 1 663 ? 12.763 -18.717 16.545 1.00 80.00 663 LYS A C 1
ATOM 5170 O O . LYS A 1 663 ? 11.626 -19.103 16.283 1.00 80.00 663 LYS A O 1
ATOM 5175 N N . VAL A 1 664 ? 13.014 -17.876 17.552 1.00 75.81 664 VAL A N 1
ATOM 5176 C CA . VAL A 1 664 ? 11.952 -17.316 18.415 1.00 75.81 664 VAL A CA 1
ATOM 5177 C C . VAL A 1 664 ? 10.942 -16.480 17.613 1.00 75.81 664 VAL A C 1
ATOM 5179 O O . VAL A 1 664 ? 9.778 -16.401 17.994 1.00 75.81 664 VAL A O 1
ATOM 5182 N N . ARG A 1 665 ? 11.356 -15.906 16.476 1.00 77.25 665 ARG A N 1
ATOM 5183 C CA . ARG A 1 665 ? 10.520 -15.090 15.577 1.00 77.25 665 ARG A CA 1
ATOM 5184 C C . ARG A 1 665 ? 9.863 -15.887 14.441 1.00 77.25 665 ARG A C 1
ATOM 5186 O O . ARG A 1 665 ? 9.353 -15.294 13.497 1.00 77.25 665 ARG A O 1
ATOM 5193 N N . GLY A 1 666 ? 9.843 -17.218 14.530 1.00 71.44 666 GLY A N 1
ATOM 5194 C CA . GLY A 1 666 ? 9.108 -18.078 13.596 1.00 71.44 666 GLY A CA 1
ATOM 5195 C C . GLY A 1 666 ? 9.904 -18.551 12.378 1.00 71.44 666 GLY A C 1
ATOM 5196 O O . GLY A 1 666 ? 9.330 -19.174 11.487 1.00 71.44 666 GLY A O 1
ATOM 5197 N N . VAL A 1 667 ? 11.219 -18.314 12.329 1.00 82.00 667 VAL A N 1
ATOM 5198 C CA . VAL A 1 667 ? 12.082 -18.890 11.289 1.00 82.00 667 VAL A CA 1
ATOM 5199 C C . VAL A 1 667 ? 12.315 -20.373 11.578 1.00 82.00 667 VAL A C 1
ATOM 5201 O O . VAL A 1 667 ? 12.964 -20.731 12.559 1.00 82.00 667 VAL A O 1
ATOM 5204 N N . ALA A 1 668 ? 11.796 -21.242 10.710 1.00 77.00 668 ALA A N 1
ATOM 5205 C CA . ALA A 1 668 ? 11.915 -22.691 10.872 1.00 77.00 668 ALA A CA 1
ATOM 5206 C C . ALA A 1 668 ? 13.317 -23.225 10.524 1.00 77.00 668 ALA A C 1
ATOM 5208 O O . ALA A 1 668 ? 13.812 -24.135 11.189 1.00 77.00 668 ALA A O 1
ATOM 5209 N N . GLU A 1 669 ? 13.962 -22.662 9.497 1.00 81.75 669 GLU A N 1
ATOM 5210 C CA . GLU A 1 669 ? 15.263 -23.109 8.993 1.00 81.75 669 GLU A CA 1
ATOM 5211 C C . GLU A 1 669 ? 16.253 -21.933 8.946 1.00 81.75 669 GLU A C 1
ATOM 5213 O O . GLU A 1 669 ? 15.994 -20.894 8.336 1.00 81.75 669 GLU A O 1
ATOM 5218 N N . VAL A 1 670 ? 17.399 -22.102 9.606 1.00 87.50 670 VAL A N 1
ATOM 5219 C CA . VAL A 1 670 ? 18.527 -21.164 9.586 1.00 87.50 670 VAL A CA 1
ATOM 5220 C C . VAL A 1 670 ? 19.735 -21.919 9.049 1.00 87.50 670 VAL A C 1
ATOM 5222 O O . VAL A 1 670 ? 20.015 -23.037 9.481 1.00 87.50 670 VAL A O 1
ATOM 5225 N N . VAL A 1 671 ? 20.422 -21.328 8.080 1.00 81.81 671 VAL A N 1
ATOM 5226 C CA . VAL A 1 671 ? 21.619 -21.881 7.440 1.00 81.81 671 VAL A CA 1
ATOM 5227 C C . VAL A 1 671 ? 22.750 -20.882 7.608 1.00 81.81 671 VAL A C 1
ATOM 5229 O O . VAL A 1 671 ? 22.516 -19.683 7.527 1.00 81.81 671 VAL A O 1
ATOM 5232 N N . PHE A 1 672 ? 23.970 -21.359 7.821 1.00 85.25 672 PHE A N 1
ATOM 5233 C CA . PHE A 1 672 ? 25.142 -20.502 7.962 1.00 85.25 672 PHE A CA 1
ATOM 5234 C C . PHE A 1 672 ? 25.967 -20.485 6.680 1.00 85.25 672 PHE A C 1
ATOM 5236 O O . PHE A 1 672 ? 26.019 -21.485 5.963 1.00 85.25 672 PHE A O 1
ATOM 5243 N N . ALA A 1 673 ? 26.567 -19.336 6.397 1.00 79.62 673 ALA A N 1
ATOM 5244 C CA . ALA A 1 673 ? 27.483 -19.117 5.289 1.00 79.62 673 ALA A CA 1
ATOM 5245 C C . ALA A 1 673 ? 28.653 -18.257 5.776 1.00 79.62 673 ALA A C 1
ATOM 5247 O O . ALA A 1 673 ? 28.454 -17.370 6.607 1.00 79.62 673 ALA A O 1
ATOM 5248 N N . GLU A 1 674 ? 29.852 -18.468 5.248 1.00 82.25 674 GLU A N 1
ATOM 5249 C CA . GLU A 1 674 ? 30.995 -17.589 5.516 1.00 82.25 674 GLU A CA 1
ATOM 5250 C C . GLU A 1 674 ? 31.472 -16.905 4.234 1.00 82.25 674 GLU A C 1
ATOM 5252 O O . GLU A 1 674 ? 31.523 -17.520 3.171 1.00 82.25 674 GLU A O 1
ATOM 5257 N N . PHE A 1 675 ? 31.902 -15.642 4.316 1.00 70.31 675 PHE A N 1
ATOM 5258 C CA . PHE A 1 675 ? 32.470 -14.923 3.167 1.00 70.31 675 PHE A CA 1
ATOM 5259 C C . PHE A 1 675 ? 33.641 -15.683 2.519 1.00 70.31 675 PHE A C 1
ATOM 5261 O O . PHE A 1 675 ? 33.828 -15.591 1.310 1.00 70.31 675 PHE A O 1
ATOM 5268 N N . GLY A 1 676 ? 34.403 -16.451 3.307 1.00 62.78 676 GLY A N 1
ATOM 5269 C CA . GLY A 1 676 ? 35.536 -17.255 2.838 1.00 62.78 676 GLY A CA 1
ATOM 5270 C C . GLY A 1 676 ? 35.166 -18.548 2.099 1.00 62.78 676 GLY A C 1
ATOM 5271 O O . GLY A 1 676 ? 36.043 -19.147 1.480 1.00 62.78 676 GLY A O 1
ATOM 5272 N N . GLU A 1 677 ? 33.901 -18.980 2.136 1.00 56.97 677 GLU A N 1
ATOM 5273 C CA . GLU A 1 677 ? 33.414 -20.171 1.415 1.00 56.97 677 GLU A CA 1
ATOM 5274 C C . GLU A 1 677 ? 33.136 -19.895 -0.068 1.00 56.97 677 GLU A C 1
ATOM 5276 O O . GLU A 1 677 ? 33.011 -20.824 -0.870 1.00 56.97 677 GLU A O 1
ATOM 5281 N N . PHE A 1 678 ? 33.048 -18.621 -0.443 1.00 49.53 678 PHE A N 1
ATOM 5282 C CA . PHE A 1 678 ? 32.774 -18.185 -1.802 1.00 49.53 678 PHE A CA 1
ATOM 5283 C C . PHE A 1 678 ? 34.052 -17.607 -2.382 1.00 49.53 678 PHE A C 1
ATOM 5285 O O . PHE A 1 678 ? 34.637 -16.678 -1.825 1.00 49.53 678 PHE A O 1
ATOM 5292 N N . GLU A 1 679 ? 34.504 -18.166 -3.508 1.00 40.47 679 GLU A N 1
ATOM 5293 C CA . GLU A 1 679 ? 35.625 -17.581 -4.232 1.00 40.47 679 GLU A CA 1
ATOM 5294 C C . GLU A 1 679 ? 35.295 -16.117 -4.523 1.00 40.47 679 GLU A C 1
ATOM 5296 O O . GLU A 1 679 ? 34.279 -15.799 -5.149 1.00 40.47 679 GLU A O 1
ATOM 5301 N N . THR A 1 680 ? 36.156 -15.221 -4.039 1.00 37.16 680 THR A N 1
ATOM 5302 C CA . THR A 1 680 ? 36.127 -13.811 -4.407 1.00 37.16 680 THR A CA 1
ATOM 5303 C C . THR A 1 680 ? 36.026 -13.756 -5.930 1.00 37.16 680 THR A C 1
ATOM 5305 O O . THR A 1 680 ? 36.847 -14.404 -6.590 1.00 37.16 680 THR A O 1
ATOM 5308 N N . PRO A 1 681 ? 35.067 -13.018 -6.523 1.00 32.28 681 PRO A N 1
ATOM 5309 C CA . PRO A 1 681 ? 35.141 -12.718 -7.941 1.00 32.28 681 PRO A CA 1
ATOM 5310 C C . PRO A 1 681 ? 36.536 -12.163 -8.167 1.00 32.28 681 PRO A C 1
ATOM 5312 O O . PRO A 1 681 ? 36.900 -11.154 -7.558 1.00 32.28 681 PRO A O 1
ATOM 5315 N N . VAL A 1 682 ? 37.351 -12.881 -8.941 1.00 34.66 682 VAL A N 1
ATOM 5316 C CA . VAL A 1 682 ? 38.698 -12.434 -9.278 1.00 34.66 682 VAL A CA 1
ATOM 5317 C C . VAL A 1 682 ? 38.527 -11.005 -9.764 1.00 34.66 682 VAL A C 1
ATOM 5319 O O . VAL A 1 682 ? 37.812 -10.793 -10.747 1.00 34.66 682 VAL A O 1
ATOM 5322 N N . ALA A 1 683 ? 39.100 -10.038 -9.033 1.00 37.12 683 ALA A N 1
ATOM 5323 C CA . ALA A 1 683 ? 39.094 -8.640 -9.441 1.00 37.12 683 ALA A CA 1
ATOM 5324 C C . ALA A 1 683 ? 39.397 -8.625 -10.943 1.00 37.12 683 ALA A C 1
ATOM 5326 O O . ALA A 1 683 ? 40.373 -9.287 -11.323 1.00 37.12 683 ALA A O 1
ATOM 5327 N N . PRO A 1 684 ? 38.556 -8.007 -11.802 1.00 38.88 684 PRO A N 1
ATOM 5328 C CA . PRO A 1 684 ? 38.768 -8.043 -13.243 1.00 38.88 684 PRO A CA 1
ATOM 5329 C C . PRO A 1 684 ? 40.224 -7.666 -13.482 1.00 38.88 684 PRO A C 1
ATOM 5331 O O . PRO A 1 684 ? 40.647 -6.590 -13.063 1.00 38.88 684 PRO A O 1
ATOM 5334 N N . GLY A 1 685 ? 41.008 -8.632 -13.982 1.00 49.12 685 GLY A N 1
ATOM 5335 C CA . GLY A 1 685 ? 42.460 -8.619 -13.805 1.00 49.12 685 GLY A CA 1
ATOM 5336 C C . GLY A 1 685 ? 43.046 -7.259 -14.163 1.00 49.12 685 GLY A C 1
ATOM 5337 O O . GLY A 1 685 ? 42.683 -6.707 -15.204 1.00 49.12 685 GLY A O 1
ATOM 5338 N N . THR A 1 686 ? 43.914 -6.727 -13.297 1.00 59.56 686 THR A N 1
ATOM 5339 C CA . THR A 1 686 ? 44.603 -5.447 -13.506 1.00 59.56 686 THR A CA 1
ATOM 5340 C C . THR A 1 686 ? 45.092 -5.356 -14.946 1.00 59.56 686 THR A C 1
ATOM 5342 O O . THR A 1 686 ? 45.747 -6.274 -15.452 1.00 59.56 686 THR A O 1
ATOM 5345 N N . VAL A 1 687 ? 44.742 -4.272 -15.643 1.00 77.44 687 VAL A N 1
ATOM 5346 C CA . VAL A 1 687 ? 45.096 -4.151 -17.061 1.00 77.44 687 VAL A CA 1
ATOM 5347 C C . VAL A 1 687 ? 46.625 -4.108 -17.190 1.00 77.44 687 VAL A C 1
ATOM 5349 O O . VAL A 1 687 ? 47.293 -3.490 -16.362 1.00 77.44 687 VAL A O 1
ATOM 5352 N N . PRO A 1 688 ? 47.261 -4.775 -18.161 1.00 83.69 688 PRO A N 1
ATOM 5353 C CA . PRO A 1 688 ? 48.707 -4.664 -18.322 1.00 83.69 688 PRO A CA 1
ATOM 5354 C C . PRO A 1 688 ? 49.116 -3.202 -18.513 1.00 83.69 688 PRO A C 1
ATOM 5356 O O . PRO A 1 688 ? 48.459 -2.457 -19.232 1.00 83.69 688 PRO A O 1
ATOM 5359 N N . ALA A 1 689 ? 50.202 -2.787 -17.862 1.00 90.50 689 ALA A N 1
ATOM 5360 C CA . ALA A 1 689 ? 50.684 -1.415 -17.930 1.00 90.50 689 ALA A CA 1
ATOM 5361 C C . ALA A 1 689 ? 51.777 -1.293 -19.000 1.00 90.50 689 ALA A C 1
ATOM 5363 O O . ALA A 1 689 ? 52.882 -1.814 -18.844 1.00 90.50 689 ALA A O 1
ATOM 5364 N N . TYR A 1 690 ? 51.459 -0.611 -20.100 1.00 94.81 690 TYR A N 1
ATOM 5365 C CA . TYR A 1 690 ? 52.385 -0.355 -21.204 1.00 94.81 690 TYR A CA 1
ATOM 5366 C C . TYR A 1 690 ? 52.770 1.122 -21.281 1.00 94.81 690 TYR A C 1
ATOM 5368 O O . TYR A 1 690 ? 51.934 2.001 -21.109 1.00 94.81 690 TYR A O 1
ATOM 5376 N N . SER A 1 691 ? 54.030 1.408 -21.610 1.00 96.00 691 SER A N 1
ATOM 5377 C CA . SER A 1 691 ? 54.477 2.768 -21.921 1.00 96.00 691 SER A CA 1
ATOM 5378 C C . SER A 1 691 ? 54.582 2.959 -23.432 1.00 96.00 691 SER A C 1
ATOM 5380 O O . SER A 1 691 ? 55.226 2.173 -24.122 1.00 96.00 691 SER A O 1
ATOM 5382 N N . GLN A 1 692 ? 54.037 4.048 -23.965 1.00 96.00 692 GLN A N 1
ATOM 5383 C CA . GLN A 1 692 ? 54.253 4.487 -25.343 1.00 96.00 692 GLN A CA 1
ATOM 5384 C C . GLN A 1 692 ? 55.731 4.844 -25.605 1.00 96.00 692 GLN A C 1
ATOM 5386 O O . GLN A 1 692 ? 56.181 4.814 -26.750 1.00 96.00 692 GLN A O 1
ATOM 5391 N N . ASN A 1 693 ? 56.490 5.155 -24.544 1.00 95.94 693 ASN A N 1
ATOM 5392 C CA . ASN A 1 693 ? 57.915 5.485 -24.569 1.00 95.94 693 ASN A CA 1
ATOM 5393 C C . ASN A 1 693 ? 58.835 4.278 -24.316 1.00 95.94 693 ASN A C 1
ATOM 5395 O O . ASN A 1 693 ? 60.052 4.459 -24.202 1.00 95.94 693 ASN A O 1
ATOM 5399 N N . ASP A 1 694 ? 58.297 3.054 -24.269 1.00 94.88 694 ASP A N 1
ATOM 5400 C CA . ASP A 1 694 ? 59.105 1.837 -24.157 1.00 94.88 694 ASP A CA 1
ATOM 5401 C C . ASP A 1 694 ? 60.127 1.772 -25.318 1.00 94.88 694 ASP A C 1
ATOM 5403 O O . ASP A 1 694 ? 59.744 1.891 -26.491 1.00 94.88 694 ASP A O 1
ATOM 5407 N N . PRO A 1 695 ? 61.435 1.590 -25.039 1.00 92.81 695 PRO A N 1
ATOM 5408 C CA . PRO A 1 695 ? 62.474 1.515 -26.064 1.00 92.81 695 PRO A CA 1
ATOM 5409 C C . PRO A 1 695 ? 62.200 0.499 -27.177 1.00 92.81 695 PRO A C 1
ATOM 5411 O O . PRO A 1 695 ? 62.676 0.707 -28.295 1.00 92.81 695 PRO A O 1
ATOM 5414 N N . ARG A 1 696 ? 61.428 -0.561 -26.894 1.00 93.69 696 ARG A N 1
ATOM 5415 C CA . ARG A 1 696 ? 61.065 -1.608 -27.859 1.00 93.69 696 ARG A CA 1
ATOM 5416 C C . ARG A 1 696 ? 60.223 -1.083 -29.020 1.00 93.69 696 ARG A C 1
ATOM 5418 O O . ARG A 1 696 ? 60.358 -1.593 -30.129 1.00 93.69 696 ARG A O 1
ATOM 5425 N N . TRP A 1 697 ? 59.380 -0.069 -28.800 1.00 95.25 697 TRP A N 1
ATOM 5426 C CA . TRP A 1 697 ? 58.454 0.416 -29.833 1.00 95.25 697 TRP A CA 1
ATOM 5427 C C . TRP A 1 697 ? 58.308 1.930 -29.954 1.00 95.25 697 TRP A C 1
ATOM 5429 O O . TRP A 1 697 ? 57.704 2.384 -30.923 1.00 95.25 697 TRP A O 1
ATOM 5439 N N . LYS A 1 698 ? 58.888 2.743 -29.064 1.00 95.06 698 LYS A N 1
ATOM 5440 C CA . LYS A 1 698 ? 58.723 4.210 -29.088 1.00 95.06 698 LYS A CA 1
ATOM 5441 C C . LYS A 1 698 ? 59.053 4.867 -30.436 1.00 95.06 698 LYS A C 1
ATOM 5443 O O . LYS A 1 698 ? 58.428 5.858 -30.803 1.00 95.06 698 LYS A O 1
ATOM 5448 N N . ASN A 1 699 ? 60.013 4.306 -31.177 1.00 94.44 699 ASN A N 1
ATOM 5449 C CA . ASN A 1 699 ? 60.461 4.807 -32.481 1.00 94.44 699 ASN A CA 1
ATOM 5450 C C . ASN A 1 699 ? 59.737 4.145 -33.669 1.00 94.44 699 ASN A C 1
ATOM 5452 O O . ASN A 1 699 ? 59.984 4.520 -34.813 1.00 94.44 699 ASN A O 1
ATOM 5456 N N . LEU A 1 700 ? 58.869 3.159 -33.423 1.00 95.88 700 LEU A N 1
ATOM 5457 C CA . LEU A 1 700 ? 58.092 2.500 -34.470 1.00 95.88 700 LEU A CA 1
ATOM 5458 C C . LEU A 1 700 ? 56.900 3.368 -34.863 1.00 95.88 700 LEU A C 1
ATOM 5460 O O . LEU A 1 700 ? 56.247 3.973 -34.011 1.00 95.88 700 LEU A O 1
ATOM 5464 N N . VAL A 1 701 ? 56.602 3.393 -36.160 1.00 94.00 701 VAL A N 1
ATOM 5465 C CA . VAL A 1 701 ? 55.423 4.063 -36.712 1.00 94.00 701 VAL A CA 1
ATOM 5466 C C . VAL A 1 701 ? 54.191 3.190 -36.471 1.00 94.00 701 VAL A C 1
ATOM 5468 O O . VAL A 1 701 ? 54.148 2.046 -36.924 1.00 94.00 701 VAL A O 1
ATOM 5471 N N . TYR A 1 702 ? 53.183 3.717 -35.769 1.00 91.62 702 TYR A N 1
ATOM 5472 C CA . TYR A 1 702 ? 51.941 2.979 -35.505 1.00 91.62 702 TYR A CA 1
ATOM 5473 C C . TYR A 1 702 ? 50.870 3.219 -36.576 1.00 91.62 702 TYR A C 1
ATOM 5475 O O . TYR A 1 702 ? 50.046 2.340 -36.804 1.00 91.62 702 TYR A O 1
ATOM 5483 N N . SER A 1 703 ? 50.850 4.380 -37.233 1.00 91.50 703 SER A N 1
ATOM 5484 C CA . SER A 1 703 ? 50.003 4.669 -38.399 1.00 91.50 703 SER A CA 1
ATOM 5485 C C . SER A 1 703 ? 50.412 6.003 -39.035 1.00 91.50 703 SER A C 1
ATOM 5487 O O . SER A 1 703 ? 50.887 6.908 -38.345 1.00 91.50 703 SER A O 1
ATOM 5489 N N . GLY A 1 704 ? 50.239 6.145 -40.354 1.00 88.38 704 GLY A N 1
ATOM 5490 C CA . GLY A 1 704 ? 50.686 7.329 -41.096 1.00 88.38 704 GLY A CA 1
ATOM 5491 C C . GLY A 1 704 ? 52.192 7.568 -40.928 1.00 88.38 704 GLY A C 1
ATOM 5492 O O . GLY A 1 704 ? 52.981 6.663 -41.170 1.00 88.38 704 GLY A O 1
ATOM 5493 N N . ASN A 1 705 ? 52.575 8.766 -40.470 1.00 87.50 705 ASN A N 1
ATOM 5494 C CA . ASN A 1 705 ? 53.961 9.128 -40.124 1.00 87.50 705 ASN A CA 1
ATOM 5495 C C . ASN A 1 705 ? 54.188 9.250 -38.599 1.00 87.50 705 ASN A C 1
ATOM 5497 O O . ASN A 1 705 ? 55.196 9.811 -38.170 1.00 87.50 705 ASN A O 1
ATOM 5501 N N . ALA A 1 706 ? 53.249 8.781 -37.769 1.00 91.81 706 ALA A N 1
ATOM 5502 C CA . ALA A 1 706 ? 53.290 8.964 -36.320 1.00 91.81 706 ALA A CA 1
ATOM 5503 C C . ALA A 1 706 ? 53.905 7.762 -35.592 1.00 91.81 706 ALA A C 1
ATOM 5505 O O . ALA A 1 706 ? 53.549 6.611 -35.851 1.00 91.81 706 ALA A O 1
ATOM 5506 N N . THR A 1 707 ? 54.801 8.036 -34.641 1.00 95.12 707 THR A N 1
ATOM 5507 C CA . THR A 1 707 ? 55.419 7.017 -33.782 1.00 95.12 707 THR A CA 1
ATOM 5508 C C . THR A 1 707 ? 54.694 6.857 -32.448 1.00 95.12 707 THR A C 1
ATOM 5510 O O . THR A 1 707 ? 53.997 7.775 -32.001 1.00 95.12 707 THR A O 1
ATOM 5513 N N . PHE A 1 708 ? 54.869 5.703 -31.791 1.00 93.56 708 PHE A N 1
ATOM 5514 C CA . PHE A 1 708 ? 54.293 5.462 -30.460 1.00 93.56 708 PHE A CA 1
ATOM 5515 C C . PHE A 1 708 ? 54.769 6.494 -29.429 1.00 93.56 708 PHE A C 1
ATOM 5517 O O . PHE A 1 708 ? 53.949 7.055 -28.709 1.00 93.56 708 PHE A O 1
ATOM 5524 N N . GLY A 1 709 ? 56.068 6.809 -29.403 1.00 89.06 709 GLY A N 1
ATOM 5525 C CA . GLY A 1 709 ? 56.633 7.747 -28.430 1.00 89.06 709 GLY A CA 1
ATOM 5526 C C . GLY A 1 709 ? 56.090 9.168 -28.584 1.00 89.06 709 GLY A C 1
ATOM 5527 O O . GLY A 1 709 ? 55.851 9.845 -27.587 1.00 89.06 709 GLY A O 1
ATOM 5528 N N . ALA A 1 710 ? 55.834 9.602 -29.823 1.00 86.38 710 ALA A N 1
ATOM 5529 C CA . ALA A 1 710 ? 55.360 10.954 -30.098 1.00 86.38 710 ALA A CA 1
ATOM 5530 C C . ALA A 1 710 ? 53.835 11.110 -29.963 1.00 86.38 710 ALA A C 1
ATOM 5532 O O . ALA A 1 710 ? 53.390 12.131 -29.455 1.00 86.38 710 ALA A O 1
ATOM 5533 N N . ASN A 1 711 ? 53.033 10.134 -30.418 1.00 88.62 711 ASN A N 1
ATOM 5534 C CA . ASN A 1 711 ? 51.571 10.296 -30.540 1.00 88.62 711 ASN A CA 1
ATOM 5535 C C . ASN A 1 711 ? 50.765 9.024 -30.192 1.00 88.62 711 ASN A C 1
ATOM 5537 O O . ASN A 1 711 ? 49.660 8.839 -30.703 1.00 88.62 711 ASN A O 1
ATOM 5541 N N . GLY A 1 712 ? 51.324 8.092 -29.414 1.00 91.31 712 GLY A N 1
ATOM 5542 C CA . GLY A 1 712 ? 50.771 6.742 -29.237 1.00 91.31 712 GLY A CA 1
ATOM 5543 C C . GLY A 1 712 ? 49.815 6.529 -28.060 1.00 91.31 712 GLY A C 1
ATOM 5544 O O . GLY A 1 712 ? 49.431 5.381 -27.833 1.00 91.31 712 GLY A O 1
ATOM 5545 N N . CYS A 1 713 ? 49.438 7.564 -27.301 1.00 94.56 713 CYS A N 1
ATOM 5546 C CA . CYS A 1 713 ? 48.741 7.414 -26.014 1.00 94.56 713 CYS A CA 1
ATOM 5547 C C . CYS A 1 713 ? 47.444 6.601 -26.115 1.00 94.56 713 CYS A C 1
ATOM 5549 O O . CYS A 1 713 ? 47.307 5.587 -25.436 1.00 94.56 713 CYS A O 1
ATOM 5551 N N . LEU A 1 714 ? 46.541 6.959 -27.034 1.00 94.25 714 LEU A N 1
ATOM 5552 C CA . LEU A 1 714 ? 45.264 6.256 -27.206 1.00 94.25 714 LEU A CA 1
ATOM 5553 C C . LEU A 1 714 ? 45.452 4.793 -27.634 1.00 94.25 714 LEU A C 1
ATOM 5555 O O . LEU A 1 714 ? 44.836 3.902 -27.061 1.00 94.25 714 LEU A O 1
ATOM 5559 N N . VAL A 1 715 ? 46.330 4.525 -28.606 1.00 95.00 715 VAL A N 1
ATOM 5560 C CA . VAL A 1 715 ? 46.616 3.154 -29.076 1.00 95.00 715 VAL A CA 1
ATOM 5561 C C . VAL A 1 715 ? 47.209 2.309 -27.948 1.00 95.00 715 VAL A C 1
ATOM 5563 O O . VAL A 1 715 ? 46.871 1.134 -27.803 1.00 95.00 715 VAL A O 1
ATOM 5566 N N . THR A 1 716 ? 48.047 2.919 -27.110 1.00 96.38 716 THR A N 1
ATOM 5567 C CA . THR A 1 716 ? 48.624 2.272 -25.930 1.00 96.38 716 THR A CA 1
ATOM 5568 C C . THR A 1 716 ? 47.539 1.971 -24.887 1.00 96.38 716 THR A C 1
ATOM 5570 O O . THR A 1 716 ? 47.513 0.858 -24.378 1.00 96.38 716 THR A O 1
ATOM 5573 N N . CYS A 1 717 ? 46.571 2.862 -24.639 1.00 96.50 717 CYS A N 1
ATOM 5574 C CA . CYS A 1 717 ? 45.423 2.568 -23.764 1.00 96.50 717 CYS A CA 1
ATOM 5575 C C . CYS A 1 717 ? 44.552 1.412 -24.288 1.00 96.50 717 CYS A C 1
ATOM 5577 O O . CYS A 1 717 ? 44.181 0.529 -23.518 1.00 96.50 717 CYS A O 1
ATOM 5579 N N . VAL A 1 718 ? 44.267 1.366 -25.597 1.00 95.31 718 VAL A N 1
ATOM 5580 C CA . VAL A 1 718 ? 43.533 0.236 -26.208 1.00 95.31 718 VAL A CA 1
ATOM 5581 C C . VAL A 1 718 ? 44.299 -1.077 -26.021 1.00 95.31 718 VAL A C 1
ATOM 5583 O O . VAL A 1 718 ? 43.702 -2.105 -25.719 1.00 95.31 718 VAL A O 1
ATOM 5586 N N . SER A 1 719 ? 45.627 -1.026 -26.135 1.00 94.75 719 SER A N 1
ATOM 5587 C CA . SER A 1 719 ? 46.526 -2.168 -25.919 1.00 94.75 719 SER A CA 1
ATOM 5588 C C . SER A 1 719 ? 46.443 -2.703 -24.485 1.00 94.75 719 SER A C 1
ATOM 5590 O O . SER A 1 719 ? 46.352 -3.915 -24.285 1.00 94.75 719 SER A O 1
ATOM 5592 N N . MET A 1 720 ? 46.400 -1.803 -23.492 1.00 94.56 720 MET A N 1
ATOM 5593 C CA . MET A 1 720 ? 46.220 -2.166 -22.080 1.00 94.56 720 MET A CA 1
ATOM 5594 C C . MET A 1 720 ? 44.882 -2.886 -21.855 1.00 94.56 720 MET A C 1
ATOM 5596 O O . MET A 1 720 ? 44.866 -3.961 -21.265 1.00 94.56 720 MET A O 1
ATOM 5600 N N . LEU A 1 721 ? 43.768 -2.354 -22.375 1.00 90.62 721 LEU A N 1
ATOM 5601 C CA . LEU A 1 721 ? 42.450 -2.991 -22.222 1.00 90.62 721 LEU A CA 1
ATOM 5602 C C . LEU A 1 721 ? 42.352 -4.340 -22.952 1.00 90.62 721 LEU A C 1
ATOM 5604 O O . LEU A 1 721 ? 41.724 -5.274 -22.454 1.00 90.62 721 LEU A O 1
ATOM 5608 N N . ALA A 1 722 ? 42.978 -4.452 -24.126 1.00 88.88 722 ALA A N 1
ATOM 5609 C CA . ALA A 1 722 ? 42.979 -5.669 -24.935 1.00 88.88 722 ALA A CA 1
ATOM 5610 C C . ALA A 1 722 ? 43.858 -6.785 -24.361 1.00 88.88 722 ALA A C 1
ATOM 5612 O O . ALA A 1 722 ? 43.668 -7.949 -24.724 1.00 88.88 722 ALA A O 1
ATOM 5613 N N . GLY A 1 723 ? 44.845 -6.427 -23.535 1.00 88.00 723 GLY A N 1
ATOM 5614 C CA . GLY A 1 723 ? 45.903 -7.331 -23.099 1.00 88.00 723 GLY A CA 1
ATOM 5615 C C . GLY A 1 723 ? 46.895 -7.708 -24.204 1.00 88.00 723 GLY A C 1
ATOM 5616 O O . GLY A 1 723 ? 47.428 -8.814 -24.184 1.00 88.00 723 GLY A O 1
ATOM 5617 N N . VAL A 1 724 ? 47.112 -6.828 -25.187 1.00 90.12 724 VAL A N 1
ATOM 5618 C CA . VAL A 1 724 ? 47.951 -7.074 -26.377 1.00 90.12 724 VAL A CA 1
ATOM 5619 C C . VAL A 1 724 ? 48.992 -5.964 -26.495 1.00 90.12 724 VAL A C 1
ATOM 5621 O O . VAL A 1 724 ? 48.662 -4.806 -26.262 1.00 90.12 724 VAL A O 1
ATOM 5624 N N . GLU A 1 725 ? 50.239 -6.271 -26.868 1.00 93.94 725 GLU A N 1
ATOM 5625 C CA . GLU A 1 725 ? 51.297 -5.253 -26.948 1.00 93.94 725 GLU A CA 1
ATOM 5626 C C . GLU A 1 725 ? 51.006 -4.159 -28.008 1.00 93.94 725 GLU A C 1
ATOM 5628 O O . GLU A 1 725 ? 50.400 -4.443 -29.051 1.00 93.94 725 GLU A O 1
ATOM 5633 N N . PRO A 1 726 ? 51.481 -2.908 -27.811 1.00 96.12 726 PRO A N 1
ATOM 5634 C CA . PRO A 1 726 ? 51.154 -1.787 -28.698 1.00 96.12 726 PRO A CA 1
ATOM 5635 C C . PRO A 1 726 ? 51.451 -1.978 -30.197 1.00 96.12 726 PRO A C 1
ATOM 5637 O O . PRO A 1 726 ? 50.589 -1.618 -31.008 1.00 96.12 726 PRO A O 1
ATOM 5640 N N . PRO A 1 727 ? 52.596 -2.558 -30.622 1.00 94.50 727 PRO A N 1
ATOM 5641 C CA . PRO A 1 727 ? 52.874 -2.792 -32.044 1.00 94.50 727 PRO A CA 1
ATOM 5642 C C . PRO A 1 727 ? 51.852 -3.702 -32.728 1.00 94.50 727 PRO A C 1
ATOM 5644 O O . PRO A 1 727 ? 51.421 -3.418 -33.850 1.00 94.50 727 PRO A O 1
ATOM 5647 N N . GLU A 1 728 ? 51.443 -4.768 -32.041 1.00 92.12 728 GLU A N 1
ATOM 5648 C CA . GLU A 1 728 ? 50.481 -5.741 -32.551 1.00 92.12 728 GLU A CA 1
ATOM 5649 C C . GLU A 1 728 ? 49.066 -5.156 -32.569 1.00 92.12 728 GLU A C 1
ATOM 5651 O O . GLU A 1 728 ? 48.374 -5.249 -33.586 1.00 92.12 728 GLU A O 1
ATOM 5656 N N . THR A 1 729 ? 48.665 -4.456 -31.505 1.00 95.44 729 THR A N 1
ATOM 5657 C CA . THR A 1 729 ? 47.400 -3.708 -31.465 1.00 95.44 729 THR A CA 1
ATOM 5658 C C . THR A 1 729 ? 47.298 -2.729 -32.635 1.00 95.44 729 THR A C 1
ATOM 5660 O O . THR A 1 729 ? 46.301 -2.724 -33.359 1.00 95.44 729 THR A O 1
ATOM 5663 N N . ALA A 1 730 ? 48.348 -1.944 -32.896 1.00 93.88 730 ALA A N 1
ATOM 5664 C CA . ALA A 1 730 ? 48.365 -1.015 -34.022 1.00 93.88 730 ALA A CA 1
ATOM 5665 C C . ALA A 1 730 ? 48.286 -1.734 -35.377 1.00 93.88 730 ALA A C 1
ATOM 5667 O O . ALA A 1 730 ? 47.585 -1.269 -36.274 1.00 93.88 730 ALA A O 1
ATOM 5668 N N . GLN A 1 731 ? 48.976 -2.867 -35.542 1.00 93.69 731 GLN A N 1
ATOM 5669 C CA . GLN A 1 731 ? 48.896 -3.671 -36.764 1.00 93.69 731 GLN A CA 1
ATOM 5670 C C . GLN A 1 731 ? 47.469 -4.157 -37.030 1.00 93.69 731 GLN A C 1
ATOM 5672 O O . GLN A 1 731 ? 46.977 -3.992 -38.149 1.00 93.69 731 GLN A O 1
ATOM 5677 N N . ARG A 1 732 ? 46.800 -4.707 -36.012 1.00 94.81 732 ARG A N 1
ATOM 5678 C CA . ARG A 1 732 ? 45.424 -5.214 -36.117 1.00 94.81 732 ARG A CA 1
ATOM 5679 C C . ARG A 1 732 ? 44.433 -4.087 -36.412 1.00 94.81 732 ARG A C 1
ATOM 5681 O O . ARG A 1 732 ? 43.616 -4.209 -37.319 1.00 94.81 732 ARG A O 1
ATOM 5688 N N . LEU A 1 733 ? 44.568 -2.949 -35.730 1.00 94.31 733 LEU A N 1
ATOM 5689 C CA . LEU A 1 733 ? 43.738 -1.765 -35.970 1.00 94.31 733 LEU A CA 1
ATOM 5690 C C . LEU A 1 733 ? 43.946 -1.175 -37.376 1.00 94.31 733 LEU A C 1
ATOM 5692 O O . LEU A 1 733 ? 42.979 -0.766 -38.016 1.00 94.31 733 LEU A O 1
ATOM 5696 N N . ARG A 1 734 ? 45.179 -1.171 -37.907 1.00 93.62 734 ARG A N 1
ATOM 5697 C CA . ARG A 1 734 ? 45.436 -0.786 -39.309 1.00 93.62 734 ARG A CA 1
ATOM 5698 C C . ARG A 1 734 ? 44.782 -1.755 -40.290 1.00 93.62 734 ARG A C 1
ATOM 5700 O O . ARG A 1 734 ? 44.162 -1.297 -41.244 1.00 93.62 734 ARG A O 1
ATOM 5707 N N . ALA A 1 735 ? 44.896 -3.062 -40.052 1.00 88.25 735 ALA A N 1
ATOM 5708 C CA . ALA A 1 735 ? 44.293 -4.084 -40.908 1.00 88.25 735 ALA A CA 1
ATOM 5709 C C . ALA A 1 735 ? 42.760 -3.974 -40.949 1.00 88.25 735 ALA A C 1
ATOM 5711 O O . ALA A 1 735 ? 42.168 -4.116 -42.015 1.00 88.25 735 ALA A O 1
ATOM 5712 N N . ALA A 1 736 ? 42.133 -3.630 -39.821 1.00 88.31 736 ALA A N 1
ATOM 5713 C CA . ALA A 1 736 ? 40.701 -3.352 -39.746 1.00 88.31 736 ALA A CA 1
ATOM 5714 C C . ALA A 1 736 ? 40.305 -1.987 -40.349 1.00 88.31 736 ALA A C 1
ATOM 5716 O O . ALA A 1 736 ? 39.124 -1.675 -40.445 1.00 88.31 736 ALA A O 1
ATOM 5717 N N . GLY A 1 737 ? 41.250 -1.137 -40.767 1.00 91.44 737 GLY A N 1
ATOM 5718 C CA . GLY A 1 737 ? 40.946 0.204 -41.284 1.00 91.44 737 GLY A CA 1
ATOM 5719 C C . GLY A 1 737 ? 40.468 1.189 -40.208 1.00 91.44 737 GLY A C 1
ATOM 5720 O O . GLY A 1 737 ? 39.715 2.119 -40.501 1.00 91.44 737 GLY A O 1
ATOM 5721 N N . ALA A 1 738 ? 40.888 0.997 -38.954 1.00 90.75 738 ALA A N 1
ATOM 5722 C CA . ALA A 1 738 ? 40.480 1.840 -37.829 1.00 90.75 738 ALA A CA 1
ATOM 5723 C C . ALA A 1 738 ? 41.115 3.253 -37.849 1.00 90.75 738 ALA A C 1
ATOM 5725 O O . ALA A 1 738 ? 40.646 4.154 -37.150 1.00 90.75 738 ALA A O 1
ATOM 5726 N N . PHE A 1 739 ? 42.171 3.467 -38.646 1.00 92.62 739 PHE A N 1
ATOM 5727 C CA . PHE A 1 739 ? 42.920 4.728 -38.715 1.00 92.62 739 PHE A CA 1
ATOM 5728 C C . PHE A 1 739 ? 42.623 5.559 -39.972 1.00 92.62 739 PHE A C 1
ATOM 5730 O O . PHE A 1 739 ? 42.457 5.016 -41.062 1.00 92.62 739 PHE A O 1
ATOM 5737 N N . SER A 1 740 ? 42.683 6.887 -39.823 1.00 87.94 740 SER A N 1
ATOM 5738 C CA . SER A 1 740 ? 42.847 7.856 -40.913 1.00 87.94 740 SER A CA 1
ATOM 5739 C C . SER A 1 740 ? 44.094 8.703 -40.638 1.00 87.94 740 SER A C 1
ATOM 5741 O O . SER A 1 740 ? 44.153 9.473 -39.676 1.00 87.94 740 SER A O 1
ATOM 5743 N N . GLY A 1 741 ? 45.153 8.506 -41.430 1.00 87.25 741 GLY A N 1
ATOM 5744 C CA . GLY A 1 741 ? 46.476 9.048 -41.112 1.00 87.25 741 GLY A CA 1
ATOM 5745 C C . GLY A 1 741 ? 47.000 8.498 -39.778 1.00 87.25 741 GLY A C 1
ATOM 5746 O O . GLY A 1 741 ? 47.137 7.285 -39.622 1.00 87.25 741 GLY A O 1
ATOM 5747 N N . ALA A 1 742 ? 47.295 9.382 -38.821 1.00 81.88 742 ALA A N 1
ATOM 5748 C CA . ALA A 1 742 ? 47.700 9.013 -37.460 1.00 81.88 742 ALA A CA 1
ATOM 5749 C C . ALA A 1 742 ? 46.515 8.866 -36.483 1.00 81.88 742 ALA A C 1
ATOM 5751 O O . ALA A 1 742 ? 46.677 8.330 -35.393 1.00 81.88 742 ALA A O 1
ATOM 5752 N N . TYR A 1 743 ? 45.317 9.323 -36.846 1.00 86.31 743 TYR A N 1
ATOM 5753 C CA . TYR A 1 743 ? 44.184 9.364 -35.925 1.00 86.31 743 TYR A CA 1
ATOM 5754 C C . TYR A 1 743 ? 43.388 8.064 -35.966 1.00 86.31 743 TYR A C 1
ATOM 5756 O O . TYR A 1 743 ? 43.092 7.542 -37.043 1.00 86.31 743 TYR A O 1
ATOM 5764 N N . LEU A 1 744 ? 43.003 7.551 -34.794 1.00 88.38 744 LEU A N 1
ATOM 5765 C CA . LEU A 1 744 ? 42.069 6.429 -34.665 1.00 88.38 744 LEU A CA 1
ATOM 5766 C C . LEU A 1 744 ? 40.636 6.919 -34.939 1.00 88.38 744 LEU A C 1
ATOM 5768 O O . LEU A 1 744 ? 39.821 7.049 -34.030 1.00 88.38 744 LEU A O 1
ATOM 5772 N N . SER A 1 745 ? 40.373 7.283 -36.193 1.00 87.06 745 SER A N 1
ATOM 5773 C CA . SER A 1 745 ? 39.142 7.955 -36.625 1.00 87.06 745 SER A CA 1
ATOM 5774 C C . SER A 1 745 ? 37.938 7.026 -36.764 1.00 87.06 745 SER A C 1
ATOM 5776 O O . SER A 1 745 ? 36.819 7.523 -36.791 1.00 87.06 745 SER A O 1
ATOM 5778 N N . ASN A 1 746 ? 38.146 5.706 -36.832 1.00 88.12 746 ASN A N 1
ATOM 5779 C CA . ASN A 1 746 ? 37.074 4.711 -36.935 1.00 88.12 746 ASN A CA 1
ATOM 5780 C C . ASN A 1 746 ? 37.099 3.726 -35.743 1.00 88.12 746 ASN A C 1
ATOM 5782 O O . ASN A 1 746 ? 37.322 2.526 -35.939 1.00 88.12 746 ASN A O 1
ATOM 5786 N N . PRO A 1 747 ? 36.905 4.195 -34.493 1.00 87.44 747 PRO A N 1
ATOM 5787 C CA . PRO A 1 747 ? 37.003 3.361 -33.292 1.00 87.44 747 PRO A CA 1
ATOM 5788 C C . PRO A 1 747 ? 35.918 2.273 -33.195 1.00 87.44 747 PRO A C 1
ATOM 5790 O O . PRO A 1 747 ? 36.121 1.265 -32.525 1.00 87.44 747 PRO A O 1
ATOM 5793 N N . GLN A 1 748 ? 34.811 2.396 -33.927 1.00 85.81 748 GLN A N 1
ATOM 5794 C CA . GLN A 1 748 ? 33.795 1.348 -34.069 1.00 85.81 748 GLN A CA 1
ATOM 5795 C C . GLN A 1 748 ? 34.337 0.047 -34.681 1.00 85.81 748 GLN A C 1
ATOM 5797 O O . GLN A 1 748 ? 33.711 -0.994 -34.529 1.00 85.81 748 GLN A O 1
ATOM 5802 N N . ARG A 1 749 ? 35.511 0.087 -35.330 1.00 88.00 749 ARG A N 1
ATOM 5803 C CA . ARG A 1 749 ? 36.199 -1.094 -35.877 1.00 88.00 749 ARG A CA 1
ATOM 5804 C C . ARG A 1 749 ? 37.140 -1.784 -34.886 1.00 88.00 749 ARG A C 1
ATOM 5806 O O . ARG A 1 749 ? 37.752 -2.794 -35.222 1.00 88.00 749 ARG A O 1
ATOM 5813 N N . ILE A 1 750 ? 37.276 -1.266 -33.662 1.00 90.12 750 ILE A N 1
ATOM 5814 C CA . ILE A 1 750 ? 38.077 -1.901 -32.602 1.00 90.12 750 ILE A CA 1
ATOM 5815 C C . ILE A 1 750 ? 37.657 -3.366 -32.362 1.00 90.12 750 ILE A C 1
ATOM 5817 O O . ILE A 1 750 ? 38.564 -4.194 -32.308 1.00 90.12 750 ILE A O 1
ATOM 5821 N N . PRO A 1 751 ? 36.358 -3.734 -32.304 1.00 88.00 751 PRO A N 1
ATOM 5822 C CA . PRO A 1 751 ? 35.947 -5.130 -32.117 1.00 88.00 751 PRO A CA 1
ATOM 5823 C C . PRO A 1 751 ? 36.347 -6.055 -33.276 1.00 88.00 751 PRO A C 1
ATOM 5825 O O . PRO A 1 751 ? 36.589 -7.237 -33.064 1.00 88.00 751 PRO A O 1
ATOM 5828 N N . GLU A 1 752 ? 36.468 -5.534 -34.501 1.00 84.88 752 GLU A N 1
ATOM 5829 C CA . GLU A 1 752 ? 36.949 -6.315 -35.653 1.00 84.88 752 GLU A CA 1
ATOM 5830 C C . GLU A 1 752 ? 38.445 -6.649 -35.517 1.00 84.88 752 GLU A C 1
ATOM 5832 O O . GLU A 1 752 ? 38.883 -7.742 -35.873 1.00 84.88 752 GLU A O 1
ATOM 5837 N N . ALA A 1 753 ? 39.239 -5.717 -34.979 1.00 86.25 753 ALA A N 1
ATOM 5838 C CA . ALA A 1 753 ? 40.674 -5.896 -34.747 1.00 86.25 753 ALA A CA 1
ATOM 5839 C C . ALA A 1 753 ? 40.988 -6.681 -33.459 1.00 86.25 753 ALA A C 1
ATOM 5841 O O . ALA A 1 753 ? 41.995 -7.391 -33.378 1.00 86.25 753 ALA A O 1
ATOM 5842 N N . LEU A 1 754 ? 40.157 -6.496 -32.434 1.00 89.56 754 LEU A N 1
ATOM 5843 C CA . LEU A 1 754 ? 40.331 -6.980 -31.067 1.00 89.56 754 LEU A CA 1
ATOM 5844 C C . LEU A 1 754 ? 38.963 -7.459 -30.545 1.00 89.56 754 LEU A C 1
ATOM 5846 O O . LEU A 1 754 ? 38.300 -6.715 -29.824 1.00 89.56 754 LEU A O 1
ATOM 5850 N N . PRO A 1 755 ? 38.529 -8.686 -30.893 1.00 78.56 755 PRO A N 1
ATOM 5851 C CA . PRO A 1 755 ? 37.184 -9.197 -30.586 1.00 78.56 755 PRO A CA 1
ATOM 5852 C C . PRO A 1 755 ? 36.836 -9.268 -29.097 1.00 78.56 755 PRO A C 1
ATOM 5854 O O . PRO A 1 755 ? 35.665 -9.311 -28.734 1.00 78.56 755 PRO A O 1
ATOM 5857 N N . GLN A 1 756 ? 37.847 -9.268 -28.226 1.00 79.19 756 GLN A N 1
ATOM 5858 C CA . GLN A 1 756 ? 37.668 -9.194 -26.777 1.00 79.19 756 GLN A CA 1
ATOM 5859 C C . GLN A 1 756 ? 37.223 -7.807 -26.283 1.00 79.19 756 GLN A C 1
ATOM 5861 O O . GLN A 1 756 ? 36.852 -7.665 -25.115 1.00 79.19 756 GLN A O 1
ATOM 5866 N N . LEU A 1 757 ? 37.288 -6.790 -27.147 1.00 86.81 757 LEU A N 1
ATOM 5867 C CA . LEU A 1 757 ? 36.883 -5.424 -26.859 1.00 86.81 757 LEU A CA 1
ATOM 5868 C C . LEU A 1 757 ? 35.599 -5.048 -27.600 1.00 86.81 757 LEU A C 1
ATOM 5870 O O . LEU A 1 757 ? 35.384 -5.411 -28.752 1.00 86.81 757 LEU A O 1
ATOM 5874 N N . GLN A 1 758 ? 34.774 -4.240 -26.945 1.00 87.31 758 GLN A N 1
ATOM 5875 C CA . GLN A 1 758 ? 33.603 -3.588 -27.523 1.00 87.31 758 GLN A CA 1
ATOM 5876 C C . GLN A 1 758 ? 33.827 -2.077 -27.564 1.00 87.31 758 GLN A C 1
ATOM 5878 O O . GLN A 1 758 ? 34.483 -1.528 -26.680 1.00 87.31 758 GLN A O 1
ATOM 5883 N N . TYR A 1 759 ? 33.256 -1.397 -28.559 1.00 86.12 759 TYR A N 1
ATOM 5884 C CA . TYR A 1 759 ? 33.212 0.064 -28.614 1.00 86.12 759 TYR A CA 1
ATOM 5885 C C . TYR A 1 759 ? 31.774 0.540 -28.403 1.00 86.12 759 TYR A C 1
ATOM 5887 O O . TYR A 1 759 ? 30.891 0.191 -29.181 1.00 86.12 759 TYR A O 1
ATOM 5895 N N . ALA A 1 760 ? 31.548 1.328 -27.355 1.00 81.50 760 ALA A N 1
ATOM 5896 C CA . ALA A 1 760 ? 30.229 1.812 -26.942 1.00 81.50 760 ALA A CA 1
ATOM 5897 C C . ALA A 1 760 ? 30.083 3.342 -27.060 1.00 81.50 760 ALA A C 1
ATOM 5899 O O . ALA A 1 760 ? 29.150 3.923 -26.513 1.00 81.50 760 ALA A O 1
ATOM 5900 N N . GLY A 1 761 ? 31.002 3.999 -27.773 1.00 85.38 761 GLY A N 1
ATOM 5901 C CA . GLY A 1 761 ? 30.932 5.426 -28.080 1.00 85.38 761 GLY A CA 1
ATOM 5902 C C . GLY A 1 761 ? 31.938 6.294 -27.323 1.00 85.38 761 GLY A C 1
ATOM 5903 O O . GLY A 1 761 ? 32.951 5.833 -26.787 1.00 85.38 761 GLY A O 1
ATOM 5904 N N . VAL A 1 762 ? 31.680 7.598 -27.337 1.00 88.62 762 VAL A N 1
ATOM 5905 C CA . VAL A 1 762 ? 32.530 8.643 -26.759 1.00 88.62 762 VAL A CA 1
ATOM 5906 C C . VAL A 1 762 ? 31.661 9.667 -26.043 1.00 88.62 762 VAL A C 1
ATOM 5908 O O . VAL A 1 762 ? 30.560 9.970 -26.499 1.00 88.62 762 VAL A O 1
ATOM 5911 N N . ARG A 1 763 ? 32.166 10.228 -24.943 1.00 86.88 763 ARG A N 1
ATOM 5912 C CA . ARG A 1 763 ? 31.627 11.469 -24.378 1.00 86.88 763 ARG A CA 1
ATOM 5913 C C . ARG A 1 763 ? 32.726 12.508 -24.240 1.00 86.88 763 ARG A C 1
ATOM 5915 O O . ARG A 1 763 ? 33.857 12.182 -23.877 1.00 86.88 763 ARG A O 1
ATOM 5922 N N . HIS A 1 764 ? 32.373 13.750 -24.535 1.00 85.06 764 HIS A N 1
ATOM 5923 C CA . HIS A 1 764 ? 33.244 14.909 -24.430 1.00 85.06 764 HIS A CA 1
ATOM 5924 C C . HIS A 1 764 ? 32.666 15.850 -23.378 1.00 85.06 764 HIS A C 1
ATOM 5926 O O . HIS A 1 764 ? 31.547 16.323 -23.529 1.00 85.06 764 HIS A O 1
ATOM 5932 N N . TRP A 1 765 ? 33.431 16.128 -22.327 1.00 83.69 765 TRP A N 1
ATOM 5933 C CA . TRP A 1 765 ? 33.070 17.117 -21.299 1.00 83.69 765 TRP A CA 1
ATOM 5934 C C . TRP A 1 765 ? 33.699 18.490 -21.583 1.00 83.69 765 TRP A C 1
ATOM 5936 O O . TRP A 1 765 ? 33.359 19.506 -20.990 1.00 83.69 765 TRP A O 1
ATOM 5946 N N . ARG A 1 766 ? 34.597 18.527 -22.569 1.00 71.38 766 ARG A N 1
ATOM 5947 C CA . ARG A 1 766 ? 35.370 19.693 -22.993 1.00 71.38 766 ARG A CA 1
ATOM 5948 C C . ARG A 1 766 ? 34.592 20.761 -23.779 1.00 71.38 766 ARG A C 1
ATOM 5950 O O . ARG A 1 766 ? 35.120 21.848 -23.976 1.00 71.38 766 ARG A O 1
ATOM 5957 N N . GLU A 1 767 ? 33.389 20.451 -24.265 1.00 56.47 767 GLU A N 1
ATOM 5958 C CA . GLU A 1 767 ? 32.613 21.321 -25.171 1.00 56.47 767 GLU A CA 1
ATOM 5959 C C . GLU A 1 767 ? 31.566 22.180 -24.432 1.00 56.47 767 GLU A C 1
ATOM 5961 O O . GLU A 1 767 ? 30.904 23.005 -25.055 1.00 56.47 767 GLU A O 1
ATOM 5966 N N . THR A 1 768 ? 31.435 22.028 -23.106 1.00 51.16 768 THR A N 1
ATOM 5967 C CA . THR A 1 768 ? 30.307 22.573 -22.321 1.00 51.16 768 THR A CA 1
ATOM 5968 C C . THR A 1 768 ? 30.678 23.119 -20.931 1.00 51.16 768 THR A C 1
ATOM 5970 O O . THR A 1 768 ? 29.778 23.400 -20.147 1.00 51.16 768 THR A O 1
ATOM 5973 N N . GLU A 1 769 ? 31.971 23.238 -20.587 1.00 58.44 769 GLU A N 1
ATOM 5974 C CA . GLU A 1 769 ? 32.451 23.509 -19.206 1.00 58.44 769 GLU A CA 1
ATOM 5975 C C . GLU A 1 769 ? 31.893 22.529 -18.146 1.00 58.44 769 GLU A C 1
ATOM 5977 O O . GLU A 1 769 ? 31.928 22.791 -16.943 1.00 58.44 769 GLU A O 1
ATOM 5982 N N . GLN A 1 770 ? 31.386 21.371 -18.579 1.00 72.50 770 GLN A N 1
ATOM 5983 C CA . GLN A 1 770 ? 30.837 20.351 -17.694 1.00 72.50 770 GLN A CA 1
ATOM 5984 C C . GLN A 1 770 ? 31.957 19.567 -17.009 1.00 72.50 770 GLN A C 1
ATOM 5986 O O . GLN A 1 770 ? 32.963 19.210 -17.621 1.00 72.50 770 GLN A O 1
ATOM 5991 N N . LEU A 1 771 ? 31.752 19.256 -15.730 1.00 83.94 771 LEU A N 1
ATOM 5992 C CA . LEU A 1 771 ? 32.590 18.309 -15.000 1.00 83.94 771 LEU A CA 1
ATOM 5993 C C . LEU A 1 771 ? 32.393 16.890 -15.547 1.00 83.94 771 LEU A C 1
ATOM 5995 O O . LEU A 1 771 ? 31.310 16.545 -16.029 1.00 83.94 771 LEU A O 1
ATOM 5999 N N . ALA A 1 772 ? 33.426 16.053 -15.440 1.00 85.56 772 ALA A N 1
ATOM 6000 C CA . ALA A 1 772 ? 33.312 14.652 -15.817 1.00 85.56 772 ALA A CA 1
ATOM 6001 C C . ALA A 1 772 ? 32.248 13.926 -14.980 1.00 85.56 772 ALA A C 1
ATOM 6003 O O . ALA A 1 772 ? 32.200 14.042 -13.755 1.00 85.56 772 ALA A O 1
ATOM 6004 N N . ASP A 1 773 ? 31.418 13.134 -15.655 1.00 83.19 773 ASP A N 1
ATOM 6005 C CA . ASP A 1 773 ? 30.342 12.366 -15.031 1.00 83.19 773 ASP A CA 1
ATOM 6006 C C . ASP A 1 773 ? 30.915 11.158 -14.271 1.00 83.19 773 ASP A C 1
ATOM 6008 O O . ASP A 1 773 ? 31.164 10.086 -14.832 1.00 83.19 773 ASP A O 1
ATOM 6012 N N . PHE A 1 774 ? 31.155 11.343 -12.973 1.00 83.12 774 PHE A N 1
ATOM 6013 C CA . PHE A 1 774 ? 31.697 10.302 -12.100 1.00 83.12 774 PHE A CA 1
ATOM 6014 C C . PHE A 1 774 ? 30.735 9.136 -11.888 1.00 83.12 774 PHE A C 1
ATOM 6016 O O . PHE A 1 774 ? 31.198 8.030 -11.615 1.00 83.12 774 PHE A O 1
ATOM 6023 N N . ASN A 1 775 ? 29.426 9.337 -12.040 1.00 61.12 775 ASN A N 1
ATOM 6024 C CA . ASN A 1 775 ? 28.464 8.246 -11.916 1.00 61.12 775 ASN A CA 1
ATOM 6025 C C . ASN A 1 775 ? 28.561 7.317 -13.126 1.00 61.12 775 ASN A C 1
ATOM 6027 O O . ASN A 1 775 ? 28.693 6.107 -12.942 1.00 61.12 775 ASN A O 1
ATOM 6031 N N . LEU A 1 776 ? 28.617 7.876 -14.339 1.00 75.69 776 LEU A N 1
ATOM 6032 C CA . LEU A 1 776 ? 28.890 7.107 -15.555 1.00 75.69 776 LEU A CA 1
ATOM 6033 C C . LEU A 1 776 ? 30.226 6.362 -15.455 1.00 75.69 776 LEU A C 1
ATOM 6035 O O . LEU A 1 776 ? 30.294 5.167 -15.731 1.00 75.69 776 LEU A O 1
ATOM 6039 N N . LEU A 1 777 ? 31.296 7.049 -15.052 1.00 76.31 777 LEU A N 1
ATOM 6040 C CA . LEU A 1 777 ? 32.619 6.432 -14.987 1.00 76.31 777 LEU A CA 1
ATOM 6041 C C . LEU A 1 777 ? 32.707 5.338 -13.914 1.00 76.31 777 LEU A C 1
ATOM 6043 O O . LEU A 1 777 ? 33.305 4.296 -14.171 1.00 76.31 777 LEU A O 1
ATOM 6047 N N . ARG A 1 778 ? 32.084 5.524 -12.741 1.00 74.31 778 ARG A N 1
ATOM 6048 C CA . ARG A 1 778 ? 31.994 4.471 -11.717 1.00 74.31 778 ARG A CA 1
ATOM 6049 C C . ARG A 1 778 ? 31.215 3.270 -12.233 1.00 74.31 778 ARG A C 1
ATOM 6051 O O . ARG A 1 778 ? 31.678 2.153 -12.052 1.00 74.31 778 ARG A O 1
ATOM 6058 N N . GLN A 1 779 ? 30.090 3.485 -12.912 1.00 61.56 779 GLN A N 1
ATOM 6059 C CA . GLN A 1 779 ? 29.316 2.399 -13.517 1.00 61.56 779 GLN A CA 1
ATOM 6060 C C . GLN A 1 779 ? 30.131 1.633 -14.569 1.00 61.56 779 GLN A C 1
ATOM 6062 O O . GLN A 1 779 ? 30.133 0.405 -14.551 1.00 61.56 779 GLN A O 1
ATOM 6067 N N . GLU A 1 780 ? 30.875 2.328 -15.434 1.00 72.00 780 GLU A N 1
ATOM 6068 C CA . GLU A 1 780 ? 31.734 1.688 -16.441 1.00 72.00 780 GLU A CA 1
ATOM 6069 C C . GLU A 1 780 ? 32.888 0.900 -15.806 1.00 72.00 780 GLU A C 1
ATOM 6071 O O . GLU A 1 780 ? 33.166 -0.223 -16.220 1.00 72.00 780 GLU A O 1
ATOM 6076 N N . ILE A 1 781 ? 33.541 1.449 -14.780 1.00 76.56 781 ILE A N 1
ATOM 6077 C CA . ILE A 1 781 ? 34.635 0.772 -14.067 1.00 76.56 781 ILE A CA 1
ATOM 6078 C C . ILE A 1 781 ? 34.107 -0.441 -13.291 1.00 76.56 781 ILE A C 1
ATOM 6080 O O . ILE A 1 781 ? 34.729 -1.498 -13.319 1.00 76.56 781 ILE A O 1
ATOM 6084 N N . ILE A 1 782 ? 32.939 -0.331 -12.652 1.00 60.66 782 ILE A N 1
ATOM 6085 C CA . ILE A 1 782 ? 32.290 -1.450 -11.952 1.00 60.66 782 ILE A CA 1
ATOM 6086 C C . ILE A 1 782 ? 31.922 -2.563 -12.938 1.00 60.66 782 ILE A C 1
ATOM 6088 O O . ILE A 1 782 ? 32.151 -3.736 -12.655 1.00 60.66 782 ILE A O 1
ATOM 6092 N N . ALA A 1 783 ? 31.366 -2.208 -14.096 1.00 54.06 783 ALA A N 1
ATOM 6093 C CA . ALA A 1 783 ? 30.890 -3.184 -15.069 1.00 54.06 783 ALA A CA 1
ATOM 6094 C C . ALA A 1 783 ? 32.020 -3.835 -15.887 1.00 54.06 783 ALA A C 1
ATOM 6096 O O . ALA A 1 783 ? 31.887 -4.992 -16.283 1.00 54.06 783 ALA A O 1
ATOM 6097 N N . TYR A 1 784 ? 33.116 -3.115 -16.155 1.00 72.19 784 TYR A N 1
ATOM 6098 C CA . TYR A 1 784 ? 34.132 -3.538 -17.134 1.00 72.19 784 TYR A CA 1
ATOM 6099 C C . TYR A 1 784 ? 35.581 -3.477 -16.623 1.00 72.19 784 TYR A C 1
ATOM 6101 O O . TYR A 1 784 ? 36.513 -3.783 -17.368 1.00 72.19 784 TYR A O 1
ATOM 6109 N N . GLY A 1 785 ? 35.789 -3.106 -15.359 1.00 75.31 785 GLY A N 1
ATOM 6110 C CA . GLY A 1 785 ? 37.078 -3.087 -14.660 1.00 75.31 785 GLY A CA 1
ATOM 6111 C C . GLY A 1 785 ? 37.930 -1.837 -14.897 1.00 75.31 785 GLY A C 1
ATOM 6112 O O . GLY A 1 785 ? 38.578 -1.359 -13.971 1.00 75.31 785 GLY A O 1
ATOM 6113 N N . ALA A 1 786 ? 37.942 -1.287 -16.111 1.00 86.69 786 ALA A N 1
ATOM 6114 C CA . ALA A 1 786 ? 38.675 -0.065 -16.444 1.00 86.69 786 ALA A CA 1
ATOM 6115 C C . ALA A 1 786 ? 38.078 0.621 -17.680 1.00 86.69 786 ALA A C 1
ATOM 6117 O O . ALA A 1 786 ? 37.390 -0.011 -18.481 1.00 86.69 786 ALA A O 1
ATOM 6118 N N . THR A 1 787 ? 38.373 1.909 -17.871 1.00 91.06 787 THR A N 1
ATOM 6119 C CA . THR A 1 787 ? 37.941 2.663 -19.063 1.00 91.06 787 THR A CA 1
ATOM 6120 C C . THR A 1 787 ? 39.003 3.662 -19.528 1.00 91.06 787 THR A C 1
ATOM 6122 O O . THR A 1 787 ? 39.922 3.986 -18.777 1.00 91.06 787 THR A O 1
ATOM 6125 N N . VAL A 1 788 ? 38.922 4.143 -20.774 1.00 95.38 788 VAL A N 1
ATOM 6126 C CA . VAL A 1 788 ? 39.892 5.107 -21.328 1.00 95.38 788 VAL A CA 1
ATOM 6127 C C . VAL A 1 788 ? 39.348 6.522 -21.203 1.00 95.38 788 VAL A C 1
ATOM 6129 O O . VAL A 1 788 ? 38.347 6.855 -21.835 1.00 95.38 788 VAL A O 1
ATOM 6132 N N . CYS A 1 789 ? 40.043 7.387 -20.473 1.00 95.12 789 CYS A N 1
ATOM 6133 C CA . CYS A 1 789 ? 39.669 8.791 -20.332 1.00 95.12 789 CYS A CA 1
ATOM 6134 C C . CYS A 1 789 ? 40.661 9.734 -21.016 1.00 95.12 789 CYS A C 1
ATOM 6136 O O . CYS A 1 789 ? 41.835 9.423 -21.206 1.00 95.12 789 CYS A O 1
ATOM 6138 N N . GLU A 1 790 ? 40.160 10.901 -21.400 1.00 93.19 790 GLU A N 1
ATOM 6139 C CA . GLU A 1 790 ? 40.894 11.996 -22.027 1.00 93.19 790 GLU A CA 1
ATOM 6140 C C . GLU A 1 790 ? 41.244 13.059 -20.977 1.00 93.19 790 GLU A C 1
ATOM 6142 O O . GLU A 1 790 ? 40.392 13.454 -20.179 1.00 93.19 790 GLU A O 1
ATOM 6147 N N . VAL A 1 791 ? 42.480 13.552 -20.994 1.00 92.88 791 VAL A N 1
ATOM 6148 C CA . VAL A 1 791 ? 43.015 14.594 -20.102 1.00 92.88 791 VAL A CA 1
ATOM 6149 C C . VAL A 1 791 ? 43.785 15.650 -20.902 1.00 92.88 791 VAL A C 1
ATOM 6151 O O . VAL A 1 791 ? 44.155 15.426 -22.059 1.00 92.88 791 VAL A O 1
ATOM 6154 N N . ARG A 1 792 ? 44.060 16.805 -20.282 1.00 90.19 792 ARG A N 1
ATOM 6155 C CA . ARG A 1 792 ? 44.916 17.854 -20.864 1.00 90.19 792 ARG A CA 1
ATOM 6156 C C . ARG A 1 792 ? 46.389 17.456 -20.745 1.00 90.19 792 ARG A C 1
ATOM 6158 O O . ARG A 1 792 ? 46.846 17.119 -19.657 1.00 90.19 792 ARG A O 1
ATOM 6165 N N . TRP A 1 793 ? 47.141 17.508 -21.845 1.00 89.56 793 TRP A N 1
ATOM 6166 C CA . TRP A 1 793 ? 48.579 17.211 -21.842 1.00 89.56 793 TRP A CA 1
ATOM 6167 C C . TRP A 1 793 ? 49.374 18.243 -21.029 1.00 89.56 793 TRP A C 1
ATOM 6169 O O . TRP A 1 793 ? 50.225 17.882 -20.213 1.00 89.56 793 TRP A O 1
ATOM 6179 N N . ASP A 1 794 ? 49.086 19.520 -21.248 1.00 87.38 794 ASP A N 1
ATOM 6180 C CA . ASP A 1 794 ? 49.538 20.652 -20.454 1.00 87.38 794 ASP A CA 1
ATOM 6181 C C . ASP A 1 794 ? 48.304 21.393 -19.913 1.00 87.38 794 ASP A C 1
ATOM 6183 O O . ASP A 1 794 ? 47.673 22.161 -20.650 1.00 87.38 794 ASP A O 1
ATOM 6187 N N . PRO A 1 795 ? 47.918 21.164 -18.645 1.00 85.56 795 PRO A N 1
ATOM 6188 C CA . PRO A 1 795 ? 46.758 21.828 -18.062 1.00 85.56 795 PRO A CA 1
ATOM 6189 C C . PRO A 1 795 ? 46.978 23.340 -17.860 1.00 85.56 795 PRO A C 1
ATOM 6191 O O . PRO A 1 795 ? 46.001 24.070 -17.714 1.00 85.56 795 PRO A O 1
ATOM 6194 N N . SER A 1 796 ? 48.224 23.838 -17.903 1.00 82.06 796 SER A N 1
ATOM 6195 C CA . SER A 1 796 ? 48.534 25.273 -17.788 1.00 82.06 796 SER A CA 1
ATOM 6196 C C . SER A 1 796 ? 48.349 26.047 -19.098 1.00 82.06 796 SER A C 1
ATOM 6198 O O . SER A 1 796 ? 48.157 27.262 -19.075 1.00 82.06 796 SER A O 1
ATOM 6200 N N . ALA A 1 797 ? 48.327 25.346 -20.237 1.00 75.62 797 ALA A N 1
ATOM 6201 C CA . ALA A 1 797 ? 48.079 25.925 -21.558 1.00 75.62 797 ALA A CA 1
ATOM 6202 C C . ALA A 1 797 ? 46.594 26.276 -21.815 1.00 75.62 797 ALA A C 1
ATOM 6204 O O . ALA A 1 797 ? 46.253 26.760 -22.896 1.00 75.62 797 ALA A O 1
ATOM 6205 N N . GLY A 1 798 ? 45.711 26.065 -20.830 1.00 64.69 798 GLY A N 1
ATOM 6206 C CA . GLY A 1 798 ? 44.292 26.419 -20.888 1.00 64.69 798 GLY A CA 1
ATOM 6207 C C . GLY A 1 798 ? 43.407 25.338 -21.514 1.00 64.69 798 GLY A C 1
ATOM 6208 O O . GLY A 1 798 ? 43.685 24.144 -21.394 1.00 64.69 798 GLY A O 1
ATOM 6209 N N . GLY A 1 799 ? 42.302 25.776 -22.134 1.00 58.41 799 GLY A N 1
ATOM 6210 C CA . GLY A 1 799 ? 41.249 24.922 -22.691 1.00 58.41 799 GLY A CA 1
ATOM 6211 C C . GLY A 1 799 ? 41.729 23.874 -23.712 1.00 58.41 799 GLY A C 1
ATOM 6212 O O . GLY A 1 799 ? 42.914 23.785 -24.039 1.00 58.41 799 GLY A O 1
ATOM 6213 N N . PRO A 1 800 ? 40.818 23.050 -24.248 1.00 55.59 800 PRO A N 1
ATOM 6214 C CA . PRO A 1 800 ? 41.149 21.889 -25.067 1.00 55.59 800 PRO A CA 1
ATOM 6215 C C . PRO A 1 800 ? 41.561 22.332 -26.479 1.00 55.59 800 PRO A C 1
ATOM 6217 O O . PRO A 1 800 ? 40.798 22.248 -27.439 1.00 55.59 800 PRO A O 1
ATOM 6220 N N . LEU A 1 801 ? 42.780 22.849 -26.608 1.00 61.50 801 LEU A N 1
ATOM 6221 C CA . LEU A 1 801 ? 43.353 23.283 -27.875 1.00 61.50 801 LEU A CA 1
ATOM 6222 C C . LEU A 1 801 ? 43.760 22.064 -28.724 1.00 61.50 801 LEU A C 1
ATOM 6224 O O . LEU A 1 801 ? 44.207 21.048 -28.175 1.00 61.50 801 LEU A O 1
ATOM 6228 N N . PRO A 1 802 ? 43.662 22.142 -30.065 1.00 61.16 802 PRO A N 1
ATOM 6229 C CA . PRO A 1 802 ? 44.227 21.131 -30.953 1.00 61.16 802 PRO A CA 1
ATOM 6230 C C . PRO A 1 802 ? 45.707 20.884 -30.625 1.00 61.16 802 PRO A C 1
ATOM 6232 O O . PRO A 1 802 ? 46.525 21.797 -30.700 1.00 61.16 802 PRO A O 1
ATOM 6235 N N . GLY A 1 803 ? 46.044 19.652 -30.233 1.00 70.81 803 GLY A N 1
ATOM 6236 C CA . GLY A 1 803 ? 47.397 19.269 -29.807 1.00 70.81 803 GLY A CA 1
ATOM 6237 C C . GLY A 1 803 ?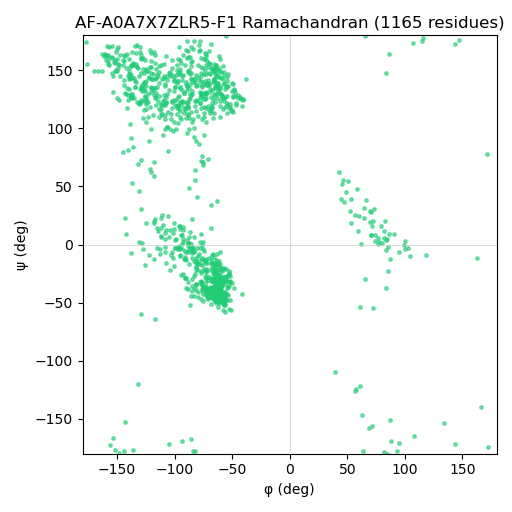 47.626 19.199 -28.290 1.00 70.81 803 GLY A C 1
ATOM 6238 O O . GLY A 1 803 ? 48.695 18.755 -27.886 1.00 70.81 803 GLY A O 1
ATOM 6239 N N . ASN A 1 804 ? 46.641 19.555 -27.453 1.00 85.19 804 ASN A N 1
ATOM 6240 C CA . ASN A 1 804 ? 46.731 19.459 -25.986 1.00 85.19 804 ASN A CA 1
ATOM 6241 C C . ASN A 1 804 ? 46.020 18.218 -25.391 1.00 85.19 804 ASN A C 1
ATOM 6243 O O . ASN A 1 804 ? 45.689 18.195 -24.209 1.00 85.19 804 ASN A O 1
ATOM 6247 N N . GLN A 1 805 ? 45.732 17.194 -26.200 1.00 87.38 805 GLN A N 1
ATOM 6248 C CA . GLN A 1 805 ? 44.986 16.000 -25.777 1.00 87.38 805 GLN A CA 1
ATOM 6249 C C . GLN A 1 805 ? 45.930 14.865 -25.379 1.00 87.38 805 GLN A C 1
ATOM 6251 O O . GLN A 1 805 ? 46.869 14.545 -26.110 1.00 87.38 805 GLN A O 1
ATOM 6256 N N . HIS A 1 806 ? 45.632 14.208 -24.262 1.00 93.06 806 HIS A N 1
ATOM 6257 C CA . HIS A 1 806 ? 46.278 12.967 -23.840 1.00 93.06 806 HIS A CA 1
ATOM 6258 C C . HIS A 1 806 ? 45.231 11.970 -23.340 1.00 93.06 806 HIS A C 1
ATOM 6260 O O . HIS A 1 806 ? 44.142 12.364 -22.931 1.00 93.06 806 HIS A O 1
ATOM 6266 N N . PHE A 1 807 ? 45.545 10.677 -23.384 1.00 95.38 807 PHE A N 1
ATOM 6267 C CA . PHE A 1 807 ? 44.636 9.616 -22.947 1.00 95.38 807 PHE A CA 1
ATOM 6268 C C . PHE A 1 807 ? 45.290 8.782 -21.855 1.00 95.38 807 PHE A C 1
ATOM 6270 O O . PHE A 1 807 ? 46.494 8.551 -21.903 1.00 95.38 807 PHE A O 1
ATOM 6277 N N . VAL A 1 808 ? 44.494 8.339 -20.889 1.00 96.69 808 VAL A N 1
ATOM 6278 C CA . VAL A 1 808 ? 44.906 7.500 -19.757 1.00 96.69 808 VAL A CA 1
ATOM 6279 C C . VAL A 1 808 ? 43.873 6.396 -19.540 1.00 96.69 808 VAL A C 1
ATOM 6281 O O . VAL A 1 808 ? 42.711 6.557 -19.916 1.00 96.69 808 VAL A O 1
ATOM 6284 N N . VAL A 1 809 ? 44.267 5.274 -18.936 1.00 95.88 809 VAL A N 1
ATOM 6285 C CA . VAL A 1 809 ? 43.296 4.272 -18.463 1.00 95.88 809 VAL A CA 1
ATOM 6286 C C . VAL A 1 809 ? 42.953 4.581 -17.012 1.00 95.88 809 VAL A C 1
ATOM 6288 O O . VAL A 1 809 ? 43.861 4.768 -16.212 1.00 95.88 809 VAL A O 1
ATOM 6291 N N . VAL A 1 810 ? 41.669 4.642 -16.669 1.00 93.81 810 VAL A N 1
ATOM 6292 C CA . VAL A 1 810 ? 41.183 4.838 -15.297 1.00 93.81 810 VAL A CA 1
ATOM 6293 C C . VAL A 1 810 ? 40.712 3.494 -14.747 1.00 93.81 810 VAL A C 1
ATOM 6295 O O . VAL A 1 810 ? 39.852 2.854 -15.354 1.00 93.81 810 VAL A O 1
ATOM 6298 N N . GLU A 1 811 ? 41.279 3.075 -13.614 1.00 88.69 811 GLU A N 1
ATOM 6299 C CA . GLU A 1 811 ? 40.959 1.804 -12.934 1.00 88.69 811 GLU A CA 1
ATOM 6300 C C . GLU A 1 811 ? 40.071 2.019 -11.689 1.00 88.69 811 GLU A C 1
ATOM 6302 O O . GLU A 1 811 ? 39.387 1.099 -11.255 1.00 88.69 811 GLU A O 1
ATOM 6307 N N . SER A 1 812 ? 40.050 3.221 -11.098 1.00 84.12 812 SER A N 1
ATOM 6308 C CA . SER A 1 812 ? 39.159 3.547 -9.972 1.00 84.12 812 SER A CA 1
ATOM 6309 C C . SER A 1 812 ? 38.926 5.053 -9.821 1.00 84.12 812 SER A C 1
ATOM 6311 O O . SER A 1 812 ? 39.750 5.864 -10.247 1.00 84.12 812 SER A O 1
ATOM 6313 N N . ILE A 1 813 ? 37.798 5.428 -9.207 1.00 79.88 813 ILE A N 1
ATOM 6314 C CA . ILE A 1 813 ? 37.404 6.823 -8.950 1.00 79.88 813 ILE A CA 1
ATOM 6315 C C . ILE A 1 813 ? 37.017 6.995 -7.480 1.00 79.88 813 ILE A C 1
ATOM 6317 O O . ILE A 1 813 ? 36.113 6.317 -6.989 1.00 79.88 813 ILE A O 1
ATOM 6321 N N . ALA A 1 814 ? 37.675 7.939 -6.810 1.00 77.44 814 ALA A N 1
ATOM 6322 C CA . ALA A 1 814 ? 37.366 8.407 -5.462 1.00 77.44 814 ALA A CA 1
ATOM 6323 C C . ALA A 1 814 ? 36.439 9.642 -5.513 1.00 77.44 814 ALA A C 1
ATOM 6325 O O . ALA A 1 814 ? 35.836 9.937 -6.547 1.00 77.44 814 ALA A O 1
ATOM 6326 N N . VAL A 1 815 ? 36.241 10.337 -4.389 1.00 68.38 815 VAL A N 1
ATOM 6327 C CA . VAL A 1 815 ? 35.363 11.523 -4.329 1.00 68.38 815 VAL A CA 1
ATOM 6328 C C . VAL A 1 815 ? 35.938 12.677 -5.157 1.00 68.38 815 VAL A C 1
ATOM 6330 O O . VAL A 1 815 ? 35.209 13.280 -5.939 1.00 68.38 815 VAL A O 1
ATOM 6333 N N . ASP A 1 816 ? 37.238 12.941 -5.036 1.00 82.31 816 ASP A N 1
ATOM 6334 C CA . ASP A 1 816 ? 37.929 14.056 -5.690 1.00 82.31 816 ASP A CA 1
ATOM 6335 C C . ASP A 1 816 ? 39.094 13.625 -6.602 1.00 82.31 816 ASP A C 1
ATOM 6337 O O . ASP A 1 816 ? 39.603 14.457 -7.351 1.00 82.31 816 ASP A O 1
ATOM 6341 N N . ASP A 1 817 ? 39.494 12.349 -6.594 1.00 89.31 817 ASP A N 1
ATOM 6342 C CA . ASP A 1 817 ? 40.648 11.806 -7.331 1.00 89.31 817 ASP A CA 1
ATOM 6343 C C . ASP A 1 817 ? 40.302 10.544 -8.157 1.00 89.31 817 ASP A C 1
ATOM 6345 O O . ASP A 1 817 ? 39.224 9.963 -8.018 1.00 89.31 817 ASP A O 1
ATOM 6349 N N . ALA A 1 818 ? 41.222 10.100 -9.015 1.00 89.81 818 ALA A N 1
ATOM 6350 C CA . ALA A 1 818 ? 41.125 8.865 -9.791 1.00 89.81 818 ALA A CA 1
ATOM 6351 C C . ALA A 1 818 ? 42.482 8.145 -9.879 1.00 89.81 818 ALA A C 1
ATOM 6353 O O . ALA A 1 818 ? 43.526 8.788 -10.002 1.00 89.81 818 ALA A O 1
ATOM 6354 N N . THR A 1 819 ? 42.476 6.810 -9.875 1.00 93.50 819 THR A N 1
ATOM 6355 C CA . THR A 1 819 ? 43.686 6.011 -10.139 1.00 93.50 819 THR A CA 1
ATOM 6356 C C . THR A 1 819 ? 43.816 5.768 -11.635 1.00 93.50 819 THR A C 1
ATOM 6358 O O . THR A 1 819 ? 42.912 5.194 -12.252 1.00 93.50 819 THR A O 1
ATOM 6361 N N . ILE A 1 820 ? 44.946 6.181 -12.212 1.00 95.31 820 ILE A N 1
ATOM 6362 C CA . ILE A 1 820 ? 45.233 6.040 -13.640 1.00 95.31 820 ILE A CA 1
ATOM 6363 C C . ILE A 1 820 ? 46.410 5.105 -13.903 1.00 95.31 820 ILE A C 1
ATOM 6365 O O . ILE A 1 820 ? 47.382 5.100 -13.149 1.00 95.31 820 ILE A O 1
ATOM 6369 N N . VAL A 1 821 ? 46.359 4.383 -15.022 1.00 95.12 821 VAL A N 1
ATOM 6370 C CA . VAL A 1 821 ? 47.527 3.807 -15.698 1.00 95.12 821 VAL A CA 1
ATOM 6371 C C . VAL A 1 821 ? 47.898 4.760 -16.830 1.00 95.12 821 VAL A C 1
ATOM 6373 O O . VAL A 1 821 ? 47.144 4.938 -17.794 1.00 95.12 821 VAL A O 1
ATOM 6376 N N . ASP A 1 822 ? 49.048 5.410 -16.702 1.00 95.56 822 ASP A N 1
ATOM 6377 C CA . ASP A 1 822 ? 49.484 6.429 -17.650 1.00 95.56 822 ASP A CA 1
ATOM 6378 C C . ASP A 1 822 ? 50.267 5.794 -18.809 1.00 95.56 822 ASP A C 1
ATOM 6380 O O . ASP A 1 822 ? 51.339 5.230 -18.581 1.00 95.56 822 ASP A O 1
ATOM 6384 N N . PRO A 1 823 ? 49.804 5.889 -20.069 1.00 96.31 823 PRO A N 1
ATOM 6385 C CA . PRO A 1 823 ? 50.550 5.350 -21.198 1.00 96.31 823 PRO A CA 1
ATOM 6386 C C . PRO A 1 823 ? 51.846 6.117 -21.468 1.00 96.31 823 PRO A C 1
ATOM 6388 O O . PRO A 1 823 ? 52.670 5.629 -22.233 1.00 96.31 823 PRO A O 1
ATOM 6391 N N . TRP A 1 824 ? 52.082 7.293 -20.881 1.00 94.75 824 TRP A N 1
ATOM 6392 C CA . TRP A 1 824 ? 53.337 8.019 -21.073 1.00 94.75 824 TRP A CA 1
ATOM 6393 C C . TRP A 1 824 ? 54.541 7.260 -20.501 1.00 94.75 824 TRP A C 1
ATOM 6395 O O . TRP A 1 824 ? 55.569 7.137 -21.173 1.00 94.75 824 TRP A O 1
ATOM 6405 N N . ASP A 1 825 ? 54.412 6.704 -19.297 1.00 92.69 825 ASP A N 1
ATOM 6406 C CA . ASP A 1 825 ? 55.487 6.022 -18.561 1.00 92.69 825 ASP A CA 1
ATOM 6407 C C . ASP A 1 825 ? 55.122 4.604 -18.089 1.00 92.69 825 ASP A C 1
ATOM 6409 O O . ASP A 1 825 ? 55.982 3.889 -17.575 1.00 92.69 825 ASP A O 1
ATOM 6413 N N . GLY A 1 826 ? 53.883 4.167 -18.315 1.00 91.00 826 GLY A N 1
ATOM 6414 C CA . GLY A 1 826 ? 53.377 2.863 -17.897 1.00 91.00 826 GLY A CA 1
ATOM 6415 C C . GLY A 1 826 ? 53.168 2.746 -16.386 1.00 91.00 826 GLY A C 1
ATOM 6416 O O . GLY A 1 826 ? 53.072 1.629 -15.883 1.00 91.00 826 GLY A O 1
ATOM 6417 N N . GLN A 1 827 ? 53.141 3.854 -15.640 1.00 92.81 827 GLN A N 1
ATOM 6418 C CA . GLN A 1 827 ? 52.981 3.831 -14.185 1.00 92.81 827 GLN A CA 1
ATOM 6419 C C . GLN A 1 827 ? 51.518 3.959 -13.770 1.00 92.81 827 GLN A C 1
ATOM 6421 O O . GLN A 1 827 ? 50.736 4.694 -14.378 1.00 92.81 827 GLN A O 1
ATOM 6426 N N . ARG A 1 828 ? 51.178 3.281 -12.669 1.00 92.94 828 ARG A N 1
ATOM 6427 C CA . ARG A 1 828 ? 49.931 3.502 -11.935 1.00 92.94 828 ARG A CA 1
ATOM 6428 C C . ARG A 1 828 ? 50.114 4.613 -10.921 1.00 92.94 828 ARG A C 1
ATOM 6430 O O . ARG A 1 828 ? 51.039 4.546 -10.115 1.00 92.94 828 ARG A O 1
ATOM 6437 N N . LYS A 1 829 ? 49.257 5.628 -10.953 1.00 91.69 829 LYS A N 1
ATOM 6438 C CA . LYS A 1 829 ? 49.373 6.808 -10.084 1.00 91.69 829 LYS A CA 1
ATOM 6439 C C . LYS A 1 829 ? 48.043 7.534 -9.927 1.00 91.69 829 LYS A C 1
ATOM 6441 O O . LYS A 1 829 ? 47.117 7.330 -10.705 1.00 91.69 829 LYS A O 1
ATOM 6446 N N . SER A 1 830 ? 47.973 8.385 -8.908 1.00 92.75 830 SER A N 1
ATOM 6447 C CA . SER A 1 830 ? 46.875 9.336 -8.712 1.00 92.75 830 SER A CA 1
ATOM 6448 C C . SER A 1 830 ? 46.840 10.346 -9.863 1.00 92.75 830 SER A C 1
ATOM 6450 O O . SER A 1 830 ? 47.886 10.860 -10.277 1.00 92.75 830 SER A O 1
ATOM 6452 N N . LEU A 1 831 ? 45.642 10.636 -10.372 1.00 94.31 831 LEU A N 1
ATOM 6453 C CA . LEU A 1 831 ? 45.426 11.649 -11.400 1.00 94.31 831 LEU A CA 1
ATOM 6454 C C . LEU A 1 831 ? 45.718 13.049 -10.851 1.00 94.31 831 LEU A C 1
ATOM 6456 O O . LEU A 1 831 ? 46.395 13.823 -11.531 1.00 94.31 831 LEU A O 1
ATOM 6460 N N . ARG A 1 832 ? 45.287 13.363 -9.624 1.00 92.69 832 ARG A N 1
ATOM 6461 C CA . ARG A 1 832 ? 45.573 14.656 -8.975 1.00 92.69 832 ARG A CA 1
ATOM 6462 C C . ARG A 1 832 ? 47.058 14.880 -8.708 1.00 92.69 832 ARG A C 1
ATOM 6464 O O . ARG A 1 832 ? 47.538 16.002 -8.820 1.00 92.69 832 ARG A O 1
ATOM 6471 N N . ALA A 1 833 ? 47.793 13.819 -8.382 1.00 88.62 833 ALA A N 1
ATOM 6472 C CA . ALA A 1 833 ? 49.244 13.878 -8.208 1.00 88.62 833 ALA A CA 1
ATOM 6473 C C . ALA A 1 833 ? 50.017 13.835 -9.542 1.00 88.62 833 ALA A C 1
ATOM 6475 O O . ALA A 1 833 ? 51.248 13.899 -9.552 1.00 88.62 833 ALA A O 1
ATOM 6476 N N . SER A 1 834 ? 49.319 13.686 -10.672 1.00 91.81 834 SER A N 1
ATOM 6477 C CA . SER A 1 834 ? 49.928 13.653 -11.998 1.00 91.81 834 SER A CA 1
ATOM 6478 C C . SER A 1 834 ? 50.065 15.054 -12.594 1.00 91.81 834 SER A C 1
ATOM 6480 O O . SER A 1 834 ? 49.423 16.014 -12.183 1.00 91.81 834 SER A O 1
ATOM 6482 N N . ARG A 1 835 ? 50.859 15.159 -13.661 1.00 90.56 835 ARG A N 1
ATOM 6483 C CA . ARG A 1 835 ? 51.028 16.402 -14.426 1.00 90.56 835 ARG A CA 1
ATOM 6484 C C . ARG A 1 835 ? 49.779 16.869 -15.188 1.00 90.56 835 ARG A C 1
ATOM 6486 O O . ARG A 1 835 ? 49.825 17.935 -15.789 1.00 90.56 835 ARG A O 1
ATOM 6493 N N . TYR A 1 836 ? 48.726 16.053 -15.239 1.00 92.38 836 TYR A N 1
ATOM 6494 C CA . TYR A 1 836 ? 47.509 16.327 -16.011 1.00 92.38 836 TYR A CA 1
ATOM 6495 C C . TYR A 1 836 ? 46.471 17.143 -15.229 1.00 92.38 836 TYR A C 1
ATOM 6497 O O . TYR A 1 836 ? 45.441 17.510 -15.787 1.00 92.38 836 TYR A O 1
ATOM 6505 N N . CYS A 1 837 ? 46.742 17.417 -13.951 1.00 90.69 837 CYS A N 1
ATOM 6506 C CA . CYS A 1 837 ? 45.855 18.113 -13.029 1.00 90.69 837 CYS A CA 1
ATOM 6507 C C . CYS A 1 837 ? 46.602 19.298 -12.400 1.00 90.69 837 CYS A C 1
ATOM 6509 O O . CYS A 1 837 ? 47.741 19.145 -11.950 1.00 90.69 837 CYS A O 1
ATOM 6511 N N . LEU A 1 838 ? 45.990 20.485 -12.355 1.00 88.19 838 LEU A N 1
ATOM 6512 C CA . LEU A 1 838 ? 46.530 21.589 -11.553 1.00 88.19 838 LEU A CA 1
ATOM 6513 C C . LEU A 1 838 ? 46.366 21.279 -10.057 1.00 88.19 838 LEU A C 1
ATOM 6515 O O . LEU A 1 838 ? 45.465 20.549 -9.656 1.00 88.19 838 LEU A O 1
ATOM 6519 N N . VAL A 1 839 ? 47.203 21.887 -9.210 1.00 83.50 839 VAL A N 1
ATOM 6520 C CA . VAL A 1 839 ? 47.226 21.639 -7.748 1.00 83.50 839 VAL A CA 1
ATOM 6521 C C . VAL A 1 839 ? 45.859 21.856 -7.074 1.00 83.50 839 VAL A C 1
ATOM 6523 O O . VAL A 1 839 ? 45.556 21.220 -6.068 1.00 83.50 839 VAL A O 1
ATOM 6526 N N . HIS A 1 840 ? 45.030 22.742 -7.631 1.00 83.44 840 HIS A N 1
ATOM 6527 C CA . HIS A 1 840 ? 43.700 23.085 -7.123 1.00 83.44 840 HIS A CA 1
ATOM 6528 C C . HIS A 1 840 ? 42.550 22.377 -7.859 1.00 83.44 840 HIS A C 1
ATOM 6530 O O . HIS A 1 840 ? 41.395 22.578 -7.496 1.00 83.44 840 HIS A O 1
ATOM 6536 N N . GLU A 1 841 ? 42.839 21.587 -8.894 1.00 86.44 841 GLU A N 1
ATOM 6537 C CA . GLU A 1 841 ? 41.822 20.863 -9.655 1.00 86.44 841 GLU A CA 1
ATOM 6538 C C . GLU A 1 841 ? 41.492 19.509 -9.005 1.00 86.44 841 GLU A C 1
ATOM 6540 O O . GLU A 1 841 ? 42.331 18.830 -8.401 1.00 86.44 841 GLU A O 1
ATOM 6545 N N . THR A 1 842 ? 40.230 19.116 -9.150 1.00 90.69 842 THR A N 1
ATOM 6546 C CA . THR A 1 842 ? 39.727 17.766 -8.880 1.00 90.69 842 THR A CA 1
ATOM 6547 C C . THR A 1 842 ? 39.888 16.884 -10.118 1.00 90.69 842 THR A C 1
ATOM 6549 O O . THR A 1 842 ? 39.972 17.374 -11.249 1.00 90.69 842 THR A O 1
ATOM 6552 N N . ALA A 1 843 ? 39.844 15.563 -9.945 1.00 88.88 843 ALA A N 1
ATOM 6553 C CA . ALA A 1 843 ? 39.841 14.628 -11.070 1.00 88.88 843 ALA A CA 1
ATOM 6554 C C . ALA A 1 843 ? 38.661 14.872 -12.033 1.00 88.88 843 ALA A C 1
ATOM 6556 O O . ALA A 1 843 ? 38.827 14.727 -13.242 1.00 88.88 843 ALA A O 1
ATOM 6557 N N . ALA A 1 844 ? 37.503 15.325 -11.537 1.00 88.94 844 ALA A N 1
ATOM 6558 C CA . ALA A 1 844 ? 36.352 15.658 -12.378 1.00 88.94 844 ALA A CA 1
ATOM 6559 C C . ALA A 1 844 ? 36.613 16.857 -13.307 1.00 88.94 844 ALA A C 1
ATOM 6561 O O . ALA A 1 844 ? 36.042 16.922 -14.392 1.00 88.94 844 ALA A O 1
ATOM 6562 N N . GLN A 1 845 ? 37.491 17.780 -12.902 1.00 88.69 845 GLN A N 1
ATOM 6563 C CA . GLN A 1 845 ? 37.934 18.925 -13.709 1.00 88.69 845 GLN A CA 1
ATOM 6564 C C . GLN A 1 845 ? 39.092 18.561 -14.654 1.00 88.69 845 GLN A C 1
ATOM 6566 O O . GLN A 1 845 ? 39.248 19.156 -15.727 1.00 88.69 845 GLN A O 1
ATOM 6571 N N . ALA A 1 846 ? 39.929 17.595 -14.268 1.00 89.44 846 ALA A N 1
ATOM 6572 C CA . ALA A 1 846 ? 41.061 17.128 -15.070 1.00 89.44 846 ALA A CA 1
ATOM 6573 C C . ALA A 1 846 ? 40.636 16.199 -16.225 1.00 89.44 846 ALA A C 1
ATOM 6575 O O . ALA A 1 846 ? 41.239 16.229 -17.302 1.00 89.44 846 ALA A O 1
ATOM 6576 N N . LEU A 1 847 ? 39.588 15.394 -16.026 1.00 92.69 847 LEU A N 1
ATOM 6577 C CA . LEU A 1 847 ? 39.013 14.522 -17.051 1.00 92.69 847 LEU A CA 1
ATOM 6578 C C . LEU A 1 847 ? 38.143 15.330 -18.028 1.00 92.69 847 LEU A C 1
ATOM 6580 O O . LEU A 1 847 ? 37.167 15.964 -17.650 1.00 92.69 847 LEU A O 1
ATOM 6584 N N . THR A 1 848 ? 38.482 15.280 -19.313 1.00 89.69 848 THR A N 1
ATOM 6585 C CA . THR A 1 848 ? 37.869 16.106 -20.376 1.00 89.69 848 THR A CA 1
ATOM 6586 C C . THR A 1 848 ? 37.051 15.303 -21.392 1.00 89.69 848 THR A C 1
ATOM 6588 O O . THR A 1 848 ? 36.326 15.868 -22.215 1.00 89.69 848 THR A O 1
ATOM 6591 N N . GLY A 1 849 ? 37.113 13.973 -21.319 1.00 90.06 849 GLY A N 1
ATOM 6592 C CA . GLY A 1 849 ? 36.286 13.058 -22.101 1.00 90.06 849 GLY A CA 1
ATOM 6593 C C . GLY A 1 849 ? 36.532 11.594 -21.735 1.00 90.06 849 GLY A C 1
ATOM 6594 O O . GLY A 1 849 ? 37.446 11.281 -20.975 1.00 90.06 849 GLY A O 1
ATOM 6595 N N . VAL A 1 850 ? 35.742 10.687 -22.305 1.00 93.19 850 VAL A N 1
ATOM 6596 C CA . VAL A 1 850 ? 35.888 9.228 -22.156 1.00 93.19 850 VAL A CA 1
ATOM 6597 C C . VAL A 1 850 ? 35.677 8.530 -23.496 1.00 93.19 850 VAL A C 1
ATOM 6599 O O . VAL A 1 850 ? 34.851 8.955 -24.306 1.00 93.19 850 VAL A O 1
ATOM 6602 N N . ARG A 1 851 ? 36.440 7.468 -23.759 1.00 92.75 851 ARG A N 1
ATOM 6603 C CA . ARG A 1 851 ? 36.228 6.514 -24.855 1.00 92.75 851 ARG A CA 1
ATOM 6604 C C . ARG A 1 851 ? 35.740 5.206 -24.235 1.00 92.75 851 ARG A C 1
ATOM 6606 O O . ARG A 1 851 ? 36.498 4.538 -23.537 1.00 92.75 851 ARG A O 1
ATOM 6613 N N . LEU A 1 852 ? 34.481 4.853 -24.487 1.00 89.81 852 LEU A N 1
ATOM 6614 C CA . LEU A 1 852 ? 33.835 3.686 -23.889 1.00 89.81 852 LEU A CA 1
ATOM 6615 C C . LEU A 1 852 ? 34.287 2.417 -24.622 1.00 89.81 852 LEU A C 1
ATOM 6617 O O . LEU A 1 852 ? 33.667 1.989 -25.597 1.00 89.81 852 LEU A O 1
ATOM 6621 N N . ILE A 1 853 ? 35.411 1.856 -24.180 1.00 89.69 853 ILE A N 1
ATOM 6622 C CA . ILE A 1 853 ? 36.001 0.621 -24.704 1.00 89.69 853 ILE A CA 1
ATOM 6623 C C . ILE A 1 853 ? 35.914 -0.439 -23.601 1.00 89.69 853 ILE A C 1
ATOM 6625 O O . ILE A 1 853 ? 36.499 -0.253 -22.539 1.00 89.69 853 ILE A O 1
ATOM 6629 N N . ARG A 1 854 ? 35.168 -1.526 -23.833 1.00 86.62 854 ARG A N 1
ATOM 6630 C CA . ARG A 1 854 ? 34.741 -2.487 -22.790 1.00 86.62 854 ARG A CA 1
ATOM 6631 C C . ARG A 1 854 ? 35.286 -3.891 -23.046 1.00 86.62 854 ARG A C 1
ATOM 6633 O O . ARG A 1 854 ? 35.377 -4.289 -24.203 1.00 86.62 854 ARG A O 1
ATOM 6640 N N . ARG A 1 855 ? 35.594 -4.662 -21.997 1.00 77.50 855 ARG A N 1
ATOM 6641 C CA . ARG A 1 855 ? 36.082 -6.057 -22.080 1.00 77.50 855 ARG A CA 1
ATOM 6642 C C . ARG A 1 855 ? 34.921 -7.044 -21.848 1.00 77.50 855 ARG A C 1
ATOM 6644 O O . ARG A 1 855 ? 34.231 -6.918 -20.844 1.00 77.50 855 ARG A O 1
ATOM 6651 N N . GLY A 1 856 ? 34.662 -7.982 -22.768 1.00 53.97 856 GLY A N 1
ATOM 6652 C CA . GLY A 1 856 ? 33.495 -8.894 -22.705 1.00 53.97 856 GLY A CA 1
ATOM 6653 C C . GLY A 1 856 ? 33.755 -10.253 -22.021 1.00 53.97 856 GLY A C 1
ATOM 6654 O O . GLY A 1 856 ? 34.835 -10.812 -22.195 1.00 53.97 856 GLY A O 1
ATOM 6655 N N . GLY A 1 857 ? 32.766 -10.803 -21.293 1.00 41.47 857 GLY A N 1
ATOM 6656 C CA . GLY A 1 857 ? 32.775 -12.163 -20.712 1.00 41.47 857 GLY A CA 1
ATOM 6657 C C . GLY A 1 857 ? 31.453 -12.927 -20.940 1.00 41.47 857 GLY A C 1
ATOM 6658 O O . GLY A 1 857 ? 30.380 -12.327 -20.899 1.00 41.47 857 GLY A O 1
ATOM 6659 N N . GLU A 1 858 ? 31.542 -14.232 -21.230 1.00 40.47 858 GLU A N 1
ATOM 6660 C CA . GLU A 1 858 ? 30.435 -15.154 -21.564 1.00 40.47 858 GLU A CA 1
ATOM 6661 C C . GLU A 1 858 ? 29.576 -15.547 -20.341 1.00 40.47 858 GLU A C 1
ATOM 6663 O O . GLU A 1 858 ? 30.116 -15.834 -19.277 1.00 40.47 858 GLU A O 1
ATOM 6668 N N . ALA A 1 859 ? 28.246 -15.647 -20.494 1.00 28.23 859 ALA A N 1
ATOM 6669 C CA . ALA A 1 859 ? 27.349 -16.219 -19.479 1.00 28.23 859 ALA A CA 1
ATOM 6670 C C . ALA A 1 859 ? 26.282 -17.138 -20.108 1.00 28.23 859 ALA A C 1
ATOM 6672 O O . ALA A 1 859 ? 25.537 -16.724 -20.998 1.00 28.23 859 ALA A O 1
ATOM 6673 N N . THR A 1 860 ? 26.191 -18.381 -19.619 1.00 25.61 860 THR A N 1
ATOM 6674 C CA . THR A 1 860 ? 25.110 -19.351 -19.896 1.00 25.61 860 THR A CA 1
ATOM 6675 C C . THR A 1 860 ? 24.114 -19.368 -18.715 1.00 25.61 860 THR A C 1
ATOM 6677 O O . THR A 1 860 ? 24.568 -19.237 -17.579 1.00 25.61 860 THR A O 1
ATOM 6680 N N . PRO A 1 861 ? 22.784 -19.530 -18.904 1.00 26.42 861 PRO A N 1
ATOM 6681 C CA . PRO A 1 861 ? 21.800 -19.375 -17.820 1.00 26.42 861 PRO A CA 1
ATOM 6682 C C . PRO A 1 861 ? 21.226 -20.701 -17.261 1.00 26.42 861 PRO A C 1
ATOM 6684 O O . PRO A 1 861 ? 21.022 -21.635 -18.038 1.00 26.42 861 PRO A O 1
ATOM 6687 N N . PRO A 1 862 ? 20.872 -20.785 -15.956 1.00 24.72 862 PRO A N 1
ATOM 6688 C CA . PRO A 1 862 ? 19.975 -21.805 -15.404 1.00 24.72 862 PRO A CA 1
ATOM 6689 C C . PRO A 1 862 ? 18.485 -21.365 -15.436 1.00 24.72 862 PRO A C 1
ATOM 6691 O O . PRO A 1 862 ? 18.200 -20.198 -15.720 1.00 24.72 862 PRO A O 1
ATOM 6694 N N . PRO A 1 863 ? 17.525 -22.290 -15.206 1.00 24.80 863 PRO A N 1
ATOM 6695 C CA . PRO A 1 863 ? 16.146 -22.200 -15.700 1.00 24.80 863 PRO A CA 1
ATOM 6696 C C . PRO A 1 863 ? 15.180 -21.406 -14.810 1.00 24.80 863 PRO A C 1
ATOM 6698 O O . PRO A 1 863 ? 15.348 -21.301 -13.599 1.00 24.80 863 PRO A O 1
ATOM 6701 N N . VAL A 1 864 ? 14.118 -20.916 -15.452 1.00 27.45 864 VAL A N 1
ATOM 6702 C CA . VAL A 1 864 ? 13.019 -20.111 -14.900 1.00 27.45 864 VAL A CA 1
ATOM 6703 C C . VAL A 1 864 ? 11.973 -20.998 -14.209 1.00 27.45 864 VAL A C 1
ATOM 6705 O O . VAL A 1 864 ? 11.555 -22.015 -14.761 1.00 27.45 864 VAL A O 1
ATOM 6708 N N . THR A 1 865 ? 11.481 -20.595 -13.036 1.00 25.50 865 THR A N 1
ATOM 6709 C CA . THR A 1 865 ? 10.173 -21.030 -12.505 1.00 25.50 865 THR A CA 1
ATOM 6710 C C . THR A 1 865 ? 9.492 -19.832 -11.822 1.00 25.50 865 THR A C 1
ATOM 6712 O O . THR A 1 865 ? 10.125 -19.227 -10.955 1.00 25.50 865 THR A O 1
ATOM 6715 N N . PRO A 1 866 ? 8.256 -19.448 -12.200 1.00 29.06 866 PRO A N 1
ATOM 6716 C CA . PRO A 1 866 ? 7.564 -18.278 -11.644 1.00 29.06 866 PRO A CA 1
ATOM 6717 C C . PRO A 1 866 ? 6.565 -18.632 -10.511 1.00 29.06 866 PRO A C 1
ATOM 6719 O O . PRO A 1 866 ? 6.032 -19.744 -10.511 1.00 29.06 866 PRO A O 1
ATOM 6722 N N . PRO A 1 867 ? 6.249 -17.700 -9.582 1.00 28.20 867 PRO A N 1
ATOM 6723 C CA . PRO A 1 867 ? 5.058 -17.739 -8.723 1.00 28.20 867 PRO A CA 1
ATOM 6724 C C . PRO A 1 867 ? 3.930 -16.782 -9.185 1.00 28.20 867 PRO A C 1
ATOM 6726 O O . PRO A 1 867 ? 4.164 -15.824 -9.917 1.00 28.20 867 PRO A O 1
ATOM 6729 N N . SER A 1 868 ? 2.707 -17.083 -8.734 1.00 32.03 868 SER A N 1
ATOM 6730 C CA . SER A 1 868 ? 1.371 -16.630 -9.165 1.00 32.03 868 SER A CA 1
ATOM 6731 C C . SER A 1 868 ? 0.992 -15.166 -8.883 1.00 32.03 868 SER A C 1
ATOM 6733 O O . SER A 1 868 ? 1.070 -14.692 -7.754 1.00 32.03 868 SER A O 1
ATOM 6735 N N . GLY A 1 869 ? 0.427 -14.512 -9.906 1.00 39.84 869 GLY A N 1
ATOM 6736 C CA . GLY A 1 869 ? -0.474 -13.353 -9.834 1.00 39.84 869 GLY A CA 1
ATOM 6737 C C . GLY A 1 869 ? -1.610 -13.544 -10.856 1.00 39.84 869 GLY A C 1
ATOM 6738 O O . GLY A 1 869 ? -1.441 -14.293 -11.819 1.00 39.84 869 GLY A O 1
ATOM 6739 N N . SER A 1 870 ? -2.795 -12.969 -10.638 1.00 58.44 870 SER A N 1
ATOM 6740 C CA . SER A 1 870 ? -3.950 -13.122 -11.542 1.00 58.44 870 SER A CA 1
ATOM 6741 C C . SER A 1 870 ? -3.662 -12.585 -12.954 1.00 58.44 870 SER A C 1
ATOM 6743 O O . SER A 1 870 ? -3.108 -11.502 -13.106 1.00 58.44 870 SER A O 1
ATOM 6745 N N . VAL A 1 871 ? -4.061 -13.335 -13.989 1.00 81.12 871 VAL A N 1
ATOM 6746 C CA . VAL A 1 871 ? -3.868 -12.971 -15.407 1.00 81.12 871 VAL A CA 1
ATOM 6747 C C . VAL A 1 871 ? -4.897 -11.916 -15.816 1.00 81.12 871 VAL A C 1
ATOM 6749 O O . VAL A 1 871 ? -6.096 -12.154 -15.660 1.00 81.12 871 VAL A O 1
ATOM 6752 N N . LEU A 1 872 ? -4.458 -10.796 -16.399 1.00 89.50 872 LEU A N 1
ATOM 6753 C CA . LEU A 1 872 ? -5.355 -9.824 -17.034 1.00 89.50 872 LEU A CA 1
ATOM 6754 C C . LEU A 1 872 ? -5.852 -10.371 -18.375 1.00 89.50 872 LEU A C 1
ATOM 6756 O O . LEU A 1 872 ? -5.084 -10.484 -19.325 1.00 89.50 872 LEU A O 1
ATOM 6760 N N . PHE A 1 873 ? -7.125 -10.734 -18.463 1.00 93.75 873 PHE A N 1
ATOM 6761 C CA . PHE A 1 873 ? -7.677 -11.407 -19.636 1.00 93.75 873 PHE A CA 1
ATOM 6762 C C . PHE A 1 873 ? -8.688 -10.502 -20.339 1.00 93.75 873 PHE A C 1
ATOM 6764 O O . PHE A 1 873 ? -9.733 -10.197 -19.774 1.00 93.75 873 PHE A O 1
ATOM 6771 N N . GLY A 1 874 ? -8.348 -9.988 -21.515 1.00 94.88 874 GLY A N 1
ATOM 6772 C CA . GLY A 1 874 ? -8.988 -8.804 -22.083 1.00 94.88 874 GLY A CA 1
ATOM 6773 C C . GLY A 1 874 ? -9.166 -8.849 -23.595 1.00 94.88 874 GLY A C 1
ATOM 6774 O O . GLY A 1 874 ? -9.294 -9.926 -24.175 1.00 94.88 874 GLY A O 1
ATOM 6775 N N . ILE A 1 875 ? -9.206 -7.682 -24.241 1.00 96.62 875 ILE A N 1
ATOM 6776 C CA . ILE A 1 875 ? -9.596 -7.547 -25.656 1.00 96.62 875 ILE A CA 1
ATOM 6777 C C . ILE A 1 875 ? -8.507 -6.832 -26.458 1.00 96.62 875 ILE A C 1
ATOM 6779 O O . ILE A 1 875 ? -7.971 -5.810 -26.027 1.00 96.62 875 ILE A O 1
ATOM 6783 N N . HIS A 1 876 ? -8.217 -7.3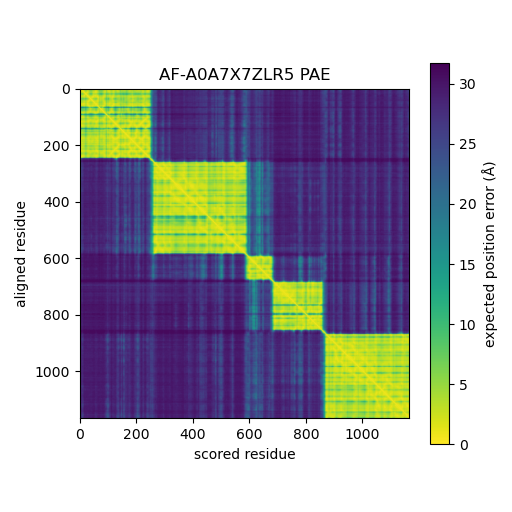52 -27.650 1.00 96.62 876 HIS A N 1
ATOM 6784 C CA . HIS A 1 876 ? -7.537 -6.597 -28.695 1.00 96.62 876 HIS A CA 1
ATOM 6785 C C . HIS A 1 876 ? -8.571 -5.703 -29.389 1.00 96.62 876 HIS A C 1
ATOM 6787 O O . HIS A 1 876 ? -9.514 -6.179 -30.030 1.00 96.62 876 HIS A O 1
ATOM 6793 N N . ASP A 1 877 ? -8.441 -4.404 -29.181 1.00 93.94 877 ASP A N 1
ATOM 6794 C CA . ASP A 1 877 ? -9.493 -3.413 -29.356 1.00 93.94 877 ASP A CA 1
ATOM 6795 C C . ASP A 1 877 ? -9.420 -2.722 -30.719 1.00 93.94 877 ASP A C 1
ATOM 6797 O O . ASP A 1 877 ? -8.348 -2.513 -31.271 1.00 93.94 877 ASP A O 1
ATOM 6801 N N . GLU A 1 878 ? -10.563 -2.335 -31.269 1.00 88.12 878 GLU A N 1
ATOM 6802 C CA . GLU A 1 878 ? -10.658 -1.577 -32.515 1.00 88.12 878 GLU A CA 1
ATOM 6803 C C . GLU A 1 878 ? -12.008 -0.857 -32.581 1.00 88.12 878 GLU A C 1
ATOM 6805 O O . GLU A 1 878 ? -12.883 -1.076 -31.746 1.00 88.12 878 GLU A O 1
ATOM 6810 N N . ASN A 1 879 ? -12.203 0.026 -33.558 1.00 87.88 879 ASN A N 1
ATOM 6811 C CA . ASN A 1 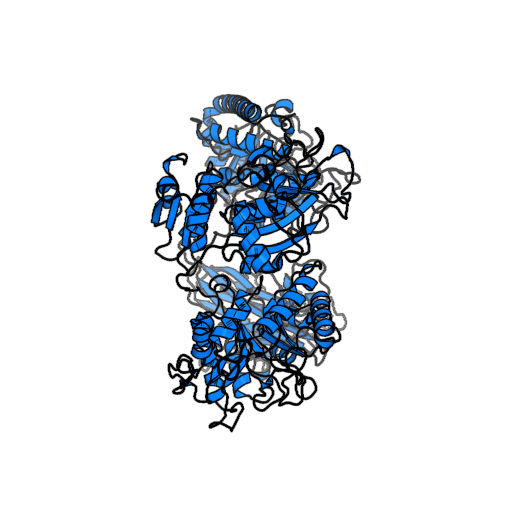879 ? -13.483 0.704 -33.722 1.00 87.88 879 ASN A CA 1
ATOM 6812 C C . ASN A 1 879 ? -14.529 -0.256 -34.309 1.00 87.88 879 ASN A C 1
ATOM 6814 O O . ASN A 1 879 ? -14.381 -0.783 -35.414 1.00 87.88 879 ASN A O 1
ATOM 6818 N N . GLY A 1 880 ? -15.588 -0.480 -33.538 1.00 84.88 880 GLY A N 1
ATOM 6819 C CA . GLY A 1 880 ? -16.735 -1.303 -33.883 1.00 84.88 880 GLY A CA 1
ATOM 6820 C C . GLY A 1 880 ? -17.779 -0.593 -34.738 1.00 84.88 880 GLY A C 1
ATOM 6821 O O . GLY A 1 880 ? -17.649 0.581 -35.104 1.00 84.88 880 GLY A O 1
ATOM 6822 N N . ASP A 1 881 ? -18.859 -1.316 -35.024 1.00 85.94 881 ASP A N 1
ATOM 6823 C CA . ASP A 1 881 ? -20.047 -0.755 -35.659 1.00 85.94 881 ASP A CA 1
ATOM 6824 C C . ASP A 1 881 ? -20.583 0.417 -34.821 1.00 85.94 881 ASP A C 1
ATOM 6826 O O . ASP A 1 881 ? -20.666 0.341 -33.595 1.00 85.94 881 ASP A O 1
ATOM 6830 N N . GLY A 1 882 ? -20.914 1.533 -35.476 1.00 81.94 882 GLY A N 1
ATOM 6831 C CA . GLY A 1 882 ? -21.385 2.743 -34.790 1.00 81.94 882 GLY A CA 1
ATOM 6832 C C . GLY A 1 882 ? -20.315 3.495 -33.986 1.00 81.94 882 GLY A C 1
ATOM 6833 O O . GLY A 1 882 ? -20.660 4.446 -33.290 1.00 81.94 882 GLY A O 1
ATOM 6834 N N . GLY A 1 883 ? -19.036 3.112 -34.093 1.00 85.44 883 GLY A N 1
ATOM 6835 C CA . GLY A 1 883 ? -17.929 3.735 -33.362 1.00 85.44 883 GLY A CA 1
ATOM 6836 C C . GLY A 1 883 ? -17.722 3.196 -31.944 1.00 85.44 883 GLY A C 1
ATOM 6837 O O . GLY A 1 883 ? -16.861 3.713 -31.238 1.00 85.44 883 GLY A O 1
ATOM 6838 N N . GLU A 1 884 ? -18.474 2.167 -31.539 1.00 90.44 884 GLU A N 1
ATOM 6839 C CA . GLU A 1 884 ? -18.310 1.503 -30.242 1.00 90.44 884 GLU A CA 1
ATOM 6840 C C . GLU A 1 884 ? -16.986 0.735 -30.191 1.00 90.44 884 GLU A C 1
ATOM 6842 O O . GLU A 1 884 ? -16.725 -0.115 -31.042 1.00 90.44 884 GLU A O 1
ATOM 6847 N N . THR A 1 885 ? -16.160 0.981 -29.180 1.00 94.25 885 THR A N 1
ATOM 6848 C CA . THR A 1 885 ? -14.912 0.238 -28.961 1.00 94.25 885 THR A CA 1
ATOM 6849 C C . THR A 1 885 ? -15.083 -0.893 -27.947 1.00 94.25 885 THR A C 1
ATOM 6851 O O . THR A 1 885 ? -15.990 -0.878 -27.113 1.00 94.25 885 THR A O 1
ATOM 6854 N N . GLY A 1 886 ? -14.176 -1.866 -27.968 1.00 93.31 886 GLY A N 1
ATOM 6855 C CA . GLY A 1 886 ? -14.103 -2.923 -26.963 1.00 93.31 886 GLY A CA 1
ATOM 6856 C C . GLY A 1 886 ? -13.848 -2.366 -25.565 1.00 93.31 886 GLY A C 1
ATOM 6857 O O . GLY A 1 886 ? -14.454 -2.848 -24.611 1.00 93.31 886 GLY A O 1
ATOM 6858 N N . ALA A 1 887 ? -13.036 -1.309 -25.432 1.00 94.44 887 ALA A N 1
ATOM 6859 C CA . ALA A 1 887 ? -12.877 -0.583 -24.172 1.00 94.44 887 ALA A CA 1
ATOM 6860 C C . ALA A 1 887 ? -14.209 -0.008 -23.664 1.00 94.44 887 ALA A C 1
ATOM 6862 O O . ALA A 1 887 ? -14.575 -0.256 -22.517 1.00 94.44 887 ALA A O 1
ATOM 6863 N N . GLN A 1 888 ? -14.980 0.677 -24.518 1.00 95.38 888 GLN A N 1
ATOM 6864 C CA . GLN A 1 888 ? -16.302 1.203 -24.150 1.00 95.38 888 GLN A CA 1
ATOM 6865 C C . GLN A 1 888 ? -17.261 0.086 -23.738 1.00 95.38 888 GLN A C 1
ATOM 6867 O O . GLN A 1 888 ? -17.988 0.233 -22.754 1.00 95.38 888 GLN A O 1
ATOM 6872 N N . TRP A 1 889 ? -17.228 -1.048 -24.439 1.00 94.88 889 TRP A N 1
ATOM 6873 C CA . TRP A 1 889 ? -18.023 -2.211 -24.071 1.00 94.88 889 TRP A CA 1
ATOM 6874 C C . TRP A 1 889 ? -17.615 -2.781 -22.705 1.00 94.88 889 TRP A C 1
ATOM 6876 O O . TRP A 1 889 ? -18.482 -2.977 -21.855 1.00 94.88 889 TRP A O 1
ATOM 6886 N N . LEU A 1 890 ? -16.318 -2.991 -22.445 1.00 93.81 890 LEU A N 1
ATOM 6887 C CA . LEU A 1 890 ? -15.824 -3.468 -21.144 1.00 93.81 890 LEU A CA 1
ATOM 6888 C C . LEU A 1 890 ? -16.195 -2.511 -20.008 1.00 93.81 890 LEU A C 1
ATOM 6890 O O . LEU A 1 890 ? -16.663 -2.961 -18.961 1.00 93.81 890 LEU A O 1
ATOM 6894 N N . MET A 1 891 ? -16.042 -1.203 -20.229 1.00 93.50 891 MET A N 1
ATOM 6895 C CA . MET A 1 891 ? -16.431 -0.162 -19.274 1.00 93.50 891 MET A CA 1
ATOM 6896 C C . MET A 1 891 ? -17.934 -0.199 -18.993 1.00 93.50 891 MET A C 1
ATOM 6898 O O . MET A 1 891 ? -18.338 -0.149 -17.833 1.00 93.50 891 MET A O 1
ATOM 6902 N N . ALA A 1 892 ? -18.766 -0.363 -20.025 1.00 90.38 892 ALA A N 1
ATOM 6903 C CA . ALA A 1 892 ? -20.210 -0.522 -19.869 1.00 90.38 892 ALA A CA 1
ATOM 6904 C C . ALA A 1 892 ? -20.584 -1.806 -19.106 1.00 90.38 892 ALA A C 1
ATOM 6906 O O . ALA A 1 892 ? -21.610 -1.842 -18.430 1.00 90.38 892 ALA A O 1
ATOM 6907 N N . GLN A 1 893 ? -19.750 -2.850 -19.180 1.00 87.75 893 GLN A N 1
ATOM 6908 C CA . GLN A 1 893 ? -19.896 -4.067 -18.376 1.00 87.75 893 GLN A CA 1
ATOM 6909 C C . GLN A 1 893 ? -19.290 -3.957 -16.963 1.00 87.75 893 GLN A C 1
ATOM 6911 O O . GLN A 1 893 ? -19.452 -4.891 -16.175 1.00 87.75 893 GLN A O 1
ATOM 6916 N N . GLY A 1 894 ? -18.600 -2.857 -16.634 1.00 85.19 894 GLY A N 1
ATOM 6917 C CA . GLY A 1 894 ? -17.904 -2.658 -15.358 1.00 85.19 894 GLY A CA 1
ATOM 6918 C C . GLY A 1 894 ? -16.660 -3.535 -15.168 1.00 85.19 894 GLY A C 1
ATOM 6919 O O . GLY A 1 894 ? -16.233 -3.749 -14.034 1.00 85.19 894 GLY A O 1
ATOM 6920 N N . LEU A 1 895 ? -16.095 -4.074 -16.252 1.00 85.31 895 LEU A N 1
ATOM 6921 C CA . LEU A 1 895 ? -14.985 -5.027 -16.205 1.00 85.31 895 LEU A CA 1
ATOM 6922 C C . LEU A 1 895 ? -13.632 -4.307 -16.168 1.00 85.31 895 LEU A C 1
ATOM 6924 O O . LEU A 1 895 ? -13.382 -3.402 -16.959 1.00 85.31 895 LEU A O 1
ATOM 6928 N N . ARG A 1 896 ? -12.738 -4.754 -15.278 1.00 88.75 896 ARG A N 1
ATOM 6929 C CA . ARG A 1 896 ? -11.385 -4.200 -15.083 1.00 88.75 896 ARG A CA 1
ATOM 6930 C C . ARG A 1 896 ? -10.341 -5.174 -15.619 1.00 88.75 896 ARG A C 1
ATOM 6932 O O . ARG A 1 896 ? -10.033 -6.166 -14.964 1.00 88.75 896 ARG A O 1
ATOM 6939 N N . THR A 1 897 ? -9.840 -4.943 -16.830 1.00 92.25 897 THR A N 1
ATOM 6940 C CA . THR A 1 897 ? -8.955 -5.900 -17.512 1.00 92.25 897 THR A CA 1
ATOM 6941 C C . THR A 1 897 ? -8.052 -5.240 -18.568 1.00 92.25 897 THR A C 1
ATOM 6943 O O . THR A 1 897 ? -7.980 -4.019 -18.659 1.00 92.25 897 THR A O 1
ATOM 6946 N N . LEU A 1 898 ? -7.328 -6.044 -19.349 1.00 95.81 898 LEU A N 1
ATOM 6947 C CA . LEU A 1 898 ? -6.428 -5.634 -20.427 1.00 95.81 898 LEU A CA 1
ATOM 6948 C C . LEU A 1 898 ? -7.183 -5.104 -21.661 1.00 95.81 898 LEU A C 1
ATOM 6950 O O . LEU A 1 898 ? -8.134 -5.722 -22.140 1.00 95.81 898 LEU A O 1
ATOM 6954 N N . ILE A 1 899 ? -6.679 -4.014 -22.233 1.00 97.25 899 ILE A N 1
ATOM 6955 C CA . ILE A 1 899 ? -6.980 -3.577 -23.598 1.00 97.25 899 ILE A CA 1
ATOM 6956 C C . ILE A 1 899 ? -5.670 -3.461 -24.368 1.00 97.25 899 ILE A C 1
ATOM 6958 O O . ILE A 1 899 ? -4.742 -2.797 -23.909 1.00 97.25 899 ILE A O 1
ATOM 6962 N N . VAL A 1 900 ? -5.604 -4.075 -25.549 1.00 98.12 900 VAL A N 1
ATOM 6963 C CA . VAL A 1 900 ? -4.522 -3.846 -26.516 1.00 98.12 900 VAL A CA 1
ATOM 6964 C C . VAL A 1 900 ? -5.076 -3.000 -27.651 1.00 98.12 900 VAL A C 1
ATOM 6966 O O . VAL A 1 900 ? -5.963 -3.447 -28.369 1.00 98.12 900 VAL A O 1
ATOM 6969 N N . ARG A 1 901 ? -4.589 -1.768 -27.802 1.00 96.75 901 ARG A N 1
ATOM 6970 C CA . ARG A 1 901 ? -5.083 -0.805 -28.790 1.00 96.75 901 ARG A CA 1
ATOM 6971 C C . ARG A 1 901 ? -4.065 -0.613 -29.923 1.00 96.75 901 ARG A C 1
ATOM 6973 O O . ARG A 1 901 ? -3.049 0.044 -29.688 1.00 96.75 901 ARG A O 1
ATOM 6980 N N . PRO A 1 902 ? -4.313 -1.114 -31.147 1.00 95.31 902 PRO A N 1
ATOM 6981 C CA . PRO A 1 902 ? -3.494 -0.799 -32.305 1.00 95.31 902 PRO A CA 1
ATOM 6982 C C . PRO A 1 902 ? -3.650 0.680 -32.678 1.00 95.31 902 PRO A C 1
ATOM 6984 O O . PRO A 1 902 ? -4.762 1.208 -32.760 1.00 95.31 902 PRO A O 1
ATOM 6987 N N . VAL A 1 903 ? -2.527 1.352 -32.919 1.00 96.31 903 VAL A N 1
ATOM 6988 C CA . VAL A 1 903 ? -2.476 2.743 -33.385 1.00 96.31 903 VAL A CA 1
ATOM 6989 C C . VAL A 1 903 ? -1.538 2.829 -34.581 1.00 96.31 903 VAL A C 1
ATOM 6991 O O . VAL A 1 903 ? -0.358 2.490 -34.484 1.00 96.31 903 VAL A O 1
ATOM 6994 N N . TYR A 1 904 ? -2.067 3.307 -35.707 1.00 95.44 904 TYR A N 1
ATOM 6995 C CA . TYR A 1 904 ? -1.335 3.466 -36.963 1.00 95.44 904 TYR A CA 1
ATOM 6996 C C . TYR A 1 904 ? -0.927 4.927 -37.140 1.00 95.44 904 TYR A C 1
ATOM 6998 O O . TYR A 1 904 ? -1.755 5.796 -37.422 1.00 95.44 904 TYR A O 1
ATOM 7006 N N . LEU A 1 905 ? 0.356 5.203 -36.932 1.00 95.06 905 LEU A N 1
ATOM 7007 C CA . LEU A 1 905 ? 0.852 6.564 -36.757 1.00 95.06 905 LEU A CA 1
ATOM 7008 C C . LEU A 1 905 ? 1.265 7.243 -38.072 1.00 95.06 905 LEU A C 1
ATOM 7010 O O . LEU A 1 905 ? 1.213 8.468 -38.196 1.00 95.06 905 LEU A O 1
ATOM 7014 N N . GLY A 1 906 ? 1.701 6.463 -39.064 1.00 94.81 906 GLY A N 1
ATOM 7015 C CA . GLY A 1 906 ? 2.375 6.998 -40.241 1.00 94.81 906 GLY A CA 1
ATOM 7016 C C . GLY A 1 906 ? 3.607 7.816 -39.840 1.00 94.81 906 GLY A C 1
ATOM 7017 O O . GLY A 1 906 ? 4.483 7.337 -39.127 1.00 94.81 906 GLY A O 1
ATOM 7018 N N . THR A 1 907 ? 3.691 9.065 -40.294 1.00 95.00 907 THR A N 1
ATOM 7019 C CA . THR A 1 907 ? 4.834 9.962 -40.032 1.00 95.00 907 THR A CA 1
ATOM 7020 C C . THR A 1 907 ? 4.501 11.147 -39.124 1.00 95.00 907 THR A C 1
ATOM 7022 O O . THR A 1 907 ? 5.337 12.035 -38.967 1.00 95.00 907 THR A O 1
ATOM 7025 N N . GLN A 1 908 ? 3.292 11.203 -38.560 1.00 94.31 908 GLN A N 1
ATOM 7026 C CA . GLN A 1 908 ? 2.807 12.344 -37.777 1.00 94.31 908 GLN A CA 1
ATOM 7027 C C . GLN A 1 908 ? 2.462 11.905 -36.360 1.00 94.31 908 GLN A C 1
ATOM 7029 O O . GLN A 1 908 ? 1.823 10.875 -36.177 1.00 94.31 908 GLN A O 1
ATOM 7034 N N . MET A 1 909 ? 2.867 12.689 -35.358 1.00 94.75 909 MET A N 1
ATOM 7035 C CA . MET A 1 909 ? 2.511 12.383 -33.974 1.00 94.75 909 MET A CA 1
ATOM 7036 C C . MET A 1 909 ? 0.993 12.455 -33.755 1.00 94.75 909 MET A C 1
ATOM 7038 O O . MET A 1 909 ? 0.297 13.242 -34.401 1.00 94.75 909 MET A O 1
ATOM 7042 N N . GLN A 1 910 ? 0.493 11.668 -32.809 1.00 93.81 910 GLN A N 1
ATOM 7043 C CA . GLN A 1 910 ? -0.891 11.710 -32.345 1.00 93.81 910 GLN A CA 1
ATOM 7044 C C . GLN A 1 910 ? -0.884 11.814 -30.821 1.00 93.81 910 GLN A C 1
ATOM 7046 O O . GLN A 1 910 ? -0.120 11.124 -30.157 1.00 93.81 910 GLN A O 1
ATOM 7051 N N . THR A 1 911 ? -1.706 12.690 -30.250 1.00 94.12 911 THR A N 1
ATOM 7052 C CA . THR A 1 911 ? -1.923 12.716 -28.798 1.00 94.12 911 THR A CA 1
ATOM 7053 C C . THR A 1 911 ? -3.069 11.775 -28.477 1.00 94.12 911 THR A C 1
ATOM 7055 O O . THR A 1 911 ? -4.164 11.948 -29.012 1.00 94.12 911 THR A O 1
ATOM 7058 N N . LEU A 1 912 ? -2.812 10.785 -27.627 1.00 95.25 912 LEU A N 1
ATOM 7059 C CA . LEU A 1 912 ? -3.800 9.804 -27.201 1.00 95.25 912 LEU A CA 1
ATOM 7060 C C . LEU A 1 912 ? -4.181 10.068 -25.742 1.00 95.25 912 LEU A C 1
ATOM 7062 O O . LEU A 1 912 ? -3.316 10.341 -24.911 1.00 95.25 912 LEU A O 1
ATOM 7066 N N . ASP A 1 913 ? -5.469 9.970 -25.437 1.00 94.25 913 ASP A N 1
ATOM 7067 C CA . ASP A 1 913 ? -5.990 10.115 -24.081 1.00 94.25 913 ASP A CA 1
ATOM 7068 C C . ASP A 1 913 ? -6.855 8.901 -23.756 1.00 94.25 913 ASP A C 1
ATOM 7070 O O . ASP A 1 913 ? -7.936 8.736 -24.318 1.00 94.25 913 ASP A O 1
ATOM 7074 N N . PHE A 1 914 ? -6.338 8.053 -22.870 1.00 94.50 914 PHE A N 1
ATOM 7075 C CA . PHE A 1 914 ? -7.034 6.888 -22.328 1.00 94.50 914 PHE A CA 1
ATOM 7076 C C . PHE A 1 914 ? -7.345 7.060 -20.835 1.00 94.50 914 PHE A C 1
ATOM 7078 O O . PHE A 1 914 ? -7.482 6.080 -20.103 1.00 94.50 914 PHE A O 1
ATOM 7085 N N . SER A 1 915 ? -7.401 8.300 -20.333 1.00 86.62 915 SER A N 1
ATOM 7086 C CA . SER A 1 915 ? -7.608 8.553 -18.898 1.00 86.62 915 SER A CA 1
ATOM 7087 C C . SER A 1 915 ? -8.946 7.988 -18.414 1.00 86.62 915 SER A C 1
ATOM 7089 O O . SER A 1 915 ? -9.060 7.567 -17.267 1.00 86.62 915 SER A O 1
ATOM 7091 N N . SER A 1 916 ? -9.962 7.936 -19.285 1.00 86.50 916 SER A N 1
ATOM 7092 C CA . SER A 1 916 ? -11.272 7.371 -18.945 1.00 86.50 916 SER A CA 1
ATOM 7093 C C . SER A 1 916 ? -11.225 5.851 -18.763 1.00 86.50 916 SER A C 1
ATOM 7095 O O . SER A 1 916 ? -11.822 5.313 -17.829 1.00 86.50 916 SER A O 1
ATOM 7097 N N . GLU A 1 917 ? -10.455 5.172 -19.607 1.00 93.19 917 GLU A N 1
ATOM 7098 C CA . GLU A 1 917 ? -10.186 3.743 -19.567 1.00 93.19 917 GLU A CA 1
ATOM 7099 C C . GLU A 1 917 ? -9.341 3.395 -18.335 1.00 93.19 917 GLU A C 1
ATOM 7101 O O . GLU A 1 917 ? -9.683 2.470 -17.597 1.00 93.19 917 GLU A O 1
ATOM 7106 N N . GLU A 1 918 ? -8.294 4.177 -18.056 1.00 83.56 918 GLU A N 1
ATOM 7107 C CA . GLU A 1 918 ? -7.468 4.039 -16.851 1.00 83.56 918 GLU A CA 1
ATOM 7108 C C . GLU A 1 918 ? -8.305 4.219 -15.573 1.00 83.56 918 GLU A C 1
ATOM 7110 O O . GLU A 1 918 ? -8.258 3.373 -14.678 1.00 83.56 918 GLU A O 1
ATOM 7115 N N . MET A 1 919 ? -9.133 5.269 -15.500 1.00 74.44 919 MET A N 1
ATOM 7116 C CA . MET A 1 919 ? -10.046 5.507 -14.372 1.00 74.44 919 MET A CA 1
ATOM 7117 C C . MET A 1 919 ? -11.066 4.377 -14.189 1.00 74.44 919 MET A C 1
ATOM 7119 O O . MET A 1 919 ? -11.460 4.078 -13.060 1.00 74.44 919 MET A O 1
ATOM 7123 N N . ALA A 1 920 ? -11.485 3.730 -15.278 1.00 69.12 920 ALA A N 1
ATOM 7124 C CA . ALA A 1 920 ? -12.352 2.557 -15.232 1.00 69.12 920 ALA A CA 1
ATOM 7125 C C . ALA A 1 920 ? -11.617 1.271 -14.805 1.00 69.12 920 ALA A C 1
ATOM 7127 O O . ALA A 1 920 ? -12.257 0.236 -14.616 1.00 69.12 920 ALA A O 1
ATOM 7128 N N . GLY A 1 921 ? -10.297 1.326 -14.601 1.00 80.38 921 GLY A N 1
ATOM 7129 C CA . GLY A 1 921 ? -9.466 0.192 -14.204 1.00 80.38 921 GLY A CA 1
ATOM 7130 C C . GLY A 1 921 ? -9.036 -0.694 -15.372 1.00 80.38 921 GLY A C 1
ATOM 7131 O O . GLY A 1 921 ? -8.687 -1.855 -15.146 1.00 80.38 921 GLY A O 1
ATOM 7132 N N . LEU A 1 922 ? -9.078 -0.182 -16.606 1.00 89.19 922 LEU A N 1
ATOM 7133 C CA . LEU A 1 922 ? -8.538 -0.875 -17.769 1.00 89.19 922 LEU A CA 1
ATOM 7134 C C . LEU A 1 922 ? -7.028 -0.668 -17.875 1.00 89.19 922 LEU A C 1
ATOM 7136 O O . LEU A 1 922 ? -6.490 0.417 -17.664 1.00 89.19 922 LEU A O 1
ATOM 7140 N N . HIS A 1 923 ? -6.342 -1.737 -18.247 1.00 92.94 923 HIS A N 1
ATOM 7141 C CA . HIS A 1 923 ? -4.904 -1.763 -18.423 1.00 92.94 923 HIS A CA 1
ATOM 7142 C C . HIS A 1 923 ? -4.588 -1.618 -19.913 1.00 92.94 923 HIS A C 1
ATOM 7144 O O . HIS A 1 923 ? -4.700 -2.583 -20.666 1.00 92.94 923 HIS A O 1
ATOM 7150 N N . VAL A 1 924 ? -4.237 -0.409 -20.352 1.00 97.06 924 VAL A N 1
ATOM 7151 C CA . VAL A 1 924 ? -4.112 -0.087 -21.783 1.00 97.06 924 VAL A CA 1
ATOM 7152 C C . VAL A 1 924 ? -2.679 -0.297 -22.281 1.00 97.06 924 VAL A C 1
ATOM 7154 O O . VAL A 1 924 ? -1.765 0.441 -21.904 1.00 97.06 924 VAL A O 1
ATOM 7157 N N . ILE A 1 925 ? -2.488 -1.280 -23.164 1.00 98.44 925 ILE A N 1
ATOM 7158 C CA . ILE A 1 925 ? -1.282 -1.439 -23.982 1.00 98.44 925 ILE A CA 1
ATOM 7159 C C . ILE A 1 925 ? -1.562 -0.854 -25.363 1.00 98.44 925 ILE A C 1
ATOM 7161 O O . ILE A 1 925 ? -2.437 -1.336 -26.078 1.00 98.44 925 ILE A O 1
ATOM 7165 N N . VAL A 1 926 ? -0.811 0.166 -25.768 1.00 98.38 926 VAL A N 1
ATOM 7166 C CA . VAL A 1 926 ? -0.889 0.687 -27.137 1.00 98.38 926 VAL A CA 1
ATOM 7167 C C . VAL A 1 926 ? 0.090 -0.080 -28.013 1.00 98.38 926 VAL A C 1
ATOM 7169 O O . VAL A 1 926 ? 1.300 -0.018 -27.796 1.00 98.38 926 VAL A O 1
ATOM 7172 N N . ASN A 1 927 ? -0.428 -0.774 -29.021 1.00 97.88 927 ASN A N 1
ATOM 7173 C CA . ASN A 1 927 ? 0.373 -1.401 -30.058 1.00 97.88 927 ASN A CA 1
ATOM 7174 C C . ASN A 1 927 ? 0.599 -0.410 -31.211 1.00 97.88 927 ASN A C 1
ATOM 7176 O O . ASN A 1 927 ? -0.246 -0.203 -32.081 1.00 97.88 927 ASN A O 1
ATOM 7180 N N . LEU A 1 928 ? 1.743 0.266 -31.166 1.00 97.88 928 LEU A N 1
ATOM 7181 C CA . LEU A 1 928 ? 2.081 1.397 -32.015 1.00 97.88 928 LEU A CA 1
ATOM 7182 C C . LEU A 1 928 ? 2.808 0.926 -33.277 1.00 97.88 928 LEU A C 1
ATOM 7184 O O . LEU A 1 928 ? 3.915 0.383 -33.214 1.00 97.88 928 LEU A O 1
ATOM 7188 N N . ARG A 1 929 ? 2.200 1.173 -34.438 1.00 97.06 929 ARG A N 1
ATOM 7189 C CA . ARG A 1 929 ? 2.702 0.752 -35.751 1.00 97.06 929 ARG A CA 1
ATOM 7190 C C . ARG A 1 929 ? 2.819 1.945 -36.696 1.00 97.06 929 ARG A C 1
ATOM 7192 O O . ARG A 1 929 ? 2.141 2.961 -36.539 1.00 97.06 929 ARG A O 1
ATOM 7199 N N . TYR A 1 930 ? 3.647 1.806 -37.725 1.00 97.00 930 TYR A N 1
ATOM 7200 C CA . TYR A 1 930 ? 3.673 2.755 -38.836 1.00 97.00 930 TYR A CA 1
ATOM 7201 C C . TYR A 1 930 ? 2.393 2.673 -39.670 1.00 97.00 930 TYR A C 1
ATOM 7203 O O . TYR A 1 930 ? 1.724 3.681 -39.894 1.00 97.00 930 TYR A O 1
ATOM 7211 N N . SER A 1 931 ? 2.030 1.462 -40.083 1.00 96.00 931 SER A N 1
ATOM 7212 C CA . SER A 1 931 ? 0.816 1.136 -40.826 1.00 96.00 931 SER A CA 1
ATOM 7213 C C . SER A 1 931 ? 0.406 -0.315 -40.521 1.00 96.00 931 SER A C 1
ATOM 7215 O O . SER A 1 931 ? 1.014 -0.970 -39.672 1.00 96.00 931 SER A O 1
ATOM 7217 N N . TRP A 1 932 ? -0.650 -0.801 -41.169 1.00 92.81 932 TRP A N 1
ATOM 7218 C CA . TRP A 1 932 ? -1.048 -2.210 -41.147 1.00 92.81 932 TRP A CA 1
ATOM 7219 C C . TRP A 1 932 ? -0.359 -2.996 -42.279 1.00 92.81 932 TRP A C 1
ATOM 7221 O O . TRP A 1 932 ? 0.357 -2.418 -43.106 1.00 92.81 932 TRP A O 1
ATOM 7231 N N . ALA A 1 933 ? -0.570 -4.313 -42.309 1.00 92.94 933 ALA A N 1
ATOM 7232 C CA . ALA A 1 933 ? 0.055 -5.234 -43.255 1.00 92.94 933 ALA A CA 1
ATOM 7233 C C . ALA A 1 933 ? -0.204 -4.869 -44.734 1.00 92.94 933 ALA A C 1
ATOM 7235 O O . ALA A 1 933 ? -1.272 -4.364 -45.100 1.00 92.94 933 ALA A O 1
ATOM 7236 N N . VAL A 1 934 ? 0.783 -5.124 -45.601 1.00 93.06 934 VAL A N 1
ATOM 7237 C CA . VAL A 1 934 ? 0.741 -4.735 -47.024 1.00 93.06 934 VAL A CA 1
ATOM 7238 C C . VAL A 1 934 ? -0.226 -5.573 -47.855 1.00 93.06 934 VAL A C 1
ATOM 7240 O O . VAL A 1 934 ? -0.792 -5.066 -48.823 1.00 93.06 934 VAL A O 1
ATOM 7243 N N . ASP A 1 935 ? -0.452 -6.828 -47.474 1.00 89.75 935 ASP A N 1
ATOM 7244 C CA . ASP A 1 935 ? -1.448 -7.711 -48.095 1.00 89.75 935 ASP A CA 1
ATOM 7245 C C . ASP A 1 935 ? -2.885 -7.217 -47.860 1.00 89.75 935 ASP A C 1
ATOM 7247 O O . ASP A 1 935 ? -3.760 -7.429 -48.697 1.00 89.75 935 ASP A O 1
ATOM 7251 N N . ASN A 1 936 ? -3.084 -6.445 -46.792 1.00 87.69 936 ASN A N 1
ATOM 7252 C CA . ASN A 1 936 ? -4.313 -5.729 -46.467 1.00 87.69 936 ASN A CA 1
ATOM 7253 C C . ASN A 1 936 ? -4.304 -4.264 -46.953 1.00 87.69 936 ASN A C 1
ATOM 7255 O O . ASN A 1 936 ? -5.116 -3.446 -46.516 1.00 87.69 936 ASN A O 1
ATOM 7259 N N . GLY A 1 937 ? -3.390 -3.903 -47.861 1.00 90.69 937 GLY A N 1
ATOM 7260 C CA . GLY A 1 937 ? -3.316 -2.576 -48.483 1.00 90.69 937 GLY A CA 1
ATOM 7261 C C . GLY A 1 937 ? -2.600 -1.502 -47.657 1.00 90.69 937 GLY A C 1
ATOM 7262 O O . GLY A 1 937 ? -2.684 -0.322 -48.003 1.00 90.69 937 GLY A O 1
ATOM 7263 N N . GLY A 1 938 ? -1.915 -1.886 -46.579 1.00 93.19 938 GLY A N 1
ATOM 7264 C CA . GLY A 1 938 ? -1.136 -0.982 -45.739 1.00 93.19 938 GLY A CA 1
ATOM 7265 C C . GLY A 1 938 ? 0.289 -0.762 -46.246 1.00 93.19 938 GLY A C 1
ATOM 7266 O O . GLY A 1 938 ? 0.640 -1.103 -47.379 1.00 93.19 938 GLY A O 1
ATOM 7267 N N . GLN A 1 939 ? 1.122 -0.164 -45.396 1.00 95.19 939 GLN A N 1
ATOM 7268 C CA . GLN A 1 939 ? 2.534 0.129 -45.683 1.00 95.19 939 GLN A CA 1
ATOM 7269 C C . GLN A 1 939 ? 3.516 -0.653 -44.795 1.00 95.19 939 GLN A C 1
ATOM 7271 O O . GLN A 1 939 ? 4.709 -0.353 -44.807 1.00 95.19 939 GLN A O 1
ATOM 7276 N N . GLY A 1 940 ? 3.027 -1.650 -44.056 1.00 95.94 940 GLY A N 1
ATOM 7277 C CA . GLY A 1 940 ? 3.823 -2.478 -43.156 1.00 95.94 940 GLY A CA 1
ATOM 7278 C C . GLY A 1 940 ? 3.982 -1.882 -41.757 1.00 95.94 940 GLY A C 1
ATOM 7279 O O . GLY A 1 940 ? 3.746 -0.692 -41.514 1.00 95.94 940 GLY A O 1
ATOM 7280 N N . THR A 1 941 ? 4.401 -2.727 -40.816 1.00 96.94 941 THR A N 1
ATOM 7281 C CA . THR A 1 941 ? 4.442 -2.386 -39.392 1.00 96.94 941 THR A CA 1
ATOM 7282 C C . THR A 1 941 ? 5.479 -1.316 -39.042 1.00 96.94 941 THR A C 1
ATOM 7284 O O . THR A 1 941 ? 5.277 -0.575 -38.077 1.00 96.94 941 THR A O 1
ATOM 7287 N N . LEU A 1 942 ? 6.591 -1.251 -39.777 1.00 97.31 942 LEU A N 1
ATOM 7288 C CA . LEU A 1 942 ? 7.716 -0.342 -39.553 1.00 97.31 942 LEU A CA 1
ATOM 7289 C C . LEU A 1 942 ? 8.294 0.091 -40.911 1.00 97.31 942 LEU A C 1
ATOM 7291 O O . LEU A 1 942 ? 8.417 -0.753 -41.803 1.00 97.31 942 LEU A O 1
ATOM 7295 N N . PRO A 1 943 ? 8.724 1.355 -41.088 1.00 95.81 943 PRO A N 1
ATOM 7296 C CA . PRO A 1 943 ? 9.478 1.753 -42.270 1.00 95.81 943 PRO A CA 1
ATOM 7297 C C . PRO A 1 943 ? 10.903 1.187 -42.214 1.00 95.81 943 PRO A C 1
ATOM 7299 O O . PRO A 1 943 ? 11.398 0.810 -41.150 1.00 95.81 943 PRO A O 1
ATOM 7302 N N . LEU A 1 944 ? 11.604 1.171 -43.349 1.00 92.19 944 LEU A N 1
ATOM 7303 C CA . LEU A 1 944 ? 12.995 0.713 -43.387 1.00 92.19 944 LEU A CA 1
ATOM 7304 C C . LEU A 1 944 ? 13.945 1.727 -42.735 1.00 92.19 944 LEU A C 1
ATOM 7306 O O . LEU A 1 944 ? 13.927 2.896 -43.136 1.00 92.19 944 LEU A O 1
ATOM 7310 N N . PRO A 1 945 ? 14.829 1.301 -41.812 1.00 89.38 945 PRO A N 1
ATOM 7311 C CA . PRO A 1 945 ? 15.878 2.161 -41.278 1.00 89.38 945 PRO A CA 1
ATOM 7312 C C . PRO A 1 945 ? 16.683 2.870 -42.371 1.00 89.38 945 PRO A C 1
ATOM 7314 O O . PRO A 1 945 ? 17.007 2.292 -43.407 1.00 89.38 945 PRO A O 1
ATOM 7317 N N . GLY A 1 946 ? 17.000 4.145 -42.135 1.00 84.25 946 GLY A N 1
ATOM 7318 C CA . GLY A 1 946 ? 17.732 4.991 -43.086 1.00 84.25 946 GLY A CA 1
ATOM 7319 C C . GLY A 1 946 ? 16.871 5.694 -44.145 1.00 84.25 946 GLY A C 1
ATOM 7320 O O . GLY A 1 946 ? 17.410 6.479 -44.922 1.00 84.25 946 GLY A O 1
ATOM 7321 N N . THR A 1 947 ? 15.555 5.467 -44.168 1.00 92.94 947 THR A N 1
ATOM 7322 C CA . THR A 1 947 ? 14.604 6.226 -45.005 1.00 92.94 947 THR A CA 1
ATOM 7323 C C . THR A 1 947 ? 14.089 7.486 -44.297 1.00 92.94 947 THR A C 1
ATOM 7325 O O . THR A 1 947 ? 14.164 7.597 -43.068 1.00 92.94 947 THR A O 1
ATOM 7328 N N . SER A 1 948 ? 13.546 8.445 -45.057 1.00 92.44 948 SER A N 1
ATOM 7329 C CA . SER A 1 948 ? 12.891 9.638 -44.494 1.00 92.44 948 SER A CA 1
ATOM 7330 C C . SER A 1 948 ? 11.689 9.265 -43.631 1.00 92.44 948 SER A C 1
ATOM 7332 O O . SER A 1 948 ? 11.497 9.827 -42.555 1.00 92.44 948 SER A O 1
ATOM 7334 N N . GLU A 1 949 ? 10.920 8.275 -44.073 1.00 94.19 949 GLU A N 1
ATOM 7335 C CA . GLU A 1 949 ? 9.717 7.792 -43.404 1.00 94.19 949 GLU A CA 1
ATOM 7336 C C . GLU A 1 949 ? 10.060 7.168 -42.051 1.00 94.19 949 GLU A C 1
ATOM 7338 O O . GLU A 1 949 ? 9.357 7.416 -41.075 1.00 94.19 949 GLU A O 1
ATOM 7343 N N . TRP A 1 950 ? 11.169 6.422 -41.963 1.00 96.25 950 TRP A N 1
ATOM 7344 C CA . TRP A 1 950 ? 11.653 5.856 -40.702 1.00 96.25 950 TRP A CA 1
ATOM 7345 C C . TRP A 1 950 ? 12.019 6.935 -39.689 1.00 96.25 950 TRP A C 1
ATOM 7347 O O . TRP A 1 950 ? 11.573 6.877 -38.545 1.00 96.25 950 TRP A O 1
ATOM 7357 N N . ALA A 1 951 ? 12.780 7.950 -40.108 1.00 96.06 951 ALA A N 1
ATOM 7358 C CA . ALA A 1 951 ? 13.171 9.039 -39.216 1.00 96.06 951 ALA A CA 1
ATOM 7359 C C . ALA A 1 951 ? 11.944 9.814 -38.705 1.00 96.06 951 ALA A C 1
ATOM 7361 O O . ALA A 1 951 ? 11.857 10.119 -37.514 1.00 96.06 951 ALA A O 1
ATOM 7362 N N . SER A 1 952 ? 10.975 10.088 -39.585 1.00 96.75 952 SER A N 1
ATOM 7363 C CA . SER A 1 952 ? 9.727 10.748 -39.198 1.00 96.75 952 SER A CA 1
ATOM 7364 C C . SER A 1 952 ? 8.856 9.878 -38.290 1.00 96.75 952 SER A C 1
ATOM 7366 O O . SER A 1 952 ? 8.321 10.391 -37.313 1.00 96.75 952 SER A O 1
ATOM 7368 N N . PHE A 1 953 ? 8.745 8.572 -38.554 1.00 98.00 953 PHE A N 1
ATOM 7369 C CA . PHE A 1 953 ? 8.008 7.645 -37.690 1.00 98.00 953 PHE A CA 1
ATOM 7370 C C . PHE A 1 953 ? 8.622 7.562 -36.289 1.00 98.00 953 PHE A C 1
ATOM 7372 O O . PHE A 1 953 ? 7.897 7.677 -35.307 1.00 98.00 953 PHE A O 1
ATOM 7379 N N . VAL A 1 954 ? 9.947 7.426 -36.178 1.00 98.06 954 VAL A N 1
ATOM 7380 C CA . VAL A 1 954 ? 10.651 7.380 -34.884 1.00 98.06 954 VAL A CA 1
ATOM 7381 C C . VAL A 1 954 ? 10.368 8.637 -34.054 1.00 98.06 954 VAL A C 1
ATOM 7383 O O . VAL A 1 954 ? 10.051 8.539 -32.867 1.00 98.06 954 VAL A O 1
ATOM 7386 N N . GLN A 1 955 ? 10.432 9.819 -34.678 1.00 97.12 955 GLN A N 1
ATOM 7387 C CA . GLN A 1 955 ? 10.113 11.085 -34.011 1.00 97.12 955 GLN A CA 1
ATOM 7388 C C . GLN A 1 955 ? 8.644 11.156 -33.594 1.00 97.12 955 GLN A C 1
ATOM 7390 O O . GLN A 1 955 ? 8.349 11.473 -32.441 1.00 97.12 955 GLN A O 1
ATOM 7395 N N . ALA A 1 956 ? 7.732 10.832 -34.513 1.00 97.50 956 ALA A N 1
ATOM 7396 C CA . ALA A 1 956 ? 6.300 10.836 -34.254 1.00 97.50 956 ALA A CA 1
ATOM 7397 C C . ALA A 1 956 ? 5.933 9.882 -33.110 1.00 97.50 956 ALA A C 1
ATOM 7399 O O . ALA A 1 956 ? 5.144 10.247 -32.237 1.00 97.50 956 ALA A O 1
ATOM 7400 N N . ALA A 1 957 ? 6.519 8.682 -33.089 1.00 98.00 957 ALA A N 1
ATOM 7401 C CA . ALA A 1 957 ? 6.276 7.671 -32.071 1.00 98.00 957 ALA A CA 1
ATOM 7402 C C . ALA A 1 957 ? 6.736 8.162 -30.697 1.00 98.00 957 ALA A C 1
ATOM 7404 O O . ALA A 1 957 ? 5.944 8.174 -29.759 1.00 98.00 957 ALA A O 1
ATOM 7405 N N . ALA A 1 958 ? 7.967 8.669 -30.589 1.00 97.25 958 ALA A N 1
ATOM 7406 C CA . ALA A 1 958 ? 8.473 9.210 -29.330 1.00 97.25 958 ALA A CA 1
ATOM 7407 C C . ALA A 1 958 ? 7.622 10.388 -28.815 1.00 97.25 958 ALA A C 1
ATOM 7409 O O . ALA A 1 958 ? 7.275 10.427 -27.637 1.00 97.25 958 ALA A O 1
ATOM 7410 N N . GLN A 1 959 ? 7.234 11.322 -29.689 1.00 95.94 959 GLN A N 1
ATOM 7411 C CA . GLN A 1 959 ? 6.383 12.462 -29.320 1.00 95.94 959 GLN A CA 1
ATOM 7412 C C . GLN A 1 959 ? 4.987 12.029 -28.867 1.00 95.94 959 GLN A C 1
ATOM 7414 O O . GLN A 1 959 ? 4.489 12.535 -27.864 1.00 95.94 959 GLN A O 1
ATOM 7419 N N . THR A 1 960 ? 4.389 11.062 -29.563 1.00 97.81 960 THR A N 1
ATOM 7420 C CA . THR A 1 960 ? 3.102 10.456 -29.189 1.00 97.81 960 THR A CA 1
ATOM 7421 C C . THR A 1 960 ? 3.176 9.875 -27.782 1.00 97.81 960 THR A C 1
ATOM 7423 O O . THR A 1 960 ? 2.331 10.180 -26.944 1.00 97.81 960 THR A O 1
ATOM 7426 N N . MET A 1 961 ? 4.231 9.115 -27.480 1.00 97.19 961 MET A N 1
ATOM 7427 C CA . MET A 1 961 ? 4.427 8.507 -26.160 1.00 97.19 961 MET A CA 1
ATOM 7428 C C . MET A 1 961 ? 4.620 9.536 -25.044 1.00 97.19 961 MET A C 1
ATOM 7430 O O . MET A 1 961 ? 4.143 9.328 -23.934 1.00 97.19 961 MET A O 1
ATOM 7434 N N . ILE A 1 962 ? 5.317 10.638 -25.328 1.00 92.56 962 ILE A N 1
ATOM 7435 C CA . ILE A 1 962 ? 5.566 11.714 -24.358 1.00 92.56 962 ILE A CA 1
ATOM 7436 C C . ILE A 1 962 ? 4.294 12.528 -24.085 1.00 92.56 962 ILE A C 1
ATOM 7438 O O . ILE A 1 962 ? 4.098 12.986 -22.962 1.00 92.56 962 ILE A O 1
ATOM 7442 N N . ALA A 1 963 ? 3.457 12.741 -25.103 1.00 91.31 963 ALA A N 1
ATOM 7443 C CA . ALA A 1 963 ? 2.299 13.629 -25.025 1.00 91.31 963 ALA A CA 1
ATOM 7444 C C . ALA A 1 963 ? 0.994 12.940 -24.590 1.00 91.31 963 ALA A C 1
ATOM 7446 O O . ALA A 1 963 ? 0.021 13.638 -24.322 1.00 91.31 963 ALA A O 1
ATOM 7447 N N . SER A 1 964 ? 0.950 11.606 -24.567 1.00 92.94 964 SER A N 1
ATOM 7448 C CA . SER A 1 964 ? -0.269 10.836 -24.284 1.00 92.94 964 SER A CA 1
ATOM 7449 C C . SER A 1 964 ? -0.435 10.509 -22.796 1.00 92.94 964 SER A C 1
ATOM 7451 O O . SER A 1 964 ? 0.550 10.386 -22.067 1.00 92.94 964 SER A O 1
ATOM 7453 N N . CYS A 1 965 ? -1.675 10.308 -22.349 1.00 88.94 965 CYS A N 1
ATOM 7454 C CA . CYS A 1 965 ? -2.030 9.943 -20.971 1.00 88.94 965 CYS A CA 1
ATOM 7455 C C . CYS A 1 965 ? -2.961 8.719 -20.921 1.00 88.94 965 CYS A C 1
ATOM 7457 O O . CYS A 1 965 ? -3.554 8.335 -21.929 1.00 88.94 965 CYS A O 1
ATOM 7459 N N . GLY A 1 966 ? -3.040 8.057 -19.762 1.00 85.25 966 GLY A N 1
ATOM 7460 C CA . GLY A 1 966 ? -3.845 6.842 -19.571 1.00 85.25 966 GLY A CA 1
ATOM 7461 C C . GLY A 1 966 ? -3.279 5.559 -20.197 1.00 85.25 966 GLY A C 1
ATOM 7462 O O . GLY A 1 966 ? -3.956 4.536 -20.227 1.00 85.25 966 GLY A O 1
ATOM 7463 N N . VAL A 1 967 ? -2.041 5.582 -20.710 1.00 94.31 967 VAL A N 1
ATOM 7464 C CA . VAL A 1 967 ? -1.388 4.405 -21.313 1.00 94.31 967 VAL A CA 1
ATOM 7465 C C . VAL A 1 967 ? -0.512 3.695 -20.285 1.00 94.31 967 VAL A C 1
ATOM 7467 O O . VAL A 1 967 ? 0.444 4.275 -19.766 1.00 94.31 967 VAL A O 1
ATOM 7470 N N . TRP A 1 968 ? -0.771 2.410 -20.041 1.00 96.19 968 TRP A N 1
ATOM 7471 C CA . TRP A 1 968 ? 0.052 1.612 -19.133 1.00 96.19 968 TRP A CA 1
ATOM 7472 C C . TRP A 1 968 ? 1.388 1.195 -19.763 1.00 96.19 968 TRP A C 1
ATOM 7474 O O . TRP A 1 968 ? 2.423 1.227 -19.080 1.00 96.19 968 TRP A O 1
ATOM 7484 N N . GLY A 1 969 ? 1.376 0.818 -21.048 1.00 95.69 969 GLY A N 1
ATOM 7485 C CA . GLY A 1 969 ? 2.560 0.363 -21.779 1.00 95.69 969 GLY A CA 1
ATOM 7486 C C . GLY A 1 969 ? 2.443 0.457 -23.301 1.00 95.69 969 GLY A C 1
ATOM 7487 O O . GLY A 1 969 ? 1.353 0.578 -23.854 1.00 95.69 969 GLY A O 1
ATOM 7488 N N . TRP A 1 970 ? 3.592 0.408 -23.973 1.00 98.19 970 TRP A N 1
ATOM 7489 C CA . TRP A 1 970 ? 3.724 0.608 -25.416 1.00 98.19 970 TRP A CA 1
ATOM 7490 C C . TRP A 1 970 ? 4.428 -0.574 -26.075 1.00 98.19 970 TRP A C 1
ATOM 7492 O O . TRP A 1 970 ? 5.567 -0.899 -25.734 1.00 98.19 970 TRP A O 1
ATOM 7502 N N . GLU A 1 971 ? 3.763 -1.193 -27.038 1.00 98.12 971 GLU A N 1
ATOM 7503 C CA . GLU A 1 971 ? 4.301 -2.253 -27.883 1.00 98.12 971 GLU A CA 1
ATOM 7504 C C . GLU A 1 971 ? 4.663 -1.668 -29.255 1.00 98.12 971 GLU A C 1
ATOM 7506 O O . GLU A 1 971 ? 3.807 -1.088 -29.917 1.00 98.12 971 GLU A O 1
ATOM 7511 N N . ILE A 1 972 ? 5.922 -1.789 -29.683 1.00 97.94 972 ILE A N 1
ATOM 7512 C CA . ILE A 1 972 ? 6.422 -1.125 -30.897 1.00 97.94 972 ILE A CA 1
ATOM 7513 C C . ILE A 1 972 ? 6.535 -2.112 -32.061 1.00 97.94 972 ILE A C 1
ATOM 7515 O O . ILE A 1 972 ? 7.460 -2.928 -32.111 1.00 97.94 972 ILE A O 1
ATOM 7519 N N . GLY A 1 973 ? 5.638 -1.969 -33.034 1.00 96.88 973 GLY A N 1
ATOM 7520 C CA . GLY A 1 973 ? 5.529 -2.837 -34.203 1.00 96.88 973 GLY A CA 1
ATOM 7521 C C . GLY A 1 973 ? 4.700 -4.105 -33.962 1.00 96.88 973 GLY A C 1
ATOM 7522 O O . GLY A 1 973 ? 4.166 -4.314 -32.877 1.00 96.88 973 GLY A O 1
ATOM 7523 N N . ASN A 1 974 ? 4.569 -4.936 -34.995 1.00 96.88 974 ASN A N 1
ATOM 7524 C CA . ASN A 1 974 ? 3.767 -6.156 -35.001 1.00 96.88 974 ASN A CA 1
ATOM 7525 C C . ASN A 1 974 ? 4.301 -7.169 -36.015 1.00 96.88 974 ASN A C 1
ATOM 7527 O O . ASN A 1 974 ? 4.542 -6.802 -37.162 1.00 96.88 974 ASN A O 1
ATOM 7531 N N . GLU A 1 975 ? 4.479 -8.420 -35.598 1.00 96.88 975 GLU A N 1
ATOM 7532 C CA . GLU A 1 975 ? 4.788 -9.584 -36.443 1.00 96.88 975 GLU A CA 1
ATOM 7533 C C . GLU A 1 975 ? 5.868 -9.344 -37.510 1.00 96.88 975 GLU A C 1
ATOM 7535 O O . GLU A 1 975 ? 5.790 -9.836 -38.632 1.00 96.88 975 GLU A O 1
ATOM 7540 N N . ALA A 1 976 ? 6.919 -8.591 -37.176 1.00 96.75 976 ALA A N 1
ATOM 7541 C CA . ALA A 1 976 ? 7.896 -8.112 -38.158 1.00 96.75 976 ALA A CA 1
ATOM 7542 C C . ALA A 1 976 ? 8.697 -9.226 -38.873 1.00 96.75 976 ALA A C 1
ATOM 7544 O O . ALA A 1 976 ? 9.347 -8.961 -39.889 1.00 96.75 976 ALA A O 1
ATOM 7545 N N . ASN A 1 977 ? 8.668 -10.462 -38.360 1.00 96.69 977 ASN A N 1
ATOM 7546 C CA . ASN A 1 977 ? 9.234 -11.647 -39.012 1.00 96.69 977 ASN A CA 1
ATOM 7547 C C . ASN A 1 977 ? 8.336 -12.230 -40.117 1.00 96.69 977 ASN A C 1
ATOM 7549 O O . ASN A 1 977 ? 8.789 -13.105 -40.852 1.00 96.69 977 ASN A O 1
ATOM 7553 N N . ASN A 1 978 ? 7.095 -11.768 -40.250 1.00 96.50 978 ASN A N 1
ATOM 7554 C CA . ASN A 1 978 ? 6.188 -12.162 -41.316 1.00 96.50 978 ASN A CA 1
ATOM 7555 C C . ASN A 1 978 ? 6.293 -11.157 -42.486 1.00 96.50 978 ASN A C 1
ATOM 7557 O O . ASN A 1 978 ? 6.050 -9.964 -42.283 1.00 96.50 978 ASN A O 1
ATOM 7561 N N . PRO A 1 979 ? 6.625 -11.593 -43.720 1.00 95.50 979 PRO A N 1
ATOM 7562 C CA . PRO A 1 979 ? 6.787 -10.691 -44.864 1.00 95.50 979 PRO A CA 1
ATOM 7563 C C . PRO A 1 979 ? 5.572 -9.828 -45.210 1.00 95.50 979 PRO A C 1
ATOM 7565 O O . PRO A 1 979 ? 5.735 -8.773 -45.826 1.00 95.50 979 PRO A O 1
ATOM 7568 N N . ARG A 1 980 ? 4.366 -10.216 -44.778 1.00 94.44 980 ARG A N 1
ATOM 7569 C CA . ARG A 1 980 ? 3.160 -9.388 -44.938 1.00 94.44 980 ARG A CA 1
ATOM 7570 C C . ARG A 1 980 ? 3.229 -8.056 -44.184 1.00 94.44 980 ARG A C 1
ATOM 7572 O O . ARG A 1 980 ? 2.522 -7.117 -44.531 1.00 94.44 980 ARG A O 1
ATOM 7579 N N . GLU A 1 981 ? 4.072 -7.964 -43.158 1.00 96.06 981 GLU A N 1
ATOM 7580 C CA . GLU A 1 981 ? 4.256 -6.756 -42.348 1.00 96.06 981 GLU A CA 1
ATOM 7581 C C . GLU A 1 981 ? 5.416 -5.883 -42.848 1.00 96.06 981 GLU A C 1
ATOM 7583 O O . GLU A 1 981 ? 5.711 -4.835 -42.267 1.00 96.06 981 GLU A O 1
ATOM 7588 N N . TRP A 1 982 ? 6.100 -6.284 -43.922 1.00 95.81 982 TRP A N 1
ATOM 7589 C CA . TRP A 1 982 ? 7.231 -5.532 -44.456 1.00 95.81 982 TRP A CA 1
ATOM 7590 C C . TRP A 1 982 ? 6.776 -4.342 -45.300 1.00 95.81 982 TRP A C 1
ATOM 7592 O O . TRP A 1 982 ? 5.803 -4.446 -46.044 1.00 95.81 982 TRP A O 1
ATOM 7602 N N . PRO A 1 983 ? 7.495 -3.210 -45.251 1.00 93.00 983 PRO A N 1
ATOM 7603 C CA . PRO A 1 983 ? 7.205 -2.086 -46.124 1.00 93.00 983 PRO A CA 1
ATOM 7604 C C . PRO A 1 983 ? 7.495 -2.440 -47.589 1.00 93.00 983 PRO A C 1
ATOM 7606 O O . PRO A 1 983 ? 8.421 -3.189 -47.899 1.00 93.00 983 PRO A O 1
ATOM 7609 N N . GLN A 1 984 ? 6.770 -1.818 -48.524 1.00 81.19 984 GLN A N 1
ATOM 7610 C CA . GLN A 1 984 ? 6.936 -2.064 -49.971 1.00 81.19 984 GLN A CA 1
ATOM 7611 C C . GLN A 1 984 ? 8.369 -1.806 -50.488 1.00 81.19 984 GLN A C 1
ATOM 7613 O O . GLN A 1 984 ? 8.746 -2.301 -51.548 1.00 81.19 984 GLN A O 1
ATOM 7618 N N . GLY A 1 985 ? 9.171 -1.035 -49.747 1.00 76.31 985 GLY A N 1
ATOM 7619 C CA . GLY A 1 985 ? 10.555 -0.696 -50.082 1.00 76.31 985 GLY A CA 1
ATOM 7620 C C . GLY A 1 985 ? 11.596 -1.780 -49.780 1.00 76.31 985 GLY A C 1
ATOM 7621 O O . GLY A 1 985 ? 12.750 -1.600 -50.167 1.00 76.31 985 GLY A O 1
ATOM 7622 N N . GLY A 1 986 ? 11.237 -2.881 -49.103 1.00 87.25 986 GLY A N 1
ATOM 7623 C CA . GLY A 1 986 ? 12.161 -3.991 -48.833 1.00 87.25 986 GLY A CA 1
ATOM 7624 C C . GLY A 1 986 ? 11.933 -4.723 -47.507 1.00 87.25 986 GLY A C 1
ATOM 7625 O O . GLY A 1 986 ? 11.093 -4.349 -46.696 1.00 87.25 986 GLY A O 1
ATOM 7626 N N . ALA A 1 987 ?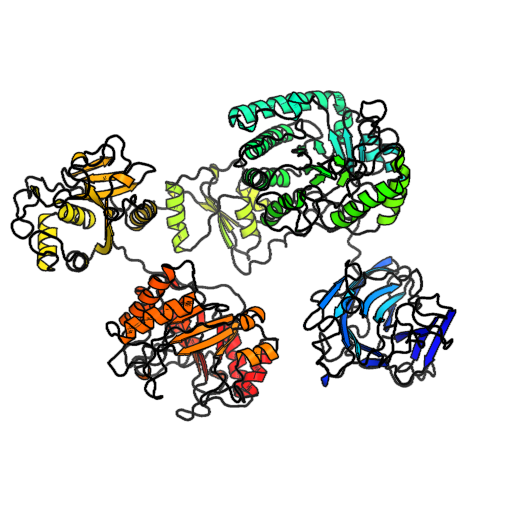 12.712 -5.787 -47.296 1.00 93.88 987 ALA A N 1
ATOM 7627 C CA . ALA A 1 987 ? 12.550 -6.709 -46.175 1.00 93.88 987 ALA A CA 1
ATOM 7628 C C . ALA A 1 987 ? 12.967 -6.121 -44.816 1.00 93.88 987 ALA A C 1
ATOM 7630 O O . ALA A 1 987 ? 14.022 -5.487 -44.691 1.00 93.88 987 ALA A O 1
ATOM 7631 N N . LEU A 1 988 ? 12.184 -6.405 -43.770 1.00 96.12 988 LEU A N 1
ATOM 7632 C CA . LEU A 1 988 ? 12.621 -6.179 -42.393 1.00 96.12 988 LEU A CA 1
ATOM 7633 C C . LEU A 1 988 ? 13.589 -7.281 -41.948 1.00 96.12 988 LEU A C 1
ATOM 7635 O O . LEU A 1 988 ? 13.555 -8.414 -42.419 1.00 96.12 988 LEU A O 1
ATOM 7639 N N . SER A 1 989 ? 14.462 -6.925 -41.012 1.00 96.56 989 SER A N 1
ATOM 7640 C CA . SER A 1 989 ? 15.364 -7.844 -40.320 1.00 96.56 989 SER A CA 1
ATOM 7641 C C . SER A 1 989 ? 15.191 -7.652 -38.809 1.00 96.56 989 SER A C 1
ATOM 7643 O O . SER A 1 989 ? 14.740 -6.578 -38.390 1.00 96.56 989 SER A O 1
ATOM 7645 N N . PRO A 1 990 ? 15.593 -8.612 -37.958 1.00 96.31 990 PRO A N 1
ATOM 7646 C CA . PRO A 1 990 ? 15.523 -8.422 -36.508 1.00 96.31 990 PRO A CA 1
ATOM 7647 C C . PRO A 1 990 ? 16.385 -7.240 -36.031 1.00 96.31 990 PRO A C 1
ATOM 7649 O O . PRO A 1 990 ? 16.077 -6.605 -35.025 1.00 96.31 990 PRO A O 1
ATOM 7652 N N . VAL A 1 991 ? 17.434 -6.889 -36.784 1.00 95.19 991 VAL A N 1
ATOM 7653 C CA . VAL A 1 991 ? 18.242 -5.690 -36.530 1.00 95.19 991 VAL A CA 1
ATOM 7654 C C . VAL A 1 991 ? 17.424 -4.422 -36.762 1.00 95.19 991 VAL A C 1
ATOM 7656 O O . VAL A 1 991 ? 17.422 -3.549 -35.906 1.00 95.19 991 VAL A O 1
ATOM 7659 N N . HIS A 1 992 ? 16.661 -4.352 -37.858 1.00 96.75 992 HIS A N 1
ATOM 7660 C CA . HIS A 1 992 ? 15.826 -3.186 -38.166 1.00 96.75 992 HIS A CA 1
ATOM 7661 C C . HIS A 1 992 ? 14.760 -2.923 -37.093 1.00 96.75 992 HIS A C 1
ATOM 7663 O O . HIS A 1 992 ? 14.500 -1.769 -36.755 1.00 96.75 992 HIS A O 1
ATOM 7669 N N . VAL A 1 993 ? 14.171 -3.987 -36.536 1.00 97.19 993 VAL A N 1
ATOM 7670 C CA . VAL A 1 993 ? 13.205 -3.889 -35.428 1.00 97.19 993 VAL A CA 1
ATOM 7671 C C . VAL A 1 993 ? 13.878 -3.333 -34.172 1.00 97.19 993 VAL A C 1
ATOM 7673 O O . VAL A 1 993 ? 13.364 -2.399 -33.555 1.00 97.19 993 VAL A O 1
ATOM 7676 N N . ALA A 1 994 ? 15.049 -3.868 -33.811 1.00 96.44 994 ALA A N 1
ATOM 7677 C CA . ALA A 1 994 ? 15.810 -3.384 -32.664 1.00 96.44 994 ALA A CA 1
ATOM 7678 C C . ALA A 1 994 ? 16.242 -1.918 -32.834 1.00 96.44 994 ALA A C 1
ATOM 7680 O O . ALA A 1 994 ? 16.115 -1.144 -31.890 1.00 96.44 994 ALA A O 1
ATOM 7681 N N . ASP A 1 995 ? 16.695 -1.525 -34.026 1.00 95.12 995 ASP A N 1
ATOM 7682 C CA . ASP A 1 995 ? 17.134 -0.157 -34.320 1.00 95.12 995 ASP A CA 1
ATOM 7683 C C . ASP A 1 995 ? 15.980 0.847 -34.183 1.00 95.12 995 ASP A C 1
ATOM 7685 O O . ASP A 1 995 ? 16.152 1.902 -33.571 1.00 95.12 995 ASP A O 1
ATOM 7689 N N . ALA A 1 996 ? 14.786 0.514 -34.690 1.00 95.88 996 ALA A N 1
ATOM 7690 C CA . ALA A 1 996 ? 13.596 1.347 -34.512 1.00 95.88 996 ALA A CA 1
ATOM 7691 C C . ALA A 1 996 ? 13.225 1.497 -33.025 1.00 95.88 996 ALA A C 1
ATOM 7693 O O . ALA A 1 996 ? 12.994 2.612 -32.555 1.00 95.88 996 ALA A O 1
ATOM 7694 N N . TYR A 1 997 ? 13.221 0.392 -32.270 1.00 97.38 997 TYR A N 1
ATOM 7695 C CA . TYR A 1 997 ? 12.927 0.403 -30.835 1.00 97.38 997 TYR A CA 1
ATOM 7696 C C . TYR A 1 997 ? 13.933 1.251 -30.043 1.00 97.38 997 TYR A C 1
ATOM 7698 O O . TYR A 1 997 ? 13.537 2.082 -29.223 1.00 97.38 997 TYR A O 1
ATOM 7706 N N . ILE A 1 998 ? 15.233 1.062 -30.294 1.00 95.31 998 ILE A N 1
ATOM 7707 C CA . ILE A 1 998 ? 16.313 1.804 -29.630 1.00 95.31 998 ILE A CA 1
ATOM 7708 C C . ILE A 1 998 ? 16.179 3.299 -29.924 1.00 95.31 998 ILE A C 1
ATOM 7710 O O . ILE A 1 998 ? 16.186 4.091 -28.984 1.00 95.31 998 ILE A O 1
ATOM 7714 N N . ALA A 1 999 ? 15.972 3.680 -31.187 1.00 95.25 999 ALA A N 1
ATOM 7715 C CA . ALA A 1 999 ? 15.863 5.083 -31.575 1.00 95.25 999 ALA A CA 1
ATOM 7716 C C . ALA A 1 999 ? 14.665 5.787 -30.909 1.00 95.25 999 ALA A C 1
ATOM 7718 O O . ALA A 1 999 ? 14.796 6.911 -30.421 1.00 95.25 999 ALA A O 1
ATOM 7719 N N . ILE A 1 1000 ? 13.509 5.119 -30.816 1.00 96.81 1000 ILE A N 1
ATOM 7720 C CA . ILE A 1 1000 ? 12.340 5.656 -30.097 1.00 96.81 1000 ILE A CA 1
ATOM 7721 C C . ILE A 1 1000 ? 12.646 5.771 -28.598 1.00 96.81 1000 ILE A C 1
ATOM 7723 O O . ILE A 1 1000 ? 12.397 6.813 -27.989 1.00 96.81 1000 ILE A O 1
ATOM 7727 N N . ARG A 1 1001 ? 13.223 4.725 -27.992 1.00 93.81 1001 ARG A N 1
ATOM 7728 C CA . ARG A 1 1001 ? 13.528 4.691 -26.555 1.00 93.81 1001 ARG A CA 1
ATOM 7729 C C . ARG A 1 1001 ? 14.547 5.754 -26.147 1.00 93.81 1001 ARG A C 1
ATOM 7731 O O . ARG A 1 1001 ? 14.407 6.331 -25.069 1.00 93.81 1001 ARG A O 1
ATOM 7738 N N . GLU A 1 1002 ? 15.541 6.041 -26.982 1.00 91.88 1002 GLU A N 1
ATOM 7739 C CA . GLU A 1 1002 ? 16.511 7.118 -26.756 1.00 91.88 1002 GLU A CA 1
ATOM 7740 C C . GLU A 1 1002 ? 15.832 8.492 -26.708 1.00 91.88 1002 GLU A C 1
ATOM 7742 O O . GLU A 1 1002 ? 16.056 9.251 -25.761 1.00 91.88 1002 GLU A O 1
ATOM 7747 N N . LEU A 1 1003 ? 14.945 8.788 -27.665 1.00 91.62 1003 LEU A N 1
ATOM 7748 C CA . LEU A 1 1003 ? 14.194 10.048 -27.697 1.00 91.62 1003 LEU A CA 1
ATOM 7749 C C . LEU A 1 1003 ? 13.261 10.200 -26.490 1.00 91.62 1003 LEU A C 1
ATOM 7751 O O . LEU A 1 1003 ? 13.197 11.268 -25.883 1.00 91.62 1003 LEU A O 1
ATOM 7755 N N . VAL A 1 1004 ? 12.573 9.127 -26.104 1.00 89.94 1004 VAL A N 1
ATOM 7756 C CA . VAL A 1 1004 ? 11.711 9.117 -24.915 1.00 89.94 1004 VAL A CA 1
ATOM 7757 C C . VAL A 1 1004 ? 12.533 9.300 -23.635 1.00 89.94 1004 VAL A C 1
ATOM 7759 O O . VAL A 1 1004 ? 12.155 10.091 -22.770 1.00 89.94 1004 VAL A O 1
ATOM 7762 N N . SER A 1 1005 ? 13.682 8.629 -23.521 1.00 81.50 1005 SER A N 1
ATOM 7763 C CA . SER A 1 1005 ? 14.562 8.715 -22.342 1.00 81.50 1005 SER A CA 1
ATOM 7764 C C . SER A 1 1005 ? 15.181 10.102 -22.160 1.00 81.50 1005 SER A C 1
ATOM 7766 O O . SER A 1 1005 ? 15.498 10.483 -21.032 1.00 81.50 1005 SER A O 1
ATOM 7768 N N . ALA A 1 1006 ? 15.329 10.862 -23.248 1.00 79.12 1006 ALA A N 1
ATOM 7769 C CA . ALA A 1 1006 ? 15.769 12.255 -23.218 1.00 79.12 1006 ALA A CA 1
ATOM 7770 C C . ALA A 1 1006 ? 14.700 13.227 -22.671 1.00 79.12 1006 ALA A C 1
ATOM 7772 O O . ALA A 1 1006 ? 15.027 14.365 -22.344 1.00 79.12 1006 ALA A O 1
ATOM 7773 N N . SER A 1 1007 ? 13.438 12.797 -22.553 1.00 78.44 1007 SER A N 1
ATOM 7774 C CA . SER A 1 1007 ? 12.373 13.554 -21.880 1.00 78.44 1007 SER A CA 1
ATOM 7775 C C . SER A 1 1007 ? 12.383 13.331 -20.355 1.00 78.44 1007 SER A C 1
ATOM 7777 O O . SER A 1 1007 ? 13.209 12.582 -19.833 1.00 78.44 1007 SER A O 1
ATOM 7779 N N . ASN A 1 1008 ? 11.437 13.930 -19.622 1.00 71.50 1008 ASN A N 1
ATOM 7780 C CA . ASN A 1 1008 ? 11.217 13.651 -18.191 1.00 71.50 1008 ASN A CA 1
ATOM 7781 C C . ASN A 1 1008 ? 10.269 12.463 -17.933 1.00 71.50 1008 ASN A C 1
ATOM 7783 O O . ASN A 1 1008 ? 10.056 12.093 -16.781 1.00 71.50 1008 ASN A O 1
ATOM 7787 N N . ILE A 1 1009 ? 9.702 11.856 -18.980 1.00 64.25 1009 ILE A N 1
ATOM 7788 C CA . ILE A 1 1009 ? 8.752 10.744 -18.869 1.00 64.25 1009 ILE A CA 1
ATOM 7789 C C . ILE A 1 1009 ? 9.487 9.408 -19.043 1.00 64.25 1009 ILE A C 1
ATOM 7791 O O . ILE A 1 1009 ? 10.484 9.308 -19.763 1.00 64.25 1009 ILE A O 1
ATOM 7795 N N . ARG A 1 1010 ? 9.022 8.365 -18.350 1.00 80.19 1010 ARG A N 1
ATOM 7796 C CA . ARG A 1 1010 ? 9.590 7.005 -18.392 1.00 80.19 1010 ARG A CA 1
ATOM 7797 C C . ARG A 1 1010 ? 8.475 5.978 -18.655 1.00 80.19 1010 ARG A C 1
ATOM 7799 O O . ARG A 1 1010 ? 8.060 5.292 -17.724 1.00 80.19 1010 ARG A O 1
ATOM 7806 N N . PRO A 1 1011 ? 7.935 5.904 -19.886 1.00 82.75 1011 PRO A N 1
ATOM 7807 C CA . PRO A 1 1011 ? 6.859 4.974 -20.208 1.00 82.75 1011 PRO A CA 1
ATOM 7808 C C . PRO A 1 1011 ? 7.379 3.530 -20.270 1.00 82.75 1011 PRO A C 1
ATOM 7810 O O . PRO A 1 1011 ? 8.553 3.297 -20.559 1.00 82.75 1011 PRO A O 1
ATOM 7813 N N . ARG A 1 1012 ? 6.494 2.555 -20.032 1.00 94.12 1012 ARG A N 1
ATOM 7814 C CA . ARG A 1 1012 ? 6.805 1.124 -20.191 1.00 94.12 1012 ARG A CA 1
ATOM 7815 C C . ARG A 1 1012 ? 6.798 0.761 -21.670 1.00 94.12 1012 ARG A C 1
ATOM 7817 O O . ARG A 1 1012 ? 5.834 1.081 -22.361 1.00 94.12 1012 ARG A O 1
ATOM 7824 N N . MET A 1 1013 ? 7.833 0.083 -22.155 1.00 95.31 1013 MET A N 1
ATOM 7825 C CA . MET A 1 1013 ? 8.007 -0.214 -23.577 1.00 95.31 1013 MET A CA 1
ATOM 7826 C C . MET A 1 1013 ? 8.429 -1.665 -23.821 1.00 95.31 1013 MET A C 1
ATOM 7828 O O . MET A 1 1013 ? 9.296 -2.189 -23.117 1.00 95.31 1013 MET A O 1
ATOM 7832 N N . ALA A 1 1014 ? 7.932 -2.266 -24.900 1.00 97.31 1014 ALA A N 1
ATOM 7833 C CA . ALA A 1 1014 ? 8.352 -3.573 -25.406 1.00 97.31 1014 ALA A CA 1
ATOM 7834 C C . ALA A 1 1014 ? 8.441 -3.574 -26.948 1.00 97.31 1014 ALA A C 1
ATOM 7836 O O . ALA A 1 1014 ? 7.673 -2.861 -27.601 1.00 97.31 1014 ALA A O 1
ATOM 7837 N N . PRO A 1 1015 ? 9.373 -4.329 -27.560 1.00 97.88 1015 PRO A N 1
ATOM 7838 C CA . PRO A 1 1015 ? 9.282 -4.651 -28.983 1.00 97.88 1015 PRO A CA 1
ATOM 7839 C C . PRO A 1 1015 ? 7.990 -5.417 -29.280 1.00 97.88 1015 PRO A C 1
ATOM 7841 O O . PRO A 1 1015 ? 7.547 -6.185 -28.431 1.00 97.88 1015 PRO A O 1
ATOM 7844 N N . GLY A 1 1016 ? 7.438 -5.234 -30.479 1.00 96.00 1016 GLY A N 1
ATOM 7845 C CA . GLY A 1 1016 ? 6.266 -5.958 -30.964 1.00 96.00 1016 GLY A CA 1
ATOM 7846 C C . GLY A 1 1016 ? 6.427 -7.473 -30.969 1.00 96.00 1016 GLY A C 1
ATOM 7847 O O . GLY A 1 1016 ? 7.529 -7.990 -31.196 1.00 96.00 1016 GLY A O 1
ATOM 7848 N N . ALA A 1 1017 ? 5.316 -8.175 -30.752 1.00 97.62 1017 ALA A N 1
ATOM 7849 C CA . ALA A 1 1017 ? 5.266 -9.625 -30.810 1.00 97.62 1017 ALA A CA 1
ATOM 7850 C C . ALA A 1 1017 ? 5.663 -10.139 -32.204 1.00 97.62 1017 ALA A C 1
ATOM 7852 O O . ALA A 1 1017 ? 5.449 -9.481 -33.222 1.00 97.62 1017 ALA A O 1
ATOM 7853 N N . LEU A 1 1018 ? 6.265 -11.327 -32.249 1.00 97.31 1018 LEU A N 1
ATOM 7854 C CA . LEU A 1 1018 ? 6.594 -12.026 -33.492 1.00 97.31 1018 LEU A CA 1
ATOM 7855 C C . LEU A 1 1018 ? 5.495 -13.031 -33.834 1.00 97.31 1018 LEU A C 1
ATOM 7857 O O . LEU A 1 1018 ? 4.903 -13.618 -32.929 1.00 97.31 1018 LEU A O 1
ATOM 7861 N N . ASP A 1 1019 ? 5.310 -13.300 -35.126 1.00 96.19 1019 ASP A N 1
ATOM 7862 C CA . ASP A 1 1019 ? 4.472 -14.402 -35.591 1.00 96.19 1019 ASP A CA 1
ATOM 7863 C C . ASP A 1 1019 ? 5.175 -15.730 -35.233 1.00 96.19 1019 ASP A C 1
ATOM 7865 O O . ASP A 1 1019 ? 6.245 -16.034 -35.780 1.00 96.19 1019 ASP A O 1
ATOM 7869 N N . PRO A 1 1020 ? 4.619 -16.543 -34.317 1.00 94.25 1020 PRO A N 1
ATOM 7870 C CA . PRO A 1 1020 ? 5.251 -17.772 -33.853 1.00 94.25 1020 PRO A CA 1
ATOM 7871 C C . PRO A 1 1020 ? 5.272 -18.878 -34.918 1.00 94.25 1020 PRO A C 1
ATOM 7873 O O . PRO A 1 1020 ? 5.942 -19.894 -34.702 1.00 94.25 1020 PRO A O 1
ATOM 7876 N N . PHE A 1 1021 ? 4.533 -18.718 -36.021 1.00 93.75 1021 PHE A N 1
ATOM 7877 C CA . PHE A 1 1021 ? 4.332 -19.709 -37.079 1.00 93.75 1021 PHE A CA 1
ATOM 7878 C C . PHE A 1 1021 ? 4.910 -19.295 -38.433 1.00 93.75 1021 PHE A C 1
ATOM 7880 O O . PHE A 1 1021 ? 4.862 -20.100 -39.364 1.00 93.75 1021 PHE A O 1
ATOM 7887 N N . ASN A 1 1022 ? 5.480 -18.097 -38.565 1.00 93.50 1022 ASN A N 1
ATOM 7888 C CA . ASN A 1 1022 ? 6.108 -17.670 -39.810 1.00 93.50 1022 ASN A CA 1
ATOM 7889 C C . ASN A 1 1022 ? 7.636 -17.747 -39.736 1.00 93.50 1022 ASN A C 1
ATOM 7891 O O . ASN A 1 1022 ? 8.284 -16.985 -39.019 1.00 93.50 1022 ASN A O 1
ATOM 7895 N N . ALA A 1 1023 ? 8.205 -18.664 -40.520 1.00 92.31 1023 ALA A N 1
ATOM 7896 C CA . ALA A 1 1023 ? 9.647 -18.844 -40.660 1.00 92.31 1023 ALA A CA 1
ATOM 7897 C C . ALA A 1 1023 ? 10.189 -18.457 -42.050 1.00 92.31 1023 ALA A C 1
ATOM 7899 O O . ALA A 1 1023 ? 11.318 -18.816 -42.390 1.00 92.31 1023 ALA A O 1
ATOM 7900 N N . GLU A 1 1024 ? 9.401 -17.752 -42.870 1.00 92.62 1024 GLU A N 1
ATOM 7901 C CA . GLU A 1 1024 ? 9.794 -17.343 -44.227 1.00 92.62 1024 GLU A CA 1
ATOM 7902 C C . GLU A 1 1024 ? 11.005 -16.400 -44.197 1.00 92.62 1024 GLU A C 1
ATOM 7904 O O . GLU A 1 1024 ? 11.922 -16.518 -45.009 1.00 92.62 1024 GLU A O 1
ATOM 7909 N N . ALA A 1 1025 ? 11.061 -15.528 -43.191 1.00 91.00 1025 ALA A N 1
ATOM 7910 C CA . ALA A 1 1025 ? 12.179 -14.624 -42.946 1.00 91.00 1025 ALA A CA 1
ATOM 7911 C C . ALA A 1 1025 ? 13.316 -15.234 -42.100 1.00 91.00 1025 ALA A C 1
ATOM 7913 O O . ALA A 1 1025 ? 14.198 -14.509 -41.629 1.00 91.00 1025 ALA A O 1
ATOM 7914 N N . GLY A 1 1026 ? 13.294 -16.548 -41.868 1.00 91.88 1026 GLY A N 1
ATOM 7915 C CA . GLY A 1 1026 ? 14.181 -17.252 -40.941 1.00 91.88 1026 GLY A CA 1
ATOM 7916 C C . GLY A 1 1026 ? 13.470 -17.705 -39.665 1.00 91.88 1026 GLY A C 1
ATOM 7917 O O . GLY A 1 1026 ? 12.307 -17.395 -39.436 1.00 91.88 1026 GLY A O 1
ATOM 7918 N N . ASP A 1 1027 ? 14.171 -18.473 -38.829 1.00 94.25 1027 ASP A N 1
ATOM 7919 C CA . ASP A 1 1027 ? 13.587 -19.076 -37.626 1.00 94.25 1027 ASP A CA 1
ATOM 7920 C C . ASP A 1 1027 ? 13.109 -17.995 -36.625 1.00 94.25 1027 ASP A C 1
ATOM 7922 O O . ASP A 1 1027 ? 13.917 -17.147 -36.219 1.00 94.25 1027 ASP A O 1
ATOM 7926 N N . PRO A 1 1028 ? 11.838 -18.027 -36.169 1.00 95.44 1028 PRO A N 1
ATOM 7927 C CA . PRO A 1 1028 ? 11.317 -17.099 -35.161 1.00 95.44 1028 PRO A CA 1
ATOM 7928 C C . PRO A 1 1028 ? 12.164 -17.012 -33.884 1.00 95.44 1028 PRO A C 1
ATOM 7930 O O . PRO A 1 1028 ? 12.263 -15.949 -33.269 1.00 95.44 1028 PRO A O 1
ATOM 7933 N N . ARG A 1 1029 ? 12.821 -18.109 -33.485 1.00 94.56 1029 ARG A N 1
ATOM 7934 C CA . ARG A 1 1029 ? 13.709 -18.146 -32.310 1.00 94.56 1029 ARG A CA 1
ATOM 7935 C C . ARG A 1 1029 ? 14.931 -17.260 -32.489 1.00 94.56 1029 ARG A C 1
ATOM 7937 O O . ARG A 1 1029 ? 15.377 -16.629 -31.531 1.00 94.56 1029 ARG A O 1
ATOM 7944 N N . ASP A 1 1030 ? 15.477 -17.225 -33.700 1.00 93.88 1030 ASP A N 1
ATOM 7945 C CA . ASP A 1 1030 ? 16.651 -16.421 -34.028 1.00 93.88 1030 ASP A CA 1
ATOM 7946 C C . ASP A 1 1030 ? 16.277 -14.945 -34.143 1.00 93.88 1030 ASP A C 1
ATOM 7948 O O . ASP A 1 1030 ? 17.002 -14.094 -33.624 1.00 93.88 1030 ASP A O 1
ATOM 7952 N N . TRP A 1 1031 ? 15.105 -14.649 -34.714 1.00 96.25 1031 TRP A N 1
ATOM 7953 C CA . TRP A 1 1031 ? 14.523 -13.307 -34.699 1.00 96.25 1031 TRP A CA 1
ATOM 7954 C C . TRP A 1 1031 ? 14.341 -12.784 -33.272 1.00 96.25 1031 TRP A C 1
ATOM 7956 O O . TRP A 1 1031 ? 14.858 -11.713 -32.947 1.00 96.25 1031 TRP A O 1
ATOM 7966 N N . LEU A 1 1032 ? 13.685 -13.557 -32.397 1.00 95.38 1032 LEU A N 1
ATOM 7967 C CA . LEU A 1 1032 ? 13.471 -13.173 -31.000 1.00 95.38 1032 LEU A CA 1
ATOM 7968 C C . LEU A 1 1032 ? 14.806 -12.929 -30.287 1.00 95.38 1032 LEU A C 1
ATOM 7970 O O . LEU A 1 1032 ? 14.996 -11.897 -29.640 1.00 95.38 1032 LEU A O 1
ATOM 7974 N N . ARG A 1 1033 ? 15.761 -13.855 -30.429 1.00 93.38 1033 ARG A N 1
ATOM 7975 C CA . ARG A 1 1033 ? 17.072 -13.739 -29.787 1.00 93.38 1033 ARG A CA 1
ATOM 7976 C C . ARG A 1 1033 ? 17.820 -12.500 -30.263 1.00 93.38 1033 ARG A C 1
ATOM 7978 O O . ARG A 1 1033 ? 18.404 -11.806 -29.435 1.00 93.38 1033 ARG A O 1
ATOM 7985 N N . GLU A 1 1034 ? 17.805 -12.210 -31.561 1.00 95.31 1034 GLU A N 1
ATOM 7986 C CA . GLU A 1 1034 ? 18.566 -11.099 -32.131 1.00 95.31 1034 GLU A CA 1
ATOM 7987 C C . GLU A 1 1034 ? 17.968 -9.731 -31.784 1.00 95.31 1034 GLU A C 1
ATOM 7989 O O . GLU A 1 1034 ? 18.727 -8.837 -31.400 1.00 95.31 1034 GLU A O 1
ATOM 7994 N N . VAL A 1 1035 ? 16.637 -9.577 -31.820 1.00 95.44 1035 VAL A N 1
ATOM 7995 C CA . VAL A 1 1035 ? 15.967 -8.342 -31.371 1.00 95.44 1035 VAL A CA 1
ATOM 7996 C C . VAL A 1 1035 ? 16.319 -8.065 -29.908 1.00 95.44 1035 VAL A C 1
ATOM 7998 O O . VAL A 1 1035 ? 16.903 -7.034 -29.568 1.00 95.44 1035 VAL A O 1
ATOM 8001 N N . TRP A 1 1036 ? 16.039 -9.026 -29.025 1.00 94.06 1036 TRP A N 1
ATOM 8002 C CA . TRP A 1 1036 ? 16.177 -8.840 -27.581 1.00 94.06 1036 TRP A CA 1
ATOM 8003 C C . TRP A 1 1036 ? 17.635 -8.797 -27.103 1.00 94.06 1036 TRP A C 1
ATOM 8005 O O . TRP A 1 1036 ? 17.932 -8.226 -26.049 1.00 94.06 1036 TRP A O 1
ATOM 8015 N N . ARG A 1 1037 ? 18.586 -9.366 -27.851 1.00 87.88 1037 ARG A N 1
ATOM 8016 C CA . ARG A 1 1037 ? 20.021 -9.228 -27.554 1.00 87.88 1037 ARG A CA 1
ATOM 8017 C C . ARG A 1 1037 ? 20.495 -7.784 -27.722 1.00 87.88 1037 ARG A C 1
ATOM 8019 O O . ARG A 1 1037 ? 21.356 -7.358 -26.952 1.00 87.88 1037 ARG A O 1
ATOM 8026 N N . ARG A 1 1038 ? 19.934 -7.052 -28.690 1.00 89.44 1038 ARG A N 1
ATOM 8027 C CA . ARG A 1 1038 ? 20.360 -5.696 -29.073 1.00 89.44 1038 ARG A CA 1
ATOM 8028 C C . ARG A 1 1038 ? 19.750 -4.586 -28.232 1.00 89.44 1038 ARG A C 1
ATOM 8030 O O . ARG A 1 1038 ? 20.435 -3.604 -27.966 1.00 89.44 1038 ARG A O 1
ATOM 8037 N N . ILE A 1 1039 ? 18.497 -4.726 -27.806 1.00 86.62 1039 ILE A N 1
ATOM 8038 C CA . ILE A 1 1039 ? 17.850 -3.682 -27.005 1.00 86.62 1039 ILE A CA 1
ATOM 8039 C C . ILE A 1 1039 ? 18.487 -3.565 -25.609 1.00 86.62 1039 ILE A C 1
ATOM 8041 O O . ILE A 1 1039 ? 19.012 -4.535 -25.044 1.00 86.62 1039 ILE A O 1
ATOM 8045 N N . VAL A 1 1040 ? 18.427 -2.359 -25.042 1.00 69.44 1040 VAL A N 1
ATOM 8046 C CA . VAL A 1 1040 ? 19.083 -1.995 -23.772 1.00 69.44 1040 VAL A CA 1
ATOM 8047 C C . VAL A 1 1040 ? 18.115 -1.809 -22.599 1.00 69.44 1040 VAL A C 1
ATOM 8049 O O . VAL A 1 1040 ? 18.559 -1.693 -21.463 1.00 69.44 1040 VAL A O 1
ATOM 8052 N N . GLY A 1 1041 ? 16.803 -1.853 -22.839 1.00 78.88 1041 GLY A N 1
ATOM 8053 C CA . GLY A 1 1041 ? 15.781 -1.841 -21.792 1.00 78.88 1041 GLY A CA 1
ATOM 8054 C C . GLY A 1 1041 ? 14.414 -2.237 -22.339 1.00 78.88 1041 GLY A C 1
ATOM 8055 O O . GLY A 1 1041 ? 14.153 -1.990 -23.512 1.00 78.88 1041 GLY A O 1
ATOM 8056 N N . ALA A 1 1042 ? 13.591 -2.858 -21.497 1.00 84.75 1042 ALA A N 1
ATOM 8057 C CA . ALA A 1 1042 ? 12.195 -3.215 -21.739 1.00 84.75 1042 ALA A CA 1
ATOM 8058 C C . ALA A 1 1042 ? 11.521 -3.513 -20.391 1.00 84.75 1042 ALA A C 1
ATOM 8060 O O . ALA A 1 1042 ? 12.180 -3.999 -19.468 1.00 84.75 1042 ALA A O 1
ATOM 8061 N N . GLU A 1 1043 ? 10.222 -3.239 -20.282 1.00 92.50 1043 GLU A N 1
ATOM 8062 C CA . GLU A 1 1043 ? 9.472 -3.359 -19.020 1.00 92.50 1043 GLU A CA 1
ATOM 8063 C C . GLU A 1 1043 ? 8.520 -4.569 -18.997 1.00 92.50 1043 GLU A C 1
ATOM 8065 O O . GLU A 1 1043 ? 8.076 -4.988 -17.929 1.00 92.50 1043 GLU A O 1
ATOM 8070 N N . PHE A 1 1044 ? 8.225 -5.145 -20.162 1.00 92.94 1044 PHE A N 1
ATOM 8071 C CA . PHE A 1 1044 ? 7.398 -6.339 -20.354 1.00 92.94 1044 PHE A CA 1
ATOM 8072 C C . PHE A 1 1044 ? 7.748 -7.010 -21.692 1.00 92.94 1044 PHE A C 1
ATOM 8074 O O . PHE A 1 1044 ? 8.497 -6.441 -22.486 1.00 92.94 1044 PHE A O 1
ATOM 8081 N N . VAL A 1 1045 ? 7.240 -8.219 -21.934 1.00 93.62 1045 VAL A N 1
ATOM 8082 C CA . VAL A 1 1045 ? 7.427 -8.990 -23.178 1.00 93.62 1045 VAL A CA 1
ATOM 8083 C C . VAL A 1 1045 ? 6.069 -9.186 -23.843 1.00 93.62 1045 VAL A C 1
ATOM 8085 O O . VAL A 1 1045 ? 5.129 -9.576 -23.153 1.00 93.62 1045 VAL A O 1
ATOM 8088 N N . THR A 1 1046 ? 5.963 -8.977 -25.157 1.00 97.19 1046 THR A N 1
ATOM 8089 C CA . THR A 1 1046 ? 4.742 -9.290 -25.915 1.00 97.19 1046 THR A CA 1
ATOM 8090 C C . THR A 1 1046 ? 4.909 -10.531 -26.788 1.00 97.19 1046 THR A C 1
ATOM 8092 O O . THR A 1 1046 ? 6.003 -10.833 -27.272 1.00 97.19 1046 THR A O 1
ATOM 8095 N N . MET A 1 1047 ? 3.830 -11.304 -26.924 1.00 97.56 1047 MET A N 1
ATOM 8096 C CA . MET A 1 1047 ? 3.770 -12.564 -27.672 1.00 97.56 1047 MET A CA 1
ATOM 8097 C C . MET A 1 1047 ? 2.402 -12.718 -28.339 1.00 97.56 1047 MET A C 1
ATOM 8099 O O . MET A 1 1047 ? 1.408 -12.236 -27.809 1.00 97.56 1047 MET A O 1
ATOM 8103 N N . HIS A 1 1048 ? 2.322 -13.470 -29.434 1.00 97.88 1048 HIS A N 1
ATOM 8104 C CA . HIS A 1 1048 ? 1.051 -13.885 -30.032 1.00 97.88 1048 HIS A CA 1
ATOM 8105 C C . HIS A 1 1048 ? 0.806 -15.379 -29.823 1.00 97.88 1048 HIS A C 1
ATOM 8107 O O . HIS A 1 1048 ? 1.742 -16.187 -29.847 1.00 97.88 1048 HIS A O 1
ATOM 8113 N N . GLY A 1 1049 ? -0.449 -15.760 -29.590 1.00 95.88 1049 GLY A N 1
ATOM 8114 C CA . GLY A 1 1049 ? -0.838 -17.134 -29.289 1.00 95.88 1049 GLY A CA 1
ATOM 8115 C C . GLY A 1 1049 ? -2.063 -17.580 -30.075 1.00 95.88 1049 GLY A C 1
ATOM 8116 O O . GLY A 1 1049 ? -3.056 -16.873 -30.131 1.00 95.88 1049 GLY A O 1
ATOM 8117 N N . TYR A 1 1050 ? -2.037 -18.792 -30.627 1.00 95.81 1050 TYR A N 1
ATOM 8118 C CA . TYR A 1 1050 ? -3.098 -19.254 -31.524 1.00 95.81 1050 TYR A CA 1
ATOM 8119 C C . TYR A 1 1050 ? -3.529 -20.687 -31.238 1.00 95.81 1050 TYR A C 1
ATOM 8121 O O . TYR A 1 1050 ? -2.745 -21.500 -30.748 1.00 95.81 1050 TYR A O 1
ATOM 8129 N N . VAL A 1 1051 ? -4.767 -21.018 -31.602 1.00 96.12 1051 VAL A N 1
ATOM 8130 C CA . VAL A 1 1051 ? -5.281 -22.397 -31.642 1.00 96.12 1051 VAL A CA 1
ATOM 8131 C C . VAL A 1 1051 ? -5.685 -22.744 -33.075 1.00 96.12 1051 VAL A C 1
ATOM 8133 O O . VAL A 1 1051 ? -6.357 -21.974 -33.755 1.00 96.12 1051 VAL A O 1
ATOM 8136 N N . ARG A 1 1052 ? -5.301 -23.920 -33.567 1.00 91.81 1052 ARG A N 1
ATOM 8137 C CA . ARG A 1 1052 ? -5.515 -24.389 -34.949 1.00 91.81 1052 ARG A CA 1
ATOM 8138 C C . ARG A 1 1052 ? -6.932 -24.946 -35.177 1.00 91.81 1052 ARG A C 1
ATOM 8140 O O . ARG A 1 1052 ? -7.100 -25.979 -35.815 1.00 91.81 1052 ARG A O 1
ATOM 8147 N N . GLY A 1 1053 ? -7.958 -24.301 -34.628 1.00 92.12 1053 GLY A N 1
ATOM 8148 C CA . GLY A 1 1053 ? -9.365 -24.669 -34.821 1.00 92.12 1053 GLY A CA 1
ATOM 8149 C C . GLY A 1 1053 ? -10.225 -24.480 -33.573 1.00 92.12 1053 GLY A C 1
ATOM 8150 O O . GLY A 1 1053 ? -9.695 -24.196 -32.501 1.00 92.12 1053 GLY A O 1
ATOM 8151 N N . PRO A 1 1054 ? -11.553 -24.648 -33.688 1.00 94.50 1054 PRO A N 1
ATOM 8152 C CA . PRO A 1 1054 ? -12.479 -24.314 -32.612 1.00 94.50 1054 PRO A CA 1
ATOM 8153 C C . PRO A 1 1054 ? -12.628 -25.434 -31.576 1.00 94.50 1054 PRO A C 1
ATOM 8155 O O . PRO A 1 1054 ? -13.405 -25.275 -30.647 1.00 94.50 1054 PRO A O 1
ATOM 8158 N N . ASP A 1 1055 ? -11.978 -26.590 -31.752 1.00 94.56 1055 ASP A N 1
ATOM 8159 C CA . ASP A 1 1055 ? -12.040 -27.678 -30.772 1.00 94.56 1055 ASP A CA 1
ATOM 8160 C C . ASP A 1 1055 ? -11.303 -27.253 -29.491 1.00 94.56 1055 ASP A C 1
ATOM 8162 O O . ASP A 1 1055 ? -10.081 -27.069 -29.535 1.00 94.56 1055 ASP A O 1
ATOM 8166 N N . PRO A 1 1056 ? -12.002 -27.113 -28.348 1.00 92.62 1056 PRO A N 1
ATOM 8167 C CA . PRO A 1 1056 ? -11.364 -26.690 -27.110 1.00 92.62 1056 PRO A CA 1
ATOM 8168 C C . PRO A 1 1056 ? -10.235 -27.621 -26.670 1.00 92.62 1056 PRO A C 1
ATOM 8170 O O . PRO A 1 1056 ? -9.235 -27.141 -26.150 1.00 92.62 1056 PRO A O 1
ATOM 8173 N N . GLY A 1 1057 ? -10.322 -28.926 -26.967 1.00 89.94 1057 GLY A N 1
ATOM 8174 C CA . GLY A 1 1057 ? -9.282 -29.903 -26.622 1.00 89.94 1057 GLY A CA 1
ATOM 8175 C C . GLY A 1 1057 ? -7.926 -29.664 -27.300 1.00 89.94 1057 GLY A C 1
ATOM 8176 O O . GLY A 1 1057 ? -6.941 -30.323 -26.962 1.00 89.94 1057 GLY A O 1
ATOM 8177 N N . LEU A 1 1058 ? -7.848 -28.725 -28.249 1.00 93.38 1058 LEU A N 1
ATOM 8178 C CA . LEU A 1 1058 ? -6.589 -28.277 -28.836 1.00 93.38 1058 LEU A CA 1
ATOM 8179 C C . LEU A 1 1058 ? -5.804 -27.336 -27.911 1.00 93.38 1058 LEU A C 1
ATOM 8181 O O . LEU A 1 1058 ? -4.581 -27.249 -28.051 1.00 93.38 1058 LEU A O 1
ATOM 8185 N N . VAL A 1 1059 ? -6.452 -26.660 -26.957 1.00 95.06 1059 VAL A N 1
ATOM 8186 C CA . VAL A 1 1059 ? -5.758 -25.845 -25.951 1.00 95.06 1059 VAL A CA 1
ATOM 8187 C C . VAL A 1 1059 ? -4.928 -26.760 -25.046 1.00 95.06 1059 VAL A C 1
ATOM 8189 O O . VAL A 1 1059 ? -5.409 -27.762 -24.528 1.00 95.06 1059 VAL A O 1
ATOM 8192 N N . GLY A 1 1060 ? -3.643 -26.446 -24.876 1.00 87.38 1060 GLY A N 1
ATOM 8193 C CA . GLY A 1 1060 ? -2.704 -27.303 -24.142 1.00 87.38 1060 GLY A CA 1
ATOM 8194 C C . GLY A 1 1060 ? -2.200 -28.519 -24.927 1.00 87.38 1060 GLY A C 1
ATOM 8195 O O . GLY A 1 1060 ? -1.422 -29.308 -24.389 1.00 87.38 1060 GLY A O 1
ATOM 8196 N N . SER A 1 1061 ? -2.596 -28.674 -26.194 1.00 91.19 1061 SER A N 1
ATOM 8197 C CA . SER A 1 1061 ? -2.150 -29.784 -27.036 1.00 91.19 1061 SER A CA 1
ATOM 8198 C C . SER A 1 1061 ? -0.636 -29.765 -27.264 1.00 91.19 1061 SER A C 1
ATOM 8200 O O . SER A 1 1061 ? -0.054 -28.756 -27.663 1.00 91.19 1061 SER A O 1
ATOM 8202 N N . ALA A 1 1062 ? -0.003 -30.926 -27.080 1.00 89.88 1062 ALA A N 1
ATOM 8203 C CA . ALA A 1 1062 ? 1.430 -31.123 -27.293 1.00 89.88 1062 ALA A CA 1
ATOM 8204 C C . ALA A 1 1062 ? 1.810 -31.393 -28.766 1.00 89.88 1062 ALA A C 1
ATOM 8206 O O . ALA A 1 1062 ? 2.963 -31.719 -29.055 1.00 89.88 1062 ALA A O 1
ATOM 8207 N N . VAL A 1 1063 ? 0.862 -31.292 -29.706 1.00 92.19 1063 VAL A N 1
ATOM 8208 C CA . VAL A 1 1063 ? 1.123 -31.524 -31.135 1.00 92.19 1063 VAL A CA 1
ATOM 8209 C C . VAL A 1 1063 ? 1.981 -30.392 -31.712 1.00 92.19 1063 VAL A C 1
ATOM 8211 O O . VAL A 1 1063 ? 1.755 -29.213 -31.432 1.00 92.19 1063 VAL A O 1
ATOM 8214 N N . ARG A 1 1064 ? 2.964 -30.758 -32.539 1.00 94.75 1064 ARG A N 1
ATOM 8215 C CA . ARG A 1 1064 ? 3.913 -29.851 -33.201 1.00 94.75 1064 ARG A CA 1
ATOM 8216 C C . ARG A 1 1064 ? 3.779 -29.918 -34.715 1.00 94.75 1064 ARG A C 1
ATOM 8218 O O . ARG A 1 1064 ? 3.175 -30.854 -35.241 1.00 94.75 1064 ARG A O 1
ATOM 8225 N N . PHE A 1 1065 ? 4.362 -28.947 -35.412 1.00 93.69 1065 PHE A N 1
ATOM 8226 C CA . PHE A 1 1065 ? 4.494 -29.028 -36.866 1.00 93.69 1065 PHE A CA 1
ATOM 8227 C C . PHE A 1 1065 ? 5.300 -30.265 -37.279 1.00 93.69 1065 PHE A C 1
ATOM 8229 O O . PHE A 1 1065 ? 6.270 -30.642 -36.621 1.00 93.69 1065 PHE A O 1
ATOM 8236 N N . ALA A 1 1066 ? 4.902 -30.887 -38.387 1.00 91.94 1066 ALA A N 1
ATOM 8237 C CA . ALA A 1 1066 ? 5.607 -32.038 -38.946 1.00 91.94 1066 ALA A CA 1
ATOM 8238 C C . ALA A 1 1066 ? 6.798 -31.625 -39.828 1.00 91.94 1066 ALA A C 1
ATOM 8240 O O . ALA A 1 1066 ? 7.781 -32.362 -39.928 1.00 91.94 1066 ALA A O 1
ATOM 8241 N N . ASP A 1 1067 ? 6.733 -30.434 -40.424 1.00 90.31 1067 ASP A N 1
ATOM 8242 C CA . ASP A 1 1067 ? 7.666 -29.981 -41.450 1.00 90.31 1067 ASP A CA 1
ATOM 8243 C C . ASP A 1 1067 ? 8.688 -28.971 -40.913 1.00 90.31 1067 ASP A C 1
ATOM 8245 O O . ASP A 1 1067 ? 8.408 -28.143 -40.040 1.00 90.31 1067 ASP A O 1
ATOM 8249 N N . ALA A 1 1068 ? 9.913 -29.048 -41.435 1.00 87.38 1068 ALA A N 1
ATOM 8250 C CA . ALA A 1 1068 ? 10.949 -28.055 -41.170 1.00 87.38 1068 ALA A CA 1
ATOM 8251 C C . ALA A 1 1068 ? 10.553 -26.689 -41.773 1.00 87.38 1068 ALA A C 1
ATOM 8253 O O . ALA A 1 1068 ? 9.888 -26.661 -42.807 1.00 87.38 1068 ALA A O 1
ATOM 8254 N N . PRO A 1 1069 ? 10.976 -25.553 -41.184 1.00 89.94 1069 PRO A N 1
ATOM 8255 C CA . PRO A 1 1069 ? 11.860 -25.413 -40.019 1.00 89.94 1069 PRO A CA 1
ATOM 8256 C C . PRO A 1 1069 ? 11.136 -25.412 -38.657 1.00 89.94 1069 PRO A C 1
ATOM 8258 O O . PRO A 1 1069 ? 11.791 -25.306 -37.623 1.00 89.94 1069 PRO A O 1
ATOM 8261 N N . LEU A 1 1070 ? 9.809 -25.555 -38.622 1.00 93.44 1070 LEU A N 1
ATOM 8262 C CA . LEU A 1 1070 ? 8.994 -25.343 -37.417 1.00 93.44 1070 LEU A CA 1
ATOM 8263 C C . LEU A 1 1070 ? 8.730 -26.602 -36.580 1.00 93.44 1070 LEU A C 1
ATOM 8265 O O . LEU A 1 1070 ? 7.933 -26.554 -35.652 1.00 93.44 1070 LEU A O 1
ATOM 8269 N N . GLN A 1 1071 ? 9.421 -27.717 -36.826 1.00 94.00 1071 GLN A N 1
ATOM 8270 C CA . GLN A 1 1071 ? 9.235 -28.978 -36.078 1.00 94.00 1071 GLN A CA 1
ATOM 8271 C C . GLN A 1 1071 ? 9.402 -28.845 -34.551 1.00 94.00 1071 GLN A C 1
ATOM 8273 O O . GLN A 1 1071 ? 8.936 -29.686 -33.779 1.00 94.00 1071 GLN A O 1
ATOM 8278 N N . TRP A 1 1072 ? 10.093 -27.798 -34.094 1.00 91.12 1072 TRP A N 1
ATOM 8279 C CA . TRP A 1 1072 ? 10.247 -27.476 -32.677 1.00 91.12 1072 TRP A CA 1
ATOM 8280 C C . TRP A 1 1072 ? 8.994 -26.829 -32.065 1.00 91.12 1072 TRP A C 1
ATOM 8282 O O . TRP A 1 1072 ? 8.800 -26.938 -30.857 1.00 91.12 1072 TRP A O 1
ATOM 8292 N N . GLN A 1 1073 ? 8.159 -26.185 -32.881 1.00 94.50 1073 GLN A N 1
ATOM 8293 C CA . GLN A 1 1073 ? 7.068 -25.313 -32.466 1.00 94.50 1073 GLN A CA 1
ATOM 8294 C C . GLN A 1 1073 ? 5.753 -26.085 -32.288 1.00 94.50 1073 GLN A C 1
ATOM 8296 O O . GLN A 1 1073 ? 5.395 -26.940 -33.103 1.00 94.50 1073 GLN A O 1
ATOM 8301 N N . TYR A 1 1074 ? 5.013 -25.769 -31.224 1.00 95.62 1074 TYR A N 1
ATOM 8302 C CA . TYR A 1 1074 ? 3.680 -26.329 -30.994 1.00 95.62 1074 TYR A CA 1
ATOM 8303 C C . TYR A 1 1074 ? 2.635 -25.662 -31.880 1.00 95.62 1074 TYR A C 1
ATOM 8305 O O . TYR A 1 1074 ? 2.708 -24.470 -32.160 1.00 95.62 1074 TYR A O 1
ATOM 8313 N N . LEU A 1 1075 ? 1.622 -26.432 -32.267 1.00 93.56 1075 LEU A N 1
ATOM 8314 C CA . LEU A 1 1075 ? 0.509 -25.946 -33.079 1.00 93.56 1075 LEU A CA 1
ATOM 8315 C C . LEU A 1 1075 ? -0.452 -25.033 -32.311 1.00 93.56 1075 LEU A C 1
ATOM 8317 O O . LEU A 1 1075 ? -1.143 -24.237 -32.938 1.00 93.56 1075 LEU A O 1
ATOM 8321 N N . ASN A 1 1076 ? -0.534 -25.177 -30.985 1.00 96.94 1076 ASN A N 1
ATOM 8322 C CA . ASN A 1 1076 ? -1.599 -24.577 -30.189 1.00 96.94 1076 ASN A CA 1
ATOM 8323 C C . ASN A 1 1076 ? -1.081 -23.873 -28.929 1.00 96.94 1076 ASN A C 1
ATOM 8325 O O . ASN A 1 1076 ? -0.052 -24.232 -28.347 1.00 96.94 1076 ASN A O 1
ATOM 8329 N N . TYR A 1 1077 ? -1.854 -22.889 -28.486 1.00 97.56 1077 TYR A N 1
ATOM 8330 C CA . TYR A 1 1077 ? -1.708 -22.193 -27.219 1.00 97.56 1077 TYR A CA 1
ATOM 8331 C C . TYR A 1 1077 ? -1.886 -23.141 -26.013 1.00 97.56 1077 TYR A C 1
ATOM 8333 O O . TYR A 1 1077 ? -2.722 -24.044 -26.075 1.00 97.56 1077 TYR A O 1
ATOM 8341 N N . PRO A 1 1078 ? -1.140 -22.963 -24.900 1.00 95.69 1078 PRO A N 1
ATOM 8342 C CA . PRO A 1 1078 ? -0.095 -21.959 -24.669 1.00 95.69 1078 PRO A CA 1
ATOM 8343 C C . PRO A 1 1078 ? 1.283 -22.383 -25.203 1.00 95.69 1078 PRO A C 1
ATOM 8345 O O . PRO A 1 1078 ? 2.231 -21.604 -25.130 1.00 95.69 1078 PRO A O 1
ATOM 8348 N N . GLY A 1 1079 ? 1.417 -23.606 -25.730 1.00 88.00 1079 GLY A N 1
ATOM 8349 C CA . GLY A 1 1079 ? 2.689 -24.185 -26.174 1.00 88.00 1079 GLY A CA 1
ATOM 8350 C C . GLY A 1 1079 ? 3.407 -23.343 -27.228 1.00 88.00 1079 GLY A C 1
ATOM 8351 O O . GLY A 1 1079 ? 4.618 -23.157 -27.135 1.00 88.00 1079 GLY A O 1
ATOM 8352 N N . CYS A 1 1080 ? 2.664 -22.779 -28.187 1.00 93.38 1080 CYS A N 1
ATOM 8353 C CA . CYS A 1 1080 ? 3.241 -21.938 -29.242 1.00 93.38 1080 CYS A CA 1
ATOM 8354 C C . CYS A 1 1080 ? 3.929 -20.666 -28.708 1.00 93.38 1080 CYS A C 1
ATOM 8356 O O . CYS A 1 1080 ? 4.866 -20.164 -29.327 1.00 93.38 1080 CYS A O 1
ATOM 8358 N N . VAL A 1 1081 ? 3.496 -20.182 -27.536 1.00 96.00 1081 VAL A N 1
ATOM 8359 C CA . VAL A 1 1081 ? 4.079 -19.034 -26.828 1.00 96.00 1081 VAL A CA 1
ATOM 8360 C C . VAL A 1 1081 ? 5.233 -19.487 -25.933 1.00 96.00 1081 VAL A C 1
ATOM 8362 O O . VAL A 1 1081 ? 6.342 -18.959 -26.021 1.00 96.00 1081 VAL A O 1
ATOM 8365 N N . THR A 1 1082 ? 4.998 -20.485 -25.075 1.00 92.19 1082 THR A N 1
ATOM 8366 C CA . THR A 1 1082 ? 5.985 -20.916 -24.070 1.00 92.19 1082 THR A CA 1
ATOM 8367 C C . THR A 1 1082 ? 7.239 -21.527 -24.687 1.00 92.19 1082 THR A C 1
ATOM 8369 O O . THR A 1 1082 ? 8.328 -21.356 -24.139 1.00 92.19 1082 THR A O 1
ATOM 8372 N N . GLU A 1 1083 ? 7.132 -22.198 -25.836 1.00 92.44 1083 GLU A N 1
ATOM 8373 C CA . GLU A 1 1083 ? 8.296 -22.754 -26.530 1.00 92.44 1083 GLU A CA 1
ATOM 8374 C C . GLU A 1 1083 ? 9.141 -21.662 -27.198 1.00 92.44 1083 GLU A C 1
ATOM 8376 O O . GLU A 1 1083 ? 10.369 -21.705 -27.112 1.00 92.44 1083 GLU A O 1
ATOM 8381 N N . LEU A 1 1084 ? 8.507 -20.645 -27.794 1.00 91.50 1084 LEU A N 1
ATOM 8382 C CA . LEU A 1 1084 ? 9.211 -19.501 -28.379 1.00 91.50 1084 LEU A CA 1
ATOM 8383 C C . LEU A 1 1084 ? 9.927 -18.673 -27.296 1.00 91.50 1084 LEU A C 1
ATOM 8385 O O . LEU A 1 1084 ? 11.098 -18.320 -27.468 1.00 91.50 1084 LEU A O 1
ATOM 8389 N N . LEU A 1 1085 ? 9.279 -18.456 -26.144 1.00 91.25 1085 LEU A N 1
ATOM 8390 C CA . LEU A 1 1085 ? 9.850 -17.752 -24.985 1.00 91.25 1085 LEU A CA 1
ATOM 8391 C C . LEU A 1 1085 ? 11.176 -18.344 -24.493 1.00 91.25 1085 LEU A C 1
ATOM 8393 O O . LEU A 1 1085 ? 12.009 -17.608 -23.972 1.00 91.25 1085 LEU A O 1
ATOM 8397 N N . LYS A 1 1086 ? 11.440 -19.640 -24.705 1.00 86.50 1086 LYS A N 1
ATOM 8398 C CA . LYS A 1 1086 ? 12.736 -20.258 -24.354 1.00 86.50 1086 LYS A CA 1
ATOM 8399 C C . LYS A 1 1086 ? 13.923 -19.655 -25.111 1.00 86.50 1086 LYS A C 1
ATOM 8401 O O . LYS A 1 1086 ? 15.064 -19.841 -24.697 1.00 86.50 1086 LYS A O 1
ATOM 8406 N N . SER A 1 1087 ? 13.672 -18.959 -26.220 1.00 86.50 1087 SER A N 1
ATOM 8407 C CA . SER A 1 1087 ? 14.704 -18.270 -27.005 1.00 86.50 1087 SER A CA 1
ATOM 8408 C C . SER A 1 1087 ? 14.930 -16.822 -26.570 1.00 86.50 1087 SER A C 1
ATOM 8410 O O . SER A 1 1087 ? 15.859 -16.180 -27.067 1.00 86.50 1087 SER A O 1
ATOM 8412 N N . LEU A 1 1088 ? 14.122 -16.316 -25.633 1.00 83.88 1088 LEU A N 1
ATOM 8413 C CA . LEU A 1 1088 ? 14.315 -15.009 -25.026 1.00 83.88 1088 LEU A CA 1
ATOM 8414 C C . LEU A 1 1088 ? 15.628 -15.010 -24.215 1.00 83.88 1088 LEU A C 1
ATOM 8416 O O . LEU A 1 1088 ? 15.834 -15.901 -23.386 1.00 83.88 1088 LEU A O 1
ATOM 8420 N N . PRO A 1 1089 ? 16.531 -14.031 -24.411 1.00 80.94 1089 PRO A N 1
ATOM 8421 C CA . PRO A 1 1089 ? 17.745 -13.927 -23.610 1.00 80.94 1089 PRO A CA 1
ATOM 8422 C C . PRO A 1 1089 ? 17.436 -13.885 -22.108 1.00 80.94 1089 PRO A C 1
ATOM 8424 O O . PRO A 1 1089 ? 16.566 -13.136 -21.666 1.00 80.94 1089 PRO A O 1
ATOM 8427 N N . SER A 1 1090 ? 18.193 -14.640 -21.309 1.00 61.34 1090 SER A N 1
ATOM 8428 C CA . SER A 1 1090 ? 17.922 -14.858 -19.877 1.00 61.34 1090 SER A CA 1
ATOM 8429 C C . SER A 1 1090 ? 17.824 -13.583 -19.038 1.00 61.34 1090 SER A C 1
ATOM 8431 O O . SER A 1 1090 ? 17.081 -13.560 -18.056 1.00 61.34 1090 SER A O 1
ATOM 8433 N N . LYS A 1 1091 ? 18.509 -12.500 -19.437 1.00 67.38 1091 LYS A N 1
ATOM 8434 C CA . LYS A 1 1091 ? 18.386 -11.183 -18.786 1.00 67.38 1091 LYS A CA 1
ATOM 8435 C C . LYS A 1 1091 ? 16.938 -10.669 -18.742 1.00 67.38 1091 LYS A C 1
ATOM 8437 O O . LYS A 1 1091 ? 16.586 -9.965 -17.801 1.00 67.38 1091 LYS A O 1
ATOM 8442 N N . TRP A 1 1092 ? 16.100 -11.073 -19.698 1.00 72.44 1092 TRP A N 1
ATOM 8443 C CA . TRP A 1 1092 ? 14.706 -10.642 -19.839 1.00 72.44 1092 TRP A CA 1
ATOM 8444 C C . TRP A 1 1092 ? 13.682 -11.666 -19.346 1.00 72.44 1092 TRP A C 1
ATOM 8446 O O . TRP A 1 1092 ? 12.498 -11.360 -19.292 1.00 72.44 1092 TRP A O 1
ATOM 8456 N N . ALA A 1 1093 ? 14.111 -12.873 -18.968 1.00 65.06 1093 ALA A N 1
ATOM 8457 C CA . ALA A 1 1093 ? 13.216 -14.004 -18.708 1.00 65.06 1093 ALA A CA 1
ATOM 8458 C C . ALA A 1 1093 ? 12.302 -13.842 -17.476 1.00 65.06 1093 ALA A C 1
ATOM 8460 O O . ALA A 1 1093 ? 11.411 -14.654 -17.259 1.00 65.06 1093 ALA A O 1
ATOM 8461 N N . THR A 1 1094 ? 12.528 -12.807 -16.665 1.00 69.38 1094 THR A N 1
ATOM 8462 C CA . THR A 1 1094 ? 11.700 -12.466 -15.499 1.00 69.38 1094 THR A CA 1
ATOM 8463 C C . THR A 1 1094 ? 10.701 -11.346 -15.772 1.00 69.38 1094 THR A C 1
ATOM 8465 O O . THR A 1 1094 ? 9.999 -10.940 -14.851 1.00 69.38 1094 THR A O 1
ATOM 8468 N N . LEU A 1 1095 ? 10.708 -10.757 -16.971 1.00 71.56 1095 LEU A N 1
ATOM 8469 C CA . LEU A 1 1095 ? 9.759 -9.704 -17.315 1.00 71.56 1095 LEU A CA 1
ATOM 8470 C C . LEU A 1 1095 ? 8.343 -10.291 -17.447 1.00 71.56 1095 LEU A C 1
ATOM 8472 O O . LEU A 1 1095 ? 8.202 -11.429 -17.902 1.00 71.56 1095 LEU A O 1
ATOM 8476 N N . PRO A 1 1096 ? 7.295 -9.531 -17.082 1.00 81.94 1096 PRO A N 1
ATOM 8477 C CA . PRO A 1 1096 ? 5.920 -9.974 -17.271 1.00 81.94 1096 PRO A CA 1
ATOM 8478 C C . PRO A 1 1096 ? 5.619 -10.176 -18.762 1.00 81.94 1096 PRO A C 1
ATOM 8480 O O . PRO A 1 1096 ? 5.979 -9.340 -19.593 1.00 81.94 1096 PRO A O 1
ATOM 8483 N N . VAL A 1 1097 ? 4.953 -11.284 -19.095 1.00 91.88 1097 VAL A N 1
ATOM 8484 C CA . VAL A 1 1097 ? 4.592 -11.642 -20.476 1.00 91.88 1097 VAL A CA 1
ATOM 8485 C C . VAL A 1 1097 ? 3.129 -11.301 -20.740 1.00 91.88 1097 VAL A C 1
ATOM 8487 O O . VAL A 1 1097 ? 2.249 -11.806 -20.045 1.00 91.88 1097 VAL A O 1
ATOM 8490 N N . TYR A 1 1098 ? 2.872 -10.508 -21.773 1.00 96.69 1098 TYR A N 1
ATOM 8491 C CA . TYR A 1 1098 ? 1.538 -10.213 -22.284 1.00 96.69 1098 TYR A CA 1
ATOM 8492 C C . TYR A 1 1098 ? 1.345 -10.892 -23.635 1.00 96.69 1098 TYR A C 1
ATOM 8494 O O . TYR A 1 1098 ? 2.129 -10.695 -24.559 1.00 96.69 1098 TYR A O 1
ATOM 8502 N N . VAL A 1 1099 ? 0.299 -11.702 -23.759 1.00 98.12 1099 VAL A N 1
ATOM 8503 C CA . VAL A 1 1099 ? -0.115 -12.260 -25.044 1.00 98.12 1099 VAL A CA 1
ATOM 8504 C C . VAL A 1 1099 ? -1.058 -11.254 -25.693 1.00 98.12 1099 VAL A C 1
ATOM 8506 O O . VAL A 1 1099 ? -2.214 -11.147 -25.291 1.00 98.12 1099 VAL A O 1
ATOM 8509 N N . THR A 1 1100 ? -0.550 -10.452 -26.622 1.00 97.75 1100 THR A N 1
ATOM 8510 C CA . THR A 1 1100 ? -1.259 -9.280 -27.155 1.00 97.75 1100 THR A CA 1
ATOM 8511 C C . THR A 1 1100 ? -2.276 -9.631 -28.239 1.00 97.75 1100 THR A C 1
ATOM 8513 O O . THR A 1 1100 ? -3.206 -8.860 -28.454 1.00 97.75 1100 THR A O 1
ATOM 8516 N N . GLU A 1 1101 ? -2.198 -10.835 -28.812 1.00 96.88 1101 GLU A N 1
ATOM 8517 C CA . GLU A 1 1101 ? -3.232 -11.413 -29.675 1.00 96.88 1101 GLU A CA 1
ATOM 8518 C C . GLU A 1 1101 ? -3.461 -12.898 -29.336 1.00 96.88 1101 GLU A C 1
ATOM 8520 O O . GLU A 1 1101 ? -2.515 -13.694 -29.280 1.00 96.88 1101 GLU A O 1
ATOM 8525 N N . PHE A 1 1102 ? -4.727 -13.270 -29.103 1.00 97.69 1102 PHE A N 1
ATOM 8526 C CA . PHE A 1 1102 ? -5.173 -14.650 -28.919 1.00 97.69 1102 PHE A CA 1
ATOM 8527 C C . PHE A 1 1102 ? -6.487 -14.966 -29.643 1.00 97.69 1102 PHE A C 1
ATOM 8529 O O . PHE A 1 1102 ? -7.513 -14.328 -29.406 1.00 97.69 1102 PHE A O 1
ATOM 8536 N N . ASN A 1 1103 ? -6.493 -16.028 -30.449 1.00 96.00 1103 ASN A N 1
ATOM 8537 C CA . ASN A 1 1103 ? -7.688 -16.559 -31.106 1.00 96.00 1103 ASN A CA 1
ATOM 8538 C C . ASN A 1 1103 ? -7.495 -18.008 -31.570 1.00 96.00 1103 ASN A C 1
ATOM 8540 O O . ASN A 1 1103 ? -6.371 -18.497 -31.715 1.00 96.00 1103 ASN A O 1
ATOM 8544 N N . HIS A 1 1104 ? -8.600 -18.699 -31.868 1.00 94.62 1104 HIS A N 1
ATOM 8545 C CA . HIS A 1 1104 ? -8.513 -19.834 -32.781 1.00 94.62 1104 HIS A CA 1
ATOM 8546 C C . HIS A 1 1104 ? -8.551 -19.352 -34.238 1.00 94.62 1104 HIS A C 1
ATOM 8548 O O . HIS A 1 1104 ? -9.276 -18.420 -34.580 1.00 94.62 1104 HIS A O 1
ATOM 8554 N N . LEU A 1 1105 ? -7.774 -19.983 -35.117 1.00 92.38 1105 LEU A N 1
ATOM 8555 C CA . LEU A 1 1105 ? -7.523 -19.477 -36.468 1.00 92.38 1105 LEU A CA 1
ATOM 8556 C C . LEU A 1 1105 ? -8.702 -19.695 -37.428 1.00 92.38 1105 LEU A C 1
ATOM 8558 O O . LEU A 1 1105 ? -9.002 -18.820 -38.228 1.00 92.38 1105 LEU A O 1
ATOM 8562 N N . TRP A 1 1106 ? -9.408 -20.822 -37.355 1.00 93.69 1106 TRP A N 1
ATOM 8563 C CA . TRP A 1 1106 ? -10.463 -21.148 -38.326 1.00 93.69 1106 TRP A CA 1
ATOM 8564 C C . TRP A 1 1106 ? -11.695 -21.778 -37.691 1.00 93.69 1106 TRP A C 1
ATOM 8566 O O . TRP A 1 1106 ? -11.622 -22.341 -36.599 1.00 93.69 1106 TRP A O 1
ATOM 8576 N N . LYS A 1 1107 ? -12.819 -21.718 -38.409 1.00 93.25 1107 LYS A N 1
ATOM 8577 C CA . LYS A 1 1107 ? -14.130 -22.251 -38.017 1.00 93.25 1107 LYS A CA 1
ATOM 8578 C C . LYS A 1 1107 ? -14.264 -23.747 -38.266 1.00 93.25 1107 LYS A C 1
ATOM 8580 O O . LYS A 1 1107 ? -14.917 -24.441 -37.488 1.00 93.25 1107 LYS A O 1
ATOM 8585 N N . THR A 1 1108 ? -13.649 -24.258 -39.330 1.00 88.06 1108 THR A N 1
ATOM 8586 C CA . THR A 1 1108 ? -13.637 -25.699 -39.635 1.00 88.06 1108 THR A CA 1
ATOM 8587 C C . THR A 1 1108 ? -12.227 -26.209 -39.892 1.00 88.06 1108 THR A C 1
ATOM 8589 O O . THR A 1 1108 ? -11.746 -27.082 -39.175 1.00 88.06 1108 THR A O 1
ATOM 8592 N N . ALA A 1 1109 ? -11.560 -25.651 -40.894 1.00 86.69 1109 ALA A N 1
ATOM 8593 C CA . ALA A 1 1109 ? -10.204 -25.969 -41.319 1.00 86.69 1109 ALA A CA 1
ATOM 8594 C C . ALA A 1 1109 ? -9.670 -24.789 -42.135 1.00 86.69 1109 ALA A C 1
ATOM 8596 O O . ALA A 1 1109 ? -10.452 -23.976 -42.619 1.00 86.69 1109 ALA A O 1
ATOM 8597 N N . GLU A 1 1110 ? -8.361 -24.714 -42.335 1.00 83.81 1110 GLU A N 1
ATOM 8598 C CA . GLU A 1 1110 ? -7.765 -23.743 -43.254 1.00 83.81 1110 GLU A CA 1
ATOM 8599 C C . GLU A 1 1110 ? -8.321 -23.946 -44.686 1.00 83.81 1110 GLU A C 1
ATOM 8601 O O . GLU A 1 1110 ? -8.322 -25.089 -45.163 1.00 83.81 1110 GLU A O 1
ATOM 8606 N N . PRO A 1 1111 ? -8.831 -22.902 -45.380 1.00 87.25 1111 PRO A N 1
ATOM 8607 C CA . PRO A 1 1111 ? -8.745 -21.463 -45.080 1.00 87.25 1111 PRO A CA 1
ATOM 8608 C C . PRO A 1 1111 ? -10.045 -20.811 -44.537 1.00 87.25 1111 PRO A C 1
ATOM 8610 O O . PRO A 1 1111 ? -10.248 -19.616 -44.729 1.00 87.25 1111 PRO A O 1
ATOM 8613 N N . ASP A 1 1112 ? -10.968 -21.549 -43.911 1.00 93.12 1112 ASP A N 1
ATOM 8614 C CA . ASP A 1 1112 ? -12.219 -20.992 -43.350 1.00 93.12 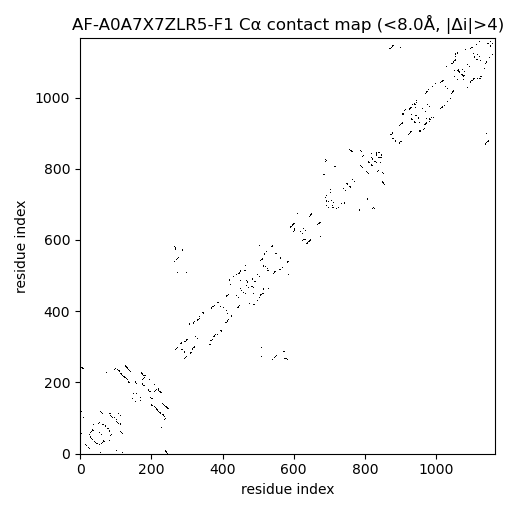1112 ASP A CA 1
ATOM 8615 C C . ASP A 1 1112 ? -11.964 -20.232 -42.035 1.00 93.12 1112 ASP A C 1
ATOM 8617 O O . ASP A 1 1112 ? -12.261 -20.713 -40.939 1.00 93.12 1112 ASP A O 1
ATOM 8621 N N . PHE A 1 1113 ? -11.329 -19.066 -42.144 1.00 93.31 1113 PHE A N 1
ATOM 8622 C CA . PHE A 1 1113 ? -10.841 -18.270 -41.023 1.00 93.31 1113 PHE A CA 1
ATOM 8623 C C . PHE A 1 1113 ? -11.959 -17.645 -40.164 1.00 93.31 1113 PHE A C 1
ATOM 8625 O O . PHE A 1 1113 ? -13.089 -17.412 -40.614 1.00 93.31 1113 PHE A O 1
ATOM 8632 N N . GLY A 1 1114 ? -11.633 -17.365 -38.900 1.00 92.88 1114 GLY A N 1
ATOM 8633 C CA . GLY A 1 1114 ? -12.499 -16.634 -37.972 1.00 92.88 1114 GLY A CA 1
ATOM 8634 C C . GLY A 1 1114 ? -12.982 -17.431 -36.761 1.00 92.88 1114 GLY A C 1
ATOM 8635 O O . GLY A 1 1114 ? -12.719 -18.630 -36.624 1.00 92.88 1114 GLY A O 1
ATOM 8636 N N . TRP A 1 1115 ? -13.739 -16.753 -35.895 1.00 94.44 1115 TRP A N 1
ATOM 8637 C CA . TRP A 1 1115 ? -14.387 -17.364 -34.730 1.00 94.44 1115 TRP A CA 1
ATOM 8638 C C . TRP A 1 1115 ? -15.634 -18.167 -35.116 1.00 94.44 1115 TRP A C 1
ATOM 8640 O O . TRP A 1 1115 ? -16.404 -17.766 -35.994 1.00 94.44 1115 TRP A O 1
ATOM 8650 N N . VAL A 1 1116 ? -15.877 -19.275 -34.410 1.00 94.56 1116 VAL A N 1
ATOM 8651 C CA . VAL A 1 1116 ? -17.233 -19.844 -34.317 1.00 94.56 1116 VAL A CA 1
ATOM 8652 C C . VAL A 1 1116 ? -18.038 -19.054 -33.280 1.00 94.56 1116 VAL A C 1
ATOM 8654 O O . VAL A 1 1116 ? -17.463 -18.459 -32.373 1.00 94.56 1116 VAL A O 1
ATOM 8657 N N . ASP A 1 1117 ? -19.363 -19.031 -33.399 1.00 93.75 1117 ASP A N 1
ATOM 8658 C CA . ASP A 1 1117 ? -20.262 -18.367 -32.437 1.00 93.75 1117 ASP A CA 1
ATOM 8659 C C . ASP A 1 1117 ? -21.195 -19.402 -31.797 1.00 93.75 1117 ASP A C 1
ATOM 8661 O O . ASP A 1 1117 ? -22.411 -19.398 -31.963 1.00 93.75 1117 ASP A O 1
ATOM 8665 N N . ASP A 1 1118 ? -20.584 -20.390 -31.147 1.00 94.12 1118 ASP A N 1
ATOM 8666 C CA . ASP A 1 1118 ? -21.274 -21.430 -30.391 1.00 94.12 1118 ASP A CA 1
ATOM 8667 C C . ASP A 1 1118 ? -20.464 -21.813 -29.143 1.00 94.12 1118 ASP A C 1
ATOM 8669 O O . ASP A 1 1118 ? -19.410 -21.239 -28.861 1.00 94.12 1118 ASP A O 1
ATOM 8673 N N . ALA A 1 1119 ? -20.951 -22.793 -28.376 1.00 91.56 1119 ALA A N 1
ATOM 8674 C CA . ALA A 1 1119 ? -20.354 -23.212 -27.107 1.00 91.56 1119 ALA A CA 1
ATOM 8675 C C . ALA A 1 1119 ? -18.854 -23.554 -27.192 1.00 91.56 1119 ALA A C 1
ATOM 8677 O O . ALA A 1 1119 ? -18.145 -23.428 -26.193 1.00 91.56 1119 ALA A O 1
ATOM 8678 N N . ARG A 1 1120 ? -18.357 -23.956 -28.369 1.00 95.94 1120 ARG A N 1
ATOM 8679 C CA . ARG A 1 1120 ? -16.938 -24.256 -28.573 1.00 95.94 1120 ARG A CA 1
ATOM 8680 C C . ARG A 1 1120 ? -16.066 -23.014 -28.402 1.00 95.94 1120 ARG A C 1
ATOM 8682 O O . ARG A 1 1120 ? -15.038 -23.097 -27.740 1.00 95.94 1120 ARG A O 1
ATOM 8689 N N . ALA A 1 1121 ? -16.490 -21.861 -28.923 1.00 94.19 1121 ALA A N 1
ATOM 8690 C CA . ALA A 1 1121 ? -15.738 -20.614 -28.777 1.00 94.19 1121 ALA A CA 1
ATOM 8691 C C . ALA A 1 1121 ? -15.644 -20.175 -27.313 1.00 94.19 1121 ALA A C 1
ATOM 8693 O O . ALA A 1 1121 ? -14.555 -19.858 -26.842 1.00 94.19 1121 ALA A O 1
ATOM 8694 N N . ALA A 1 1122 ? -16.755 -20.240 -26.572 1.00 94.19 1122 ALA A N 1
ATOM 8695 C CA . ALA A 1 1122 ? -16.762 -19.958 -25.137 1.00 94.19 1122 ALA A CA 1
ATOM 8696 C C . ALA A 1 1122 ? -15.786 -20.870 -24.372 1.00 94.19 1122 ALA A C 1
ATOM 8698 O O . ALA A 1 1122 ? -15.037 -20.414 -23.511 1.00 94.19 1122 ALA A O 1
ATOM 8699 N N . GLU A 1 1123 ? -15.754 -22.158 -24.714 1.00 95.19 1123 GLU A N 1
ATOM 8700 C CA . GLU A 1 1123 ? -14.895 -23.124 -24.034 1.00 95.19 1123 GLU A CA 1
ATOM 8701 C C . GLU A 1 1123 ? -13.408 -22.966 -24.391 1.00 95.19 1123 GLU A C 1
ATOM 8703 O O . GLU A 1 1123 ? -12.561 -23.048 -23.502 1.00 95.19 1123 GLU A O 1
ATOM 8708 N N . VAL A 1 1124 ? -13.073 -22.636 -25.645 1.00 97.00 1124 VAL A N 1
ATOM 8709 C CA . VAL A 1 1124 ? -11.703 -22.238 -26.028 1.00 97.00 1124 VAL A CA 1
ATOM 8710 C C . VAL A 1 1124 ? -11.230 -21.054 -25.178 1.00 97.00 1124 VAL A C 1
ATOM 8712 O O . VAL A 1 1124 ? -10.105 -21.068 -24.680 1.00 97.00 1124 VAL A O 1
ATOM 8715 N N . VAL A 1 1125 ? -12.092 -20.055 -24.965 1.00 96.31 1125 VAL A N 1
ATOM 8716 C CA . VAL A 1 1125 ? -11.794 -18.871 -24.143 1.00 96.31 1125 VAL A CA 1
ATOM 8717 C C . VAL A 1 1125 ? -11.538 -19.248 -22.677 1.00 96.31 1125 VAL A C 1
ATOM 8719 O O . VAL A 1 1125 ? -10.522 -18.835 -22.112 1.00 96.31 1125 VAL A O 1
ATOM 8722 N N . ARG A 1 1126 ? -12.385 -20.092 -22.067 1.00 94.19 1126 ARG A N 1
ATOM 8723 C CA . ARG A 1 1126 ? -12.179 -20.580 -20.686 1.00 94.19 1126 ARG A CA 1
ATOM 8724 C C . ARG A 1 1126 ? -10.874 -21.357 -20.531 1.00 94.19 1126 ARG A C 1
ATOM 8726 O O . ARG A 1 1126 ? -10.134 -21.140 -19.569 1.00 94.19 1126 ARG A O 1
ATOM 8733 N N . GLN A 1 1127 ? -10.569 -22.246 -21.471 1.00 93.12 1127 GLN A N 1
ATOM 8734 C CA . GLN A 1 1127 ? -9.344 -23.042 -21.410 1.00 93.12 1127 GLN A CA 1
ATOM 8735 C C . GLN A 1 1127 ? -8.099 -22.190 -21.636 1.00 93.12 1127 GLN A C 1
ATOM 8737 O O . GLN A 1 1127 ? -7.092 -22.399 -20.961 1.00 93.12 1127 GLN A O 1
ATOM 8742 N N . ALA A 1 1128 ? -8.168 -21.192 -22.518 1.00 94.81 1128 ALA A N 1
ATOM 8743 C CA . ALA A 1 1128 ? -7.087 -20.236 -22.716 1.00 94.81 1128 ALA A CA 1
ATOM 8744 C C . ALA A 1 1128 ? -6.799 -19.429 -21.444 1.00 94.81 1128 ALA A C 1
ATOM 8746 O O . ALA A 1 1128 ? -5.637 -19.298 -21.062 1.00 94.81 1128 ALA A O 1
ATOM 8747 N N . TYR A 1 1129 ? -7.835 -18.972 -20.735 1.00 94.00 1129 TYR A N 1
ATOM 8748 C CA . TYR A 1 1129 ? -7.680 -18.303 -19.441 1.00 94.00 1129 TYR A CA 1
ATOM 8749 C C . TYR A 1 1129 ? -6.958 -19.189 -18.411 1.00 94.00 1129 TYR A C 1
ATOM 8751 O O . TYR A 1 1129 ? -5.989 -18.759 -17.781 1.00 94.00 1129 TYR A O 1
ATOM 8759 N N . GLN A 1 1130 ? -7.364 -20.456 -18.273 1.00 88.81 1130 GLN A N 1
ATOM 8760 C CA . GLN A 1 1130 ? -6.699 -21.395 -17.357 1.00 88.81 1130 GLN A CA 1
ATOM 8761 C C . GLN A 1 1130 ? -5.256 -21.695 -17.779 1.00 88.81 1130 GLN A C 1
ATOM 8763 O O . GLN A 1 1130 ? -4.346 -21.691 -16.948 1.00 88.81 1130 GLN A O 1
ATOM 8768 N N . ALA A 1 1131 ? -5.024 -21.906 -19.073 1.00 86.19 1131 ALA A N 1
ATOM 8769 C CA . ALA A 1 1131 ? -3.696 -22.128 -19.625 1.00 86.19 1131 ALA A CA 1
ATOM 8770 C C . ALA A 1 1131 ? -2.762 -20.932 -19.380 1.00 86.19 1131 ALA A C 1
ATOM 8772 O O . ALA A 1 1131 ? -1.601 -21.136 -19.028 1.00 86.19 1131 ALA A O 1
ATOM 8773 N N . ALA A 1 1132 ? -3.268 -19.701 -19.485 1.00 89.88 1132 ALA A N 1
ATOM 8774 C CA . ALA A 1 1132 ? -2.515 -18.489 -19.181 1.00 89.88 1132 ALA A CA 1
ATOM 8775 C C . ALA A 1 1132 ? -2.086 -18.427 -17.708 1.00 89.88 1132 ALA A C 1
ATOM 8777 O O . ALA A 1 1132 ? -0.938 -18.093 -17.410 1.00 89.88 1132 ALA A O 1
ATOM 8778 N N . ARG A 1 1133 ? -2.988 -18.802 -16.787 1.00 83.88 1133 ARG A N 1
ATOM 8779 C CA . ARG A 1 1133 ? -2.705 -18.847 -15.342 1.00 83.88 1133 ARG A CA 1
ATOM 8780 C C . ARG A 1 1133 ? -1.624 -19.866 -15.015 1.00 83.88 1133 ARG A C 1
ATOM 8782 O O . ARG A 1 1133 ? -0.717 -19.568 -14.246 1.00 83.88 1133 ARG A O 1
ATOM 8789 N N . ILE A 1 1134 ? -1.709 -21.051 -15.617 1.00 76.56 1134 ILE A N 1
ATOM 8790 C CA . ILE A 1 1134 ? -0.716 -22.119 -15.445 1.00 76.56 1134 ILE A CA 1
ATOM 8791 C C . ILE A 1 1134 ? 0.638 -21.701 -16.034 1.00 76.56 1134 ILE A C 1
ATOM 8793 O O . ILE A 1 1134 ? 1.677 -21.979 -15.441 1.00 76.56 1134 ILE A O 1
ATOM 8797 N N . ALA A 1 1135 ? 0.633 -21.022 -17.184 1.00 76.50 1135 ALA A N 1
ATOM 8798 C CA . ALA A 1 1135 ? 1.844 -20.537 -17.840 1.00 76.50 1135 ALA A CA 1
ATOM 8799 C C . ALA A 1 1135 ? 2.473 -19.308 -17.153 1.00 76.50 1135 ALA A C 1
ATOM 8801 O O . ALA A 1 1135 ? 3.618 -18.974 -17.454 1.00 76.50 1135 ALA A O 1
ATOM 8802 N N . GLY A 1 1136 ? 1.756 -18.650 -16.233 1.00 77.69 1136 GLY A N 1
ATOM 8803 C CA . GLY A 1 1136 ? 2.237 -17.474 -15.506 1.00 77.69 1136 GLY A CA 1
ATOM 8804 C C . GLY A 1 1136 ? 2.292 -16.201 -16.355 1.00 77.69 1136 GLY A C 1
ATOM 8805 O O . GLY A 1 1136 ? 3.168 -15.364 -16.143 1.00 77.69 1136 GLY A O 1
ATOM 8806 N N . PHE A 1 1137 ? 1.404 -16.057 -17.341 1.00 88.88 1137 PHE A N 1
ATOM 8807 C CA . PHE A 1 1137 ? 1.329 -14.830 -18.139 1.00 88.88 1137 PHE A CA 1
ATOM 8808 C C . PHE A 1 1137 ? 0.725 -13.675 -17.330 1.00 88.88 1137 PHE A C 1
ATOM 8810 O O . PHE A 1 1137 ? -0.150 -13.878 -16.498 1.00 88.88 1137 PHE A O 1
ATOM 8817 N N . ALA A 1 1138 ? 1.179 -12.450 -17.579 1.00 87.00 1138 ALA A N 1
ATOM 8818 C CA . ALA A 1 1138 ? 0.645 -11.251 -16.934 1.00 87.00 1138 ALA A CA 1
ATOM 8819 C C . ALA A 1 1138 ? -0.686 -10.807 -17.560 1.00 87.00 1138 ALA A C 1
ATOM 8821 O O . ALA A 1 1138 ? -1.571 -10.322 -16.856 1.00 87.00 1138 ALA A O 1
ATOM 8822 N N . GLY A 1 1139 ? -0.868 -11.033 -18.865 1.00 92.75 1139 GLY A N 1
ATOM 8823 C CA . GLY A 1 1139 ? -2.148 -10.807 -19.523 1.00 92.75 1139 GLY A CA 1
ATOM 8824 C C . GLY A 1 1139 ? -2.285 -11.485 -20.882 1.00 92.75 1139 GLY A C 1
ATOM 8825 O O . GLY A 1 1139 ? -1.294 -11.920 -21.466 1.00 92.75 1139 GLY A O 1
ATOM 8826 N N . VAL A 1 1140 ? -3.520 -11.598 -21.368 1.00 97.69 1140 VAL A N 1
ATOM 8827 C CA . VAL A 1 1140 ? -3.881 -12.161 -22.678 1.00 97.69 1140 VAL A CA 1
ATOM 8828 C C . VAL A 1 1140 ? -5.036 -11.353 -23.266 1.00 97.69 1140 VAL A C 1
ATOM 8830 O O . VAL A 1 1140 ? -6.038 -11.153 -22.585 1.00 97.69 1140 VAL A O 1
ATOM 8833 N N . ALA A 1 1141 ? -4.922 -10.906 -24.513 1.00 97.69 1141 ALA A N 1
ATOM 8834 C CA . ALA A 1 1141 ? -5.962 -10.162 -25.217 1.00 97.69 1141 ALA A CA 1
ATOM 8835 C C . ALA A 1 1141 ? -6.579 -11.006 -26.339 1.00 97.69 1141 ALA A C 1
ATOM 8837 O O . ALA A 1 1141 ? -5.879 -11.485 -27.228 1.00 97.69 1141 ALA A O 1
ATOM 8838 N N . ILE A 1 1142 ? -7.900 -11.191 -26.305 1.00 97.06 1142 ILE A N 1
ATOM 8839 C CA . ILE A 1 1142 ? -8.625 -11.926 -27.343 1.00 97.06 1142 ILE A CA 1
ATOM 8840 C C . ILE A 1 1142 ? -8.719 -11.064 -28.606 1.00 97.06 1142 ILE A C 1
ATOM 8842 O O . ILE A 1 1142 ? -9.144 -9.909 -28.553 1.00 97.06 1142 ILE A O 1
ATOM 8846 N N . TYR A 1 1143 ? -8.359 -11.643 -29.746 1.00 94.75 1143 TYR A N 1
ATOM 8847 C CA . TYR A 1 1143 ? -8.399 -11.007 -31.058 1.00 94.75 1143 TYR A CA 1
ATOM 8848 C C . TYR A 1 1143 ? -9.753 -11.251 -31.745 1.00 94.75 1143 TYR A C 1
ATOM 8850 O O . TYR A 1 1143 ? -10.146 -12.409 -31.910 1.00 94.75 1143 TYR A O 1
ATOM 8858 N N . ARG A 1 1144 ? -10.530 -10.231 -32.140 1.00 89.50 1144 ARG A N 1
ATOM 8859 C CA . ARG A 1 1144 ? -10.432 -8.771 -31.874 1.00 89.50 1144 ARG A CA 1
ATOM 8860 C C . ARG A 1 1144 ? -11.836 -8.154 -31.809 1.00 89.50 1144 ARG A C 1
ATOM 8862 O O . ARG A 1 1144 ? -12.792 -8.791 -32.254 1.00 89.50 1144 ARG A O 1
ATOM 8869 N N . TRP A 1 1145 ? -12.002 -6.949 -31.250 1.00 94.81 1145 TRP A N 1
ATOM 8870 C CA . TRP A 1 1145 ? -13.331 -6.333 -31.067 1.00 94.81 1145 TRP A CA 1
ATOM 8871 C C . TRP A 1 1145 ? -14.149 -6.292 -32.367 1.00 94.81 1145 TRP A C 1
ATOM 8873 O O . TRP A 1 1145 ? -15.241 -6.865 -32.434 1.00 94.81 1145 TRP A O 1
ATOM 8883 N N . ASN A 1 1146 ? -13.590 -5.695 -33.421 1.00 90.00 1146 ASN A N 1
ATOM 8884 C CA . ASN A 1 1146 ? -14.185 -5.649 -34.754 1.00 90.00 1146 ASN A CA 1
ATOM 8885 C C . ASN A 1 1146 ? -13.111 -5.591 -35.851 1.00 90.00 1146 ASN A C 1
ATOM 8887 O O . ASN A 1 1146 ? -11.956 -5.318 -35.551 1.00 90.00 1146 ASN A O 1
ATOM 8891 N N . GLY A 1 1147 ? -13.514 -5.794 -37.110 1.00 82.00 1147 GLY A N 1
ATOM 8892 C CA . GLY A 1 1147 ? -12.741 -5.412 -38.297 1.00 82.00 1147 GLY A CA 1
ATOM 8893 C C . GLY A 1 1147 ? -12.318 -6.549 -39.237 1.00 82.00 1147 GLY A C 1
ATOM 8894 O O . GLY A 1 1147 ? -11.906 -6.265 -40.358 1.00 82.00 1147 GLY A O 1
ATOM 8895 N N . ASP A 1 1148 ? -12.497 -7.814 -38.847 1.00 88.75 1148 ASP A N 1
ATOM 8896 C CA . ASP A 1 1148 ? -12.277 -8.983 -39.714 1.00 88.75 1148 ASP A CA 1
ATOM 8897 C C . ASP A 1 1148 ? -13.135 -10.203 -39.298 1.00 88.75 1148 ASP A C 1
ATOM 8899 O O . ASP A 1 1148 ? -14.094 -10.090 -38.522 1.00 88.75 1148 ASP A O 1
ATOM 8903 N N . GLU A 1 1149 ? -12.823 -11.383 -39.837 1.00 91.69 1149 GLU A N 1
ATOM 8904 C CA . GLU A 1 1149 ? -13.503 -12.655 -39.577 1.00 91.69 1149 GLU A CA 1
ATOM 8905 C C . GLU A 1 1149 ? -13.431 -13.116 -38.107 1.00 91.69 1149 GLU A C 1
ATOM 8907 O O . GLU A 1 1149 ? -14.204 -14.000 -37.710 1.00 91.69 1149 GLU A O 1
ATOM 8912 N N . TRP A 1 1150 ? -12.561 -12.517 -37.286 1.00 93.75 1150 TRP A N 1
ATOM 8913 C CA . TRP A 1 1150 ? -12.437 -12.757 -35.846 1.00 93.75 1150 TRP A CA 1
ATOM 8914 C C . TRP A 1 1150 ? -13.121 -11.685 -34.983 1.00 93.75 1150 TRP A C 1
ATOM 8916 O O . TRP A 1 1150 ? -12.928 -11.657 -33.764 1.00 93.75 1150 TRP A O 1
ATOM 8926 N N . ARG A 1 1151 ? -13.963 -10.825 -35.569 1.00 92.44 1151 ARG A N 1
ATOM 8927 C CA . ARG A 1 1151 ? -14.749 -9.842 -34.807 1.00 92.44 1151 ARG A CA 1
ATOM 8928 C C . ARG A 1 1151 ? -15.590 -10.492 -33.700 1.00 92.44 1151 ARG A C 1
ATOM 8930 O O . ARG A 1 1151 ? -16.395 -11.392 -33.957 1.00 92.44 1151 ARG A O 1
ATOM 8937 N N . MET A 1 1152 ? -15.465 -9.984 -32.476 1.00 93.38 1152 MET A N 1
ATOM 8938 C CA . MET A 1 1152 ? -16.230 -10.464 -31.317 1.00 93.38 1152 MET A CA 1
ATOM 8939 C C . MET A 1 1152 ? -17.423 -9.580 -30.937 1.00 93.38 1152 MET A C 1
ATOM 8941 O O . MET A 1 1152 ? -18.260 -10.038 -30.159 1.00 93.38 1152 MET A O 1
ATOM 8945 N N . GLN A 1 1153 ? -17.554 -8.363 -31.489 1.00 93.19 1153 GLN A N 1
ATOM 8946 C CA . GLN A 1 1153 ? -18.652 -7.433 -31.167 1.00 93.19 1153 GLN A CA 1
ATOM 8947 C C . GLN A 1 1153 ? -20.034 -8.098 -31.266 1.00 93.19 1153 GLN A C 1
ATOM 8949 O O . GLN A 1 1153 ? -20.919 -7.810 -30.466 1.00 93.19 1153 GLN A O 1
ATOM 8954 N N . HIS A 1 1154 ? -20.207 -9.045 -32.193 1.00 90.69 1154 HIS A N 1
ATOM 8955 C CA . HIS A 1 1154 ? -21.463 -9.780 -32.381 1.00 90.69 1154 HIS A CA 1
ATOM 8956 C C . HIS A 1 1154 ? -21.408 -11.243 -31.933 1.00 90.69 1154 HIS A C 1
ATOM 8958 O O . HIS A 1 1154 ? -22.434 -11.911 -31.962 1.00 90.69 1154 HIS A O 1
ATOM 8964 N N . ASN A 1 1155 ? -20.255 -11.730 -31.470 1.00 93.75 1155 ASN A N 1
ATOM 8965 C CA . ASN A 1 1155 ? -20.070 -13.110 -31.025 1.00 93.75 1155 ASN A CA 1
ATOM 8966 C C . ASN A 1 1155 ? -20.510 -13.241 -29.560 1.00 93.75 1155 ASN A C 1
ATOM 8968 O O . ASN A 1 1155 ? -19.846 -12.741 -28.644 1.00 93.75 1155 ASN A O 1
ATOM 8972 N N . GLN A 1 1156 ? -21.671 -13.849 -29.323 1.00 93.88 1156 GLN A N 1
ATOM 8973 C CA . GLN A 1 1156 ? -22.215 -13.968 -27.968 1.00 93.88 1156 GLN A CA 1
ATOM 8974 C C . GLN A 1 1156 ? -21.448 -14.991 -27.136 1.00 93.88 1156 GLN A C 1
ATOM 8976 O O . GLN A 1 1156 ? -21.303 -14.791 -25.930 1.00 93.88 1156 GLN A O 1
ATOM 8981 N N . ALA A 1 1157 ? -20.926 -16.049 -27.759 1.00 93.94 1157 ALA A N 1
ATOM 8982 C CA . ALA A 1 1157 ? -20.180 -17.079 -27.046 1.00 93.94 1157 ALA A CA 1
ATOM 8983 C C . ALA A 1 1157 ? -18.886 -16.524 -26.424 1.00 93.94 1157 ALA A C 1
ATOM 8985 O O . ALA A 1 1157 ? -18.637 -16.726 -25.234 1.00 93.94 1157 ALA A O 1
ATOM 8986 N N . VAL A 1 1158 ? -18.095 -15.775 -27.199 1.00 94.19 1158 VAL A N 1
ATOM 8987 C CA . VAL A 1 1158 ? -16.842 -15.158 -26.729 1.00 94.19 1158 VAL A CA 1
ATOM 8988 C C . VAL A 1 1158 ? -17.118 -14.085 -25.672 1.00 94.19 1158 VAL A C 1
ATOM 8990 O O . VAL A 1 1158 ? -16.499 -14.100 -24.608 1.00 94.19 1158 VAL A O 1
ATOM 8993 N N . ARG A 1 1159 ? -18.082 -13.184 -25.915 1.00 94.25 1159 ARG A N 1
ATOM 8994 C CA . ARG A 1 1159 ? -18.428 -12.118 -24.955 1.00 94.25 1159 ARG A CA 1
ATOM 8995 C C . ARG A 1 1159 ? -19.017 -12.661 -23.656 1.00 94.25 1159 ARG A C 1
ATOM 8997 O O . ARG A 1 1159 ? -18.678 -12.165 -22.586 1.00 94.25 1159 ARG A O 1
ATOM 9004 N N . GLY A 1 1160 ? -19.866 -13.684 -23.741 1.00 92.19 1160 GLY A N 1
ATOM 9005 C CA . GLY A 1 1160 ? -20.434 -14.354 -22.574 1.00 92.19 1160 GLY A CA 1
ATOM 9006 C C . GLY A 1 1160 ? -19.355 -14.999 -21.706 1.00 92.19 1160 GLY A C 1
ATOM 9007 O O . GLY A 1 1160 ? -19.355 -14.794 -20.496 1.00 92.19 1160 GLY A O 1
ATOM 9008 N N . ALA A 1 1161 ? -18.394 -15.694 -22.323 1.00 92.75 1161 ALA A N 1
ATOM 9009 C CA . ALA A 1 1161 ? -17.260 -16.277 -21.605 1.00 92.75 1161 ALA A CA 1
ATOM 9010 C C . ALA A 1 1161 ? -16.356 -15.208 -20.967 1.00 92.75 1161 ALA A C 1
ATOM 9012 O O . ALA A 1 1161 ? -15.922 -15.381 -19.833 1.00 92.75 1161 ALA A O 1
ATOM 9013 N N . LEU A 1 1162 ? -16.102 -14.087 -21.652 1.00 91.38 1162 LEU A N 1
ATOM 9014 C CA . LEU A 1 1162 ? -15.357 -12.962 -21.073 1.00 91.38 1162 LEU A CA 1
ATOM 9015 C C . LEU A 1 1162 ? -16.062 -12.373 -19.843 1.00 91.38 1162 LEU A C 1
ATOM 9017 O O . LEU A 1 1162 ? -15.413 -12.143 -18.830 1.00 91.38 1162 LEU A O 1
ATOM 9021 N N . ILE A 1 1163 ? -17.380 -12.159 -19.906 1.00 88.62 1163 ILE A N 1
ATOM 9022 C CA . ILE A 1 1163 ? -18.160 -11.667 -18.760 1.00 88.62 1163 ILE A CA 1
ATOM 9023 C C . ILE A 1 1163 ? -18.105 -12.663 -17.595 1.00 88.62 1163 ILE A C 1
ATOM 9025 O O . ILE A 1 1163 ? -17.903 -12.250 -16.459 1.00 88.62 1163 ILE A O 1
ATOM 9029 N N . GLU A 1 1164 ? -18.274 -13.958 -17.873 1.00 89.44 1164 GLU A N 1
ATOM 9030 C CA . GLU A 1 1164 ? -18.233 -15.025 -16.864 1.00 89.44 1164 GLU A CA 1
ATOM 9031 C C . GLU A 1 1164 ? -16.882 -15.093 -16.140 1.00 89.44 1164 GLU A C 1
ATOM 9033 O O . GLU A 1 1164 ? -16.846 -15.307 -14.936 1.00 89.44 1164 GLU A O 1
ATOM 9038 N N . LEU A 1 1165 ? -15.775 -14.923 -16.865 1.00 85.94 1165 LEU A N 1
ATOM 9039 C CA . LEU A 1 1165 ? -14.426 -15.052 -16.306 1.00 85.94 1165 LEU A CA 1
ATOM 9040 C C . LEU A 1 1165 ? -13.955 -13.813 -15.533 1.00 85.94 1165 LEU A C 1
ATOM 9042 O O . LEU A 1 1165 ? -13.002 -13.919 -14.759 1.00 85.94 1165 LEU A O 1
ATOM 9046 N N . LEU A 1 1166 ? -14.551 -12.647 -15.794 1.00 82.38 1166 LEU A N 1
ATOM 9047 C CA . LEU A 1 1166 ? -14.074 -11.348 -15.300 1.00 82.38 1166 LEU A CA 1
ATOM 9048 C C . LEU A 1 1166 ? -15.012 -10.680 -14.283 1.00 82.38 1166 LEU A C 1
ATOM 9050 O O . LEU A 1 1166 ? -14.667 -9.614 -13.769 1.00 82.38 1166 LEU A O 1
ATOM 9054 N N . ARG A 1 1167 ? -16.175 -11.279 -14.011 1.00 70.12 1167 ARG A N 1
ATOM 9055 C CA . ARG A 1 1167 ? -17.051 -10.949 -12.877 1.00 70.12 1167 ARG A CA 1
ATOM 9056 C C . ARG A 1 1167 ? -16.752 -11.876 -11.709 1.00 70.12 1167 ARG A C 1
ATOM 9058 O O . ARG A 1 1167 ? -16.823 -11.379 -10.564 1.00 70.12 1167 ARG A O 1
#

Secondary structure (DSSP, 8-state):
----STTTTSTT-BPPS-BTTTTB-GGGEEEEEEESSTTS-EEEEEEEE-TTB-PBTT-EEEEEEE-SS-PPBTTBTT--S-B-PPEEEEPPTTT---SSSS--EEEE-TTSB-EEEEEEEEE--TT-EEEEEEEEEEEEESSS--TTEETTEES-EEEETT-TT--TTTTSEEEEEEEETT----TTSTT-EEPPPEEEESS--SSPEEEEEE-SSSEEEEEEEEEES---SEEEEEEEEEEEEEE-S--SS--S-SSSS-----BS--B-EEESS-TTHHHHHHHHHHTT---SEEEEES--TTHHHHHHH-TTSEEEEE----HHHHTTTTGGG--HHHHHHHHHHHHHHHHHHHHHTGGGGGG-SEEEPS--S-----TTSHHHHHHHHHHHHHHHHHHT--SS--PEEEEEE-TT---HHHHHHHHTTTHHHHHHHHT-EEEEEEE---BTTB-TTTS-TTTTBSTTSPPTT----TT-BSSTTTHHHHHHHHHHTT----EEEEEEE--S-STTS-HHHHHHHHHHHHHHHTT-TTEEEEEES-BT-TTTT-GGG--GGGHHHHHHHHHHHTTPBPPPP-----S----S--EEEEPPTT--HHHHHHHHHHHGGGT-EEES-HHHHHHHHHTSPTT-EEEEESGGGSSS-HHHHHHHTT--EEEEE-GGGS-----S-------TT-TTTTTSEEETTEEHHHH-HHHHHHHHHHTS-HHHHHHHHHHTT--BTTB---GGGHHHH-TTEEEEEEEESTTTTPPP-HHHHHHHHHHHS-EEEEEESSGGG-S--TT-EEEEEEEEE-SS-EEEE-TTT--EEESTTSTTS-TT--HHHHEEEEEEEEE------PPP-PPP---EEEEE--B-GGG-BHHHHHHHTT---EEEEEEE-TTS----B-HHHHHTT-EEEEEEESS--GGGTS--SSPPTTSHHHHHHHHHHHHHHHH-BS--EEEE-S-TTSGGGS-TT----HHHHHHHHHHHHHHHHTSS----EEEPPP-TT--TTS-HHHHHHHHHHH-S--S-EEEEEEESSS-GGGTT---B-SSTT-TTSBSSTTHHHHHHHTTS-GGGTTSPEEEEEEEESBSSSTT-BS---SHHHHHHHHHHHHHHHHHT-SEEEEE-SSSSTT--TT-HHHHHHHHHHH-

Mean predicted aligned error: 22.23 Å

Sequence (1167 aa):
MVNLLLNGGFEGGYRPLWDEVTQTKPHHTAYVCEVDRTGGPITKRYTVERGEIHNPVGWWAWYAHQRNDETPVPWDPANRIGWSEPEIRLTETVHQRHRSGATAAYTFTWRRIHEGGLLQQVAVTPGARLRFTAYTHAWIGDDDHPPTWSLPGYGALAWPASTPGLNDNQRSVTQSIGIDPTGGTDPYAPTVLWSPGWHIFNAYRAEPLEIEAVAAGATVTVFLRSSTLWPVVHNDVAWDDCALTVVGEDETPPAPPATGAGPYIARGAKIGYHCLAPRSVPEHVLQLARQGAPVPLVKFVDDWWGMATVKTASPQTLIMARKTFGLELELVGGLAEMSDTEIEQHAAYLMSLLRQKCLQEAARLQYIDYLETVVNEADPKSADGHGYRNLALLMLHMLDIAEKWDLPCKKLALFSLNCGTPEWVDYVAMVETGVFERMAAGGHVISLHEGTLAVAGYSWEEAPIDLWWGPEHTIPGAPDVAGSGSLSFRYRYLLHLLRQRGLYVPIVISEFYAGGGYAGADPAAILARMRWYDELASADPELLAFTPFTFGGAGVGWDEQDYDFMLPALYDYTLAVNARVNAVPTQRPAPGGLEHVVTVNLLPQDTTLVELQTVTAYLHPGRRSFVYSADDAAYLVAGGKPGSKVVVWNAERWNGDIEAYLKVRGVAEVVFAEFGEFETPVAPGTVPAYSQNDPRWKNLVYSGNATFGANGCLVTCVSMLAGVEPPETAQRLRAAGAFSGAYLSNPQRIPEALPQLQYAGVRHWRETEQLADFNLLRQEIIAYGATVCEVRWDPSAGGPLPGNQHFVVVESIAVDDATIVDPWDGQRKSLRASRYCLVHETAAQALTGVRLIRRGGEATPPPVTPPSGSVLFGIHDENGDGGETGAQWLMAQGLRTLIVRPVYLGTQMQTLDFSSEEMAGLHVIVNLRYSWAVDNGGQGTLPLPGTSEWASFVQAAAQTMIASCGVWGWEIGNEANNPREWPQGGALSPVHVADAYIAIRELVSASNIRPRMAPGALDPFNAEAGDPRDWLREVWRRIVGAEFVTMHGYVRGPDPGLVGSAVRFADAPLQWQYLNYPGCVTELLKSLPSKWATLPVYVTEFNHLWKTAEPDFGWVDDARAAEVVRQAYQAARIAGFAGVAIYRWNGDEWRMQHNQAVRGALIELLR